Protein 6IYO (pdb70)

Solvent-accessible surface area: 33650 Å² total; per-residue (Å²): 123,63,48,18,0,0,0,0,11,18,73,20,74,212,49,0,85,26,33,0,14,136,6,0,92,68,0,77,108,39,41,43,33,40,26,1,0,0,5,4,14,11,72,32,31,31,76,24,27,23,0,1,0,25,16,73,33,35,126,27,0,23,65,4,0,97,7,0,28,62,50,103,172,26,132,35,21,82,72,19,86,22,31,46,80,116,19,106,15,0,0,1,0,1,8,62,54,7,14,152,42,12,10,0,138,87,0,52,92,50,14,107,64,0,15,64,13,0,51,110,5,6,78,46,27,30,83,100,2,94,40,56,0,29,86,10,178,60,42,68,0,58,122,2,5,12,0,1,2,0,0,0,0,1,0,3,0,1,9,81,3,3,66,40,9,32,5,165,14,54,7,0,6,1,21,13,1,0,0,1,0,0,0,18,16,0,33,0,4,56,31,86,20,1,5,126,0,0,32,16,5,0,116,49,5,75,84,23,108,168,36,10,1,14,4,19,0,115,2,39,40,117,55,0,97,76,44,22,82,121,16,118,50,102,6,32,1,1,5,13,6,0,81,88,10,0,11,0,0,0,50,65,60,1,0,87,95,1,8,36,88,0,51,153,66,69,80,159,44,152,112,35,229,51,63,14,2,17,10,0,15,66,1,90,99,6,19,88,29,1,84,145,38,0,100,132,14,88,45,41,66,31,64,33,43,0,4,2,6,36,78,2,100,75,10,106,76,16,71,10,58,27,1,16,71,1,1,21,109,14,1,46,6,11,68,5,1,30,25,0,46,84,114,37,5,42,13,2,6,0,0,0,16,1,23,64,4,10,59,46,0,88,57,46,29,87,67,120,98,22,10,20,3,7,5,4,88,143,124,77,67,22,40,52,4,2,1,20,4,6,1,38,6,16,3,58,8,7,101,14,69,11,26,60,68,10,10,57,125,72,19,115,76,43,82,19,20,79,136,6,38,122,62,50,18,0,0,5,12,7,5,95,19,89,212,38,0,88,26,14,0,12,97,2,0,90,66,0,80,108,41,36,42,32,38,23,0,0,0,2,5,25,6,135,72,22,15,45,45,21,23,0,0,0,24,14,73,47,47,146,29,0,23,63,1,0,100,14,0,36,68,42,106,168,28,130,34,22,84,73,17,93,14,45,41,75,91,16,108,15,0,0,1,0,8,12,43,53,34,22,54,43,12,3,0,113,87,0,70,92,52,16,105,64,0,16,64,12,0,60,113,4,2,77,46,39,27,87,90,4,33,52,83,0,34,85,7,134,60,82,56,0,48,113,2,19,16,1,0,10,0,0,0,0,0,0,3,0,0,10,79,1,3,51,37,10,14,8,140,12,34,5,0,8,2,23,10,0,0,0,2,0,0,0,20,17,0,31,0,4,57,32,78,20,2,4,114,0,0,20,10,3,0,107,48,4,59,84,22,102,155,43,12,0,15,4,24,2,143,6,58,47,117,72,0,109,85,37,62,102,60,125,7,37,1,1,6,9,10,0,85,69,18,0,9,0,0,0,73,80,76,8,1,92,125,22,10,34,145,6,51,146,58,75,86,153,48,178,108,46,244,51,51,11,2,17,10,0,21,58,1,95,99,6,23,102,47,0,90,123,38,0,89,121,15,89,42,36,67,27,62,33,45,0,4,1,6,32,72,5,97,63,18,98,79,16,72,6,60,24,2,16,60,1,1,36,136,13,1,52,8,11,61,5,2,30,26,0,41,85,112,34,5,45,15,0,7,1,0,0,4,7,23,70,5,15,62,42,0,87,75,45,20,92,79,113,133,23,11,27,10,38,5,4,113,121,97,109,64,10,42,69,11,0,2,48,5,7,1,43,6,14,2,54,2,10,104,10,68,9,34,59,70,10,12,60,118,72,20,110,81,40,78,28,52,178

Structure (mmCIF, N/CA/C/O backbone):
data_6IYO
#
_entry.id   6IYO
#
_cell.length_a   49.093
_cell.length_b   73.367
_cell.length_c   248.000
_cell.angle_alpha   90.00
_cell.angle_beta   90.00
_cell.angle_gamma   90.00
#
_symmetry.space_group_name_H-M   'P 2 21 21'
#
loop_
_entity.id
_entity.type
_entity.pdbx_description
1 polymer 'Type I modular polyketide synthase'
2 water water
#
loop_
_atom_site.group_PDB
_atom_site.id
_atom_site.type_symbol
_atom_site.label_atom_id
_atom_site.label_alt_id
_atom_site.label_comp_id
_atom_site.label_asym_id
_atom_site.label_entity_id
_atom_site.label_seq_id
_atom_site.pdbx_PDB_ins_code
_atom_site.Cartn_x
_atom_site.Cartn_y
_atom_site.Cartn_z
_atom_site.occupancy
_atom_site.B_iso_or_equiv
_atom_site.auth_seq_id
_atom_site.auth_comp_id
_atom_site.auth_asym_id
_atom_site.auth_atom_id
_atom_site.pdbx_PDB_model_num
ATOM 1 N N . ALA A 1 42 ? 15.422 58.893 -41.323 1.00 65.91 1 ALA A N 1
ATOM 2 C CA . ALA A 1 42 ? 14.920 59.377 -39.994 1.00 68.47 1 ALA A CA 1
ATOM 3 C C . ALA A 1 42 ? 13.451 58.976 -39.782 1.00 60.33 1 ALA A C 1
ATOM 4 O O . ALA A 1 42 ? 12.584 59.327 -40.578 1.00 61.36 1 ALA A O 1
ATOM 6 N N . GLY A 1 43 ? 13.199 58.182 -38.741 1.00 59.19 2 GLY A N 1
ATOM 7 C CA . GLY A 1 43 ? 11.863 57.657 -38.455 1.00 50.08 2 GLY A CA 1
ATOM 8 C C . GLY A 1 43 ? 10.882 58.732 -37.989 1.00 47.73 2 GLY A C 1
ATOM 9 O O . GLY A 1 43 ? 11.200 59.563 -37.139 1.00 45.34 2 GLY A O 1
ATOM 10 N N . LEU A 1 44 ? 9.691 58.730 -38.578 1.00 41.57 3 LEU A N 1
ATOM 11 C CA . LEU A 1 44 ? 8.631 59.623 -38.162 1.00 38.26 3 LEU A CA 1
ATOM 12 C C . LEU A 1 44 ? 8.021 59.105 -36.880 1.00 32.92 3 LEU A C 1
ATOM 13 O O . LEU A 1 44 ? 7.952 57.896 -36.665 1.00 31.57 3 LEU A O 1
ATOM 18 N N . VAL A 1 45 ? 7.606 60.029 -36.024 1.00 30.35 4 VAL A N 1
ATOM 19 C CA . VAL A 1 45 ? 6.908 59.682 -34.809 1.00 28.63 4 VAL A CA 1
ATOM 20 C C . VAL A 1 45 ? 5.608 60.465 -34.716 1.00 28.18 4 VAL A C 1
ATOM 21 O O . VAL A 1 45 ? 5.582 61.661 -34.915 1.00 28.68 4 VAL A O 1
ATOM 25 N N . ALA A 1 46 ? 4.543 59.770 -34.345 1.00 29.41 5 ALA A N 1
ATOM 26 C CA . ALA A 1 46 ? 3.217 60.357 -34.226 1.00 27.70 5 ALA A CA 1
ATOM 27 C C . ALA A 1 46 ? 2.907 60.659 -32.752 1.00 27.57 5 ALA A C 1
ATOM 28 O O . ALA A 1 46 ? 3.037 59.789 -31.922 1.00 26.12 5 ALA A O 1
ATOM 30 N N . TRP A 1 47 ? 2.391 61.856 -32.466 1.00 29.64 6 TRP A N 1
ATOM 31 C CA . TRP A 1 47 ? 1.844 62.172 -31.153 1.00 30.18 6 TRP A CA 1
ATOM 32 C C . TRP A 1 47 ? 0.334 62.358 -31.275 1.00 29.48 6 TRP A C 1
ATOM 33 O O . TRP A 1 47 ? -0.131 63.330 -31.848 1.00 30.01 6 TRP A O 1
ATOM 44 N N . PRO A 1 48 ? -0.430 61.424 -30.742 1.00 29.50 7 PRO A N 1
ATOM 45 C CA . PRO A 1 48 ? -1.881 61.480 -30.815 1.00 30.59 7 PRO A CA 1
ATOM 46 C C . PRO A 1 48 ? -2.491 62.218 -29.628 1.00 34.18 7 PRO A C 1
ATOM 47 O O . PRO A 1 48 ? -2.163 61.884 -28.496 1.00 34.22 7 PRO A O 1
ATOM 51 N N . LEU A 1 49 ? -3.202 63.319 -29.890 1.00 32.73 8 LEU A N 1
ATOM 52 C CA . LEU A 1 49 ? -3.880 64.099 -28.841 1.00 34.35 8 LEU A CA 1
ATOM 53 C C . LEU A 1 49 ? -5.398 63.981 -28.985 1.00 35.30 8 LEU A C 1
ATOM 54 O O . LEU A 1 49 ? -5.912 63.944 -30.108 1.00 33.81 8 LEU A O 1
ATOM 59 N N . SER A 1 50 ? -6.129 64.029 -27.873 1.00 33.26 9 SER A N 1
ATOM 60 C CA . SER A 1 50 ? -7.589 64.071 -27.935 1.00 34.28 9 SER A CA 1
ATOM 61 C C . SER A 1 50 ? -8.161 64.844 -26.784 1.00 36.44 9 SER A C 1
ATOM 62 O O . SER A 1 50 ? -7.532 64.990 -25.737 1.00 32.86 9 SER A O 1
ATOM 65 N N . ALA A 1 51 ? -9.299 65.467 -27.043 1.00 39.22 10 ALA A N 1
ATOM 66 C CA . ALA A 1 51 ? -9.907 66.346 -26.068 1.00 44.73 10 ALA A CA 1
ATOM 67 C C . ALA A 1 51 ? -11.379 66.526 -26.383 1.00 44.05 10 ALA A C 1
ATOM 68 O O . ALA A 1 51 ? -11.849 66.110 -27.442 1.00 39.09 10 ALA A O 1
ATOM 70 N N . ARG A 1 52 ? -12.098 67.114 -25.431 1.00 45.31 11 ARG A N 1
ATOM 71 C CA . ARG A 1 52 ? -13.520 67.352 -25.562 1.00 50.12 11 ARG A CA 1
ATOM 72 C C . ARG A 1 52 ? -13.715 68.798 -26.000 1.00 51.00 11 ARG A C 1
ATOM 73 O O . ARG A 1 52 ? -13.303 69.726 -25.319 1.00 53.12 11 ARG A O 1
ATOM 81 N N . GLY A 1 53 ? -14.196 68.968 -27.220 1.00 47.81 12 GLY A N 1
ATOM 82 C CA . GLY A 1 53 ? -14.241 70.279 -27.836 1.00 48.41 12 GLY A CA 1
ATOM 83 C C . GLY A 1 53 ? -12.915 70.658 -28.467 1.00 45.44 12 GLY A C 1
ATOM 84 O O . GLY A 1 53 ? -11.851 70.244 -28.020 1.00 43.18 12 GLY A O 1
ATOM 85 N N . GLU A 1 54 ? -13.000 71.589 -29.401 1.00 43.36 13 GLU A N 1
ATOM 86 C CA . GLU A 1 54 ? -11.908 71.979 -30.255 1.00 45.86 13 GLU A CA 1
ATOM 87 C C . GLU A 1 54 ? -10.972 72.916 -29.528 1.00 47.23 13 GLU A C 1
ATOM 88 O O . GLU A 1 54 ? -9.776 72.861 -29.742 1.00 42.00 13 GLU A O 1
ATOM 94 N N . ARG A 1 55 ? -11.516 73.855 -28.759 1.00 50.39 14 ARG A N 1
ATOM 95 C CA . ARG A 1 55 ? -10.669 74.830 -28.078 1.00 51.36 14 ARG A CA 1
ATOM 96 C C . ARG A 1 55 ? -9.738 74.142 -27.078 1.00 42.40 14 ARG A C 1
ATOM 97 O O . ARG A 1 55 ? -8.610 74.582 -26.881 1.00 41.01 14 ARG A O 1
ATOM 105 N N . ALA A 1 56 ? -10.238 73.096 -26.433 1.00 36.31 15 ALA A N 1
ATOM 106 C CA . ALA A 1 56 ? -9.460 72.336 -25.461 1.00 43.92 15 ALA A CA 1
ATOM 107 C C . ALA A 1 56 ? -8.349 71.544 -26.153 1.00 47.50 15 ALA A C 1
ATOM 108 O O . ALA A 1 56 ? -7.254 71.431 -25.623 1.00 45.85 15 ALA A O 1
ATOM 110 N N . LEU A 1 57 ? -8.653 70.984 -27.322 1.00 44.34 16 LEU A N 1
ATOM 111 C CA . LEU A 1 57 ? -7.637 70.354 -28.143 1.00 39.50 16 LEU A CA 1
ATOM 112 C C . LEU A 1 57 ? -6.551 71.352 -28.504 1.00 37.43 16 LEU A C 1
ATOM 113 O O . LEU A 1 57 ? -5.376 71.078 -28.339 1.00 32.49 16 LEU A O 1
ATOM 118 N N . ARG A 1 58 ? -6.948 72.542 -28.924 1.00 42.50 17 ARG A N 1
ATOM 119 C CA . ARG A 1 58 ? -5.981 73.561 -29.308 1.00 40.99 17 ARG A CA 1
ATOM 120 C C . ARG A 1 58 ? -5.135 74.054 -28.136 1.00 44.41 17 ARG A C 1
ATOM 121 O O . ARG A 1 58 ? -4.000 74.501 -28.312 1.00 43.19 17 ARG A O 1
ATOM 129 N N . GLY A 1 59 ? -5.722 74.047 -26.948 1.00 47.94 18 GLY A N 1
ATOM 130 C CA . GLY A 1 59 ? -5.026 74.528 -25.765 1.00 47.78 18 GLY A CA 1
ATOM 131 C C . GLY A 1 59 ? -4.021 73.493 -25.327 1.00 43.05 18 GLY A C 1
ATOM 132 O O . GLY A 1 59 ? -2.888 73.809 -25.012 1.00 42.16 18 GLY A O 1
ATOM 133 N N . GLN A 1 60 ? -4.457 72.244 -25.318 1.00 43.00 19 GLN A N 1
ATOM 134 C CA . GLN A 1 60 ? -3.601 71.145 -24.998 1.00 39.62 19 GLN A CA 1
ATOM 135 C C . GLN A 1 60 ? -2.365 71.172 -25.909 1.00 38.83 19 GLN A C 1
ATOM 136 O O . GLN A 1 60 ? -1.237 71.067 -25.445 1.00 39.49 19 GLN A O 1
ATOM 142 N N . ALA A 1 61 ? -2.570 71.461 -27.182 1.00 36.02 20 ALA A N 1
ATOM 143 C CA . ALA A 1 61 ? -1.477 71.493 -28.121 1.00 34.70 20 ALA A CA 1
ATOM 144 C C . ALA A 1 61 ? -0.491 72.578 -27.758 1.00 38.95 20 ALA A C 1
ATOM 145 O O . ALA A 1 61 ? 0.727 72.352 -27.775 1.00 35.38 20 ALA A O 1
ATOM 147 N N . GLY A 1 62 ? -1.003 73.745 -27.375 1.00 40.02 21 GLY A N 1
ATOM 148 C CA . GLY A 1 62 ? -0.120 74.862 -27.032 1.00 38.77 21 GLY A CA 1
ATOM 149 C C . GLY A 1 62 ? 0.715 74.597 -25.786 1.00 40.14 21 GLY A C 1
ATOM 150 O O . GLY A 1 62 ? 1.883 74.993 -25.699 1.00 42.40 21 GLY A O 1
ATOM 151 N N . ARG A 1 63 ? 0.101 73.971 -24.800 1.00 37.20 22 ARG A N 1
ATOM 152 C CA . ARG A 1 63 ? 0.776 73.705 -23.567 1.00 42.75 22 ARG A CA 1
ATOM 153 C C . ARG A 1 63 ? 1.803 72.597 -23.807 1.00 44.67 22 ARG A C 1
ATOM 154 O O . ARG A 1 63 ? 2.923 72.694 -23.336 1.00 37.13 22 ARG A O 1
ATOM 162 N N . LEU A 1 64 ? 1.459 71.632 -24.656 1.00 36.10 23 LEU A N 1
ATOM 163 C CA . LEU A 1 64 ? 2.350 70.527 -24.898 1.00 36.89 23 LEU A CA 1
ATOM 164 C C . LEU A 1 64 ? 3.596 71.043 -25.603 1.00 33.63 23 LEU A C 1
ATOM 165 O O . LEU A 1 64 ? 4.700 70.647 -25.274 1.00 34.51 23 LEU A O 1
ATOM 170 N N . ALA A 1 65 ? 3.429 72.039 -26.449 1.00 34.81 24 ALA A N 1
ATOM 171 C CA . ALA A 1 65 ? 4.544 72.616 -27.171 1.00 39.37 24 ALA A CA 1
ATOM 172 C C . ALA A 1 65 ? 5.403 73.415 -26.233 1.00 41.94 24 ALA A C 1
ATOM 173 O O . ALA A 1 65 ? 6.616 73.481 -26.403 1.00 41.89 24 ALA A O 1
ATOM 175 N N . ASP A 1 66 ? 4.762 74.121 -25.306 1.00 44.64 25 ASP A N 1
ATOM 176 C CA . ASP A 1 66 ? 5.506 74.933 -24.352 1.00 41.04 25 ASP A CA 1
ATOM 177 C C . ASP A 1 66 ? 6.374 74.033 -23.490 1.00 38.14 25 ASP A C 1
ATOM 178 O O . ASP A 1 66 ? 7.535 74.322 -23.277 1.00 37.16 25 ASP A O 1
ATOM 183 N N . TRP A 1 67 ? 5.817 72.899 -23.086 1.00 35.16 26 TRP A N 1
ATOM 184 C CA . TRP A 1 67 ? 6.503 71.963 -22.235 1.00 40.81 26 TRP A CA 1
ATOM 185 C C . TRP A 1 67 ? 7.652 71.297 -23.001 1.00 41.78 26 TRP A C 1
ATOM 186 O O . TRP A 1 67 ? 8.748 71.166 -22.489 1.00 42.23 26 TRP A O 1
ATOM 197 N N . ALA A 1 68 ? 7.432 71.051 -24.286 1.00 40.75 27 ALA A N 1
ATOM 198 C CA . ALA A 1 68 ? 8.350 70.262 -25.081 1.00 39.83 27 ALA A CA 1
ATOM 199 C C . ALA A 1 68 ? 9.507 71.100 -25.626 1.00 38.63 27 ALA A C 1
ATOM 200 O O . ALA A 1 68 ? 10.509 70.551 -26.067 1.00 34.98 27 ALA A O 1
ATOM 202 N N . ASP A 1 69 ? 9.334 72.419 -25.664 1.00 39.44 28 ASP A N 1
ATOM 203 C CA . ASP A 1 69 ? 10.347 73.320 -26.187 1.00 42.51 28 ASP A CA 1
ATOM 204 C C . ASP A 1 69 ? 11.760 73.019 -25.681 1.00 39.42 28 ASP A C 1
ATOM 205 O O . ASP A 1 69 ? 12.709 73.117 -26.426 1.00 44.31 28 ASP A O 1
ATOM 210 N N . ALA A 1 70 ? 11.923 72.754 -24.400 1.00 39.54 29 ALA A N 1
ATOM 211 C CA . ALA A 1 70 ? 13.271 72.508 -23.852 1.00 44.72 29 ALA A CA 1
ATOM 212 C C . ALA A 1 70 ? 13.827 71.089 -24.155 1.00 45.59 29 ALA A C 1
ATOM 213 O O . ALA A 1 70 ? 14.946 70.755 -23.755 1.00 43.24 29 ALA A O 1
ATOM 215 N N . GLY A 1 71 ? 13.043 70.251 -24.832 1.00 46.35 30 GLY A N 1
ATOM 216 C CA . GLY A 1 71 ? 13.504 68.898 -25.210 1.00 40.21 30 GLY A CA 1
ATOM 217 C C . GLY A 1 71 ? 12.647 67.789 -24.620 1.00 37.06 30 GLY A C 1
ATOM 218 O O . GLY A 1 71 ? 12.248 67.866 -23.482 1.00 34.64 30 GLY A O 1
ATOM 219 N N . THR A 1 72 ? 12.339 66.771 -25.416 1.00 33.97 31 THR A N 1
ATOM 220 C CA . THR A 1 72 ? 11.860 65.496 -24.915 1.00 34.29 31 THR A CA 1
ATOM 221 C C . THR A 1 72 ? 12.129 64.464 -25.989 1.00 30.60 31 THR A C 1
ATOM 222 O O . THR A 1 72 ? 12.018 64.782 -27.158 1.00 30.77 31 THR A O 1
ATOM 226 N N . GLY A 1 73 ? 12.224 63.209 -25.584 1.00 28.99 32 GLY A N 1
ATOM 227 C CA . GLY A 1 73 ? 12.246 62.093 -26.518 1.00 28.98 32 GLY A CA 1
ATOM 228 C C . GLY A 1 73 ? 10.934 62.004 -27.292 1.00 28.94 32 GLY A C 1
ATOM 229 O O . GLY A 1 73 ? 9.841 61.965 -26.714 1.00 28.58 32 GLY A O 1
ATOM 230 N N . LEU A 1 74 ? 11.054 61.914 -28.604 1.00 28.64 33 LEU A N 1
ATOM 231 C CA . LEU A 1 74 ? 9.926 61.885 -29.505 1.00 30.30 33 LEU A CA 1
ATOM 232 C C . LEU A 1 74 ? 9.064 60.652 -29.256 1.00 29.88 33 LEU A C 1
ATOM 233 O O . LEU A 1 74 ? 7.857 60.769 -28.975 1.00 28.58 33 LEU A O 1
ATOM 238 N N . SER A 1 75 ? 9.688 59.483 -29.178 1.00 29.36 34 SER A N 1
ATOM 239 C CA . SER A 1 75 ? 8.903 58.273 -29.050 1.00 30.76 34 SER A CA 1
ATOM 240 C C . SER A 1 75 ? 8.498 58.065 -27.598 1.00 31.34 34 SER A C 1
ATOM 241 O O . SER A 1 75 ? 7.415 57.535 -27.319 1.00 28.30 34 SER A O 1
ATOM 244 N N . ALA A 1 76 ? 9.347 58.530 -26.682 1.00 28.31 35 ALA A N 1
ATOM 245 C CA . ALA A 1 76 ? 8.995 58.514 -25.267 1.00 30.92 35 ALA A CA 1
ATOM 246 C C . ALA A 1 76 ? 7.737 59.322 -25.035 1.00 29.05 35 ALA A C 1
ATOM 247 O O . ALA A 1 76 ? 6.861 58.891 -24.298 1.00 31.98 35 ALA A O 1
ATOM 249 N N . THR A 1 77 ? 7.660 60.493 -25.660 1.00 31.55 36 THR A N 1
ATOM 250 C CA . THR A 1 77 ? 6.508 61.376 -25.486 1.00 31.06 36 THR A CA 1
ATOM 251 C C . THR A 1 77 ? 5.252 60.777 -26.138 1.00 31.46 36 THR A C 1
ATOM 252 O O . THR A 1 77 ? 4.141 60.913 -25.617 1.00 28.05 36 THR A O 1
ATOM 256 N N . ALA A 1 78 ? 5.429 60.074 -27.252 1.00 32.95 37 ALA A N 1
ATOM 257 C CA . ALA A 1 78 ? 4.324 59.332 -27.864 1.00 32.39 37 ALA A CA 1
ATOM 258 C C . ALA A 1 78 ? 3.730 58.318 -26.918 1.00 28.58 37 ALA A C 1
ATOM 259 O O . ALA A 1 78 ? 2.501 58.289 -26.761 1.00 25.47 37 ALA A O 1
ATOM 261 N N . SER A 1 79 ? 4.571 57.510 -26.272 1.00 30.73 38 SER A N 1
ATOM 262 C CA . SER A 1 79 ? 4.065 56.514 -25.298 1.00 33.24 38 SER A CA 1
ATOM 263 C C . SER A 1 79 ? 3.337 57.197 -24.171 1.00 31.79 38 SER A C 1
ATOM 264 O O . SER A 1 79 ? 2.377 56.653 -23.640 1.00 36.54 38 SER A O 1
ATOM 267 N N . ALA A 1 80 ? 3.974 58.219 -23.618 1.00 30.54 39 ALA A N 1
ATOM 268 C CA . ALA A 1 80 ? 3.426 58.917 -22.479 1.00 31.68 39 ALA A CA 1
ATOM 269 C C . ALA A 1 80 ? 2.034 59.459 -22.837 1.00 31.98 39 ALA A C 1
ATOM 270 O O . ALA A 1 80 ? 1.097 59.309 -22.084 1.00 31.26 39 ALA A O 1
ATOM 272 N N . LEU A 1 81 ? 1.882 59.967 -24.045 1.00 31.22 40 LEU A N 1
ATOM 273 C CA . LEU A 1 81 ? 0.608 60.513 -24.444 1.00 30.80 40 LEU A CA 1
ATOM 274 C C . LEU A 1 81 ? -0.459 59.413 -24.509 1.00 31.48 40 LEU A C 1
ATOM 275 O O . LEU A 1 81 ? -1.573 59.583 -23.993 1.00 32.79 40 LEU A O 1
ATOM 280 N N . VAL A 1 82 ? -0.102 58.224 -24.972 1.00 32.14 41 VAL A N 1
ATOM 281 C CA . VAL A 1 82 ? -1.128 57.196 -25.093 1.00 32.88 41 VAL A CA 1
ATOM 282 C C . VAL A 1 82 ? -1.481 56.566 -23.750 1.00 33.61 41 VAL A C 1
ATOM 283 O O . VAL A 1 82 ? -2.652 56.293 -23.477 1.00 33.63 41 VAL A O 1
ATOM 287 N N . HIS A 1 83 ? -0.495 56.392 -22.875 1.00 33.50 42 HIS A N 1
ATOM 288 C CA . HIS A 1 83 ? -0.758 55.692 -21.624 1.00 37.46 42 HIS A CA 1
ATOM 289 C C . HIS A 1 83 ? -1.294 56.593 -20.512 1.00 36.83 42 HIS A C 1
ATOM 290 O O . HIS A 1 83 ? -2.146 56.174 -19.737 1.00 34.05 42 HIS A O 1
ATOM 297 N N . ARG A 1 84 ? -0.899 57.850 -20.529 1.00 39.99 43 ARG A N 1
ATOM 298 C CA . ARG A 1 84 ? -1.451 58.803 -19.603 1.00 53.00 43 ARG A CA 1
ATOM 299 C C . ARG A 1 84 ? -2.950 58.893 -19.838 1.00 46.99 43 ARG A C 1
ATOM 300 O O . ARG A 1 84 ? -3.715 58.941 -18.907 1.00 48.00 43 ARG A O 1
ATOM 308 N N . ARG A 1 85 ? -3.357 58.886 -21.095 1.00 47.72 44 ARG A N 1
ATOM 309 C CA . ARG A 1 85 ? -4.754 59.126 -21.466 1.00 53.52 44 ARG A CA 1
ATOM 310 C C . ARG A 1 85 ? -5.656 57.995 -20.965 1.00 53.65 44 ARG A C 1
ATOM 311 O O . ARG A 1 85 ? -6.694 58.245 -20.334 1.00 49.42 44 ARG A O 1
ATOM 319 N N . SER A 1 86 ? -5.239 56.757 -21.199 1.00 47.39 45 SER A N 1
ATOM 320 C CA . SER A 1 86 ? -5.957 55.608 -20.639 1.00 49.64 45 SER A CA 1
ATOM 321 C C . SER A 1 86 ? -6.043 55.655 -19.106 1.00 45.61 45 SER A C 1
ATOM 322 O O . SER A 1 86 ? -7.127 55.497 -18.546 1.00 50.32 45 SER A O 1
ATOM 325 N N . ALA A 1 87 ? -4.927 55.922 -18.427 1.00 38.12 46 ALA A N 1
ATOM 326 C CA . ALA A 1 87 ? -4.900 55.853 -16.954 1.00 41.39 46 ALA A CA 1
ATOM 327 C C . ALA A 1 87 ? -5.711 56.979 -16.282 1.00 42.13 46 ALA A C 1
ATOM 328 O O . ALA A 1 87 ? -6.142 56.848 -15.145 1.00 43.37 46 ALA A O 1
ATOM 330 N N . LEU A 1 88 ? -5.972 58.041 -17.020 1.00 42.31 47 LEU A N 1
ATOM 331 C CA . LEU A 1 88 ? -6.693 59.167 -16.487 1.00 47.64 47 LEU A CA 1
ATOM 332 C C . LEU A 1 88 ? -8.195 58.900 -16.497 1.00 41.90 47 LEU A C 1
ATOM 333 O O . LEU A 1 88 ? -8.919 59.531 -15.748 1.00 42.25 47 LEU A O 1
ATOM 338 N N . GLU A 1 89 ? -8.671 57.998 -17.350 1.00 34.97 48 GLU A N 1
ATOM 339 C CA . GLU A 1 89 ? -10.118 57.901 -17.589 1.00 32.75 48 GLU A CA 1
ATOM 340 C C . GLU A 1 89 ? -10.819 57.194 -16.424 1.00 28.75 48 GLU A C 1
ATOM 341 O O . GLU A 1 89 ? -10.512 56.056 -16.110 1.00 26.92 48 GLU A O 1
ATOM 347 N N . HIS A 1 90 ? -11.749 57.889 -15.787 1.00 27.81 49 HIS A N 1
ATOM 348 C CA . HIS A 1 90 ? -12.585 57.313 -14.748 1.00 28.33 49 HIS A CA 1
ATOM 349 C C . HIS A 1 90 ? -13.986 57.083 -15.269 1.00 29.50 49 HIS A C 1
ATOM 350 O O . HIS A 1 90 ? -14.530 57.930 -15.967 1.00 26.52 49 HIS A O 1
ATOM 357 N N . ARG A 1 91 ? -14.600 55.973 -14.844 1.00 26.96 50 ARG A N 1
ATOM 358 C CA . ARG A 1 91 ? -15.888 55.574 -15.366 1.00 27.22 50 ARG A CA 1
ATOM 359 C C . ARG A 1 91 ? -16.869 55.256 -14.268 1.00 28.47 50 ARG A C 1
ATOM 360 O O . ARG A 1 91 ? -16.480 54.861 -13.185 1.00 27.67 50 ARG A O 1
ATOM 368 N N . ALA A 1 92 ? -18.156 55.431 -14.556 1.00 27.44 51 ALA A N 1
ATOM 369 C CA . ALA A 1 92 ? -19.182 54.890 -13.683 1.00 27.22 51 ALA A CA 1
ATOM 370 C C . ALA A 1 92 ? -20.398 54.535 -14.468 1.00 27.42 51 ALA A C 1
ATOM 371 O O . ALA A 1 92 ? -20.657 55.132 -15.525 1.00 26.07 51 ALA A O 1
ATOM 373 N N . VAL A 1 93 ? -21.203 53.650 -13.874 1.00 24.06 52 VAL A N 1
ATOM 374 C CA . VAL A 1 93 ? -22.514 53.326 -14.389 1.00 25.45 52 VAL A CA 1
ATOM 375 C C . VAL A 1 93 ? -23.580 53.346 -13.303 1.00 24.21 52 VAL A C 1
ATOM 376 O O . VAL A 1 93 ? -23.382 52.793 -12.252 1.00 23.43 52 VAL A O 1
ATOM 380 N N . VAL A 1 94 ? -24.657 54.093 -13.508 1.00 26.23 53 VAL A N 1
ATOM 381 C CA . VAL A 1 94 ? -25.785 54.014 -12.599 1.00 28.38 53 VAL A CA 1
ATOM 382 C C . VAL A 1 94 ? -26.933 53.285 -13.273 1.00 29.22 53 VAL A C 1
ATOM 383 O O . VAL A 1 94 ? -27.213 53.516 -14.437 1.00 31.12 53 VAL A O 1
ATOM 387 N N . THR A 1 95 ? -27.544 52.358 -12.545 1.00 29.78 54 THR A N 1
ATOM 388 C CA . THR A 1 95 ? -28.517 51.400 -13.104 1.00 30.20 54 THR A CA 1
ATOM 389 C C . THR A 1 95 ? -29.727 51.373 -12.184 1.00 29.33 54 THR A C 1
ATOM 390 O O . THR A 1 95 ? -29.568 51.164 -10.994 1.00 30.23 54 THR A O 1
ATOM 394 N N . ALA A 1 96 ? -30.925 51.627 -12.712 1.00 31.33 55 ALA A N 1
ATOM 395 C CA . ALA A 1 96 ? -32.162 51.522 -11.934 1.00 29.29 55 ALA A CA 1
ATOM 396 C C . ALA A 1 96 ? -33.366 51.346 -12.849 1.00 32.36 55 ALA A C 1
ATOM 397 O O . ALA A 1 96 ? -33.230 51.456 -14.074 1.00 28.52 55 ALA A O 1
ATOM 399 N N . ASP A 1 97 ? -34.554 51.144 -12.264 1.00 34.40 56 ASP A N 1
ATOM 400 C CA . ASP A 1 97 ? -35.791 50.984 -13.065 1.00 35.67 56 ASP A CA 1
ATOM 401 C C . ASP A 1 97 ? -36.685 52.169 -12.932 1.00 33.46 56 ASP A C 1
ATOM 402 O O . ASP A 1 97 ? -37.798 52.174 -13.440 1.00 40.25 56 ASP A O 1
ATOM 407 N N . SER A 1 98 ? -36.203 53.199 -12.248 1.00 32.87 57 SER A N 1
ATOM 408 C CA . SER A 1 98 ? -36.934 54.435 -12.137 1.00 31.35 57 SER A CA 1
ATOM 409 C C . SER A 1 98 ? -35.970 55.624 -12.129 1.00 33.22 57 SER A C 1
ATOM 410 O O . SER A 1 98 ? -34.770 55.480 -11.893 1.00 31.76 57 SER A O 1
ATOM 413 N N . LEU A 1 99 ? -36.514 56.800 -12.393 1.00 30.82 58 LEU A N 1
ATOM 414 C CA . LEU A 1 99 ? -35.727 58.008 -12.453 1.00 31.27 58 LEU A CA 1
ATOM 415 C C . LEU A 1 99 ? -35.280 58.349 -11.040 1.00 33.15 58 LEU A C 1
ATOM 416 O O . LEU A 1 99 ? -34.155 58.778 -10.832 1.00 33.91 58 LEU A O 1
ATOM 421 N N . GLU A 1 100 ? -36.173 58.137 -10.073 1.00 33.95 59 GLU A N 1
ATOM 422 C CA . GLU A 1 100 ? -35.870 58.379 -8.680 1.00 38.67 59 GLU A CA 1
ATOM 423 C C . GLU A 1 100 ? -34.598 57.611 -8.305 1.00 34.38 59 GLU A C 1
ATOM 424 O O . GLU A 1 100 ? -33.663 58.195 -7.783 1.00 33.59 59 GLU A O 1
ATOM 430 N N . GLY A 1 101 ? -34.543 56.338 -8.675 1.00 31.70 60 GLY A N 1
ATOM 431 C CA . GLY A 1 101 ? -33.387 55.498 -8.432 1.00 33.55 60 GLY A CA 1
ATOM 432 C C . GLY A 1 101 ? -32.129 55.975 -9.139 1.00 33.29 60 GLY A C 1
ATOM 433 O O . GLY A 1 101 ? -31.033 55.935 -8.579 1.00 32.92 60 GLY A O 1
ATOM 434 N N . GLN A 1 102 ? -32.252 56.385 -10.389 1.00 32.79 61 GLN A N 1
ATOM 435 C CA . GLN A 1 102 ? -31.056 56.821 -11.116 1.00 34.46 61 GLN A CA 1
ATOM 436 C C . GLN A 1 102 ? -30.517 58.064 -10.408 1.00 33.27 61 GLN A C 1
ATOM 437 O O . GLN A 1 102 ? -29.317 58.227 -10.244 1.00 35.85 61 GLN A O 1
ATOM 443 N N . LEU A 1 103 ? -31.428 58.932 -10.003 1.00 30.71 62 LEU A N 1
ATOM 444 C CA . LEU A 1 103 ? -31.042 60.207 -9.430 1.00 36.76 62 LEU A CA 1
ATOM 445 C C . LEU A 1 103 ? -30.295 59.970 -8.120 1.00 38.42 62 LEU A C 1
ATOM 446 O O . LEU A 1 103 ? -29.337 60.667 -7.812 1.00 35.62 62 LEU A O 1
ATOM 451 N N . ALA A 1 104 ? -30.794 59.058 -7.301 1.00 36.69 63 ALA A N 1
ATOM 452 C CA . ALA A 1 104 ? -30.163 58.814 -6.016 1.00 36.34 63 ALA A CA 1
ATOM 453 C C . ALA A 1 104 ? -28.757 58.240 -6.227 1.00 33.30 63 ALA A C 1
ATOM 454 O O . ALA A 1 104 ? -27.800 58.644 -5.579 1.00 32.26 63 ALA A O 1
ATOM 456 N N . ALA A 1 105 ? -28.612 57.320 -7.157 1.00 30.41 64 ALA A N 1
ATOM 457 C CA . ALA A 1 105 ? -27.300 56.741 -7.385 1.00 28.10 64 ALA A CA 1
ATOM 458 C C . ALA A 1 105 ? -26.353 57.809 -7.929 1.00 30.27 64 ALA A C 1
ATOM 459 O O . ALA A 1 105 ? -25.154 57.819 -7.606 1.00 28.62 64 ALA A O 1
ATOM 461 N N . LEU A 1 106 ? -26.890 58.742 -8.715 1.00 29.05 65 LEU A N 1
ATOM 462 C CA . LEU A 1 106 ? -26.065 59.829 -9.245 1.00 29.57 65 LEU A CA 1
ATOM 463 C C . LEU A 1 106 ? -25.640 60.789 -8.148 1.00 30.82 65 LEU A C 1
ATOM 464 O O . LEU A 1 106 ? -24.510 61.295 -8.152 1.00 33.37 65 LEU A O 1
ATOM 469 N N . ARG A 1 107 ? -26.520 61.058 -7.204 1.00 30.73 66 ARG A N 1
ATOM 470 C CA . ARG A 1 107 ? -26.166 61.953 -6.121 1.00 34.35 66 ARG A CA 1
ATOM 471 C C . ARG A 1 107 ? -25.100 61.332 -5.256 1.00 35.09 66 ARG A C 1
ATOM 472 O O . ARG A 1 107 ? -24.239 62.026 -4.719 1.00 39.72 66 ARG A O 1
ATOM 480 N N . ALA A 1 108 ? -25.232 60.031 -5.026 1.00 33.38 67 ALA A N 1
ATOM 481 C CA . ALA A 1 108 ? -24.264 59.316 -4.228 1.00 31.72 67 ALA A CA 1
ATOM 482 C C . ALA A 1 108 ? -22.893 59.453 -4.870 1.00 32.68 67 ALA A C 1
ATOM 483 O O . ALA A 1 108 ? -21.897 59.715 -4.185 1.00 32.99 67 ALA A O 1
ATOM 485 N N . LEU A 1 109 ? -22.839 59.260 -6.183 1.00 29.05 68 LEU A N 1
ATOM 486 C CA . LEU A 1 109 ? -21.567 59.325 -6.887 1.00 29.82 68 LEU A CA 1
ATOM 487 C C . LEU A 1 109 ? -20.992 60.727 -6.734 1.00 32.30 68 LEU A C 1
ATOM 488 O O . LEU A 1 109 ? -19.803 60.882 -6.464 1.00 33.95 68 LEU A O 1
ATOM 493 N N . ALA A 1 110 ? -21.847 61.740 -6.873 1.00 28.97 69 ALA A N 1
ATOM 494 C CA . ALA A 1 110 ? -21.396 63.131 -6.778 1.00 31.38 69 ALA A CA 1
ATOM 495 C C . ALA A 1 110 ? -20.762 63.400 -5.434 1.00 31.33 69 ALA A C 1
ATOM 496 O O . ALA A 1 110 ? -19.833 64.202 -5.337 1.00 34.80 69 ALA A O 1
ATOM 498 N N . ALA A 1 111 ? -21.353 62.850 -4.380 1.00 31.10 70 ALA A N 1
ATOM 499 C CA . ALA A 1 111 ? -20.887 63.112 -3.036 1.00 30.95 70 ALA A CA 1
ATOM 500 C C . ALA A 1 111 ? -19.744 62.171 -2.659 1.00 29.50 70 ALA A C 1
ATOM 501 O O . ALA A 1 111 ? -19.199 62.247 -1.554 1.00 33.14 70 ALA A O 1
ATOM 503 N N . GLY A 1 112 ? -19.401 61.251 -3.544 1.00 27.85 71 GLY A N 1
ATOM 504 C CA . GLY A 1 112 ? -18.335 60.279 -3.244 1.00 29.38 71 GLY A CA 1
ATOM 505 C C . GLY A 1 112 ? -18.764 59.117 -2.371 1.00 27.52 71 GLY A C 1
ATOM 506 O O . GLY A 1 112 ? -17.930 58.445 -1.754 1.00 30.88 71 GLY A O 1
ATOM 507 N N . GLU A 1 113 ? -20.058 58.842 -2.343 1.00 28.59 72 GLU A N 1
ATOM 508 C CA . GLU A 1 113 ? -20.603 57.750 -1.532 1.00 33.19 72 GLU A CA 1
ATOM 509 C C . GLU A 1 113 ? -20.660 56.447 -2.319 1.00 33.60 72 GLU A C 1
ATOM 510 O O . GLU A 1 113 ? -20.620 56.458 -3.540 1.00 37.17 72 GLU A O 1
ATOM 516 N N . GLU A 1 114 ? -20.840 55.330 -1.632 1.00 33.82 73 GLU A N 1
ATOM 517 C CA . GLU A 1 114 ? -21.224 54.090 -2.309 1.00 37.91 73 GLU A CA 1
ATOM 518 C C . GLU A 1 114 ? -22.738 54.052 -2.406 1.00 35.71 73 GLU A C 1
ATOM 519 O O . GLU A 1 114 ? -23.425 54.732 -1.642 1.00 36.04 73 GLU A O 1
ATOM 525 N N . ALA A 1 115 ? -23.266 53.256 -3.328 1.00 34.98 74 ALA A N 1
ATOM 526 C CA . ALA A 1 115 ? -24.717 53.084 -3.402 1.00 34.51 74 ALA A CA 1
ATOM 527 C C . ALA A 1 115 ? -25.087 51.865 -4.217 1.00 34.33 74 ALA A C 1
ATOM 528 O O . ALA A 1 115 ? -24.317 51.440 -5.081 1.00 27.83 74 ALA A O 1
ATOM 530 N N . PRO A 1 116 ? -26.199 51.212 -3.842 1.00 38.31 75 PRO A N 1
ATOM 531 C CA . PRO A 1 116 ? -26.773 50.180 -4.712 1.00 38.19 75 PRO A CA 1
ATOM 532 C C . PRO A 1 116 ? -27.122 50.775 -6.084 1.00 36.38 75 PRO A C 1
ATOM 533 O O . PRO A 1 116 ? -27.595 51.896 -6.171 1.00 36.97 75 PRO A O 1
ATOM 537 N N . GLY A 1 117 ? -26.758 50.076 -7.139 1.00 34.73 76 GLY A N 1
ATOM 538 C CA . GLY A 1 117 ? -26.967 50.580 -8.491 1.00 38.15 76 GLY A CA 1
ATOM 539 C C . GLY A 1 117 ? -25.871 51.509 -9.025 1.00 33.70 76 GLY A C 1
ATOM 540 O O . GLY A 1 117 ? -25.962 51.923 -10.157 1.00 34.57 76 GLY A O 1
ATOM 541 N N . LEU A 1 118 ? -24.795 51.714 -8.257 1.00 29.48 77 LEU A N 1
ATOM 542 C CA . LEU A 1 118 ? -23.629 52.484 -8.704 1.00 26.57 77 LEU A CA 1
ATOM 543 C C . LEU A 1 118 ? -22.390 51.600 -8.796 1.00 26.57 77 LEU A C 1
ATOM 544 O O . LEU A 1 118 ? -21.951 50.991 -7.810 1.00 26.29 77 LEU A O 1
ATOM 549 N N . ARG A 1 119 ? -21.847 51.491 -9.993 1.00 26.39 78 ARG A N 1
ATOM 550 C CA . ARG A 1 119 ? -20.524 50.878 -10.180 1.00 28.16 78 ARG A CA 1
ATOM 551 C C . ARG A 1 119 ? -19.598 51.952 -10.681 1.00 30.30 78 ARG A C 1
ATOM 552 O O . ARG A 1 119 ? -19.996 52.799 -11.481 1.00 30.99 78 ARG A O 1
ATOM 560 N N . GLN A 1 120 ? -18.357 51.903 -10.256 1.00 29.20 79 GLN A N 1
ATOM 561 C CA . GLN A 1 120 ? -17.413 52.855 -10.736 1.00 33.85 79 GLN A CA 1
ATOM 562 C C . GLN A 1 120 ? -15.998 52.278 -10.711 1.00 37.40 79 GLN A C 1
ATOM 563 O O . GLN A 1 120 ? -15.759 51.221 -10.113 1.00 33.11 79 GLN A O 1
ATOM 569 N N . GLY A 1 121 ? -15.143 52.808 -11.579 1.00 34.11 80 GLY A N 1
ATOM 570 C CA . GLY A 1 121 ? -13.745 52.403 -11.594 1.00 33.69 80 GLY A CA 1
ATOM 571 C C . GLY A 1 121 ? -12.920 53.297 -12.508 1.00 37.12 80 GLY A C 1
ATOM 572 O O . GLY A 1 121 ? -13.359 54.388 -12.869 1.00 35.72 80 GLY A O 1
ATOM 573 N N . GLN A 1 122 ? -11.810 52.758 -13.008 1.00 32.34 81 GLN A N 1
ATOM 574 C CA . GLN A 1 122 ? -10.763 53.556 -13.633 1.00 38.77 81 GLN A CA 1
ATOM 575 C C . GLN A 1 122 ? -9.947 52.621 -14.515 1.00 38.25 81 GLN A C 1
ATOM 576 O O . GLN A 1 122 ? -9.593 51.520 -14.087 1.00 38.90 81 GLN A O 1
ATOM 582 N N . LEU A 1 123 ? -9.681 53.029 -15.751 1.00 35.84 82 LEU A N 1
ATOM 583 C CA . LEU A 1 123 ? -8.955 52.185 -16.688 1.00 39.26 82 LEU A CA 1
ATOM 584 C C . LEU A 1 123 ? -7.496 52.061 -16.288 1.00 37.46 82 LEU A C 1
ATOM 585 O O . LEU A 1 123 ? -6.941 52.935 -15.659 1.00 40.54 82 LEU A O 1
ATOM 590 N N . PRO A 1 124 ? -6.902 50.922 -16.582 1.00 38.43 83 PRO A N 1
ATOM 591 C CA . PRO A 1 124 ? -5.477 50.840 -16.385 1.00 37.21 83 PRO A CA 1
ATOM 592 C C . PRO A 1 124 ? -4.733 51.512 -17.552 1.00 40.08 83 PRO A C 1
ATOM 593 O O . PRO A 1 124 ? -5.341 51.855 -18.588 1.00 40.54 83 PRO A O 1
ATOM 597 N N . ALA A 1 125 ? -3.451 51.775 -17.345 1.00 37.43 84 ALA A N 1
ATOM 598 C CA . ALA A 1 125 ? -2.635 52.446 -18.339 1.00 43.56 84 ALA A CA 1
ATOM 599 C C . ALA A 1 125 ? -2.541 51.560 -19.566 1.00 41.34 84 ALA A C 1
ATOM 600 O O . ALA A 1 125 ? -2.654 52.032 -20.716 1.00 38.71 84 ALA A O 1
ATOM 602 N N . THR A 1 126 ? -2.294 50.282 -19.298 1.00 40.32 85 THR A N 1
ATOM 603 C CA . THR A 1 126 ? -2.225 49.254 -20.316 1.00 41.94 85 THR A CA 1
ATOM 604 C C . THR A 1 126 ? -3.459 48.358 -20.183 1.00 43.29 85 THR A C 1
ATOM 605 O O . THR A 1 126 ? -3.698 47.780 -19.115 1.00 37.02 85 THR A O 1
ATOM 609 N N . GLN A 1 127 ? -4.219 48.227 -21.264 1.00 41.34 86 GLN A N 1
ATOM 610 C CA . GLN A 1 127 ? -5.414 47.376 -21.275 1.00 50.34 86 GLN A CA 1
ATOM 611 C C . GLN A 1 127 ? -5.063 45.928 -21.562 1.00 45.39 86 GLN A C 1
ATOM 612 O O . GLN A 1 127 ? -4.510 45.624 -22.602 1.00 47.10 86 GLN A O 1
ATOM 618 N N . GLY A 1 128 ? -5.490 45.018 -20.697 1.00 55.26 87 GLY A N 1
ATOM 619 C CA . GLY A 1 128 ? -5.184 43.590 -20.878 1.00 53.51 87 GLY A CA 1
ATOM 620 C C . GLY A 1 128 ? -6.182 42.836 -21.744 1.00 45.71 87 GLY A C 1
ATOM 621 O O . GLY A 1 128 ? -7.248 43.353 -22.097 1.00 46.87 87 GLY A O 1
ATOM 622 N N . ARG A 1 129 ? -5.869 41.577 -22.019 1.00 42.43 88 ARG A N 1
ATOM 623 C CA . ARG A 1 129 ? -6.711 40.754 -22.889 1.00 41.75 88 ARG A CA 1
ATOM 624 C C . ARG A 1 129 ? -7.808 40.044 -22.104 1.00 34.82 88 ARG A C 1
ATOM 625 O O . ARG A 1 129 ? -7.870 40.123 -20.875 1.00 32.56 88 ARG A O 1
ATOM 633 N N . LEU A 1 130 ? -8.777 39.532 -22.834 1.00 31.62 89 LEU A N 1
ATOM 634 C CA . LEU A 1 130 ? -10.047 39.182 -22.258 1.00 33.47 89 LEU A CA 1
ATOM 635 C C . LEU A 1 130 ? -10.339 37.745 -22.668 1.00 31.28 89 LEU A C 1
ATOM 636 O O . LEU A 1 130 ? -10.123 37.376 -23.834 1.00 29.45 89 LEU A O 1
ATOM 641 N N . ALA A 1 131 ? -10.718 36.911 -21.704 1.00 28.44 90 ALA A N 1
ATOM 642 C CA . ALA A 1 131 ? -11.118 35.514 -22.023 1.00 31.03 90 ALA A CA 1
ATOM 643 C C . ALA A 1 131 ? -12.525 35.173 -21.522 1.00 29.07 90 ALA A C 1
ATOM 644 O O . ALA A 1 131 ? -12.895 35.556 -20.418 1.00 31.89 90 ALA A O 1
ATOM 646 N N . PHE A 1 132 ? -13.265 34.381 -22.285 1.00 28.99 91 PHE A N 1
ATOM 647 C CA . PHE A 1 132 ? -14.512 33.799 -21.774 1.00 30.42 91 PHE A CA 1
ATOM 648 C C . PHE A 1 132 ? -14.272 32.396 -21.199 1.00 34.96 91 PHE A C 1
ATOM 649 O O . PHE A 1 132 ? -13.570 31.592 -21.805 1.00 30.74 91 PHE A O 1
ATOM 657 N N . LEU A 1 133 ? -14.842 32.138 -20.014 1.00 32.68 92 LEU A N 1
ATOM 658 C CA . LEU A 1 133 ? -14.808 30.828 -19.380 1.00 31.86 92 LEU A CA 1
ATOM 659 C C . LEU A 1 133 ? -16.203 30.193 -19.381 1.00 30.01 92 LEU A C 1
ATOM 660 O O . LEU A 1 133 ? -17.138 30.752 -18.828 1.00 27.67 92 LEU A O 1
ATOM 665 N N . PHE A 1 134 ? -16.340 29.022 -19.990 1.00 28.24 93 PHE A N 1
ATOM 666 C CA . PHE A 1 134 ? -17.632 28.373 -20.114 1.00 26.57 93 PHE A CA 1
ATOM 667 C C . PHE A 1 134 ? -17.812 27.270 -19.063 1.00 26.42 93 PHE A C 1
ATOM 668 O O . PHE A 1 134 ? -17.005 26.338 -18.961 1.00 27.00 93 PHE A O 1
ATOM 676 N N . SER A 1 135 ? -18.909 27.361 -18.339 1.00 27.65 94 SER A N 1
ATOM 677 C CA . SER A 1 135 ? -19.226 26.468 -17.236 1.00 28.22 94 SER A CA 1
ATOM 678 C C . SER A 1 135 ? -19.404 24.994 -17.541 1.00 26.22 94 SER A C 1
ATOM 679 O O . SER A 1 135 ? -19.794 24.606 -18.613 1.00 29.08 94 SER A O 1
ATOM 682 N N . GLY A 1 136 ? -19.058 24.198 -16.549 1.00 26.48 95 GLY A N 1
ATOM 683 C CA . GLY A 1 136 ? -19.169 22.764 -16.582 1.00 29.12 95 GLY A CA 1
ATOM 684 C C . GLY A 1 136 ? -20.346 22.211 -15.801 1.00 35.31 95 GLY A C 1
ATOM 685 O O . GLY A 1 136 ? -21.267 22.916 -15.452 1.00 30.78 95 GLY A O 1
ATOM 686 N N . GLN A 1 137 ? -20.259 20.919 -15.518 1.00 37.31 96 GLN A N 1
ATOM 687 C CA . GLN A 1 137 ? -21.234 20.146 -14.784 1.00 42.90 96 GLN A CA 1
ATOM 688 C C . GLN A 1 137 ? -21.436 20.645 -13.372 1.00 38.98 96 GLN A C 1
ATOM 689 O O . GLN A 1 137 ? -20.513 21.019 -12.689 1.00 37.22 96 GLN A O 1
ATOM 695 N N . GLY A 1 138 ? -22.684 20.615 -12.946 1.00 39.63 97 GLY A N 1
ATOM 696 C CA . GLY A 1 138 ? -23.087 20.965 -11.603 1.00 44.62 97 GLY A CA 1
ATOM 697 C C . GLY A 1 138 ? -23.559 22.390 -11.483 1.00 42.24 97 GLY A C 1
ATOM 698 O O . GLY A 1 138 ? -24.104 22.796 -10.478 1.00 50.37 97 GLY A O 1
ATOM 699 N N . ALA A 1 139 ? -23.307 23.151 -12.525 1.00 61.12 98 ALA A N 1
ATOM 700 C CA . ALA A 1 139 ? -23.729 24.525 -12.611 1.00 67.58 98 ALA A CA 1
ATOM 701 C C . ALA A 1 139 ? -25.236 24.664 -12.730 1.00 65.52 98 ALA A C 1
ATOM 702 O O . ALA A 1 139 ? -25.845 25.488 -12.073 1.00 76.51 98 ALA A O 1
ATOM 704 N N . GLN A 1 140 ? -25.836 23.772 -13.496 1.00 69.88 99 GLN A N 1
ATOM 705 C CA . GLN A 1 140 ? -27.254 23.848 -13.799 1.00 63.81 99 GLN A CA 1
ATOM 706 C C . GLN A 1 140 ? -28.237 23.884 -12.631 1.00 56.04 99 GLN A C 1
ATOM 707 O O . GLN A 1 140 ? -28.106 23.176 -11.662 1.00 58.74 99 GLN A O 1
ATOM 713 N N . ARG A 1 141 ? -29.215 24.767 -12.763 1.00 57.08 100 ARG A N 1
ATOM 714 C CA . ARG A 1 141 ? -30.271 24.975 -11.798 1.00 54.61 100 ARG A CA 1
ATOM 715 C C . ARG A 1 141 ? -31.566 25.010 -12.566 1.00 50.18 100 ARG A C 1
ATOM 716 O O . ARG A 1 141 ? -31.609 25.476 -13.682 1.00 43.41 100 ARG A O 1
ATOM 724 N N . ALA A 1 142 ? -32.626 24.514 -11.960 1.00 47.88 101 ALA A N 1
ATOM 725 C CA . ALA A 1 142 ? -33.896 24.461 -12.635 1.00 45.33 101 ALA A CA 1
ATOM 726 C C . ALA A 1 142 ? -34.434 25.836 -12.940 1.00 40.42 101 ALA A C 1
ATOM 727 O O . ALA A 1 142 ? -34.423 26.715 -12.108 1.00 43.10 101 ALA A O 1
ATOM 729 N N . GLY A 1 143 ? -34.929 25.993 -14.151 1.00 39.95 102 GLY A N 1
ATOM 730 C CA . GLY A 1 143 ? -35.464 27.258 -14.582 1.00 42.63 102 GLY A CA 1
ATOM 731 C C . GLY A 1 143 ? -34.442 28.261 -15.074 1.00 43.89 102 GLY A C 1
ATOM 732 O O . GLY A 1 143 ? -34.794 29.392 -15.356 1.00 39.82 102 GLY A O 1
ATOM 733 N N . MET A 1 144 ? -33.187 27.848 -15.203 1.00 37.25 103 MET A N 1
ATOM 734 C CA . MET A 1 144 ? -32.137 28.760 -15.629 1.00 37.18 103 MET A CA 1
ATOM 735 C C . MET A 1 144 ? -32.423 29.292 -17.020 1.00 35.88 103 MET A C 1
ATOM 736 O O . MET A 1 144 ? -32.862 28.556 -17.875 1.00 36.47 103 MET A O 1
ATOM 741 N N . GLY A 1 145 ? -32.176 30.579 -17.235 1.00 33.73 104 GLY A N 1
ATOM 742 C CA . GLY A 1 145 ? -32.373 31.166 -18.555 1.00 34.44 104 GLY A CA 1
ATOM 743 C C . GLY A 1 145 ? -33.731 31.821 -18.789 1.00 37.09 104 GLY A C 1
ATOM 744 O O . GLY A 1 145 ? -33.862 32.650 -19.699 1.00 37.88 104 GLY A O 1
ATOM 745 N N . ARG A 1 146 ? -34.711 31.506 -17.942 1.00 36.89 105 ARG A N 1
ATOM 746 C CA . ARG A 1 146 ? -36.101 31.843 -18.201 1.00 40.96 105 ARG A CA 1
ATOM 747 C C . ARG A 1 146 ? -36.331 33.340 -18.074 1.00 38.72 105 ARG A C 1
ATOM 748 O O . ARG A 1 146 ? -36.990 33.919 -18.908 1.00 42.40 105 ARG A O 1
ATOM 756 N N . GLU A 1 147 ? -35.767 33.953 -17.040 1.00 37.85 106 GLU A N 1
ATOM 757 C CA . GLU A 1 147 ? -35.801 35.412 -16.861 1.00 40.97 106 GLU A CA 1
ATOM 758 C C . GLU A 1 147 ? -35.051 36.131 -17.992 1.00 38.66 106 GLU A C 1
ATOM 759 O O . GLU A 1 147 ? -35.573 37.062 -18.584 1.00 36.93 106 GLU A O 1
ATOM 765 N N . LEU A 1 148 ? -33.853 35.660 -18.336 1.00 37.41 107 LEU A N 1
ATOM 766 C CA . LEU A 1 148 ? -33.070 36.325 -19.362 1.00 36.90 107 LEU A CA 1
ATOM 767 C C . LEU A 1 148 ? -33.792 36.229 -20.668 1.00 37.50 107 LEU A C 1
ATOM 768 O O . LEU A 1 148 ? -33.642 37.104 -21.530 1.00 34.94 107 LEU A O 1
ATOM 773 N N . TYR A 1 149 ? -34.452 35.093 -20.877 1.00 38.02 108 TYR A N 1
ATOM 774 C CA . TYR A 1 149 ? -35.108 34.820 -22.146 1.00 41.08 108 TYR A CA 1
ATOM 775 C C . TYR A 1 149 ? -36.179 35.882 -22.352 1.00 42.57 108 TYR A C 1
ATOM 776 O O . TYR A 1 149 ? -36.339 36.407 -23.443 1.00 42.30 108 TYR A O 1
ATOM 785 N N . ALA A 1 150 ? -36.904 36.188 -21.290 1.00 44.71 109 ALA A N 1
ATOM 786 C CA . ALA A 1 150 ? -38.073 37.057 -21.383 1.00 49.10 109 ALA A CA 1
ATOM 787 C C . ALA A 1 150 ? -37.648 38.505 -21.539 1.00 47.91 109 ALA A C 1
ATOM 788 O O . ALA A 1 150 ? -38.426 39.333 -21.985 1.00 49.77 109 ALA A O 1
ATOM 790 N N . ALA A 1 151 ? -36.408 38.811 -21.181 1.00 45.93 110 ALA A N 1
ATOM 791 C CA . ALA A 1 151 ? -35.965 40.197 -21.131 1.00 45.69 110 ALA A CA 1
ATOM 792 C C . ALA A 1 151 ? -34.948 40.557 -22.214 1.00 45.72 110 ALA A C 1
ATOM 793 O O . ALA A 1 151 ? -34.689 41.737 -22.459 1.00 43.98 110 ALA A O 1
ATOM 795 N N . GLU A 1 152 ? -34.345 39.561 -22.850 1.00 43.63 111 GLU A N 1
ATOM 796 C CA . GLU A 1 152 ? -33.233 39.840 -23.752 1.00 45.40 111 GLU A CA 1
ATOM 797 C C . GLU A 1 152 ? -33.416 39.139 -25.095 1.00 45.54 111 GLU A C 1
ATOM 798 O O . GLU A 1 152 ? -33.197 37.932 -25.197 1.00 57.98 111 GLU A O 1
ATOM 804 N N . PRO A 1 153 ? -33.855 39.889 -26.128 1.00 47.10 112 PRO A N 1
ATOM 805 C CA . PRO A 1 153 ? -34.324 39.231 -27.344 1.00 46.25 112 PRO A CA 1
ATOM 806 C C . PRO A 1 153 ? -33.228 38.515 -28.127 1.00 39.03 112 PRO A C 1
ATOM 807 O O . PRO A 1 153 ? -33.510 37.517 -28.771 1.00 39.60 112 PRO A O 1
ATOM 811 N N . VAL A 1 154 ? -31.992 39.008 -28.063 1.00 37.93 113 VAL A N 1
ATOM 812 C CA . VAL A 1 154 ? -30.856 38.331 -28.719 1.00 37.88 113 VAL A CA 1
ATOM 813 C C . VAL A 1 154 ? -30.576 36.972 -28.074 1.00 35.36 113 VAL A C 1
ATOM 814 O O . VAL A 1 154 ? -30.243 36.009 -28.746 1.00 39.48 113 VAL A O 1
ATOM 818 N N . PHE A 1 155 ? -30.683 36.925 -26.756 1.00 33.64 114 PHE A N 1
ATOM 819 C CA . PHE A 1 155 ? -30.450 35.689 -26.006 1.00 35.32 114 PHE A CA 1
ATOM 820 C C . PHE A 1 155 ? -31.574 34.714 -26.321 1.00 35.54 114 PHE A C 1
ATOM 821 O O . PHE A 1 155 ? -31.338 33.530 -26.572 1.00 33.49 114 PHE A O 1
ATOM 829 N N . ALA A 1 156 ? -32.790 35.231 -26.358 1.00 38.06 115 ALA A N 1
ATOM 830 C CA . ALA A 1 156 ? -33.949 34.411 -26.680 1.00 37.60 115 ALA A CA 1
ATOM 831 C C . ALA A 1 156 ? -33.775 33.774 -28.046 1.00 36.60 115 ALA A C 1
ATOM 832 O O . ALA A 1 156 ? -33.990 32.581 -28.210 1.00 37.47 115 ALA A O 1
ATOM 834 N N . ALA A 1 157 ? -33.442 34.584 -29.044 1.00 40.61 116 ALA A N 1
ATOM 835 C CA . ALA A 1 157 ? -33.383 34.082 -30.414 1.00 45.96 116 ALA A CA 1
ATOM 836 C C . ALA A 1 157 ? -32.298 33.014 -30.568 1.00 41.07 116 ALA A C 1
ATOM 837 O O . ALA A 1 157 ? -32.516 31.985 -31.213 1.00 36.27 116 ALA A O 1
ATOM 839 N N . ALA A 1 158 ? -31.144 33.240 -29.953 1.00 39.39 117 ALA A N 1
ATOM 840 C CA . ALA A 1 158 ? -30.043 32.254 -30.053 1.00 36.03 117 ALA A CA 1
ATOM 841 C C . ALA A 1 158 ? -30.349 30.991 -29.258 1.00 35.52 117 ALA A C 1
ATOM 842 O O . ALA A 1 158 ? -30.079 29.883 -29.727 1.00 33.10 117 ALA A O 1
ATOM 844 N N . PHE A 1 159 ? -30.991 31.148 -28.108 1.00 33.67 118 PHE A N 1
ATOM 845 C CA . PHE A 1 159 ? -31.440 30.000 -27.328 1.00 35.90 118 PHE A CA 1
ATOM 846 C C . PHE A 1 159 ? -32.476 29.146 -28.094 1.00 39.24 118 PHE A C 1
ATOM 847 O O . PHE A 1 159 ? -32.333 27.926 -28.201 1.00 39.86 118 PHE A O 1
ATOM 855 N N . ASP A 1 160 ? -33.488 29.782 -28.664 1.00 39.34 119 ASP A N 1
ATOM 856 C CA . ASP A 1 160 ? -34.478 29.055 -29.483 1.00 42.78 119 ASP A CA 1
ATOM 857 C C . ASP A 1 160 ? -33.805 28.266 -30.589 1.00 42.18 119 ASP A C 1
ATOM 858 O O . ASP A 1 160 ? -34.133 27.102 -30.832 1.00 45.84 119 ASP A O 1
ATOM 863 N N . GLU A 1 161 ? -32.908 28.940 -31.298 1.00 41.00 120 GLU A N 1
ATOM 864 C CA . GLU A 1 161 ? -32.184 28.342 -32.413 1.00 46.12 120 GLU A CA 1
ATOM 865 C C . GLU A 1 161 ? -31.363 27.119 -31.990 1.00 45.01 120 GLU A C 1
ATOM 866 O O . GLU A 1 161 ? -31.349 26.090 -32.669 1.00 41.72 120 GLU A O 1
ATOM 872 N N . VAL A 1 162 ? -30.654 27.239 -30.878 1.00 41.16 121 VAL A N 1
ATOM 873 C CA . VAL A 1 162 ? -29.859 26.117 -30.405 1.00 43.24 121 VAL A CA 1
ATOM 874 C C . VAL A 1 162 ? -30.742 24.952 -29.984 1.00 39.91 121 VAL A C 1
ATOM 875 O O . VAL A 1 162 ? -30.489 23.807 -30.393 1.00 38.34 121 VAL A O 1
ATOM 879 N N . CYS A 1 163 ? -31.831 25.247 -29.271 1.00 40.75 122 CYS A N 1
ATOM 880 C CA . CYS A 1 163 ? -32.742 24.199 -28.793 1.00 40.34 122 CYS A CA 1
ATOM 881 C C . CYS A 1 163 ? -33.463 23.513 -29.939 1.00 46.57 122 CYS A C 1
ATOM 882 O O . CYS A 1 163 ? -33.656 22.297 -29.923 1.00 62.54 122 CYS A O 1
ATOM 885 N N . ALA A 1 164 ? -33.840 24.281 -30.947 1.00 44.59 123 ALA A N 1
ATOM 886 C CA . ALA A 1 164 ? -34.467 23.705 -32.117 1.00 48.70 123 ALA A CA 1
ATOM 887 C C . ALA A 1 164 ? -33.515 22.724 -32.765 1.00 47.25 123 ALA A C 1
ATOM 888 O O . ALA A 1 164 ? -33.925 21.669 -33.211 1.00 46.17 123 ALA A O 1
ATOM 890 N N . ALA A 1 165 ? -32.230 23.053 -32.772 1.00 50.29 124 ALA A N 1
ATOM 891 C CA . ALA A 1 165 ? -31.243 22.185 -33.391 1.00 52.55 124 ALA A CA 1
ATOM 892 C C . ALA A 1 165 ? -31.223 20.836 -32.696 1.00 54.08 124 ALA A C 1
ATOM 893 O O . ALA A 1 165 ? -31.138 19.813 -33.341 1.00 61.87 124 ALA A O 1
ATOM 895 N N . PHE A 1 166 ? -31.292 20.844 -31.378 1.00 49.37 125 PHE A N 1
ATOM 896 C CA . PHE A 1 166 ? -31.346 19.619 -30.603 1.00 48.07 125 PHE A CA 1
ATOM 897 C C . PHE A 1 166 ? -32.629 18.831 -30.822 1.00 49.31 125 PHE A C 1
ATOM 898 O O . PHE A 1 166 ? -32.628 17.612 -30.818 1.00 44.20 125 PHE A O 1
ATOM 906 N N . GLY A 1 167 ? -33.736 19.542 -30.979 1.00 55.45 126 GLY A N 1
ATOM 907 C CA . GLY A 1 167 ? -35.024 18.890 -31.105 1.00 53.88 126 GLY A CA 1
ATOM 908 C C . GLY A 1 167 ? -35.538 18.608 -29.710 1.00 59.95 126 GLY A C 1
ATOM 909 O O . GLY A 1 167 ? -35.155 19.303 -28.780 1.00 72.14 126 GLY A O 1
ATOM 910 N N . GLU A 1 168 ? -36.431 17.633 -29.612 1.00 64.90 127 GLU A N 1
ATOM 911 C CA . GLU A 1 168 ? -36.877 17.071 -28.348 1.00 72.23 127 GLU A CA 1
ATOM 912 C C . GLU A 1 168 ? -37.552 18.005 -27.398 1.00 79.41 127 GLU A C 1
ATOM 913 O O . GLU A 1 168 ? -37.556 17.742 -26.195 1.00 81.16 127 GLU A O 1
ATOM 919 N N . ASP A 1 169 ? -38.088 19.112 -27.908 1.00 85.61 128 ASP A N 1
ATOM 920 C CA . ASP A 1 169 ? -38.742 20.135 -27.078 1.00 89.64 128 ASP A CA 1
ATOM 921 C C . ASP A 1 169 ? -37.798 20.586 -25.952 1.00 75.10 128 ASP A C 1
ATOM 922 O O . ASP A 1 169 ? -38.200 20.721 -24.821 1.00 77.90 128 ASP A O 1
ATOM 927 N N . LEU A 1 170 ? -36.540 20.839 -26.269 1.00 57.83 129 LEU A N 1
ATOM 928 C CA . LEU A 1 170 ? -35.584 21.158 -25.243 1.00 60.58 129 LEU A CA 1
ATOM 929 C C . LEU A 1 170 ? -35.807 22.443 -24.451 1.00 66.38 129 LEU A C 1
ATOM 930 O O . LEU A 1 170 ? -35.621 22.457 -23.234 1.00 67.96 129 LEU A O 1
ATOM 935 N N . ARG A 1 171 ? -36.234 23.508 -25.118 1.00 65.13 130 ARG A N 1
ATOM 936 C CA . ARG A 1 171 ? -36.377 24.767 -24.414 1.00 67.86 130 ARG A CA 1
ATOM 937 C C . ARG A 1 171 ? -37.367 24.701 -23.279 1.00 67.55 130 ARG A C 1
ATOM 938 O O . ARG A 1 171 ? -37.093 25.175 -22.194 1.00 64.81 130 ARG A O 1
ATOM 946 N N . GLU A 1 172 ? -38.510 24.088 -23.519 1.00 79.46 131 GLU A N 1
ATOM 947 C CA . GLU A 1 172 ? -39.516 23.964 -22.482 1.00 81.78 131 GLU A CA 1
ATOM 948 C C . GLU A 1 172 ? -39.016 23.097 -21.353 1.00 81.24 131 GLU A C 1
ATOM 949 O O . GLU A 1 172 ? -39.236 23.385 -20.184 1.00 74.55 131 GLU A O 1
ATOM 951 N N . ARG A 1 173 ? -38.326 22.026 -21.710 1.00 79.77 132 ARG A N 1
ATOM 952 C CA . ARG A 1 173 ? -37.838 21.117 -20.699 1.00 73.73 132 ARG A CA 1
ATOM 953 C C . ARG A 1 173 ? -36.887 21.838 -19.803 1.00 66.57 132 ARG A C 1
ATOM 954 O O . ARG A 1 173 ? -36.960 21.705 -18.594 1.00 65.16 132 ARG A O 1
ATOM 962 N N . ILE A 1 174 ? -36.030 22.657 -20.381 1.00 58.10 133 ILE A N 1
ATOM 963 C CA . ILE A 1 174 ? -35.098 23.388 -19.541 1.00 52.76 133 ILE A CA 1
ATOM 964 C C . ILE A 1 174 ? -35.806 24.404 -18.636 1.00 56.49 133 ILE A C 1
ATOM 965 O O . ILE A 1 174 ? -35.491 24.505 -17.451 1.00 52.38 133 ILE A O 1
ATOM 970 N N . PHE A 1 175 ? -36.762 25.146 -19.193 1.00 58.52 134 PHE A N 1
ATOM 971 C CA . PHE A 1 175 ? -37.500 26.143 -18.417 1.00 62.11 134 PHE A CA 1
ATOM 972 C C . PHE A 1 175 ? -38.455 25.476 -17.426 1.00 66.87 134 PHE A C 1
ATOM 973 O O . PHE A 1 175 ? -38.499 25.845 -16.246 1.00 64.89 134 PHE A O 1
ATOM 981 N N . THR A 1 176 ? -39.168 24.455 -17.908 1.00 69.34 135 THR A N 1
ATOM 982 C CA . THR A 1 176 ? -40.171 23.733 -17.121 1.00 63.59 135 THR A CA 1
ATOM 983 C C . THR A 1 176 ? -39.576 22.715 -16.133 1.00 71.21 135 THR A C 1
ATOM 984 O O . THR A 1 176 ? -40.088 22.583 -15.024 1.00 58.04 135 THR A O 1
ATOM 986 N N . ALA A 1 177 ? -38.513 22.001 -16.532 1.00 62.03 136 ALA A N 1
ATOM 987 C CA . ALA A 1 177 ? -38.111 20.763 -15.865 1.00 55.73 136 ALA A CA 1
ATOM 988 C C . ALA A 1 177 ? -37.759 20.946 -14.396 1.00 56.83 136 ALA A C 1
ATOM 989 O O . ALA A 1 177 ? -37.170 21.948 -13.981 1.00 53.46 136 ALA A O 1
ATOM 991 N N . ARG A 1 178 ? -38.135 19.935 -13.625 1.00 53.08 137 ARG A N 1
ATOM 992 C CA . ARG A 1 178 ? -37.694 19.750 -12.261 1.00 58.67 137 ARG A CA 1
ATOM 993 C C . ARG A 1 178 ? -36.162 19.612 -12.186 1.00 50.09 137 ARG A C 1
ATOM 994 O O . ARG A 1 178 ? -35.507 19.173 -13.141 1.00 48.29 137 ARG A O 1
ATOM 1002 N N . GLN A 1 179 ? -35.601 19.934 -11.030 1.00 46.85 138 GLN A N 1
ATOM 1003 C CA . GLN A 1 179 ? -34.171 19.787 -10.805 1.00 45.75 138 GLN A CA 1
ATOM 1004 C C . GLN A 1 179 ? -33.655 18.390 -11.165 1.00 48.10 138 GLN A C 1
ATOM 1005 O O . GLN A 1 179 ? -32.604 18.255 -11.808 1.00 43.94 138 GLN A O 1
ATOM 1011 N N . GLU A 1 180 ? -34.380 17.348 -10.756 1.00 48.46 139 GLU A N 1
ATOM 1012 C CA . GLU A 1 180 ? -33.901 15.971 -10.937 1.00 48.97 139 GLU A CA 1
ATOM 1013 C C . GLU A 1 180 ? -33.776 15.648 -12.423 1.00 48.29 139 GLU A C 1
ATOM 1014 O O . GLU A 1 180 ? -32.815 15.002 -12.852 1.00 44.05 139 GLU A O 1
ATOM 1016 N N . GLU A 1 181 ? -34.756 16.097 -13.198 1.00 43.90 140 GLU A N 1
ATOM 1017 C CA . GLU A 1 181 ? -34.749 15.921 -14.638 1.00 49.29 140 GLU A CA 1
ATOM 1018 C C . GLU A 1 181 ? -33.602 16.672 -15.301 1.00 45.33 140 GLU A C 1
ATOM 1019 O O . GLU A 1 181 ? -33.009 16.195 -16.273 1.00 48.68 140 GLU A O 1
ATOM 1025 N N . LEU A 1 182 ? -33.317 17.860 -14.790 1.00 43.78 141 LEU A N 1
ATOM 1026 C CA . LEU A 1 182 ? -32.254 18.689 -15.330 1.00 42.41 141 LEU A CA 1
ATOM 1027 C C . LEU A 1 182 ? -30.895 18.027 -15.085 1.00 43.64 141 LEU A C 1
ATOM 1028 O O . LEU A 1 182 ? -29.971 18.176 -15.887 1.00 41.59 141 LEU A O 1
ATOM 1033 N N . ASP A 1 183 ? -30.779 17.330 -13.961 1.00 43.91 142 ASP A N 1
ATOM 1034 C CA . ASP A 1 183 ? -29.489 16.796 -13.523 1.00 55.21 142 ASP A CA 1
ATOM 1035 C C . ASP A 1 183 ? -29.191 15.442 -14.204 1.00 47.24 142 ASP A C 1
ATOM 1036 O O . ASP A 1 183 ? -28.124 14.883 -14.024 1.00 50.53 142 ASP A O 1
ATOM 1041 N N . ARG A 1 184 ? -30.121 14.963 -15.034 1.00 57.84 143 ARG A N 1
ATOM 1042 C CA . ARG A 1 184 ? -29.872 13.841 -15.946 1.00 52.56 143 ARG A CA 1
ATOM 1043 C C . ARG A 1 184 ? -29.023 14.281 -17.136 1.00 57.49 143 ARG A C 1
ATOM 1044 O O . ARG A 1 184 ? -29.460 15.078 -17.981 1.00 43.30 143 ARG A O 1
ATOM 1052 N N . THR A 1 185 ? -27.855 13.666 -17.262 1.00 46.85 144 THR A N 1
ATOM 1053 C CA . THR A 1 185 ? -26.758 14.281 -17.974 1.00 46.74 144 THR A CA 1
ATOM 1054 C C . THR A 1 185 ? -27.036 14.310 -19.475 1.00 38.97 144 THR A C 1
ATOM 1055 O O . THR A 1 185 ? -26.447 15.101 -20.196 1.00 42.04 144 THR A O 1
ATOM 1059 N N . GLY A 1 186 ? -28.009 13.528 -19.932 1.00 41.32 145 GLY A N 1
ATOM 1060 C CA . GLY A 1 186 ? -28.487 13.631 -21.325 1.00 37.77 145 GLY A CA 1
ATOM 1061 C C . GLY A 1 186 ? -29.275 14.922 -21.551 1.00 37.66 145 GLY A C 1
ATOM 1062 O O . GLY A 1 186 ? -29.513 15.339 -22.692 1.00 30.79 145 GLY A O 1
ATOM 1063 N N . THR A 1 187 ? -29.776 15.492 -20.461 1.00 33.54 146 THR A N 1
ATOM 1064 C CA . THR A 1 187 ? -30.486 16.760 -20.530 1.00 36.47 146 THR A CA 1
ATOM 1065 C C . THR A 1 187 ? -29.525 17.901 -20.115 1.00 36.64 146 THR A C 1
ATOM 1066 O O . THR A 1 187 ? -29.475 18.961 -20.744 1.00 34.87 146 THR A O 1
ATOM 1070 N N . THR A 1 188 ? -28.714 17.626 -19.105 1.00 34.84 147 THR A N 1
ATOM 1071 C CA . THR A 1 188 ? -27.773 18.574 -18.569 1.00 36.37 147 THR A CA 1
ATOM 1072 C C . THR A 1 188 ? -26.848 19.148 -19.627 1.00 35.43 147 THR A C 1
ATOM 1073 O O . THR A 1 188 ? -26.624 20.344 -19.673 1.00 34.69 147 THR A O 1
ATOM 1077 N N . GLN A 1 189 ? -26.270 18.305 -20.458 1.00 35.47 148 GLN A N 1
ATOM 1078 C CA . GLN A 1 189 ? -25.205 18.792 -21.330 1.00 34.68 148 GLN A CA 1
ATOM 1079 C C . GLN A 1 189 ? -25.767 19.599 -22.487 1.00 32.51 148 GLN A C 1
ATOM 1080 O O . GLN A 1 189 ? -25.298 20.692 -22.757 1.00 31.47 148 GLN A O 1
ATOM 1086 N N . PRO A 1 190 ? -26.904 19.174 -23.027 1.00 32.90 149 PRO A N 1
ATOM 1087 C CA . PRO A 1 190 ? -27.528 20.060 -24.011 1.00 32.69 149 PRO A CA 1
ATOM 1088 C C . PRO A 1 190 ? -27.978 21.398 -23.427 1.00 30.95 149 PRO A C 1
ATOM 1089 O O . PRO A 1 190 ? -27.836 22.441 -24.083 1.00 30.51 149 PRO A O 1
ATOM 1093 N N . ALA A 1 191 ? -28.453 21.378 -22.186 1.00 30.01 150 ALA A N 1
ATOM 1094 C CA . ALA A 1 191 ? -29.010 22.577 -21.558 1.00 29.70 150 ALA A CA 1
ATOM 1095 C C . ALA A 1 191 ? -27.909 23.600 -21.299 1.00 30.81 150 ALA A C 1
ATOM 1096 O O . ALA A 1 191 ? -28.060 24.786 -21.594 1.00 36.89 150 ALA A O 1
ATOM 1098 N N . LEU A 1 192 ? -26.811 23.132 -20.728 1.00 31.74 151 LEU A N 1
ATOM 1099 C CA . LEU A 1 192 ? -25.671 23.975 -20.441 1.00 31.46 151 LEU A CA 1
ATOM 1100 C C . LEU A 1 192 ? -25.091 24.538 -21.711 1.00 32.62 151 LEU A C 1
ATOM 1101 O O . LEU A 1 192 ? -24.670 25.698 -21.771 1.00 33.64 151 LEU A O 1
ATOM 1106 N N . PHE A 1 193 ? -24.977 23.683 -22.715 1.00 32.21 152 PHE A N 1
ATOM 1107 C CA . PHE A 1 193 ? -24.485 24.128 -24.014 1.00 35.09 152 PHE A CA 1
ATOM 1108 C C . PHE A 1 193 ? -25.414 25.191 -24.608 1.00 31.34 152 PHE A C 1
ATOM 1109 O O . PHE A 1 193 ? -24.958 26.195 -25.156 1.00 27.92 152 PHE A O 1
ATOM 1117 N N . ALA A 1 194 ? -26.718 24.997 -24.461 1.00 30.76 153 ALA A N 1
ATOM 1118 C CA . ALA A 1 194 ? -27.665 25.950 -25.037 1.00 32.67 153 ALA A CA 1
ATOM 1119 C C . ALA A 1 194 ? -27.545 27.309 -24.345 1.00 33.90 153 ALA A C 1
ATOM 1120 O O . ALA A 1 194 ? -27.469 28.355 -25.003 1.00 34.56 153 ALA A O 1
ATOM 1122 N N . ILE A 1 195 ? -27.578 27.282 -23.025 1.00 32.61 154 ILE A N 1
ATOM 1123 C CA . ILE A 1 195 ? -27.452 28.485 -22.244 1.00 36.34 154 ILE A CA 1
ATOM 1124 C C . ILE A 1 195 ? -26.143 29.200 -22.554 1.00 35.03 154 ILE A C 1
ATOM 1125 O O . ILE A 1 195 ? -26.118 30.409 -22.722 1.00 36.49 154 ILE A O 1
ATOM 1130 N N . GLU A 1 196 ? -25.044 28.472 -22.553 1.00 33.24 155 GLU A N 1
ATOM 1131 C CA . GLU A 1 196 ? -23.739 29.110 -22.677 1.00 34.86 155 GLU A CA 1
ATOM 1132 C C . GLU A 1 196 ? -23.572 29.749 -24.061 1.00 34.91 155 GLU A C 1
ATOM 1133 O O . GLU A 1 196 ? -22.978 30.808 -24.198 1.00 35.69 155 GLU A O 1
ATOM 1139 N N . VAL A 1 197 ? -24.074 29.088 -25.094 1.00 36.37 156 VAL A N 1
ATOM 1140 C CA . VAL A 1 197 ? -23.997 29.634 -26.453 1.00 34.62 156 VAL A CA 1
ATOM 1141 C C . VAL A 1 197 ? -24.940 30.800 -26.633 1.00 33.00 156 VAL A C 1
ATOM 1142 O O . VAL A 1 197 ? -24.572 31.794 -27.248 1.00 34.90 156 VAL A O 1
ATOM 1146 N N . ALA A 1 198 ? -26.114 30.739 -26.011 1.00 32.54 157 ALA A N 1
ATOM 1147 C CA . ALA A 1 198 ? -27.010 31.881 -26.052 1.00 32.93 157 ALA A CA 1
ATOM 1148 C C . ALA A 1 198 ? -26.362 33.094 -25.369 1.00 35.30 157 ALA A C 1
ATOM 1149 O O . ALA A 1 198 ? -26.430 34.223 -25.881 1.00 37.77 157 ALA A O 1
ATOM 1151 N N . LEU A 1 199 ? -25.738 32.869 -24.214 1.00 33.59 158 LEU A N 1
ATOM 1152 C CA . LEU A 1 199 ? -25.106 33.955 -23.482 1.00 32.12 158 LEU A CA 1
ATOM 1153 C C . LEU A 1 199 ? -23.974 34.559 -24.295 1.00 34.39 158 LEU A C 1
ATOM 1154 O O . LEU A 1 199 ? -23.725 35.769 -24.226 1.00 33.71 158 LEU A O 1
ATOM 1159 N N . PHE A 1 200 ? -23.246 33.712 -25.014 1.00 32.91 159 PHE A N 1
ATOM 1160 C CA . PHE A 1 200 ? -22.148 34.199 -25.829 1.00 33.07 159 PHE A CA 1
ATOM 1161 C C . PHE A 1 200 ? -22.644 35.145 -26.926 1.00 34.94 159 PHE A C 1
ATOM 1162 O O . PHE A 1 200 ? -21.977 36.152 -27.238 1.00 31.66 159 PHE A O 1
ATOM 1170 N N . ARG A 1 201 ? -23.782 34.813 -27.533 1.00 33.85 160 ARG A N 1
ATOM 1171 C CA . ARG A 1 201 ? -24.324 35.657 -28.585 1.00 37.78 160 ARG A CA 1
ATOM 1172 C C . ARG A 1 201 ? -24.809 36.976 -28.008 1.00 35.60 160 ARG A C 1
ATOM 1173 O O . ARG A 1 201 ? -24.630 38.034 -28.611 1.00 38.79 160 ARG A O 1
ATOM 1181 N N . LEU A 1 202 ? -25.443 36.910 -26.845 1.00 37.37 161 LEU A N 1
ATOM 1182 C CA . LEU A 1 202 ? -25.871 38.110 -26.150 1.00 33.11 161 LEU A CA 1
ATOM 1183 C C . LEU A 1 202 ? -24.696 39.042 -25.865 1.00 34.85 161 LEU A C 1
ATOM 1184 O O . LEU A 1 202 ? -24.745 40.240 -26.149 1.00 33.29 161 LEU A O 1
ATOM 1189 N N . VAL A 1 203 ? -23.610 38.515 -25.332 1.00 33.97 162 VAL A N 1
ATOM 1190 C CA . VAL A 1 203 ? -22.518 39.414 -24.992 1.00 35.51 162 VAL A CA 1
ATOM 1191 C C . VAL A 1 203 ? -21.782 39.866 -26.259 1.00 38.48 162 VAL A C 1
ATOM 1192 O O . VAL A 1 203 ? -21.304 40.994 -26.343 1.00 36.25 162 VAL A O 1
ATOM 1196 N N . GLU A 1 204 ? -21.757 39.003 -27.272 1.00 34.77 163 GLU A N 1
ATOM 1197 C CA . GLU A 1 204 ? -21.227 39.373 -28.578 1.00 37.87 163 GLU A CA 1
ATOM 1198 C C . GLU A 1 204 ? -22.071 40.488 -29.225 1.00 35.77 163 GLU A C 1
ATOM 1199 O O . GLU A 1 204 ? -21.537 41.407 -29.800 1.00 33.48 163 GLU A O 1
ATOM 1205 N N . SER A 1 205 ? -23.389 40.437 -29.067 1.00 34.01 164 SER A N 1
ATOM 1206 C CA . SER A 1 205 ? -24.234 41.486 -29.623 1.00 36.73 164 SER A CA 1
ATOM 1207 C C . SER A 1 205 ? -23.943 42.817 -28.923 1.00 37.67 164 SER A C 1
ATOM 1208 O O . SER A 1 205 ? -24.225 43.880 -29.457 1.00 39.25 164 SER A O 1
ATOM 1211 N N . LEU A 1 206 ? -23.413 42.754 -27.709 1.00 35.15 165 LEU A N 1
ATOM 1212 C CA . LEU A 1 206 ? -23.056 43.959 -26.992 1.00 35.71 165 LEU A CA 1
ATOM 1213 C C . LEU A 1 206 ? -21.589 44.308 -27.156 1.00 34.37 165 LEU A C 1
ATOM 1214 O O . LEU A 1 206 ? -21.070 45.143 -26.433 1.00 39.05 165 LEU A O 1
ATOM 1219 N N . GLY A 1 207 ? -20.944 43.694 -28.131 1.00 36.34 166 GLY A N 1
ATOM 1220 C CA . GLY A 1 207 ? -19.655 44.142 -28.598 1.00 39.54 166 GLY A CA 1
ATOM 1221 C C . GLY A 1 207 ? -18.499 43.647 -27.750 1.00 43.72 166 GLY A C 1
ATOM 1222 O O . GLY A 1 207 ? -17.379 44.139 -27.875 1.00 43.38 166 GLY A O 1
ATOM 1223 N N . VAL A 1 208 ? -18.759 42.680 -26.882 1.00 41.32 167 VAL A N 1
ATOM 1224 C CA . VAL A 1 208 ? -17.711 42.128 -26.056 1.00 40.75 167 VAL A CA 1
ATOM 1225 C C . VAL A 1 208 ? -17.101 40.917 -26.733 1.00 40.11 167 VAL A C 1
ATOM 1226 O O . VAL A 1 208 ? -17.749 39.882 -26.871 1.00 44.18 167 VAL A O 1
ATOM 1230 N N . ARG A 1 209 ? -15.836 41.049 -27.110 1.00 37.01 168 ARG A N 1
ATOM 1231 C CA . ARG A 1 209 ? -15.192 40.116 -27.995 1.00 43.41 168 ARG A CA 1
ATOM 1232 C C . ARG A 1 209 ? -13.986 39.561 -27.273 1.00 40.28 168 ARG A C 1
ATOM 1233 O O . ARG A 1 209 ? -13.147 40.325 -26.788 1.00 40.83 168 ARG A O 1
ATOM 1241 N N . PRO A 1 210 ? -13.926 38.234 -27.127 1.00 38.62 169 PRO A N 1
ATOM 1242 C CA . PRO A 1 210 ? -12.841 37.664 -26.362 1.00 35.11 169 PRO A CA 1
ATOM 1243 C C . PRO A 1 210 ? -11.616 37.487 -27.235 1.00 33.55 169 PRO A C 1
ATOM 1244 O O . PRO A 1 210 ? -11.742 37.273 -28.449 1.00 37.91 169 PRO A O 1
ATOM 1248 N N . ASP A 1 211 ? -10.440 37.537 -26.618 1.00 35.31 170 ASP A N 1
ATOM 1249 C CA . ASP A 1 211 ? -9.199 37.125 -27.278 1.00 39.01 170 ASP A CA 1
ATOM 1250 C C . ASP A 1 211 ? -8.911 35.634 -27.121 1.00 38.18 170 ASP A C 1
ATOM 1251 O O . ASP A 1 211 ? -8.110 35.075 -27.873 1.00 44.32 170 ASP A O 1
ATOM 1256 N N . PHE A 1 212 ? -9.481 35.030 -26.082 1.00 34.18 171 PHE A N 1
ATOM 1257 C CA . PHE A 1 212 ? -9.432 33.566 -25.882 1.00 34.27 171 PHE A CA 1
ATOM 1258 C C . PHE A 1 212 ? -10.768 33.034 -25.353 1.00 31.76 171 PHE A C 1
ATOM 1259 O O . PHE A 1 212 ? -11.503 33.743 -24.665 1.00 34.07 171 PHE A O 1
ATOM 1267 N N . VAL A 1 213 ? -11.086 31.787 -25.670 1.00 32.13 172 VAL A N 1
ATOM 1268 C CA . VAL A 1 213 ? -12.127 31.052 -24.946 1.00 32.97 172 VAL A CA 1
ATOM 1269 C C . VAL A 1 213 ? -11.613 29.745 -24.306 1.00 34.54 172 VAL A C 1
ATOM 1270 O O . VAL A 1 213 ? -10.680 29.100 -24.810 1.00 30.10 172 VAL A O 1
ATOM 1274 N N . ALA A 1 214 ? -12.220 29.395 -23.170 1.00 32.13 173 ALA A N 1
ATOM 1275 C CA . ALA A 1 214 ? -11.922 28.159 -22.455 1.00 32.19 173 ALA A CA 1
ATOM 1276 C C . ALA A 1 214 ? -13.196 27.668 -21.783 1.00 34.51 173 ALA A C 1
ATOM 1277 O O . ALA A 1 214 ? -14.116 28.440 -21.573 1.00 34.06 173 ALA A O 1
ATOM 1279 N N . GLY A 1 215 ? -13.235 26.384 -21.452 1.00 31.32 174 GLY A N 1
ATOM 1280 C CA . GLY A 1 215 ? -14.380 25.779 -20.816 1.00 35.04 174 GLY A CA 1
ATOM 1281 C C . GLY A 1 215 ? -13.977 24.708 -19.825 1.00 36.69 174 GLY A C 1
ATOM 1282 O O . GLY A 1 215 ? -12.798 24.355 -19.710 1.00 36.00 174 GLY A O 1
ATOM 1283 N N . HIS A 1 216 ? -14.941 24.173 -19.102 1.00 32.29 175 HIS A N 1
ATOM 1284 C CA . HIS A 1 216 ? -14.665 23.080 -18.212 1.00 27.79 175 HIS A CA 1
ATOM 1285 C C . HIS A 1 216 ? -15.535 21.929 -18.638 1.00 28.33 175 HIS A C 1
ATOM 1286 O O . HIS A 1 216 ? -16.737 22.003 -18.520 1.00 28.50 175 HIS A O 1
ATOM 1293 N N . SER A 1 217 ? -14.923 20.853 -19.112 1.00 29.38 176 SER A N 1
ATOM 1294 C CA . SER A 1 217 ? -15.690 19.712 -19.573 1.00 28.88 176 SER A CA 1
ATOM 1295 C C . SER A 1 217 ? -16.660 20.087 -20.703 1.00 28.04 176 SER A C 1
ATOM 1296 O O . SER A 1 217 ? -16.244 20.435 -21.781 1.00 28.48 176 SER A O 1
ATOM 1299 N N . ILE A 1 218 ? -17.954 19.986 -20.451 1.00 28.04 177 ILE A N 1
ATOM 1300 C CA . ILE A 1 218 ? -18.950 20.310 -21.459 1.00 27.76 177 ILE A CA 1
ATOM 1301 C C . ILE A 1 218 ? -18.779 21.747 -21.932 1.00 30.84 177 ILE A C 1
ATOM 1302 O O . ILE A 1 218 ? -19.054 22.052 -23.056 1.00 31.00 177 ILE A O 1
ATOM 1307 N N . GLY A 1 219 ? -18.276 22.610 -21.073 1.00 28.26 178 GLY A N 1
ATOM 1308 C CA . GLY A 1 219 ? -18.073 23.999 -21.402 1.00 25.98 178 GLY A CA 1
ATOM 1309 C C . GLY A 1 219 ? -17.161 24.193 -22.592 1.00 28.22 178 GLY A C 1
ATOM 1310 O O . GLY A 1 219 ? -17.348 25.104 -23.372 1.00 28.40 178 GLY A O 1
ATOM 1311 N N . GLU A 1 220 ? -16.168 23.330 -22.722 1.00 29.81 179 GLU A N 1
ATOM 1312 C CA . GLU A 1 220 ? -15.249 23.371 -23.845 1.00 29.36 179 GLU A CA 1
ATOM 1313 C C . GLU A 1 220 ? -15.936 23.162 -25.183 1.00 29.12 179 GLU A C 1
ATOM 1314 O O . GLU A 1 220 ? -15.548 23.730 -26.168 1.00 30.75 179 GLU A O 1
ATOM 1320 N N . LEU A 1 221 ? -16.939 22.317 -25.219 1.00 29.50 180 LEU A N 1
ATOM 1321 C CA . LEU A 1 221 ? -17.672 22.108 -26.462 1.00 30.90 180 LEU A CA 1
ATOM 1322 C C . LEU A 1 221 ? -18.391 23.401 -26.903 1.00 30.47 180 LEU A C 1
ATOM 1323 O O . LEU A 1 221 ? -18.455 23.722 -28.099 1.00 30.29 180 LEU A O 1
ATOM 1328 N N . ALA A 1 222 ? -18.887 24.166 -25.940 1.00 30.99 181 ALA A N 1
ATOM 1329 C CA . ALA A 1 222 ? -19.500 25.452 -26.252 1.00 29.99 181 ALA A CA 1
ATOM 1330 C C . ALA A 1 222 ? -18.461 26.429 -26.793 1.00 28.15 181 ALA A C 1
ATOM 1331 O O . ALA A 1 222 ? -18.701 27.160 -27.746 1.00 28.54 181 ALA A O 1
ATOM 1333 N N . ALA A 1 223 ? -17.314 26.460 -26.148 1.00 29.63 182 ALA A N 1
ATOM 1334 C CA . ALA A 1 223 ? -16.244 27.341 -26.554 1.00 32.43 182 ALA A CA 1
ATOM 1335 C C . ALA A 1 223 ? -15.761 26.962 -27.964 1.00 34.20 182 ALA A C 1
ATOM 1336 O O . ALA A 1 223 ? -15.483 27.816 -28.790 1.00 33.65 182 ALA A O 1
ATOM 1338 N N . ALA A 1 224 ? -15.767 25.680 -28.274 1.00 36.76 183 ALA A N 1
ATOM 1339 C CA . ALA A 1 224 ? -15.304 25.252 -29.583 1.00 37.65 183 ALA A CA 1
ATOM 1340 C C . ALA A 1 224 ? -16.294 25.697 -30.638 1.00 37.35 183 ALA A C 1
ATOM 1341 O O . ALA A 1 224 ? -15.907 26.160 -31.717 1.00 37.48 183 ALA A O 1
ATOM 1343 N N . HIS A 1 225 ? -17.574 25.479 -30.362 1.00 37.03 184 HIS A N 1
ATOM 1344 C CA . HIS A 1 225 ? -18.619 25.818 -31.317 1.00 36.81 184 HIS A CA 1
ATOM 1345 C C . HIS A 1 225 ? -18.594 27.308 -31.614 1.00 36.25 184 HIS A C 1
ATOM 1346 O O . HIS A 1 225 ? -18.595 27.739 -32.779 1.00 36.80 184 HIS A O 1
ATOM 1353 N N . VAL A 1 226 ? -18.398 28.064 -30.555 1.00 32.50 185 VAL A N 1
ATOM 1354 C CA . VAL A 1 226 ? -18.443 29.504 -30.622 1.00 41.97 185 VAL A CA 1
ATOM 1355 C C . VAL A 1 226 ? -17.183 30.102 -31.275 1.00 43.73 185 VAL A C 1
ATOM 1356 O O . VAL A 1 226 ? -17.258 31.111 -31.959 1.00 40.99 185 VAL A O 1
ATOM 1360 N N . ALA A 1 227 ? -16.081 29.361 -31.234 1.00 46.58 186 ALA A N 1
ATOM 1361 C CA . ALA A 1 227 ? -14.880 29.726 -31.979 1.00 44.48 186 ALA A CA 1
ATOM 1362 C C . ALA A 1 227 ? -14.923 29.194 -33.409 1.00 44.57 186 ALA A C 1
ATOM 1363 O O . ALA A 1 227 ? -13.935 29.273 -34.134 1.00 44.16 186 ALA A O 1
ATOM 1365 N N . GLY A 1 228 ? -16.051 28.614 -33.795 1.00 44.08 187 GLY A N 1
ATOM 1366 C CA . GLY A 1 228 ? -16.280 28.243 -35.186 1.00 43.44 187 GLY A CA 1
ATOM 1367 C C . GLY A 1 228 ? -15.731 26.875 -35.564 1.00 44.63 187 GLY A C 1
ATOM 1368 O O . GLY A 1 228 ? -15.720 26.508 -36.739 1.00 44.16 187 GLY A O 1
ATOM 1369 N N . VAL A 1 229 ? -15.345 26.081 -34.575 1.00 36.46 188 VAL A N 1
ATOM 1370 C CA . VAL A 1 229 ? -14.829 24.755 -34.860 1.00 39.26 188 VAL A CA 1
ATOM 1371 C C . VAL A 1 229 ? -15.894 23.787 -35.395 1.00 41.63 188 VAL A C 1
ATOM 1372 O O . VAL A 1 229 ? -15.634 22.978 -36.297 1.00 42.83 188 VAL A O 1
ATOM 1376 N N . LEU A 1 230 ? -17.090 23.864 -34.840 1.00 42.88 189 LEU A N 1
ATOM 1377 C CA . LEU A 1 230 ? -18.181 22.997 -35.258 1.00 45.92 189 LEU A CA 1
ATOM 1378 C C . LEU A 1 230 ? -19.334 23.833 -35.751 1.00 43.36 189 LEU A C 1
ATOM 1379 O O . LEU A 1 230 ? -19.630 24.865 -35.186 1.00 39.94 189 LEU A O 1
ATOM 1384 N N . SER A 1 231 ? -19.995 23.363 -36.798 1.00 47.20 190 SER A N 1
ATOM 1385 C CA . SER A 1 231 ? -21.274 23.914 -37.174 1.00 50.65 190 SER A CA 1
ATOM 1386 C C . SER A 1 231 ? -22.182 23.656 -35.997 1.00 45.31 190 SER A C 1
ATOM 1387 O O . SER A 1 231 ? -21.830 22.881 -35.115 1.00 38.34 190 SER A O 1
ATOM 1390 N N . LEU A 1 232 ? -23.290 24.382 -35.926 1.00 39.18 191 LEU A N 1
ATOM 1391 C CA . LEU A 1 232 ? -24.272 24.147 -34.881 1.00 40.99 191 LEU A CA 1
ATOM 1392 C C . LEU A 1 232 ? -24.859 22.754 -34.966 1.00 41.10 191 LEU A C 1
ATOM 1393 O O . LEU A 1 232 ? -25.070 22.112 -33.944 1.00 43.28 191 LEU A O 1
ATOM 1398 N N . PRO A 1 233 ? -25.187 22.292 -36.178 1.00 45.45 192 PRO A N 1
ATOM 1399 C CA . PRO A 1 233 ? -25.780 20.960 -36.231 1.00 47.14 192 PRO A CA 1
ATOM 1400 C C . PRO A 1 233 ? -24.811 19.876 -35.789 1.00 44.07 192 PRO A C 1
ATOM 1401 O O . PRO A 1 233 ? -25.227 18.895 -35.164 1.00 43.56 192 PRO A O 1
ATOM 1405 N N . ASP A 1 234 ? -23.543 20.020 -36.168 1.00 44.51 193 ASP A N 1
ATOM 1406 C CA . ASP A 1 234 ? -22.503 19.073 -35.739 1.00 40.23 193 ASP A CA 1
ATOM 1407 C C . ASP A 1 234 ? -22.320 19.156 -34.221 1.00 39.13 193 ASP A C 1
ATOM 1408 O O . ASP A 1 234 ? -22.313 18.155 -33.533 1.00 40.03 193 ASP A O 1
ATOM 1413 N N . ALA A 1 235 ? -22.224 20.375 -33.714 1.00 38.36 194 ALA A N 1
ATOM 1414 C CA . ALA A 1 235 ? -22.079 20.610 -32.302 1.00 40.42 194 ALA A CA 1
ATOM 1415 C C . ALA A 1 235 ? -23.190 19.967 -31.504 1.00 37.45 194 ALA A C 1
ATOM 1416 O O . ALA A 1 235 ? -22.919 19.305 -30.520 1.00 36.60 194 ALA A O 1
ATOM 1418 N N . CYS A 1 236 ? -24.433 20.126 -31.939 1.00 39.07 195 CYS A N 1
ATOM 1419 C CA . CYS A 1 236 ? -25.576 19.532 -31.234 1.00 43.43 195 CYS A CA 1
ATOM 1420 C C . CYS A 1 236 ? -25.552 18.025 -31.276 1.00 48.90 195 CYS A C 1
ATOM 1421 O O . CYS A 1 236 ? -25.941 17.350 -30.311 1.00 48.92 195 CYS A O 1
ATOM 1424 N N . ARG A 1 237 ? -25.169 17.487 -32.422 1.00 47.80 196 ARG A N 1
ATOM 1425 C CA . ARG A 1 237 ? -25.056 16.056 -32.543 1.00 50.52 196 ARG A CA 1
ATOM 1426 C C . ARG A 1 237 ? -23.983 15.521 -31.581 1.00 44.98 196 ARG A C 1
ATOM 1427 O O . ARG A 1 237 ? -24.210 14.542 -30.887 1.00 40.75 196 ARG A O 1
ATOM 1435 N N . LEU A 1 238 ? -22.856 16.225 -31.484 1.00 40.49 197 LEU A N 1
ATOM 1436 C CA . LEU A 1 238 ? -21.777 15.845 -30.565 1.00 38.73 197 LEU A CA 1
ATOM 1437 C C . LEU A 1 238 ? -22.194 15.938 -29.100 1.00 35.85 197 LEU A C 1
ATOM 1438 O O . LEU A 1 238 ? -21.957 15.032 -28.309 1.00 33.56 197 LEU A O 1
ATOM 1443 N N . VAL A 1 239 ? -22.842 17.034 -28.745 1.00 35.66 198 VAL A N 1
ATOM 1444 C CA . VAL A 1 239 ? -23.263 17.246 -27.373 1.00 35.44 198 VAL A CA 1
ATOM 1445 C C . VAL A 1 239 ? -24.374 16.293 -27.003 1.00 34.65 198 VAL A C 1
ATOM 1446 O O . VAL A 1 239 ? -2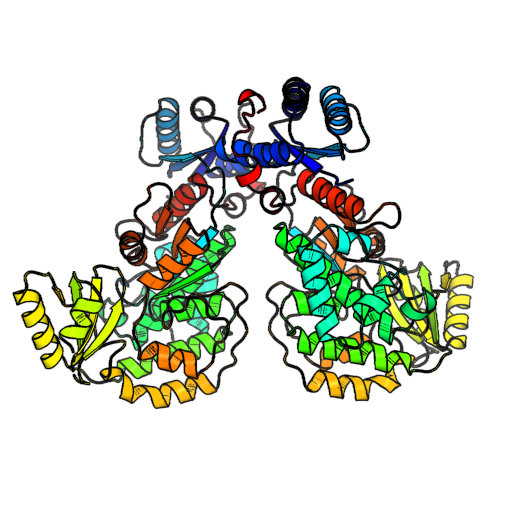4.402 15.738 -25.904 1.00 36.28 198 VAL A O 1
ATOM 1450 N N . ALA A 1 240 ? -25.305 16.094 -27.919 1.00 36.64 199 ALA A N 1
ATOM 1451 C CA . ALA A 1 240 ? -26.444 15.198 -27.646 1.00 40.33 199 ALA A CA 1
ATOM 1452 C C . ALA A 1 240 ? -25.950 13.785 -27.357 1.00 39.66 199 ALA A C 1
ATOM 1453 O O . ALA A 1 240 ? -26.402 13.137 -26.418 1.00 40.89 199 ALA A O 1
ATOM 1455 N N . ALA A 1 241 ? -24.983 13.322 -28.141 1.00 37.60 200 ALA A N 1
ATOM 1456 C CA . ALA A 1 241 ? -24.485 11.954 -27.980 1.00 39.56 200 ALA A CA 1
ATOM 1457 C C . ALA A 1 241 ? -23.627 11.833 -26.710 1.00 37.08 200 ALA A C 1
ATOM 1458 O O . ALA A 1 241 ? -23.755 10.881 -25.945 1.00 33.81 200 ALA A O 1
ATOM 1460 N N . ARG A 1 242 ? -22.816 12.850 -26.448 1.00 34.43 201 ARG A N 1
ATOM 1461 C CA . ARG A 1 242 ? -21.969 12.870 -25.248 1.00 30.96 201 ARG A CA 1
ATOM 1462 C C . ARG A 1 242 ? -22.789 12.699 -23.970 1.00 31.82 201 ARG A C 1
ATOM 1463 O O . ARG A 1 242 ? -22.389 11.984 -23.046 1.00 27.37 201 ARG A O 1
ATOM 1471 N N . GLY A 1 243 ? -23.905 13.437 -23.889 1.00 32.78 202 GLY A N 1
ATOM 1472 C CA . GLY A 1 243 ? -24.815 13.343 -22.773 1.00 32.36 202 GLY A CA 1
ATOM 1473 C C . GLY A 1 243 ? -25.562 12.023 -22.703 1.00 36.27 202 GLY A C 1
ATOM 1474 O O . GLY A 1 243 ? -25.672 11.420 -21.613 1.00 34.69 202 GLY A O 1
ATOM 1475 N N . GLN A 1 244 ? -26.169 11.641 -23.831 1.00 36.12 203 GLN A N 1
ATOM 1476 C CA . GLN A 1 244 ? -27.044 10.464 -23.908 1.00 40.39 203 GLN A CA 1
ATOM 1477 C C . GLN A 1 244 ? -26.263 9.194 -23.637 1.00 38.68 203 GLN A C 1
ATOM 1478 O O . GLN A 1 244 ? -26.733 8.309 -22.938 1.00 34.92 203 GLN A O 1
ATOM 1484 N N . LEU A 1 245 ? -25.057 9.114 -24.187 1.00 40.52 204 LEU A N 1
ATOM 1485 C CA . LEU A 1 245 ? -24.219 7.932 -23.984 1.00 38.88 204 LEU A CA 1
ATOM 1486 C C . LEU A 1 245 ? -23.744 7.817 -22.541 1.00 37.76 204 LEU A C 1
ATOM 1487 O O . LEU A 1 245 ? -23.734 6.723 -21.979 1.00 35.71 204 LEU A O 1
ATOM 1492 N N . MET A 1 246 ? -23.465 8.923 -21.869 1.00 39.18 205 MET A N 1
ATOM 1493 C CA . MET A 1 246 ? -23.089 8.744 -20.478 1.00 37.80 205 MET A CA 1
ATOM 1494 C C . MET A 1 246 ? -24.267 8.492 -19.579 1.00 37.46 205 MET A C 1
ATOM 1495 O O . MET A 1 246 ? -24.153 7.716 -18.658 1.00 35.86 205 MET A O 1
ATOM 1500 N N . GLU A 1 247 ? -25.446 8.950 -19.958 1.00 42.67 206 GLU A N 1
ATOM 1501 C CA . GLU A 1 247 ? -26.592 8.804 -19.058 1.00 48.09 206 GLU A CA 1
ATOM 1502 C C . GLU A 1 247 ? -26.938 7.320 -18.972 1.00 45.95 206 GLU A C 1
ATOM 1503 O O . GLU A 1 247 ? -27.423 6.838 -17.948 1.00 46.83 206 GLU A O 1
ATOM 1509 N N . ALA A 1 248 ? -26.618 6.591 -20.027 1.00 44.59 207 ALA A N 1
ATOM 1510 C CA . ALA A 1 248 ? -26.853 5.160 -20.042 1.00 46.45 207 ALA A CA 1
ATOM 1511 C C . ALA A 1 248 ? -25.861 4.373 -19.192 1.00 43.13 207 ALA A C 1
ATOM 1512 O O . ALA A 1 248 ? -26.151 3.258 -18.803 1.00 48.91 207 ALA A O 1
ATOM 1514 N N . LEU A 1 249 ? -24.684 4.922 -18.918 1.00 42.20 208 LEU A N 1
ATOM 1515 C CA . LEU A 1 249 ? -23.746 4.231 -18.033 1.00 38.46 208 LEU A CA 1
ATOM 1516 C C . LEU A 1 249 ? -24.401 3.949 -16.687 1.00 36.63 208 LEU A C 1
ATOM 1517 O O . LEU A 1 249 ? -25.328 4.647 -16.299 1.00 39.12 208 LEU A O 1
ATOM 1522 N N . PRO A 1 250 ? -23.981 2.864 -16.006 1.00 42.30 209 PRO A N 1
ATOM 1523 C CA . PRO A 1 250 ? -24.614 2.460 -14.750 1.00 41.52 209 PRO A CA 1
ATOM 1524 C C . PRO A 1 250 ? -24.148 3.288 -13.554 1.00 47.76 209 PRO A C 1
ATOM 1525 O O . PRO A 1 250 ? -23.131 3.981 -13.620 1.00 40.04 209 PRO A O 1
ATOM 1529 N N . GLU A 1 251 ? -24.855 3.157 -12.447 1.00 54.00 210 GLU A N 1
ATOM 1530 C CA . GLU A 1 251 ? -24.484 3.794 -11.199 1.00 56.90 210 GLU A CA 1
ATOM 1531 C C . GLU A 1 251 ? -23.309 3.121 -10.491 1.00 55.93 210 GLU A C 1
ATOM 1532 O O . GLU A 1 251 ? -22.887 2.036 -10.863 1.00 45.74 210 GLU A O 1
ATOM 1538 N N . GLY A 1 252 ? -22.754 3.814 -9.504 1.00 51.62 211 GLY A N 1
ATOM 1539 C CA . GLY A 1 252 ? -21.684 3.275 -8.655 1.00 50.02 211 GLY A CA 1
ATOM 1540 C C . GLY A 1 252 ? -20.377 4.035 -8.832 1.00 42.99 211 GLY A C 1
ATOM 1541 O O . GLY A 1 252 ? -19.309 3.588 -8.390 1.00 44.43 211 GLY A O 1
ATOM 1542 N N . GLY A 1 253 ? -20.441 5.133 -9.567 1.00 38.24 212 GLY A N 1
ATOM 1543 C CA . GLY A 1 253 ? -19.275 5.984 -9.737 1.00 43.82 212 GLY A CA 1
ATOM 1544 C C . GLY A 1 253 ? -19.317 7.063 -8.687 1.00 42.10 212 GLY A C 1
ATOM 1545 O O . GLY A 1 253 ? -20.369 7.637 -8.446 1.00 46.95 212 GLY A O 1
ATOM 1546 N N . ALA A 1 254 ? -18.162 7.460 -8.178 1.00 36.58 213 ALA A N 1
ATOM 1547 C CA . ALA A 1 254 ? -18.109 8.647 -7.290 1.00 34.09 213 ALA A CA 1
ATOM 1548 C C . ALA A 1 254 ? -17.041 9.647 -7.703 1.00 31.33 213 ALA A C 1
ATOM 1549 O O . ALA A 1 254 ? -16.110 9.303 -8.423 1.00 31.89 213 ALA A O 1
ATOM 1551 N N . MET A 1 255 ? -17.208 10.881 -7.245 1.00 27.64 214 MET A N 1
ATOM 1552 C CA . MET A 1 255 ? -16.193 11.929 -7.394 1.00 28.36 214 MET A CA 1
ATOM 1553 C C . MET A 1 255 ? -15.990 12.643 -6.083 1.00 26.64 214 MET A C 1
ATOM 1554 O O . MET A 1 255 ? -16.942 12.890 -5.348 1.00 29.43 214 MET A O 1
ATOM 1559 N N . VAL A 1 256 ? -14.736 12.945 -5.774 1.00 27.70 215 VAL A N 1
ATOM 1560 C CA . VAL A 1 256 ? -14.380 13.591 -4.513 1.00 28.03 215 VAL A CA 1
ATOM 1561 C C . VAL A 1 256 ? -13.357 14.677 -4.785 1.00 26.65 215 VAL A C 1
ATOM 1562 O O . VAL A 1 256 ? -12.301 14.415 -5.365 1.00 25.13 215 VAL A O 1
ATOM 1566 N N . SER A 1 257 ? -13.638 15.880 -4.309 1.00 27.14 216 SER A N 1
ATOM 1567 C CA . SER A 1 257 ? -12.672 16.959 -4.382 1.00 29.65 216 SER A CA 1
ATOM 1568 C C . SER A 1 257 ? -11.736 16.886 -3.189 1.00 30.70 216 SER A C 1
ATOM 1569 O O . SER A 1 257 ? -12.140 16.521 -2.090 1.00 33.91 216 SER A O 1
ATOM 1572 N N . VAL A 1 258 ? -10.459 17.045 -3.469 1.00 30.99 217 VAL A N 1
ATOM 1573 C CA . VAL A 1 258 ? -9.429 16.959 -2.461 1.00 32.23 217 VAL A CA 1
ATOM 1574 C C . VAL A 1 258 ? -8.641 18.249 -2.452 1.00 32.09 217 VAL A C 1
ATOM 1575 O O . VAL A 1 258 ? -8.156 18.694 -3.494 1.00 34.24 217 VAL A O 1
ATOM 1579 N N . ARG A 1 259 ? -8.349 18.744 -1.268 1.00 31.15 218 ARG A N 1
ATOM 1580 C CA . ARG A 1 259 ? -7.459 19.883 -1.153 1.00 35.91 218 ARG A CA 1
ATOM 1581 C C . ARG A 1 259 ? -6.007 19.429 -0.956 1.00 32.62 218 ARG A C 1
ATOM 1582 O O . ARG A 1 259 ? -5.510 19.314 0.151 1.00 33.22 218 ARG A O 1
ATOM 1590 N N . ALA A 1 260 ? -5.339 19.175 -2.073 1.00 33.36 219 ALA A N 1
ATOM 1591 C CA . ALA A 1 260 ? -3.921 18.818 -2.057 1.00 35.52 219 ALA A CA 1
ATOM 1592 C C . ALA A 1 260 ? -3.371 19.072 -3.424 1.00 35.43 219 ALA A C 1
ATOM 1593 O O . ALA A 1 260 ? -4.137 19.302 -4.367 1.00 36.91 219 ALA A O 1
ATOM 1595 N N . THR A 1 261 ? -2.058 18.928 -3.563 1.00 35.40 220 THR A N 1
ATOM 1596 C CA . THR A 1 261 ? -1.428 19.062 -4.864 1.00 35.87 220 THR A CA 1
ATOM 1597 C C . THR A 1 261 ? -1.665 17.824 -5.693 1.00 37.34 220 THR A C 1
ATOM 1598 O O . THR A 1 261 ? -1.969 16.748 -5.154 1.00 34.31 220 THR A O 1
ATOM 1602 N N . GLU A 1 262 ? -1.529 17.986 -7.005 1.00 35.81 221 GLU A N 1
ATOM 1603 C CA . GLU A 1 262 ? -1.662 16.879 -7.933 1.00 38.53 221 GLU A CA 1
ATOM 1604 C C . GLU A 1 262 ? -0.669 15.756 -7.622 1.00 39.75 221 GLU A C 1
ATOM 1605 O O . GLU A 1 262 ? -1.004 14.565 -7.723 1.00 41.43 221 GLU A O 1
ATOM 1611 N N . ASP A 1 263 ? 0.546 16.125 -7.234 1.00 40.73 222 ASP A N 1
ATOM 1612 C CA . ASP A 1 263 ? 1.572 15.128 -6.914 1.00 41.65 222 ASP A CA 1
ATOM 1613 C C . ASP A 1 263 ? 1.149 14.327 -5.692 1.00 37.85 222 ASP A C 1
ATOM 1614 O O . ASP A 1 263 ? 1.366 13.125 -5.629 1.00 40.97 222 ASP A O 1
ATOM 1619 N N . GLU A 1 264 ? 0.605 15.016 -4.696 1.00 39.75 223 GLU A N 1
ATOM 1620 C CA . GLU A 1 264 ? 0.215 14.377 -3.456 1.00 41.29 223 GLU A CA 1
ATOM 1621 C C . GLU A 1 264 ? -0.860 13.336 -3.798 1.00 43.16 223 GLU A C 1
ATOM 1622 O O . GLU A 1 264 ? -0.714 12.157 -3.486 1.00 35.18 223 GLU A O 1
ATOM 1628 N N . VAL A 1 265 ? -1.837 13.729 -4.608 1.00 38.11 224 VAL A N 1
ATOM 1629 C CA . VAL A 1 265 ? -2.932 12.833 -4.926 1.00 35.55 224 VAL A CA 1
ATOM 1630 C C . VAL A 1 265 ? -2.446 11.674 -5.780 1.00 38.37 224 VAL A C 1
ATOM 1631 O O . VAL A 1 265 ? -2.869 10.525 -5.591 1.00 36.58 224 VAL A O 1
ATOM 1635 N N . ARG A 1 266 ? -1.595 11.968 -6.753 1.00 40.90 225 ARG A N 1
ATOM 1636 C CA . ARG A 1 266 ? -1.185 10.950 -7.712 1.00 43.97 225 ARG A CA 1
ATOM 1637 C C . ARG A 1 266 ? -0.329 9.873 -7.052 1.00 45.55 225 ARG A C 1
ATOM 1638 O O . ARG A 1 266 ? -0.332 8.745 -7.503 1.00 44.65 225 ARG A O 1
ATOM 1646 N N . ALA A 1 267 ? 0.364 10.217 -5.970 1.00 41.61 226 ALA A N 1
ATOM 1647 C CA . ALA A 1 267 ? 1.022 9.219 -5.129 1.00 47.06 226 ALA A CA 1
ATOM 1648 C C . ALA A 1 267 ? 0.111 8.031 -4.808 1.00 52.04 226 ALA A C 1
ATOM 1649 O O . ALA A 1 267 ? 0.582 6.899 -4.682 1.00 50.32 226 ALA A O 1
ATOM 1651 N N . HIS A 1 268 ? -1.172 8.297 -4.599 1.00 48.36 227 HIS A N 1
ATOM 1652 C CA . HIS A 1 268 ? -2.061 7.267 -4.091 1.00 45.85 227 HIS A CA 1
ATOM 1653 C C . HIS A 1 268 ? -2.642 6.363 -5.177 1.00 46.61 227 HIS A C 1
ATOM 1654 O O . HIS A 1 268 ? -3.356 5.425 -4.862 1.00 49.13 227 HIS A O 1
ATOM 1661 N N . LEU A 1 269 ? -2.420 6.671 -6.453 1.00 49.72 228 LEU A N 1
ATOM 1662 C CA . LEU A 1 269 ? -3.175 6.004 -7.509 1.00 51.57 228 LEU A CA 1
ATOM 1663 C C . LEU A 1 269 ? -2.506 4.720 -7.984 1.00 63.05 228 LEU A C 1
ATOM 1664 O O . LEU A 1 269 ? -3.049 4.004 -8.825 1.00 53.84 228 LEU A O 1
ATOM 1669 N N . ALA A 1 270 ? -1.294 4.475 -7.500 1.00 75.30 229 ALA A N 1
ATOM 1670 C CA . ALA A 1 270 ? -0.524 3.305 -7.904 1.00 76.42 229 ALA A CA 1
ATOM 1671 C C . ALA A 1 270 ? -1.409 2.060 -7.911 1.00 72.14 229 ALA A C 1
ATOM 1672 O O . ALA A 1 270 ? -1.638 1.461 -8.960 1.00 63.06 229 ALA A O 1
ATOM 1674 N N . GLU A 1 271 ? -1.993 1.747 -6.757 1.00 73.68 230 GLU A N 1
ATOM 1675 C CA . GLU A 1 271 ? -2.574 0.422 -6.515 1.00 70.54 230 GLU A CA 1
ATOM 1676 C C . GLU A 1 271 ? -4.005 0.329 -7.049 1.00 70.30 230 GLU A C 1
ATOM 1677 O O . GLU A 1 271 ? -4.621 -0.729 -6.976 1.00 63.88 230 GLU A O 1
ATOM 1683 N N . PHE A 1 272 ? -4.479 1.403 -7.684 1.00 64.14 231 PHE A N 1
ATOM 1684 C CA . PHE A 1 272 ? -5.880 1.512 -8.107 1.00 61.92 231 PHE A CA 1
ATOM 1685 C C . PHE A 1 272 ? -6.018 1.891 -9.581 1.00 62.80 231 PHE A C 1
ATOM 1686 O O . PHE A 1 272 ? -7.025 2.465 -9.993 1.00 67.00 231 PHE A O 1
ATOM 1694 N N . THR A 1 273 ? -5.018 1.574 -10.385 1.00 57.57 232 THR A N 1
ATOM 1695 C CA . THR A 1 273 ? -5.135 1.795 -11.816 1.00 59.63 232 THR A CA 1
ATOM 1696 C C . THR A 1 273 ? -6.403 1.166 -12.387 1.00 55.67 232 THR A C 1
ATOM 1697 O O . THR A 1 273 ? -6.751 0.030 -12.056 1.00 52.92 232 THR A O 1
ATOM 1701 N N . GLY A 1 274 ? -7.034 1.891 -13.309 1.00 49.74 233 GLY A N 1
ATOM 1702 C CA . GLY A 1 274 ? -8.238 1.444 -14.008 1.00 43.47 233 GLY A CA 1
ATOM 1703 C C . GLY A 1 274 ? -9.502 1.526 -13.167 1.00 38.74 233 GLY A C 1
ATOM 1704 O O . GLY A 1 274 ? -10.572 1.230 -13.664 1.00 37.34 233 GLY A O 1
ATOM 1705 N N . ARG A 1 275 ? -9.367 1.811 -11.874 1.00 39.85 234 ARG A N 1
ATOM 1706 C CA . ARG A 1 275 ? -10.534 1.995 -10.996 1.00 44.01 234 ARG A CA 1
ATOM 1707 C C . ARG A 1 275 ? -10.748 3.462 -10.598 1.00 38.90 234 ARG A C 1
ATOM 1708 O O . ARG A 1 275 ? -11.874 3.878 -10.322 1.00 36.55 234 ARG A O 1
ATOM 1716 N N . VAL A 1 276 ? -9.652 4.208 -10.496 1.00 39.12 235 VAL A N 1
ATOM 1717 C CA . VAL A 1 276 ? -9.706 5.623 -10.139 1.00 41.80 235 VAL A CA 1
ATOM 1718 C C . VAL A 1 276 ? -8.754 6.469 -10.997 1.00 40.09 235 VAL A C 1
ATOM 1719 O O . VAL A 1 276 ? -7.713 5.992 -11.418 1.00 40.49 235 VAL A O 1
ATOM 1723 N N . ASP A 1 277 ? -9.112 7.733 -11.229 1.00 35.91 236 ASP A N 1
ATOM 1724 C CA . ASP A 1 277 ? -8.233 8.641 -11.933 1.00 36.38 236 ASP A CA 1
ATOM 1725 C C . ASP A 1 277 ? -8.377 10.035 -11.371 1.00 29.66 236 ASP A C 1
ATOM 1726 O O . ASP A 1 277 ? -9.269 10.303 -10.587 1.00 29.81 236 ASP A O 1
ATOM 1731 N N . VAL A 1 278 ? -7.485 10.923 -11.767 1.00 28.78 237 VAL A N 1
ATOM 1732 C CA . VAL A 1 278 ? -7.708 12.350 -11.555 1.00 30.92 237 VAL A CA 1
ATOM 1733 C C . VAL A 1 278 ? -8.659 12.856 -12.630 1.00 29.81 237 VAL A C 1
ATOM 1734 O O . VAL A 1 278 ? -8.384 12.723 -13.817 1.00 33.86 237 VAL A O 1
ATOM 1738 N N . ALA A 1 279 ? -9.779 13.435 -12.210 1.00 27.83 238 ALA A N 1
ATOM 1739 C CA . ALA A 1 279 ? -10.774 13.974 -13.146 1.00 27.03 238 ALA A CA 1
ATOM 1740 C C . ALA A 1 279 ? -10.519 15.430 -13.510 1.00 24.88 238 ALA A C 1
ATOM 1741 O O . ALA A 1 279 ? -10.845 15.869 -14.601 1.00 22.50 238 ALA A O 1
ATOM 1743 N N . ALA A 1 280 ? -9.910 16.168 -12.600 1.00 26.09 239 ALA A N 1
ATOM 1744 C CA . ALA A 1 280 ? -9.721 17.600 -12.793 1.00 25.59 239 ALA A CA 1
ATOM 1745 C C . ALA A 1 280 ? -8.610 18.068 -11.882 1.00 27.12 239 ALA A C 1
ATOM 1746 O O . ALA A 1 280 ? -8.452 17.567 -10.763 1.00 24.31 239 ALA A O 1
ATOM 1748 N N . VAL A 1 281 ? -7.845 19.045 -12.359 1.00 27.53 240 VAL A N 1
ATOM 1749 C CA . VAL A 1 281 ? -6.966 19.803 -11.494 1.00 27.05 240 VAL A CA 1
ATOM 1750 C C . VAL A 1 281 ? -7.383 21.261 -11.618 1.00 28.28 240 VAL A C 1
ATOM 1751 O O . VAL A 1 281 ? -7.001 21.947 -12.576 1.00 28.26 240 VAL A O 1
ATOM 1755 N N . ASN A 1 282 ? -8.218 21.707 -10.689 1.00 27.37 241 ASN A N 1
ATOM 1756 C CA . ASN A 1 282 ? -8.903 22.987 -10.796 1.00 27.54 241 ASN A CA 1
ATOM 1757 C C . ASN A 1 282 ? -8.132 24.125 -10.196 1.00 29.57 241 ASN A C 1
ATOM 1758 O O . ASN A 1 282 ? -8.433 25.293 -10.458 1.00 28.76 241 ASN A O 1
ATOM 1763 N N . GLY A 1 283 ? -7.209 23.784 -9.306 1.00 31.78 242 GLY A N 1
ATOM 1764 C CA . GLY A 1 283 ? -6.372 24.777 -8.642 1.00 34.79 242 GLY A CA 1
ATOM 1765 C C . GLY A 1 283 ? -5.081 24.122 -8.163 1.00 37.91 242 GLY A C 1
ATOM 1766 O O . GLY A 1 283 ? -4.935 22.902 -8.235 1.00 37.11 242 GLY A O 1
ATOM 1767 N N . PRO A 1 284 ? -4.117 24.930 -7.713 1.00 35.34 243 PRO A N 1
ATOM 1768 C CA . PRO A 1 284 ? -2.851 24.379 -7.230 1.00 40.53 243 PRO A CA 1
ATOM 1769 C C . PRO A 1 284 ? -3.032 23.411 -6.067 1.00 40.25 243 PRO A C 1
ATOM 1770 O O . PRO A 1 284 ? -2.217 22.489 -5.875 1.00 43.89 243 PRO A O 1
ATOM 1774 N N . GLU A 1 285 ? -4.094 23.604 -5.295 1.00 38.34 244 GLU A N 1
ATOM 1775 C CA . GLU A 1 285 ? -4.420 22.639 -4.242 1.00 39.31 244 GLU A CA 1
ATOM 1776 C C . GLU A 1 285 ? -5.864 22.143 -4.347 1.00 32.31 244 GLU A C 1
ATOM 1777 O O . GLU A 1 285 ? -6.558 21.924 -3.360 1.00 33.45 244 GLU A O 1
ATOM 1783 N N . SER A 1 286 ? -6.315 21.934 -5.566 1.00 32.37 245 SER A N 1
ATOM 1784 C CA . SER A 1 286 ? -7.704 21.589 -5.765 1.00 35.21 245 SER A CA 1
ATOM 1785 C C . SER A 1 286 ? -7.800 20.536 -6.852 1.00 34.23 245 SER A C 1
ATOM 1786 O O . SER A 1 286 ? -7.710 20.856 -8.043 1.00 29.25 245 SER A O 1
ATOM 1789 N N . VAL A 1 287 ? -7.859 19.272 -6.450 1.00 30.08 246 VAL A N 1
ATOM 1790 C CA . VAL A 1 287 ? -7.921 18.206 -7.433 1.00 34.88 246 VAL A CA 1
ATOM 1791 C C . VAL A 1 287 ? -9.093 17.277 -7.185 1.00 30.59 246 VAL A C 1
ATOM 1792 O O . VAL A 1 287 ? -9.632 17.256 -6.101 1.00 38.26 246 VAL A O 1
ATOM 1796 N N . VAL A 1 288 ? -9.640 16.718 -8.252 1.00 29.75 247 VAL A N 1
ATOM 1797 C CA . VAL A 1 288 ? -10.839 15.909 -8.146 1.00 29.97 247 VAL A CA 1
ATOM 1798 C C . VAL A 1 288 ? -10.518 14.494 -8.584 1.00 30.35 247 VAL A C 1
ATOM 1799 O O . VAL A 1 288 ? -9.974 14.295 -9.645 1.00 35.11 247 VAL A O 1
ATOM 1803 N N . LEU A 1 289 ? -10.839 13.532 -7.724 1.00 31.75 248 LEU A N 1
ATOM 1804 C CA . LEU A 1 289 ? -10.696 12.100 -8.001 1.00 29.90 248 LEU A CA 1
ATOM 1805 C C . LEU A 1 289 ? -12.016 11.507 -8.430 1.00 28.75 248 LEU A C 1
ATOM 1806 O O . LEU A 1 289 ? -13.078 11.919 -7.959 1.00 28.93 248 LEU A O 1
ATOM 1811 N N . SER A 1 290 ? -11.957 10.529 -9.322 1.00 26.80 249 SER A N 1
ATOM 1812 C CA . SER A 1 290 ? -13.168 10.012 -9.937 1.00 28.51 249 SER A CA 1
ATOM 1813 C C . SER A 1 290 ? -12.987 8.516 -10.259 1.00 27.82 249 SER A C 1
ATOM 1814 O O . SER A 1 290 ? -11.922 8.086 -10.732 1.00 27.80 249 SER A O 1
ATOM 1817 N N . GLY A 1 291 ? -14.024 7.728 -10.006 1.00 26.53 250 GLY A N 1
ATOM 1818 C CA . GLY A 1 291 ? -14.039 6.342 -10.451 1.00 27.93 250 GLY A CA 1
ATOM 1819 C C . GLY A 1 291 ? -14.988 5.487 -9.647 1.00 31.14 250 GLY A C 1
ATOM 1820 O O . GLY A 1 291 ? -15.905 6.009 -9.030 1.00 28.13 250 GLY A O 1
ATOM 1821 N N . GLU A 1 292 ? -14.712 4.198 -9.570 1.00 33.55 251 GLU A N 1
ATOM 1822 C CA . GLU A 1 292 ? -15.560 3.327 -8.798 1.00 38.86 251 GLU A CA 1
ATOM 1823 C C . GLU A 1 292 ? -15.574 3.748 -7.334 1.00 35.53 251 GLU A C 1
ATOM 1824 O O . GLU A 1 292 ? -14.559 4.059 -6.755 1.00 32.28 251 GLU A O 1
ATOM 1830 N N . GLU A 1 293 ? -16.771 3.756 -6.774 1.00 35.33 252 GLU A N 1
ATOM 1831 C CA . GLU A 1 293 ? -17.069 4.337 -5.481 1.00 36.85 252 GLU A CA 1
ATOM 1832 C C . GLU A 1 293 ? -16.144 3.809 -4.408 1.00 36.19 252 GLU A C 1
ATOM 1833 O O . GLU A 1 293 ? -15.645 4.560 -3.588 1.00 32.88 252 GLU A O 1
ATOM 1839 N N . ALA A 1 294 ? -16.083 2.492 -4.285 1.00 37.86 253 ALA A N 1
ATOM 1840 C CA . ALA A 1 294 ? -15.353 1.878 -3.187 1.00 35.83 253 ALA A CA 1
ATOM 1841 C C . ALA A 1 294 ? -13.887 2.295 -3.252 1.00 31.41 253 ALA A C 1
ATOM 1842 O O . ALA A 1 294 ? -13.280 2.654 -2.245 1.00 29.07 253 ALA A O 1
ATOM 1844 N N . ALA A 1 295 ? -13.299 2.220 -4.430 1.00 30.53 254 ALA A N 1
ATOM 1845 C CA . ALA A 1 295 ? -11.918 2.631 -4.569 1.00 32.36 254 ALA A CA 1
ATOM 1846 C C . ALA A 1 295 ? -11.748 4.111 -4.219 1.00 33.12 254 ALA A C 1
ATOM 1847 O O . ALA A 1 295 ? -10.773 4.496 -3.575 1.00 35.77 254 ALA A O 1
ATOM 1849 N N . VAL A 1 296 ? -12.677 4.944 -4.664 1.00 33.99 255 VAL A N 1
ATOM 1850 C CA . VAL A 1 296 ? -12.566 6.386 -4.459 1.00 35.62 255 VAL A CA 1
ATOM 1851 C C . VAL A 1 296 ? -12.608 6.696 -2.956 1.00 38.15 255 VAL A C 1
ATOM 1852 O O . VAL A 1 296 ? -11.783 7.453 -2.449 1.00 34.85 255 VAL A O 1
ATOM 1856 N N . GLU A 1 297 ? -13.523 6.033 -2.252 1.00 40.45 256 GLU A N 1
ATOM 1857 C CA . GLU A 1 297 ? -13.639 6.129 -0.796 1.00 42.83 256 GLU A CA 1
ATOM 1858 C C . GLU A 1 297 ? -12.349 5.734 -0.094 1.00 36.13 256 GLU A C 1
ATOM 1859 O O . GLU A 1 297 ? -11.977 6.342 0.875 1.00 31.86 256 GLU A O 1
ATOM 1865 N N . GLU A 1 298 ? -11.732 4.658 -0.551 1.00 38.67 257 GLU A N 1
ATOM 1866 C CA . GLU A 1 298 ? -10.511 4.204 0.070 1.00 44.44 257 GLU A CA 1
ATOM 1867 C C . GLU A 1 298 ? -9.403 5.209 -0.095 1.00 37.32 257 GLU A C 1
ATOM 1868 O O . GLU A 1 298 ? -8.736 5.518 0.846 1.00 40.17 257 GLU A O 1
ATOM 1874 N N . ILE A 1 299 ? -9.245 5.749 -1.289 1.00 38.09 258 ILE A N 1
ATOM 1875 C CA . ILE A 1 299 ? -8.205 6.742 -1.523 1.00 37.26 258 ILE A CA 1
ATOM 1876 C C . ILE A 1 299 ? -8.465 7.982 -0.708 1.00 37.50 258 ILE A C 1
ATOM 1877 O O . ILE A 1 299 ? -7.541 8.569 -0.165 1.00 42.07 258 ILE A O 1
ATOM 1882 N N . ALA A 1 300 ? -9.698 8.468 -0.786 1.00 35.63 259 ALA A N 1
ATOM 1883 C CA . ALA A 1 300 ? -10.108 9.663 -0.065 1.00 35.15 259 ALA A CA 1
ATOM 1884 C C . ALA A 1 300 ? -9.767 9.515 1.401 1.00 31.56 259 ALA A C 1
ATOM 1885 O O . ALA A 1 300 ? -9.285 10.449 2.015 1.00 30.01 259 ALA A O 1
ATOM 1887 N N . GLY A 1 301 ? -10.130 8.368 1.979 1.00 34.19 260 GLY A N 1
ATOM 1888 C CA . GLY A 1 301 ? -9.865 8.083 3.390 1.00 33.79 260 GLY A CA 1
ATOM 1889 C C . GLY A 1 301 ? -8.385 8.110 3.771 1.00 34.84 260 GLY A C 1
ATOM 1890 O O . GLY A 1 301 ? -8.034 8.507 4.882 1.00 40.27 260 GLY A O 1
ATOM 1891 N N . ARG A 1 302 ? -7.519 7.700 2.854 1.00 33.75 261 ARG A N 1
ATOM 1892 C CA . ARG A 1 302 ? -6.085 7.708 3.119 1.00 39.33 261 ARG A CA 1
ATOM 1893 C C . ARG A 1 302 ? -5.580 9.140 3.057 1.00 41.24 261 ARG A C 1
ATOM 1894 O O . ARG A 1 302 ? -4.744 9.540 3.848 1.00 37.14 261 ARG A O 1
ATOM 1902 N N . LEU A 1 303 ? -6.158 9.941 2.170 1.00 37.44 262 LEU A N 1
ATOM 1903 C CA . LEU A 1 303 ? -5.724 11.328 2.047 1.00 37.46 262 LEU A CA 1
ATOM 1904 C C . LEU A 1 303 ? -6.206 12.121 3.230 1.00 34.90 262 LEU A C 1
ATOM 1905 O O . LEU A 1 303 ? -5.510 13.013 3.698 1.00 37.44 262 LEU A O 1
ATOM 1910 N N . ALA A 1 304 ? -7.380 11.766 3.741 1.00 34.51 263 ALA A N 1
ATOM 1911 C CA . ALA A 1 304 ? -7.938 12.418 4.932 1.00 39.20 263 ALA A CA 1
ATOM 1912 C C . ALA A 1 304 ? -7.141 12.044 6.186 1.00 41.86 263 ALA A C 1
ATOM 1913 O O . ALA A 1 304 ? -6.966 12.857 7.075 1.00 40.95 263 ALA A O 1
ATOM 1915 N N . GLU A 1 305 ? -6.694 10.796 6.275 1.00 40.15 264 GLU A N 1
ATOM 1916 C CA . GLU A 1 305 ? -5.803 10.406 7.362 1.00 46.44 264 GLU A CA 1
ATOM 1917 C C . GLU A 1 305 ? -4.523 11.221 7.342 1.00 47.20 264 GLU A C 1
ATOM 1918 O O . GLU A 1 305 ? -4.015 11.592 8.393 1.00 47.68 264 GLU A O 1
ATOM 1924 N N . ALA A 1 306 ? -4.045 11.573 6.151 1.00 43.88 265 ALA A N 1
ATOM 1925 C CA . ALA A 1 306 ? -2.814 12.357 6.052 1.00 48.19 265 ALA A CA 1
ATOM 1926 C C . ALA A 1 306 ? -3.004 13.851 6.311 1.00 46.07 265 ALA A C 1
ATOM 1927 O O . ALA A 1 306 ? -2.054 14.621 6.179 1.00 51.50 265 ALA A O 1
ATOM 1929 N N . GLY A 1 307 ? -4.201 14.250 6.732 1.00 42.87 266 GLY A N 1
ATOM 1930 C CA . GLY A 1 307 ? -4.482 15.647 7.066 1.00 46.18 266 GLY A CA 1
ATOM 1931 C C . GLY A 1 307 ? -5.116 16.493 5.967 1.00 52.33 266 GLY A C 1
ATOM 1932 O O . GLY A 1 307 ? -5.193 17.714 6.090 1.00 54.15 266 GLY A O 1
ATOM 1933 N N . ARG A 1 308 ? -5.593 15.860 4.897 1.00 53.44 267 ARG A N 1
ATOM 1934 C CA . ARG A 1 308 ? -6.127 16.612 3.768 1.00 44.45 267 ARG A CA 1
ATOM 1935 C C . ARG A 1 308 ? -7.627 16.504 3.648 1.00 38.17 267 ARG A C 1
ATOM 1936 O O . ARG A 1 308 ? -8.230 15.482 3.956 1.00 39.21 267 ARG A O 1
ATOM 1944 N N . LYS A 1 309 ? -8.226 17.641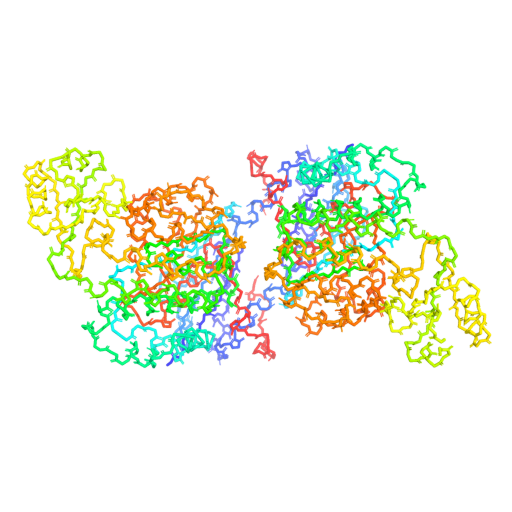 3.376 1.00 37.53 268 LYS A N 1
ATOM 1945 C CA . LYS A 1 309 ? -9.670 17.799 3.391 1.00 36.80 268 LYS A CA 1
ATOM 1946 C C . LYS A 1 309 ? -10.256 17.272 2.109 1.00 35.38 268 LYS A C 1
ATOM 1947 O O . LYS A 1 309 ? -9.766 17.576 1.025 1.00 35.91 268 LYS A O 1
ATOM 1953 N N . THR A 1 310 ? -11.341 16.532 2.221 1.00 35.41 269 THR A N 1
ATOM 1954 C CA . THR A 1 310 ? -11.970 15.950 1.053 1.00 36.25 269 THR A CA 1
ATOM 1955 C C . THR A 1 310 ? -13.458 16.162 1.138 1.00 33.35 269 THR A C 1
ATOM 1956 O O . THR A 1 310 ? -14.044 16.112 2.197 1.00 28.64 269 THR A O 1
ATOM 1960 N N . ARG A 1 311 ? -14.074 16.240 -0.022 1.00 31.60 270 ARG A N 1
ATOM 1961 C CA . ARG A 1 311 ? -15.459 16.572 -0.129 1.00 32.63 270 ARG A CA 1
ATOM 1962 C C . ARG A 1 311 ? -16.053 15.756 -1.269 1.00 32.62 270 ARG A C 1
ATOM 1963 O O . ARG A 1 311 ? -15.694 15.925 -2.460 1.00 28.30 270 ARG A O 1
ATOM 1971 N N . ARG A 1 312 ? -16.990 14.888 -0.927 1.00 31.91 271 ARG A N 1
ATOM 1972 C CA . ARG A 1 312 ? -17.669 14.153 -1.968 1.00 32.98 271 ARG A CA 1
ATOM 1973 C C . ARG A 1 312 ? -18.682 15.012 -2.707 1.00 31.17 271 ARG A C 1
ATOM 1974 O O . ARG A 1 312 ? -19.551 15.640 -2.100 1.00 33.27 271 ARG A O 1
ATOM 1982 N N . LEU A 1 313 ? -18.641 14.899 -4.034 1.00 31.18 272 LEU A N 1
ATOM 1983 C CA . LEU A 1 313 ? -19.467 15.678 -4.938 1.00 29.46 272 LEU A CA 1
ATOM 1984 C C . LEU A 1 313 ? -20.778 14.952 -5.208 1.00 31.42 272 LEU A C 1
ATOM 1985 O O . LEU A 1 313 ? -20.817 13.707 -5.251 1.00 32.06 272 LEU A O 1
ATOM 1990 N N . ARG A 1 314 ? -21.831 15.723 -5.451 1.00 31.41 273 ARG A N 1
ATOM 1991 C CA . ARG A 1 314 ? -23.157 15.163 -5.757 1.00 40.00 273 ARG A CA 1
ATOM 1992 C C . ARG A 1 314 ? -23.354 15.072 -7.259 1.00 36.26 273 ARG A C 1
ATOM 1993 O O . ARG A 1 314 ? -23.831 15.999 -7.912 1.00 40.29 273 ARG A O 1
ATOM 2001 N N . VAL A 1 315 ? -22.921 13.960 -7.811 1.00 35.88 274 VAL A N 1
ATOM 2002 C CA . VAL A 1 315 ? -22.957 13.759 -9.239 1.00 35.20 274 VAL A CA 1
ATOM 2003 C C . VAL A 1 315 ? -23.463 12.367 -9.512 1.00 35.32 274 VAL A C 1
ATOM 2004 O O . VAL A 1 315 ? -23.349 11.478 -8.680 1.00 32.86 274 VAL A O 1
ATOM 2008 N N . SER A 1 316 ? -23.901 12.166 -10.741 1.00 38.15 275 SER A N 1
ATOM 2009 C CA . SER A 1 316 ? -24.533 10.932 -11.150 1.00 38.47 275 SER A CA 1
ATOM 2010 C C . SER A 1 316 ? -23.509 9.842 -11.509 1.00 37.40 275 SER A C 1
ATOM 2011 O O . SER A 1 316 ? -23.792 8.638 -11.428 1.00 30.85 275 SER A O 1
ATOM 2014 N N . HIS A 1 317 ? -22.340 10.267 -11.956 1.00 32.33 276 HIS A N 1
ATOM 2015 C CA . HIS A 1 317 ? -21.424 9.363 -12.615 1.00 30.77 276 HIS A CA 1
ATOM 2016 C C . HIS A 1 317 ? -20.036 9.810 -12.266 1.00 32.02 276 HIS A C 1
ATOM 2017 O O . HIS A 1 317 ? -19.821 10.978 -11.892 1.00 29.50 276 HIS A O 1
ATOM 2024 N N . ALA A 1 318 ? -19.080 8.931 -12.490 1.00 31.46 277 ALA A N 1
ATOM 2025 C CA . ALA A 1 318 ? -17.675 9.262 -12.287 1.00 29.90 277 ALA A CA 1
ATOM 2026 C C . ALA A 1 318 ? -17.092 9.862 -13.551 1.00 33.97 277 ALA A C 1
ATOM 2027 O O . ALA A 1 318 ? -16.407 9.173 -14.337 1.00 32.47 277 ALA A O 1
ATOM 2029 N N . PHE A 1 319 ? -17.309 11.162 -13.737 1.00 30.98 278 PHE A N 1
ATOM 2030 C CA . PHE A 1 319 ? -16.859 11.779 -14.955 1.00 28.27 278 PHE A CA 1
ATOM 2031 C C . PHE A 1 319 ? -15.362 11.773 -15.017 1.00 25.98 278 PHE A C 1
ATOM 2032 O O . PHE A 1 319 ? -14.701 11.635 -14.007 1.00 24.77 278 PHE A O 1
ATOM 2040 N N . HIS A 1 320 ? -14.841 11.815 -16.240 1.00 27.34 279 HIS A N 1
ATOM 2041 C CA . HIS A 1 320 ? -13.403 11.848 -16.508 1.00 29.68 279 HIS A CA 1
ATOM 2042 C C . HIS A 1 320 ? -12.644 10.753 -15.770 1.00 29.75 279 HIS A C 1
ATOM 2043 O O . HIS A 1 320 ? -11.657 11.009 -15.108 1.00 31.74 279 HIS A O 1
ATOM 2050 N N . SER A 1 321 ? -13.137 9.532 -15.901 1.00 27.71 280 SER A N 1
ATOM 2051 C CA . SER A 1 321 ? -12.601 8.390 -15.191 1.00 27.67 280 SER A CA 1
ATOM 2052 C C . SER A 1 321 ? -12.707 7.136 -16.059 1.00 29.57 280 SER A C 1
ATOM 2053 O O . SER A 1 321 ? -13.204 7.196 -17.212 1.00 28.59 280 SER A O 1
ATOM 2056 N N . PRO A 1 322 ? -12.159 6.018 -15.556 1.00 29.44 281 PRO A N 1
ATOM 2057 C CA . PRO A 1 322 ? -12.206 4.772 -16.321 1.00 33.41 281 PRO A CA 1
ATOM 2058 C C . PRO A 1 322 ? -13.626 4.257 -16.452 1.00 32.98 281 PRO A C 1
ATOM 2059 O O . PRO A 1 322 ? -13.947 3.535 -17.401 1.00 34.05 281 PRO A O 1
ATOM 2063 N N . LEU A 1 323 ? -14.503 4.707 -15.569 1.00 34.13 282 LEU A N 1
ATOM 2064 C CA . LEU A 1 323 ? -15.911 4.392 -15.717 1.00 33.41 282 LEU A CA 1
ATOM 2065 C C . LEU A 1 323 ? -16.566 4.968 -16.973 1.00 33.14 282 LEU A C 1
ATOM 2066 O O . LEU A 1 323 ? -17.681 4.568 -17.317 1.00 35.82 282 LEU A O 1
ATOM 2071 N N . MET A 1 324 ? -15.880 5.880 -17.664 1.00 34.26 283 MET A N 1
ATOM 2072 C CA . MET A 1 324 ? -16.394 6.443 -18.923 1.00 33.28 283 MET A CA 1
ATOM 2073 C C . MET A 1 324 ? -16.015 5.555 -20.151 1.00 35.22 283 MET A C 1
ATOM 2074 O O . MET A 1 324 ? -16.590 5.680 -21.241 1.00 30.83 283 MET A O 1
ATOM 2079 N N . GLU A 1 325 ? -15.107 4.608 -19.947 1.00 34.07 284 GLU A N 1
ATOM 2080 C CA . GLU A 1 325 ? -14.571 3.781 -21.037 1.00 37.62 284 GLU A CA 1
ATOM 2081 C C . GLU A 1 325 ? -15.607 3.121 -21.908 1.00 32.40 284 GLU A C 1
ATOM 2082 O O . GLU A 1 325 ? -15.474 3.125 -23.111 1.00 32.20 284 GLU A O 1
ATOM 2088 N N . PRO A 1 326 ? -16.654 2.572 -21.312 1.00 33.05 285 PRO A N 1
ATOM 2089 C CA . PRO A 1 326 ? -17.644 1.799 -22.066 1.00 34.13 285 PRO A CA 1
ATOM 2090 C C . PRO A 1 326 ? -18.451 2.573 -23.124 1.00 40.36 285 PRO A C 1
ATOM 2091 O O . PRO A 1 326 ? -18.977 1.968 -24.065 1.00 42.89 285 PRO A O 1
ATOM 2095 N N . MET A 1 327 ? -18.491 3.897 -23.029 1.00 38.18 286 MET A N 1
ATOM 2096 C CA . MET A 1 327 ? -19.266 4.689 -23.995 1.00 38.07 286 MET A CA 1
ATOM 2097 C C . MET A 1 327 ? -18.377 5.221 -25.101 1.00 35.47 286 MET A C 1
ATOM 2098 O O . MET A 1 327 ? -18.873 5.846 -26.045 1.00 33.88 286 MET A O 1
ATOM 2103 N N . LEU A 1 328 ? -17.062 5.040 -24.972 1.00 31.01 287 LEU A N 1
ATOM 2104 C CA . LEU A 1 328 ? -16.144 5.818 -25.765 1.00 29.87 287 LEU A CA 1
ATOM 2105 C C . LEU A 1 328 ? -16.157 5.376 -27.217 1.00 33.70 287 LEU A C 1
ATOM 2106 O O . LEU A 1 328 ? -15.931 6.196 -28.111 1.00 36.08 287 LEU A O 1
ATOM 2111 N N . ASP A 1 329 ? -16.500 4.113 -27.465 1.00 36.86 288 ASP A N 1
ATOM 2112 C CA . ASP A 1 329 ? -16.431 3.559 -28.802 1.00 38.99 288 ASP A CA 1
ATOM 2113 C C . ASP A 1 329 ? -17.583 4.164 -29.594 1.00 42.79 288 ASP A C 1
ATOM 2114 O O . ASP A 1 329 ? -17.386 4.658 -30.715 1.00 46.30 288 ASP A O 1
ATOM 2119 N N . ALA A 1 330 ? -18.777 4.160 -29.002 1.00 41.06 289 ALA A N 1
ATOM 2120 C CA . ALA A 1 330 ? -19.941 4.770 -29.651 1.00 40.57 289 ALA A CA 1
ATOM 2121 C C . ALA A 1 330 ? -19.780 6.271 -29.835 1.00 44.44 289 ALA A C 1
ATOM 2122 O O . ALA A 1 330 ? -20.286 6.845 -30.803 1.00 46.32 289 ALA A O 1
ATOM 2124 N N . PHE A 1 331 ? -19.066 6.912 -28.907 1.00 42.57 290 PHE A N 1
ATOM 2125 C CA . PHE A 1 331 ? -18.878 8.367 -28.962 1.00 37.09 290 PHE A CA 1
ATOM 2126 C C . PHE A 1 331 ? -17.962 8.727 -30.117 1.00 39.59 290 PHE A C 1
ATOM 2127 O O . PHE A 1 331 ? -18.212 9.684 -30.864 1.00 38.11 290 PHE A O 1
ATOM 2135 N N . ARG A 1 332 ? -16.919 7.930 -30.310 1.00 39.71 291 ARG A N 1
ATOM 2136 C CA . ARG A 1 332 ? -16.019 8.161 -31.424 1.00 39.97 291 ARG A CA 1
ATOM 2137 C C . ARG A 1 332 ? -16.777 7.997 -32.722 1.00 35.59 291 ARG A C 1
ATOM 2138 O O . ARG A 1 332 ? -16.544 8.735 -33.673 1.00 39.91 291 ARG A O 1
ATOM 2146 N N . ARG A 1 333 ? -17.679 7.031 -32.755 1.00 34.50 292 ARG A N 1
ATOM 2147 C CA . ARG A 1 333 ? -18.434 6.757 -33.969 1.00 43.01 292 ARG A CA 1
ATOM 2148 C C . ARG A 1 333 ? -19.212 7.992 -34.390 1.00 41.84 292 ARG A C 1
ATOM 2149 O O . ARG A 1 333 ? -19.283 8.312 -35.573 1.00 40.79 292 ARG A O 1
ATOM 2157 N N . VAL A 1 334 ? -19.802 8.680 -33.416 1.00 36.66 293 VAL A N 1
ATOM 2158 C CA . VAL A 1 334 ? -20.521 9.904 -33.704 1.00 36.66 293 VAL A CA 1
ATOM 2159 C C . VAL A 1 334 ? -19.565 11.024 -34.096 1.00 36.83 293 VAL A C 1
ATOM 2160 O O . VAL A 1 334 ? -19.694 11.604 -35.161 1.00 37.31 293 VAL A O 1
ATOM 2164 N N . ALA A 1 335 ? -18.546 11.270 -33.285 1.00 37.54 294 ALA A N 1
ATOM 2165 C CA . ALA A 1 335 ? -17.580 12.344 -33.577 1.00 37.95 294 ALA A CA 1
ATOM 2166 C C . ALA A 1 335 ? -16.885 12.204 -34.939 1.00 39.12 294 ALA A C 1
ATOM 2167 O O . ALA A 1 335 ? -16.418 13.189 -35.501 1.00 37.06 294 ALA A O 1
ATOM 2169 N N . GLU A 1 336 ? -16.729 10.979 -35.422 1.00 42.89 295 GLU A N 1
ATOM 2170 C CA . GLU A 1 336 ? -16.000 10.755 -36.667 1.00 48.79 295 GLU A CA 1
ATOM 2171 C C . GLU A 1 336 ? -16.812 11.226 -37.875 1.00 52.63 295 GLU A C 1
ATOM 2172 O O . GLU A 1 336 ? -16.244 11.555 -38.903 1.00 50.27 295 GLU A O 1
ATOM 2178 N N . GLU A 1 337 ? -18.129 11.339 -37.717 1.00 55.92 296 GLU A N 1
ATOM 2179 C CA . GLU A 1 337 ? -19.001 11.792 -38.807 1.00 57.04 296 GLU A CA 1
ATOM 2180 C C . GLU A 1 337 ? -19.029 13.302 -39.004 1.00 54.72 296 GLU A C 1
ATOM 2181 O O . GLU A 1 337 ? -19.700 13.795 -39.906 1.00 55.86 296 GLU A O 1
ATOM 2187 N N . LEU A 1 338 ? -18.318 14.043 -38.167 1.00 47.14 297 LEU A N 1
ATOM 2188 C CA . LEU A 1 338 ? -18.491 15.496 -38.121 1.00 47.26 297 LEU A CA 1
ATOM 2189 C C . LEU A 1 338 ? -17.348 16.213 -38.823 1.00 49.52 297 LEU A C 1
ATOM 2190 O O . LEU A 1 338 ? -16.311 15.609 -39.117 1.00 42.00 297 LEU A O 1
ATOM 2195 N N . THR A 1 339 ? -17.533 17.504 -39.082 1.00 47.15 298 THR A N 1
ATOM 2196 C CA . THR A 1 339 ? -16.488 18.286 -39.712 1.00 50.59 298 THR A CA 1
ATOM 2197 C C . THR A 1 339 ? -15.910 19.297 -38.739 1.00 50.34 298 THR A C 1
ATOM 2198 O O . THR A 1 339 ? -16.649 20.015 -38.054 1.00 49.92 298 THR A O 1
ATOM 2202 N N . TYR A 1 340 ? -14.582 19.365 -38.714 1.00 43.79 299 TYR A N 1
ATOM 2203 C CA . TYR A 1 340 ? -13.860 20.186 -37.762 1.00 45.35 299 TYR A CA 1
ATOM 2204 C C . TYR A 1 340 ? -13.040 21.279 -38.453 1.00 43.87 299 TYR A C 1
ATOM 2205 O O . TYR A 1 340 ? -12.097 20.985 -39.180 1.00 51.97 299 TYR A O 1
ATOM 2214 N N . GLN A 1 341 ? -13.317 22.533 -38.117 1.00 46.33 300 GLN A N 1
ATOM 2215 C CA . GLN A 1 341 ? -12.594 23.672 -38.694 1.00 49.19 300 GLN A CA 1
ATOM 2216 C C . GLN A 1 341 ? -11.551 24.233 -37.745 1.00 44.02 300 GLN A C 1
ATOM 2217 O O . GLN A 1 341 ? -11.660 24.091 -36.531 1.00 49.43 300 GLN A O 1
ATOM 2223 N N . ALA A 1 342 ? -10.629 24.998 -38.310 1.00 45.02 301 ALA A N 1
ATOM 2224 C CA . ALA A 1 342 ? -9.706 25.839 -37.550 1.00 53.19 301 ALA A CA 1
ATOM 2225 C C . ALA A 1 342 ? -10.478 26.911 -36.790 1.00 52.63 301 ALA A C 1
ATOM 2226 O O . ALA A 1 342 ? -11.406 27.511 -37.329 1.00 57.02 301 ALA A O 1
ATOM 2228 N N . PRO A 1 343 ? -10.125 27.115 -35.517 1.00 52.29 302 PRO A N 1
ATOM 2229 C CA . PRO A 1 343 ? -10.849 28.075 -34.691 1.00 50.49 302 PRO A CA 1
ATOM 2230 C C . PRO A 1 343 ? -10.569 29.527 -35.116 1.00 50.99 302 PRO A C 1
ATOM 2231 O O . PRO A 1 343 ? -9.455 29.833 -35.528 1.00 44.75 302 PRO A O 1
ATOM 2235 N N . SER A 1 344 ? -11.608 30.366 -35.116 1.00 47.97 303 SER A N 1
ATOM 2236 C CA . SER A 1 344 ? -11.477 31.804 -35.360 1.00 48.63 303 SER A CA 1
ATOM 2237 C C . SER A 1 344 ? -10.831 32.527 -34.184 1.00 53.83 303 SER A C 1
ATOM 2238 O O . SER A 1 344 ? -10.331 33.646 -34.338 1.00 47.74 303 SER A O 1
ATOM 2241 N N . VAL A 1 345 ? -11.064 32.004 -32.981 1.00 48.61 304 VAL A N 1
ATOM 2242 C CA . VAL A 1 345 ? -10.491 32.595 -31.780 1.00 43.67 304 VAL A CA 1
ATOM 2243 C C . VAL A 1 345 ? -9.798 31.491 -31.009 1.00 44.72 304 VAL A C 1
ATOM 2244 O O . VAL A 1 345 ? -10.220 30.341 -31.055 1.00 43.58 304 VAL A O 1
ATOM 2248 N N . PRO A 1 346 ? -8.682 31.820 -30.367 1.00 42.67 305 PRO A N 1
ATOM 2249 C CA . PRO A 1 346 ? -7.833 30.771 -29.815 1.00 38.54 305 PRO A CA 1
ATOM 2250 C C . PRO A 1 346 ? -8.581 30.051 -28.696 1.00 41.55 305 PRO A C 1
ATOM 2251 O O . PRO A 1 346 ? -9.315 30.686 -27.928 1.00 35.51 305 PRO A O 1
ATOM 2255 N N . VAL A 1 347 ? -8.436 28.735 -28.650 1.00 38.40 306 VAL A N 1
ATOM 2256 C CA . VAL A 1 347 ? -9.152 27.907 -27.706 1.00 37.99 306 VAL A CA 1
ATOM 2257 C C . VAL A 1 347 ? -8.153 27.239 -26.780 1.00 38.66 306 VAL A C 1
ATOM 2258 O O . VAL A 1 347 ? -7.199 26.616 -27.248 1.00 42.30 306 VAL A O 1
ATOM 2262 N N . VAL A 1 348 ? -8.347 27.400 -25.475 1.00 33.59 307 VAL A N 1
ATOM 2263 C CA . VAL A 1 348 ? -7.522 26.712 -24.483 1.00 35.61 307 VAL A CA 1
ATOM 2264 C C . VAL A 1 348 ? -8.045 25.288 -24.225 1.00 38.81 307 VAL A C 1
ATOM 2265 O O . VAL A 1 348 ? -9.254 25.080 -24.146 1.00 38.72 307 VAL A O 1
ATOM 2269 N N . SER A 1 349 ? -7.133 24.316 -24.122 1.00 38.41 308 SER A N 1
ATOM 2270 C CA . SER A 1 349 ? -7.499 22.881 -24.069 1.00 37.04 308 SER A CA 1
ATOM 2271 C C . SER A 1 349 ? -7.584 22.403 -22.617 1.00 32.19 308 SER A C 1
ATOM 2272 O O . SER A 1 349 ? -6.727 22.731 -21.837 1.00 31.95 308 SER A O 1
ATOM 2275 N N . ASN A 1 350 ? -8.622 21.648 -22.272 1.00 30.54 309 ASN A N 1
ATOM 2276 C CA . ASN A 1 350 ? -8.683 20.920 -21.007 1.00 32.84 309 ASN A CA 1
ATOM 2277 C C . ASN A 1 350 ? -7.661 19.763 -20.938 1.00 34.03 309 ASN A C 1
ATOM 2278 O O . ASN A 1 350 ? -7.241 19.318 -19.854 1.00 31.59 309 ASN A O 1
ATOM 2283 N N . LEU A 1 351 ? -7.386 19.164 -22.077 1.00 34.05 310 LEU A N 1
ATOM 2284 C CA . LEU A 1 351 ? -6.433 18.064 -22.106 1.00 42.33 310 LEU A CA 1
ATOM 2285 C C . LEU A 1 351 ? -5.027 18.527 -21.703 1.00 40.22 310 LEU A C 1
ATOM 2286 O O . LEU A 1 351 ? -4.374 17.871 -20.910 1.00 38.38 310 LEU A O 1
ATOM 2291 N N . THR A 1 352 ? -4.562 19.631 -22.286 1.00 39.49 311 THR A N 1
ATOM 2292 C CA . THR A 1 352 ? -3.149 20.013 -22.224 1.00 40.71 311 THR A CA 1
ATOM 2293 C C . THR A 1 352 ? -2.949 21.205 -21.292 1.00 43.77 311 THR A C 1
ATOM 2294 O O . THR A 1 352 ? -1.900 21.339 -20.674 1.00 43.93 311 THR A O 1
ATOM 2298 N N . GLY A 1 353 ? -3.976 22.044 -21.153 1.00 40.91 312 GLY A N 1
ATOM 2299 C CA . GLY A 1 353 ? -3.856 23.295 -20.404 1.00 37.00 312 GLY A CA 1
ATOM 2300 C C . GLY A 1 353 ? -3.150 24.364 -21.219 1.00 37.78 312 GLY A C 1
ATOM 2301 O O . GLY A 1 353 ? -2.644 25.349 -20.676 1.00 40.79 312 GLY A O 1
ATOM 2302 N N . GLU A 1 354 ? -3.072 24.147 -22.520 1.00 37.30 313 GLU A N 1
ATOM 2303 C CA . GLU A 1 354 ? -2.564 25.160 -23.428 1.00 42.82 313 GLU A CA 1
ATOM 2304 C C . GLU A 1 354 ? -3.433 25.174 -24.664 1.00 40.86 313 GLU A C 1
ATOM 2305 O O . GLU A 1 354 ? -4.420 24.450 -24.750 1.00 37.15 313 GLU A O 1
ATOM 2311 N N . GLN A 1 355 ? -3.012 25.956 -25.651 1.00 41.62 314 GLN A N 1
ATOM 2312 C CA . GLN A 1 355 ? -3.817 26.215 -26.816 1.00 42.24 314 GLN A CA 1
ATOM 2313 C C . GLN A 1 355 ? -4.006 24.935 -27.629 1.00 39.81 314 GLN A C 1
ATOM 2314 O O . GLN A 1 355 ? -3.074 24.163 -27.774 1.00 37.94 314 GLN A O 1
ATOM 2320 N N . VAL A 1 356 ? -5.228 24.699 -28.105 1.00 41.28 315 VAL A N 1
ATOM 2321 C CA . VAL A 1 356 ? -5.503 23.715 -29.157 1.00 48.62 315 VAL A CA 1
ATOM 2322 C C . VAL A 1 356 ? -5.486 24.445 -30.489 1.00 54.77 315 VAL A C 1
ATOM 2323 O O . VAL A 1 356 ? -6.110 25.494 -30.612 1.00 61.45 315 VAL A O 1
ATOM 2327 N N . THR A 1 357 ? -4.851 23.858 -31.496 1.00 59.05 316 THR A N 1
ATOM 2328 C CA . THR A 1 357 ? -5.004 24.333 -32.880 1.00 66.19 316 THR A CA 1
ATOM 2329 C C . THR A 1 357 ? -5.766 23.330 -33.755 1.00 61.59 316 THR A C 1
ATOM 2330 O O . THR A 1 357 ? -6.430 23.719 -34.716 1.00 62.51 316 THR A O 1
ATOM 2334 N N . ALA A 1 358 ? -5.769 22.066 -33.342 1.00 64.89 317 ALA A N 1
ATOM 2335 C CA . ALA A 1 358 ? -6.312 20.989 -34.154 1.00 69.88 317 ALA A CA 1
ATOM 2336 C C . ALA A 1 358 ? -7.390 20.222 -33.396 1.00 59.36 317 ALA A C 1
ATOM 2337 O O . ALA A 1 358 ? -7.130 19.635 -32.354 1.00 68.05 317 ALA A O 1
ATOM 2339 N N . PHE A 1 359 ? -8.597 20.213 -33.936 1.00 48.33 318 PHE A N 1
ATOM 2340 C CA . PHE A 1 359 ? -9.689 19.492 -33.315 1.00 44.58 318 PHE A CA 1
ATOM 2341 C C . PHE A 1 359 ? -10.114 18.359 -34.221 1.00 41.35 318 PHE A C 1
ATOM 2342 O O . PHE A 1 359 ? -10.192 18.535 -35.433 1.00 43.57 318 PHE A O 1
ATOM 2350 N N . ASP A 1 360 ? -10.320 17.180 -33.645 1.00 39.83 319 ASP A N 1
ATOM 2351 C CA . ASP A 1 360 ? -10.804 16.040 -34.399 1.00 42.89 319 ASP A CA 1
ATOM 2352 C C . ASP A 1 360 ? -11.571 15.131 -33.476 1.00 39.84 319 ASP A C 1
ATOM 2353 O O . ASP A 1 360 ? -11.627 15.364 -32.259 1.00 41.61 319 ASP A O 1
ATOM 2358 N N . ALA A 1 361 ? -12.185 14.106 -34.053 1.00 36.66 320 ALA A N 1
ATOM 2359 C CA . ALA A 1 361 ? -12.993 13.187 -33.276 1.00 39.34 320 ALA A CA 1
ATOM 2360 C C . ALA A 1 361 ? -12.171 12.640 -32.119 1.00 40.19 320 ALA A C 1
ATOM 2361 O O . ALA A 1 361 ? -12.670 12.514 -31.008 1.00 43.58 320 ALA A O 1
ATOM 2363 N N . ALA A 1 362 ? -10.897 12.351 -32.375 1.00 39.76 321 ALA A N 1
ATOM 2364 C CA . ALA A 1 362 ? -10.028 11.747 -31.366 1.00 42.65 321 ALA A CA 1
ATOM 2365 C C . ALA A 1 362 ? -9.902 12.662 -30.138 1.00 39.06 321 ALA A C 1
ATOM 2366 O O . ALA A 1 362 ? -9.898 12.186 -29.003 1.00 41.00 321 ALA A O 1
ATOM 2368 N N . TYR A 1 363 ? -9.691 13.953 -30.383 1.00 39.51 322 TYR A N 1
ATOM 2369 C CA . TYR A 1 363 ? -9.583 14.948 -29.312 1.00 39.06 322 TYR A CA 1
ATOM 2370 C C . TYR A 1 363 ? -10.761 14.846 -28.344 1.00 36.49 322 TYR A C 1
ATOM 2371 O O . TYR A 1 363 ? -10.583 14.905 -27.147 1.00 33.31 322 TYR A O 1
ATOM 2380 N N . TRP A 1 364 ? -11.971 14.733 -28.877 1.00 37.84 323 TRP A N 1
ATOM 2381 C CA . TRP A 1 364 ? -13.171 14.887 -28.062 1.00 34.85 323 TRP A CA 1
ATOM 2382 C C . TRP A 1 364 ? -13.390 13.640 -27.230 1.00 34.64 323 TRP A C 1
ATOM 2383 O O . TRP A 1 364 ? -13.952 13.689 -26.118 1.00 31.86 323 TRP A O 1
ATOM 2394 N N . VAL A 1 365 ? -12.906 12.526 -27.755 1.00 33.71 324 VAL A N 1
ATOM 2395 C CA . VAL A 1 365 ? -12.992 11.236 -27.071 1.00 32.94 324 VAL A CA 1
ATOM 2396 C C . VAL A 1 365 ? -12.055 11.230 -25.874 1.00 33.52 324 VAL A C 1
ATOM 2397 O O . VAL A 1 365 ? -12.450 10.829 -24.774 1.00 34.82 324 VAL A O 1
ATOM 2401 N N . GLU A 1 366 ? -10.801 11.631 -26.092 1.00 35.24 325 GLU A N 1
ATOM 2402 C CA . GLU A 1 366 ? -9.835 11.732 -24.994 1.00 36.45 325 GLU A CA 1
ATOM 2403 C C . GLU A 1 366 ? -10.353 12.727 -23.984 1.00 34.28 325 GLU A C 1
ATOM 2404 O O . GLU A 1 366 ? -10.168 12.560 -22.795 1.00 34.98 325 GLU A O 1
ATOM 2410 N N . HIS A 1 367 ? -10.823 13.863 -24.485 1.00 34.48 326 HIS A N 1
ATOM 2411 C CA . HIS A 1 367 ? -11.360 14.912 -23.637 1.00 32.38 326 HIS A CA 1
ATOM 2412 C C . HIS A 1 367 ? -12.306 14.338 -22.591 1.00 32.29 326 HIS A C 1
ATOM 2413 O O . HIS A 1 367 ? -12.100 14.548 -21.404 1.00 37.03 326 HIS A O 1
ATOM 2420 N N . VAL A 1 368 ? -13.298 13.562 -23.039 1.00 32.03 327 VAL A N 1
ATOM 2421 C CA . VAL A 1 368 ? -14.223 12.849 -22.173 1.00 31.34 327 VAL A CA 1
ATOM 2422 C C . VAL A 1 368 ? -13.525 12.054 -21.081 1.00 34.55 327 VAL A C 1
ATOM 2423 O O . VAL A 1 368 ? -14.021 11.976 -19.961 1.00 34.19 327 VAL A O 1
ATOM 2427 N N . ARG A 1 369 ? -12.433 11.373 -21.442 1.00 35.94 328 ARG A N 1
ATOM 2428 C CA . ARG A 1 369 ? -11.773 10.427 -20.554 1.00 33.12 328 ARG A CA 1
ATOM 2429 C C . ARG A 1 369 ? -10.775 11.068 -19.586 1.00 31.95 328 ARG A C 1
ATOM 2430 O O . ARG A 1 369 ? -10.715 10.709 -18.394 1.00 29.43 328 ARG A O 1
ATOM 2438 N N . ARG A 1 370 ? -9.957 11.978 -20.091 1.00 31.25 329 ARG A N 1
ATOM 2439 C CA . ARG A 1 370 ? -8.796 12.441 -19.332 1.00 34.60 329 ARG A CA 1
ATOM 2440 C C . ARG A 1 370 ? -9.127 13.612 -18.391 1.00 33.89 329 ARG A C 1
ATOM 2441 O O . ARG A 1 370 ? -10.129 14.317 -18.562 1.00 32.20 329 ARG A O 1
ATOM 2449 N N . ALA A 1 371 ? -8.168 13.922 -17.529 1.00 30.59 330 ALA A N 1
ATOM 2450 C CA . ALA A 1 371 ? -8.325 14.995 -16.568 1.00 34.45 330 ALA A CA 1
ATOM 2451 C C . ALA A 1 371 ? -8.520 16.359 -17.234 1.00 29.69 330 ALA A C 1
ATOM 2452 O O . ALA A 1 371 ? -8.087 16.585 -18.343 1.00 32.11 330 ALA A O 1
ATOM 2454 N N . VAL A 1 372 ? -9.332 17.194 -16.606 1.00 30.47 331 VAL A N 1
ATOM 2455 C CA . VAL A 1 372 ? -9.529 18.565 -17.046 1.00 27.38 331 VAL A CA 1
ATOM 2456 C C . VAL A 1 372 ? -8.476 19.359 -16.337 1.00 26.81 331 VAL A C 1
ATOM 2457 O O . VAL A 1 372 ? -8.500 19.432 -15.129 1.00 27.08 331 VAL A O 1
ATOM 2461 N N . ARG A 1 373 ? -7.565 19.968 -17.087 1.00 27.97 332 ARG A N 1
ATOM 2462 C CA . ARG A 1 373 ? -6.458 20.702 -16.501 1.00 29.49 332 ARG A CA 1
ATOM 2463 C C . ARG A 1 373 ? -6.786 22.174 -16.453 1.00 29.20 332 ARG A C 1
ATOM 2464 O O . ARG A 1 373 ? -6.193 22.995 -17.176 1.00 28.39 332 ARG A O 1
ATOM 2472 N N . PHE A 1 374 ? -7.736 22.521 -15.600 1.00 29.68 333 PHE A N 1
ATOM 2473 C CA . PHE A 1 374 ? -8.348 23.841 -15.671 1.00 28.74 333 PHE A CA 1
ATOM 2474 C C . PHE A 1 374 ? -7.372 24.894 -15.167 1.00 28.34 333 PHE A C 1
ATOM 2475 O O . PHE A 1 374 ? -7.303 25.998 -15.679 1.00 29.22 333 PHE A O 1
ATOM 2483 N N . ALA A 1 375 ? -6.691 24.569 -14.087 1.00 29.14 334 ALA A N 1
ATOM 2484 C CA . ALA A 1 375 ? -5.785 25.501 -13.465 1.00 30.57 334 ALA A CA 1
ATOM 2485 C C . ALA A 1 375 ? -4.629 25.833 -14.434 1.00 31.77 334 ALA A C 1
ATOM 2486 O O . ALA A 1 375 ? -4.264 27.003 -14.612 1.00 29.25 334 ALA A O 1
ATOM 2488 N N . ASP A 1 376 ? -4.089 24.825 -15.086 1.00 32.87 335 ASP A N 1
ATOM 2489 C CA . ASP A 1 376 ? -3.055 25.080 -16.067 1.00 37.92 335 ASP A CA 1
ATOM 2490 C C . ASP A 1 376 ? -3.561 26.009 -17.154 1.00 36.26 335 ASP A C 1
ATOM 2491 O O . ASP A 1 376 ? -2.839 26.897 -17.588 1.00 36.86 335 ASP A O 1
ATOM 2496 N N . GLY A 1 377 ? -4.821 25.828 -17.558 1.00 34.62 336 GLY A N 1
ATOM 2497 C CA . GLY A 1 377 ? -5.459 26.706 -18.530 1.00 28.89 336 GLY A CA 1
ATOM 2498 C C . GLY A 1 377 ? -5.465 28.165 -18.090 1.00 30.41 336 GLY A C 1
ATOM 2499 O O . GLY A 1 377 ? -5.126 29.073 -18.852 1.00 32.11 336 GLY A O 1
ATOM 2500 N N . ILE A 1 378 ? -5.839 28.396 -16.848 1.00 30.25 337 ILE A N 1
ATOM 2501 C CA . ILE A 1 378 ? -5.840 29.733 -16.311 1.00 31.88 337 ILE A CA 1
ATOM 2502 C C . ILE A 1 378 ? -4.422 30.292 -16.311 1.00 35.60 337 ILE A C 1
ATOM 2503 O O . ILE A 1 378 ? -4.195 31.435 -16.709 1.00 35.63 337 ILE A O 1
ATOM 2508 N N . GLY A 1 379 ? -3.472 29.507 -15.827 1.00 34.31 338 GLY A N 1
ATOM 2509 C CA . GLY A 1 379 ? -2.087 29.956 -15.798 1.00 35.85 338 GLY A CA 1
ATOM 2510 C C . GLY A 1 379 ? -1.604 30.334 -17.179 1.00 34.34 338 GLY A C 1
ATOM 2511 O O . GLY A 1 379 ? -0.982 31.376 -17.357 1.00 37.83 338 GLY A O 1
ATOM 2512 N N . PHE A 1 380 ? -1.925 29.507 -18.163 1.00 32.03 339 PHE A N 1
ATOM 2513 C CA . PHE A 1 380 ? -1.640 29.838 -19.553 1.00 35.56 339 PHE A CA 1
ATOM 2514 C C . PHE A 1 380 ? -2.212 31.205 -19.979 1.00 40.60 339 PHE A C 1
ATOM 2515 O O . PHE A 1 380 ? -1.555 31.978 -20.694 1.00 45.59 339 PHE A O 1
ATOM 2523 N N . LEU A 1 381 ? -3.442 31.495 -19.577 1.00 37.22 340 LEU A N 1
ATOM 2524 C CA . LEU A 1 381 ? -4.110 32.717 -20.044 1.00 32.53 340 LEU A CA 1
ATOM 2525 C C . LEU A 1 381 ? -3.469 33.948 -19.445 1.00 35.33 340 LEU A C 1
ATOM 2526 O O . LEU A 1 381 ? -3.283 34.953 -20.142 1.00 37.35 340 LEU A O 1
ATOM 2531 N N . ALA A 1 382 ? -3.139 33.880 -18.159 1.00 33.79 341 ALA A N 1
ATOM 2532 C CA . ALA A 1 382 ? -2.398 34.954 -17.495 1.00 38.95 341 ALA A CA 1
ATOM 2533 C C . ALA A 1 382 ? -1.024 35.160 -18.141 1.00 42.54 341 ALA A C 1
ATOM 2534 O O . ALA A 1 382 ? -0.561 36.297 -18.240 1.00 39.09 341 ALA A O 1
ATOM 2536 N N . SER A 1 383 ? -0.385 34.076 -18.595 1.00 43.55 342 SER A N 1
ATOM 2537 C CA . SER A 1 383 ? 0.917 34.189 -19.270 1.00 45.55 342 SER A CA 1
ATOM 2538 C C . SER A 1 383 ? 0.801 34.940 -20.604 1.00 47.60 342 SER A C 1
ATOM 2539 O O . SER A 1 383 ? 1.724 35.646 -21.002 1.00 45.92 342 SER A O 1
ATOM 2542 N N . ARG A 1 384 ? -0.362 34.857 -21.240 1.00 45.40 343 ARG A N 1
ATOM 2543 C CA . ARG A 1 384 ? -0.624 35.591 -22.476 1.00 46.16 343 ARG A CA 1
ATOM 2544 C C . ARG A 1 384 ? -1.337 36.935 -22.247 1.00 43.46 343 ARG A C 1
ATOM 2545 O O . ARG A 1 384 ? -1.942 37.490 -23.159 1.00 42.68 343 ARG A O 1
ATOM 2553 N N . GLY A 1 385 ? -1.249 37.462 -21.030 1.00 42.37 344 GLY A N 1
ATOM 2554 C CA . GLY A 1 385 ? -1.621 38.844 -20.768 1.00 43.96 344 GLY A CA 1
ATOM 2555 C C . GLY A 1 385 ? -3.113 39.030 -20.555 1.00 43.35 344 GLY A C 1
ATOM 2556 O O . GLY A 1 385 ? -3.603 40.158 -20.565 1.00 39.45 344 GLY A O 1
ATOM 2557 N N . VAL A 1 386 ? -3.837 37.937 -20.318 1.00 36.29 345 VAL A N 1
ATOM 2558 C CA . VAL A 1 386 ? -5.260 38.041 -20.026 1.00 34.08 345 VAL A CA 1
ATOM 2559 C C . VAL A 1 386 ? -5.432 38.504 -18.604 1.00 33.96 345 VAL A C 1
ATOM 2560 O O . VAL A 1 386 ? -4.833 37.947 -17.705 1.00 32.32 345 VAL A O 1
ATOM 2564 N N . THR A 1 387 ? -6.149 39.610 -18.428 1.00 35.30 346 THR A N 1
ATOM 2565 C CA . THR A 1 387 ? -6.435 40.163 -17.107 1.00 34.22 346 THR A CA 1
ATOM 2566 C C . THR A 1 387 ? -7.959 40.300 -16.885 1.00 31.89 346 THR A C 1
ATOM 2567 O O . THR A 1 387 ? -8.408 40.813 -15.857 1.00 39.90 346 THR A O 1
ATOM 2571 N N . ARG A 1 388 ? -8.744 39.987 -17.897 1.00 30.62 347 ARG A N 1
ATOM 2572 C CA . ARG A 1 388 ? -10.193 40.065 -17.759 1.00 35.08 347 ARG A CA 1
ATOM 2573 C C . ARG A 1 388 ? -10.765 38.670 -18.070 1.00 30.46 347 ARG A C 1
ATOM 2574 O O . ARG A 1 388 ? -10.549 38.152 -19.157 1.00 31.21 347 ARG A O 1
ATOM 2582 N N . PHE A 1 389 ? -11.430 38.059 -17.095 1.00 29.37 348 PHE A N 1
ATOM 2583 C CA . PHE A 1 389 ? -12.041 36.717 -17.255 1.00 31.25 348 PHE A CA 1
ATOM 2584 C C . PHE A 1 389 ? -13.549 36.767 -17.025 1.00 29.84 348 PHE A C 1
ATOM 2585 O O . PHE A 1 389 ? -13.988 37.084 -15.932 1.00 29.93 348 PHE A O 1
ATOM 2593 N N . VAL A 1 390 ? -14.329 36.511 -18.068 1.00 28.78 349 VAL A N 1
ATOM 2594 C CA . VAL A 1 390 ? -15.777 36.588 -17.977 1.00 28.42 349 VAL A CA 1
ATOM 2595 C C . VAL A 1 390 ? -16.382 35.203 -18.083 1.00 29.32 349 VAL A C 1
ATOM 2596 O O . VAL A 1 390 ? -16.167 34.517 -19.078 1.00 32.07 349 VAL A O 1
ATOM 2600 N N . GLU A 1 391 ? -17.065 34.761 -17.034 1.00 28.89 350 GLU A N 1
ATOM 2601 C CA . GLU A 1 391 ? -17.658 33.444 -17.027 1.00 33.22 350 GLU A CA 1
ATOM 2602 C C . GLU A 1 391 ? -19.042 33.460 -17.622 1.00 34.38 350 GLU A C 1
ATOM 2603 O O . GLU A 1 391 ? -19.964 34.124 -17.112 1.00 36.20 350 GLU A O 1
ATOM 2609 N N . LEU A 1 392 ? -19.206 32.668 -18.674 1.00 30.64 351 LEU A N 1
ATOM 2610 C CA . LEU A 1 392 ? -20.503 32.461 -19.305 1.00 30.46 351 LEU A CA 1
ATOM 2611 C C . LEU A 1 392 ? -21.075 31.125 -18.836 1.00 32.98 351 LEU A C 1
ATOM 2612 O O . LEU A 1 392 ? -20.542 30.052 -19.133 1.00 29.15 351 LEU A O 1
ATOM 2617 N N . GLY A 1 393 ? -22.154 31.206 -18.077 1.00 32.70 352 GLY A N 1
ATOM 2618 C CA . GLY A 1 393 ? -22.773 30.040 -17.500 1.00 35.28 352 GLY A CA 1
ATOM 2619 C C . GLY A 1 393 ? -23.704 30.498 -16.399 1.00 38.74 352 GLY A C 1
ATOM 2620 O O . GLY A 1 393 ? -23.872 31.694 -16.185 1.00 50.25 352 GLY A O 1
ATOM 2621 N N . PRO A 1 394 ? -24.381 29.553 -15.755 1.00 40.58 353 PRO A N 1
ATOM 2622 C CA . PRO A 1 394 ? -25.489 29.890 -14.860 1.00 45.44 353 PRO A CA 1
ATOM 2623 C C . PRO A 1 394 ? -25.056 30.507 -13.535 1.00 38.07 353 PRO A C 1
ATOM 2624 O O . PRO A 1 394 ? -25.907 30.947 -12.787 1.00 36.92 353 PRO A O 1
ATOM 2628 N N . ASP A 1 395 ? -23.770 30.442 -13.201 1.00 38.71 354 ASP A N 1
ATOM 2629 C CA . ASP A 1 395 ? -23.303 30.840 -11.873 1.00 38.83 354 ASP A CA 1
ATOM 2630 C C . ASP A 1 395 ? -21.875 31.373 -11.942 1.00 36.18 354 ASP A C 1
ATOM 2631 O O . ASP A 1 395 ? -21.331 31.527 -13.026 1.00 36.15 354 ASP A O 1
ATOM 2636 N N . GLY A 1 396 ? -21.220 31.478 -10.787 1.00 38.79 355 GLY A N 1
ATOM 2637 C CA . GLY A 1 396 ? -19.826 31.919 -10.722 1.00 38.14 355 GLY A CA 1
ATOM 2638 C C . GLY A 1 396 ? -18.850 30.861 -10.255 1.00 36.40 355 GLY A C 1
ATOM 2639 O O . GLY A 1 396 ? -17.781 31.182 -9.747 1.00 41.48 355 GLY A O 1
ATOM 2640 N N . VAL A 1 397 ? -19.157 29.595 -10.509 1.00 36.34 356 VAL A N 1
ATOM 2641 C CA . VAL A 1 397 ? -18.301 28.514 -10.022 1.00 34.45 356 VAL A CA 1
ATOM 2642 C C . VAL A 1 397 ? -16.904 28.580 -10.646 1.00 30.15 356 VAL A C 1
ATOM 2643 O O . VAL A 1 397 ? -15.900 28.443 -9.957 1.00 28.67 356 VAL A O 1
ATOM 2647 N N . LEU A 1 398 ? -16.830 28.762 -11.953 1.00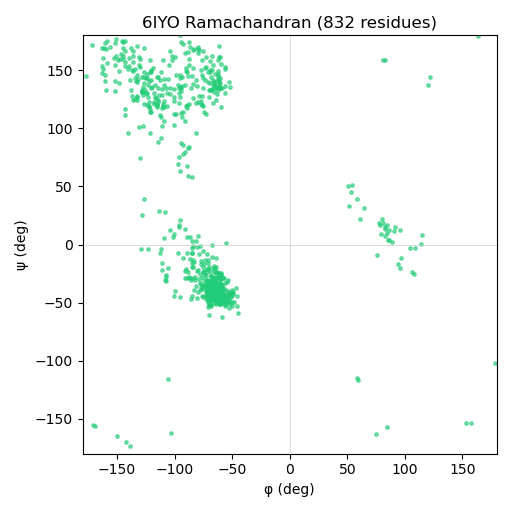 30.02 357 LEU A N 1
ATOM 2648 C CA . LEU A 1 398 ? -15.534 28.765 -12.618 1.00 30.67 357 LEU A CA 1
ATOM 2649 C C . LEU A 1 398 ? -14.729 29.988 -12.210 1.00 31.95 357 LEU A C 1
ATOM 2650 O O . LEU A 1 398 ? -13.509 29.948 -12.150 1.00 33.94 357 LEU A O 1
ATOM 2655 N N . THR A 1 399 ? -15.416 31.086 -11.959 1.00 36.57 358 THR A N 1
ATOM 2656 C CA . THR A 1 399 ? -14.769 32.321 -11.551 1.00 37.39 358 THR A CA 1
ATOM 2657 C C . THR A 1 399 ? -14.037 32.116 -10.211 1.00 37.84 358 THR A C 1
ATOM 2658 O O . THR A 1 399 ? -12.877 32.507 -10.044 1.00 36.88 358 THR A O 1
ATOM 2662 N N . ALA A 1 400 ? -14.699 31.473 -9.263 1.00 34.38 359 ALA A N 1
ATOM 2663 C CA . ALA A 1 400 ? -14.050 31.174 -7.982 1.00 39.25 359 ALA A CA 1
ATOM 2664 C C . ALA A 1 400 ? -12.882 30.182 -8.135 1.00 35.94 359 ALA A C 1
ATOM 2665 O O . ALA A 1 400 ? -11.849 30.349 -7.493 1.00 36.86 359 ALA A O 1
ATOM 2667 N N . MET A 1 401 ? -12.992 29.225 -9.052 1.00 33.72 360 MET A N 1
ATOM 2668 C CA . MET A 1 401 ? -11.868 28.288 -9.295 1.00 38.48 360 MET A CA 1
ATOM 2669 C C . MET A 1 401 ? -10.643 29.006 -9.850 1.00 37.70 360 MET A C 1
ATOM 2670 O O . MET A 1 401 ? -9.508 28.728 -9.461 1.00 41.26 360 MET A O 1
ATOM 2675 N N . ALA A 1 402 ? -10.885 29.866 -10.821 1.00 37.35 361 ALA A N 1
ATOM 2676 C CA . ALA A 1 402 ? -9.831 30.643 -11.432 1.00 36.72 361 ALA A CA 1
ATOM 2677 C C . ALA A 1 402 ? -9.107 31.532 -10.427 1.00 38.63 361 ALA A C 1
ATOM 2678 O O . ALA A 1 402 ? -7.888 31.680 -10.480 1.00 40.53 361 ALA A O 1
ATOM 2680 N N . GLN A 1 403 ? -9.854 32.031 -9.470 1.00 35.97 362 GLN A N 1
ATOM 2681 C CA . GLN A 1 403 ? -9.312 32.847 -8.418 1.00 43.73 362 GLN A CA 1
ATOM 2682 C C . GLN A 1 403 ? -8.343 32.068 -7.550 1.00 39.53 362 GLN A C 1
ATOM 2683 O O . GLN A 1 403 ? -7.499 32.649 -6.900 1.00 38.81 362 GLN A O 1
ATOM 2689 N N . GLU A 1 404 ? -8.488 30.755 -7.512 1.00 38.48 363 GLU A N 1
ATOM 2690 C CA . GLU A 1 404 ? -7.540 29.950 -6.773 1.00 41.38 363 GLU A CA 1
ATOM 2691 C C . GLU A 1 404 ? -6.167 30.144 -7.386 1.00 36.02 363 GLU A C 1
ATOM 2692 O O . GLU A 1 404 ? -5.210 30.338 -6.686 1.00 37.88 363 GLU A O 1
ATOM 2698 N N . THR A 1 405 ? -6.061 30.069 -8.703 1.00 37.19 364 THR A N 1
ATOM 2699 C CA . THR A 1 405 ? -4.831 30.450 -9.393 1.00 43.09 364 THR A CA 1
ATOM 2700 C C . THR A 1 405 ? -4.432 31.939 -9.439 1.00 45.20 364 THR A C 1
ATOM 2701 O O . THR A 1 405 ? -3.285 32.272 -9.236 1.00 51.75 364 THR A O 1
ATOM 2705 N N . LEU A 1 406 ? -5.332 32.822 -9.859 1.00 46.63 365 LEU A N 1
ATOM 2706 C CA . LEU A 1 406 ? -4.946 34.232 -9.995 1.00 47.25 365 LEU A CA 1
ATOM 2707 C C . LEU A 1 406 ? -4.629 35.078 -8.756 1.00 49.91 365 LEU A C 1
ATOM 2708 O O . LEU A 1 406 ? -3.573 35.681 -8.688 1.00 59.25 365 LEU A O 1
ATOM 2713 N N . THR A 1 407 ? -5.526 35.123 -7.783 1.00 59.45 366 THR A N 1
ATOM 2714 C CA . THR A 1 407 ? -5.284 35.817 -6.507 1.00 87.00 366 THR A CA 1
ATOM 2715 C C . THR A 1 407 ? -4.795 37.271 -6.567 1.00 89.50 366 THR A C 1
ATOM 2716 O O . THR A 1 407 ? -4.073 37.698 -5.669 1.00 73.43 366 THR A O 1
ATOM 2718 N N . ASP A 1 408 ? -5.206 38.043 -7.567 1.00 101.74 367 ASP A N 1
ATOM 2719 C CA . ASP A 1 408 ? -4.742 39.424 -7.701 1.00 112.78 367 ASP A CA 1
ATOM 2720 C C . ASP A 1 408 ? -5.922 40.363 -7.854 1.00 114.16 367 ASP A C 1
ATOM 2721 O O . ASP A 1 408 ? -6.808 40.131 -8.671 1.00 132.80 367 ASP A O 1
ATOM 2726 N N . PRO A 1 409 ? -5.922 41.44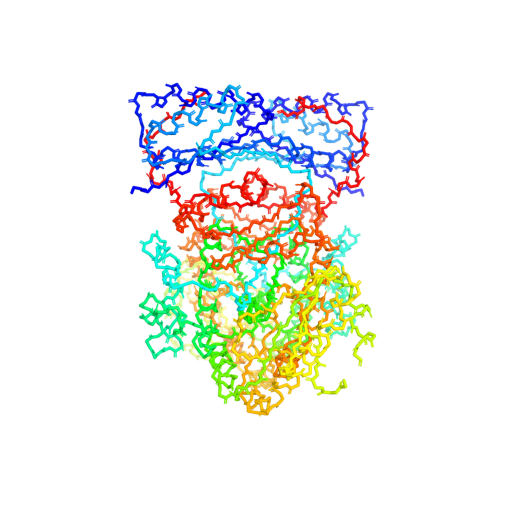7 -7.073 1.00 96.50 368 PRO A N 1
ATOM 2727 C CA . PRO A 1 409 ? -6.952 42.482 -7.030 1.00 85.24 368 PRO A CA 1
ATOM 2728 C C . PRO A 1 409 ? -7.066 43.175 -8.367 1.00 82.76 368 PRO A C 1
ATOM 2729 O O . PRO A 1 409 ? -8.159 43.524 -8.786 1.00 84.17 368 PRO A O 1
ATOM 2733 N N . GLU A 1 410 ? -5.946 43.389 -9.031 1.00 58.95 369 GLU A N 1
ATOM 2734 C CA . GLU A 1 410 ? -5.988 44.055 -10.312 1.00 64.14 369 GLU A CA 1
ATOM 2735 C C . GLU A 1 410 ? -6.788 43.288 -11.355 1.00 63.93 369 GLU A C 1
ATOM 2736 O O . GLU A 1 410 ? -7.581 43.878 -12.068 1.00 60.77 369 GLU A O 1
ATOM 2742 N N . THR A 1 411 ? -6.607 41.976 -11.434 1.00 57.63 370 THR A N 1
ATOM 2743 C CA . THR A 1 411 ? -7.328 41.198 -12.433 1.00 49.90 370 THR A CA 1
ATOM 2744 C C . THR A 1 411 ? -8.821 41.114 -12.127 1.00 47.60 370 THR A C 1
ATOM 2745 O O . THR A 1 411 ? -9.233 41.174 -10.979 1.00 50.77 370 THR A O 1
ATOM 2749 N N . LEU A 1 412 ? -9.621 40.997 -13.173 1.00 39.51 371 LEU A N 1
ATOM 2750 C CA . LEU A 1 412 ? -11.053 40.993 -13.034 1.00 41.19 371 LEU A CA 1
ATOM 2751 C C . LEU A 1 412 ? -11.647 39.664 -13.419 1.00 39.97 371 LEU A C 1
ATOM 2752 O O . LEU A 1 412 ? -11.456 39.190 -14.513 1.00 40.43 371 LEU A O 1
ATOM 2757 N N . LEU A 1 413 ? -12.401 39.079 -12.514 1.00 38.92 372 LEU A N 1
ATOM 2758 C CA . LEU A 1 413 ? -13.125 37.876 -12.839 1.00 42.77 372 LEU A CA 1
ATOM 2759 C C . LEU A 1 413 ? -14.588 38.116 -12.571 1.00 39.73 372 LEU A C 1
ATOM 2760 O O . LEU A 1 413 ? -14.966 38.521 -11.498 1.00 43.63 372 LEU A O 1
ATOM 2765 N N . LEU A 1 414 ? -15.403 37.858 -13.568 1.00 34.86 373 LEU A N 1
ATOM 2766 C CA . LEU A 1 414 ? -16.780 38.273 -13.539 1.00 42.73 373 LEU A CA 1
ATOM 2767 C C . LEU A 1 414 ? -17.601 37.087 -14.009 1.00 34.96 373 LEU A C 1
ATOM 2768 O O . LEU A 1 414 ? -17.428 36.652 -15.119 1.00 35.88 373 LEU A O 1
ATOM 2773 N N . PRO A 1 415 ? -18.580 36.662 -13.224 1.00 30.37 374 PRO A N 1
ATOM 2774 C CA . PRO A 1 415 ? -19.693 35.905 -13.752 1.00 33.33 374 PRO A CA 1
ATOM 2775 C C . PRO A 1 415 ? -20.754 36.812 -14.301 1.00 35.68 374 PRO A C 1
ATOM 2776 O O . PRO A 1 415 ? -21.030 37.871 -13.752 1.00 34.42 374 PRO A O 1
ATOM 2780 N N . VAL A 1 416 ? -21.382 36.366 -15.365 1.00 34.01 375 VAL A N 1
ATOM 2781 C CA . VAL A 1 416 ? -22.393 37.148 -16.023 1.00 31.29 375 VAL A CA 1
ATOM 2782 C C . VAL A 1 416 ? -23.757 36.886 -15.381 1.00 34.47 375 VAL A C 1
ATOM 2783 O O . VAL A 1 416 ? -24.630 37.751 -15.401 1.00 31.57 375 VAL A O 1
ATOM 2787 N N . LEU A 1 417 ? -23.950 35.692 -14.818 1.00 34.41 376 LEU A N 1
ATOM 2788 C CA . LEU A 1 417 ? -25.149 35.394 -14.011 1.00 37.76 376 LEU A CA 1
ATOM 2789 C C . LEU A 1 417 ? -24.833 34.984 -12.579 1.00 38.74 376 LEU A C 1
ATOM 2790 O O . LEU A 1 417 ? -23.747 34.500 -12.281 1.00 43.68 376 LEU A O 1
ATOM 2795 N N . ARG A 1 418 ? -25.738 35.281 -11.664 1.00 45.72 377 ARG A N 1
ATOM 2796 C CA . ARG A 1 418 ? -25.501 34.988 -10.255 1.00 60.42 377 ARG A CA 1
ATOM 2797 C C . ARG A 1 418 ? -26.724 34.436 -9.541 1.00 67.10 377 ARG A C 1
ATOM 2798 O O . ARG A 1 418 ? -27.824 34.906 -9.745 1.00 78.11 377 ARG A O 1
ATOM 2806 N N . LYS A 1 419 ? -26.528 33.481 -8.661 1.00 72.69 378 LYS A N 1
ATOM 2807 C CA . LYS A 1 419 ? -27.626 32.881 -7.936 1.00 63.36 378 LYS A CA 1
ATOM 2808 C C . LYS A 1 419 ? -28.277 33.896 -7.030 1.00 65.18 378 LYS A C 1
ATOM 2809 O O . LYS A 1 419 ? -29.430 33.783 -6.686 1.00 65.04 378 LYS A O 1
ATOM 2815 N N . ASP A 1 420 ? -27.495 34.869 -6.604 1.00 67.74 379 ASP A N 1
ATOM 2816 C CA . ASP A 1 420 ? -27.963 35.899 -5.691 1.00 71.51 379 ASP A CA 1
ATOM 2817 C C . ASP A 1 420 ? -29.087 36.794 -6.217 1.00 73.39 379 ASP A C 1
ATOM 2818 O O . ASP A 1 420 ? -30.001 37.158 -5.485 1.00 67.15 379 ASP A O 1
ATOM 2823 N N . ARG A 1 421 ? -29.018 37.144 -7.492 1.00 66.50 380 ARG A N 1
ATOM 2824 C CA . ARG A 1 421 ? -29.963 38.077 -8.080 1.00 58.71 380 ARG A CA 1
ATOM 2825 C C . ARG A 1 421 ? -30.665 37.572 -9.323 1.00 47.19 380 ARG A C 1
ATOM 2826 O O . ARG A 1 421 ? -30.292 36.566 -9.893 1.00 35.75 380 ARG A O 1
ATOM 2834 N N . PRO A 1 422 ? -31.701 38.297 -9.754 1.00 39.23 381 PRO A N 1
ATOM 2835 C CA . PRO A 1 422 ? -32.442 37.989 -10.976 1.00 40.15 381 PRO A CA 1
ATOM 2836 C C . PRO A 1 422 ? -31.489 38.090 -12.168 1.00 39.85 381 PRO A C 1
ATOM 2837 O O . PRO A 1 422 ? -30.615 38.948 -12.217 1.00 31.95 381 PRO A O 1
ATOM 2841 N N . GLU A 1 423 ? -31.708 37.263 -13.174 1.00 38.32 382 GLU A N 1
ATOM 2842 C CA . GLU A 1 423 ? -30.791 37.208 -14.294 1.00 37.86 382 GLU A CA 1
ATOM 2843 C C . GLU A 1 423 ? -30.602 38.501 -15.081 1.00 32.85 382 GLU A C 1
ATOM 2844 O O . GLU A 1 423 ? -29.484 38.863 -15.369 1.00 31.84 382 GLU A O 1
ATOM 2850 N N . PRO A 1 424 ? -31.683 39.231 -15.371 1.00 32.12 383 PRO A N 1
ATOM 2851 C CA . PRO A 1 424 ? -31.502 40.473 -16.121 1.00 31.63 383 PRO A CA 1
ATOM 2852 C C . PRO A 1 424 ? -30.639 41.455 -15.352 1.00 29.44 383 PRO A C 1
ATOM 2853 O O . PRO A 1 424 ? -29.779 42.067 -15.939 1.00 30.17 383 PRO A O 1
ATOM 2857 N N . GLU A 1 425 ? -30.844 41.545 -14.051 1.00 28.04 384 GLU A N 1
ATOM 2858 C CA . GLU A 1 425 ? -30.074 42.425 -13.211 1.00 28.40 384 GLU A CA 1
ATOM 2859 C C . GLU A 1 425 ? -28.611 42.018 -13.148 1.00 27.92 384 GLU A C 1
ATOM 2860 O O . GLU A 1 425 ? -27.741 42.844 -13.191 1.00 28.90 384 GLU A O 1
ATOM 2866 N N . ALA A 1 426 ? -28.370 40.724 -13.058 1.00 27.96 385 ALA A N 1
ATOM 2867 C CA . ALA A 1 426 ? -27.052 40.163 -12.865 1.00 25.10 385 ALA A CA 1
ATOM 2868 C C . ALA A 1 426 ? -26.239 40.385 -14.110 1.00 24.94 385 ALA A C 1
ATOM 2869 O O . ALA A 1 426 ? -25.139 40.897 -14.046 1.00 22.53 385 ALA A O 1
ATOM 2871 N N . PHE A 1 427 ? -26.860 40.132 -15.255 1.00 25.85 386 PHE A N 1
ATOM 2872 C CA . PHE A 1 427 ? -26.232 40.379 -16.545 1.00 28.10 386 PHE A CA 1
ATOM 2873 C C . PHE A 1 427 ? -25.851 41.856 -16.778 1.00 29.62 386 PHE A C 1
ATOM 2874 O O . PHE A 1 427 ? -24.728 42.180 -17.182 1.00 30.61 386 PHE A O 1
ATOM 2882 N N . LEU A 1 428 ? -26.812 42.739 -16.577 1.00 27.96 387 LEU A N 1
ATOM 2883 C CA . LEU A 1 428 ? -26.601 44.164 -16.767 1.00 28.01 387 LEU A CA 1
ATOM 2884 C C . LEU A 1 428 ? -25.523 44.699 -15.819 1.00 28.07 387 LEU A C 1
ATOM 2885 O O . LEU A 1 428 ? -24.682 45.502 -16.216 1.00 26.21 387 LEU A O 1
ATOM 2890 N N . ASP A 1 429 ? -25.524 44.238 -14.572 1.00 26.77 388 ASP A N 1
ATOM 2891 C CA . ASP A 1 429 ? -24.471 44.628 -13.629 1.00 29.67 388 ASP A CA 1
ATOM 2892 C C . ASP A 1 429 ? -23.074 44.101 -14.008 1.00 29.46 388 ASP A C 1
ATOM 2893 O O . ASP A 1 429 ? -22.059 44.724 -13.722 1.00 27.22 388 ASP A O 1
ATOM 2898 N N . ALA A 1 430 ? -23.019 42.974 -14.688 1.00 28.20 389 ALA A N 1
ATOM 2899 C CA . ALA A 1 430 ? -21.726 42.419 -15.096 1.00 30.85 389 ALA A CA 1
ATOM 2900 C C . ALA A 1 430 ? -21.177 43.234 -16.285 1.00 26.80 389 ALA A C 1
ATOM 2901 O O . ALA A 1 430 ? -19.982 43.504 -16.377 1.00 26.34 389 ALA A O 1
ATOM 2903 N N . LEU A 1 431 ? -22.073 43.676 -17.143 1.00 27.31 390 LEU A N 1
ATOM 2904 C CA . LEU A 1 431 ? -21.701 44.555 -18.236 1.00 30.90 390 LEU A CA 1
ATOM 2905 C C . LEU A 1 431 ? -21.156 45.863 -17.670 1.00 30.86 390 LEU A C 1
ATOM 2906 O O . LEU A 1 431 ? -20.146 46.389 -18.142 1.00 31.01 390 LEU A O 1
ATOM 2911 N N . ALA A 1 432 ? -21.865 46.401 -16.688 1.00 29.34 391 ALA A N 1
ATOM 2912 C CA . ALA A 1 432 ? -21.526 47.705 -16.109 1.00 28.43 391 ALA A CA 1
ATOM 2913 C C . ALA A 1 432 ? -20.152 47.650 -15.489 1.00 29.90 391 ALA A C 1
ATOM 2914 O O . ALA A 1 432 ? -19.305 48.546 -15.719 1.00 25.06 391 ALA A O 1
ATOM 2916 N N . GLN A 1 433 ? -19.934 46.579 -14.730 1.00 26.33 392 GLN A N 1
ATOM 2917 C CA . GLN A 1 433 ? -18.700 46.391 -14.000 1.00 30.99 392 GLN A CA 1
ATOM 2918 C C . GLN A 1 433 ? -17.526 46.208 -14.955 1.00 29.62 392 GLN A C 1
ATOM 2919 O O . GLN A 1 433 ? -16.467 46.824 -14.791 1.00 32.11 392 GLN A O 1
ATOM 2925 N N . ALA A 1 434 ? -17.750 45.424 -15.991 1.00 29.79 393 ALA A N 1
ATOM 2926 C CA . ALA A 1 434 ? -16.748 45.199 -17.015 1.00 29.13 393 ALA A CA 1
ATOM 2927 C C . ALA A 1 434 ? -16.362 46.513 -17.691 1.00 28.32 393 ALA A C 1
ATOM 2928 O O . ALA A 1 434 ? -15.184 46.834 -17.827 1.00 29.21 393 ALA A O 1
ATOM 2930 N N . TRP A 1 435 ? -17.354 47.255 -18.143 1.00 28.51 394 TRP A N 1
ATOM 2931 C CA . TRP A 1 435 ? -17.094 48.518 -18.833 1.00 28.15 394 TRP A CA 1
ATOM 2932 C C . TRP A 1 435 ? -16.331 49.490 -17.934 1.00 29.89 394 TRP A C 1
ATOM 2933 O O . TRP A 1 435 ? -15.441 50.218 -18.347 1.00 30.42 394 TRP A O 1
ATOM 2944 N N . THR A 1 436 ? -16.712 49.500 -16.683 1.00 32.68 395 THR A N 1
ATOM 2945 C CA . THR A 1 436 ? -16.109 50.365 -15.714 1.00 34.31 395 THR A CA 1
ATOM 2946 C C . THR A 1 436 ? -14.597 50.089 -15.531 1.00 32.97 395 THR A C 1
ATOM 2947 O O . THR A 1 436 ? -13.845 50.975 -15.137 1.00 37.34 395 THR A O 1
ATOM 2951 N N . ARG A 1 437 ? -14.167 48.857 -15.777 1.00 32.13 396 ARG A N 1
ATOM 2952 C CA . ARG A 1 437 ? -12.756 48.497 -15.656 1.00 33.99 396 ARG A CA 1
ATOM 2953 C C . ARG A 1 437 ? -12.099 48.452 -17.020 1.00 37.21 396 ARG A C 1
ATOM 2954 O O . ARG A 1 437 ? -10.974 47.966 -17.145 1.00 39.02 396 ARG A O 1
ATOM 2962 N N . GLY A 1 438 ? -12.798 48.914 -18.053 1.00 32.22 397 GLY A N 1
ATOM 2963 C CA . GLY A 1 438 ? -12.144 49.123 -19.344 1.00 34.65 397 GLY A CA 1
ATOM 2964 C C . GLY A 1 438 ? -12.522 48.144 -20.428 1.00 36.23 397 GLY A C 1
ATOM 2965 O O . GLY A 1 438 ? -12.106 48.296 -21.567 1.00 42.44 397 GLY A O 1
ATOM 2966 N N . VAL A 1 439 ? -13.351 47.159 -20.115 1.00 36.32 398 VAL A N 1
ATOM 2967 C CA . VAL A 1 439 ? -13.815 46.263 -21.162 1.00 37.43 398 VAL A CA 1
ATOM 2968 C C . VAL A 1 439 ? -14.681 47.056 -22.110 1.00 42.03 398 VAL A C 1
ATOM 2969 O O . VAL A 1 439 ? -15.529 47.839 -21.680 1.00 37.19 398 VAL A O 1
ATOM 2973 N N . ASP A 1 440 ? -14.439 46.880 -23.401 1.00 41.48 399 ASP A N 1
ATOM 2974 C CA . ASP A 1 440 ? -15.209 47.600 -24.398 1.00 48.14 399 ASP A CA 1
ATOM 2975 C C . ASP A 1 440 ? -16.588 46.984 -24.502 1.00 45.29 399 ASP A C 1
ATOM 2976 O O . ASP A 1 440 ? -16.724 45.770 -24.692 1.00 52.67 399 ASP A O 1
ATOM 2981 N N . VAL A 1 441 ? -17.577 47.762 -24.104 1.00 35.55 400 VAL A N 1
ATOM 2982 C CA . VAL A 1 441 ? -18.965 47.369 -24.265 1.00 32.54 400 VAL A CA 1
ATOM 2983 C C . VAL A 1 441 ? -19.624 48.361 -25.205 1.00 34.90 400 VAL A C 1
ATOM 2984 O O . VAL A 1 441 ? -19.400 49.575 -25.086 1.00 30.55 400 VAL A O 1
ATOM 2988 N N . ASP A 1 442 ? -20.428 47.857 -26.130 1.00 31.82 401 ASP A N 1
ATOM 2989 C CA . ASP A 1 442 ? -21.039 48.718 -27.152 1.00 32.99 401 ASP A CA 1
ATOM 2990 C C . ASP A 1 442 ? -22.423 49.114 -26.722 1.00 29.91 401 ASP A C 1
ATOM 2991 O O . ASP A 1 442 ? -23.417 48.511 -27.128 1.00 32.50 401 ASP A O 1
ATOM 2996 N N . TRP A 1 443 ? -22.480 50.027 -25.775 1.00 29.43 402 TRP A N 1
ATOM 2997 C CA . TRP A 1 443 ? -23.757 50.405 -25.185 1.00 31.50 402 TRP A CA 1
ATOM 2998 C C . TRP A 1 443 ? -24.786 50.813 -26.240 1.00 32.41 402 TRP A C 1
ATOM 2999 O O . TRP A 1 443 ? -25.977 50.540 -26.091 1.00 31.13 402 TRP A O 1
ATOM 3010 N N . ALA A 1 444 ? -24.317 51.370 -27.359 1.00 33.05 403 ALA A N 1
ATOM 3011 C CA . ALA A 1 444 ? -25.226 51.870 -28.410 1.00 38.56 403 ALA A CA 1
ATOM 3012 C C . ALA A 1 444 ? -26.101 50.755 -29.008 1.00 37.31 403 ALA A C 1
ATOM 3013 O O . ALA A 1 444 ? -27.229 50.990 -29.423 1.00 42.98 403 ALA A O 1
ATOM 3015 N N . ALA A 1 445 ? -25.582 49.538 -29.018 1.00 38.15 404 ALA A N 1
ATOM 3016 C CA . ALA A 1 445 ? -26.342 48.370 -29.454 1.00 35.77 404 ALA A CA 1
ATOM 3017 C C . ALA A 1 445 ? -27.519 48.058 -28.550 1.00 36.70 404 ALA A C 1
ATOM 3018 O O . ALA A 1 445 ? -28.375 47.276 -28.906 1.00 39.94 404 ALA A O 1
ATOM 3020 N N . ARG A 1 446 ? -27.481 48.538 -27.313 1.00 41.32 405 ARG A N 1
ATOM 3021 C CA . ARG A 1 446 ? -28.594 48.344 -26.409 1.00 37.97 405 ARG A CA 1
ATOM 3022 C C . ARG A 1 446 ? -29.494 49.573 -26.466 1.00 34.90 405 ARG A C 1
ATOM 3023 O O . ARG A 1 446 ? -30.728 49.472 -26.453 1.00 37.72 405 ARG A O 1
ATOM 3031 N N . TYR A 1 447 ? -28.857 50.737 -26.436 1.00 32.80 406 TYR A N 1
ATOM 3032 C CA . TYR A 1 447 ? -29.556 52.007 -26.412 1.00 34.05 406 TYR A CA 1
ATOM 3033 C C . TYR A 1 447 ? -29.249 52.754 -27.710 1.00 37.07 406 TYR A C 1
ATOM 3034 O O . TYR A 1 447 ? -28.271 53.514 -27.793 1.00 37.31 406 TYR A O 1
ATOM 3043 N N . GLY A 1 448 ? -30.061 52.487 -28.734 1.00 39.31 407 GLY A N 1
ATOM 3044 C CA . GLY A 1 448 ? -29.786 52.944 -30.091 1.00 35.22 407 GLY A CA 1
ATOM 3045 C C . GLY A 1 448 ? -29.916 54.449 -30.226 1.00 37.73 407 GLY A C 1
ATOM 3046 O O . GLY A 1 448 ? -30.618 55.095 -29.453 1.00 31.35 407 GLY A O 1
ATOM 3047 N N . PRO A 1 449 ? -29.263 55.014 -31.245 1.00 37.27 408 PRO A N 1
ATOM 3048 C CA . PRO A 1 449 ? -29.250 56.447 -31.406 1.00 37.24 408 PRO A CA 1
ATOM 3049 C C . PRO A 1 449 ? -30.659 56.990 -31.642 1.00 34.91 408 PRO A C 1
ATOM 3050 O O . PRO A 1 449 ? -30.921 58.121 -31.297 1.00 32.50 408 PRO A O 1
ATOM 3054 N N . GLU A 1 450 ? -31.552 56.191 -32.224 1.00 34.25 409 GLU A N 1
ATOM 3055 C CA . GLU A 1 450 ? -32.925 56.652 -32.478 1.00 37.34 409 GLU A CA 1
ATOM 3056 C C . GLU A 1 450 ? -33.670 57.062 -31.201 1.00 36.91 409 GLU A C 1
ATOM 3057 O O . GLU A 1 450 ? -34.512 57.966 -31.229 1.00 34.39 409 GLU A O 1
ATOM 3063 N N . GLN A 1 451 ? -33.272 56.510 -30.059 1.00 34.29 410 GLN A N 1
ATOM 3064 C CA . GLN A 1 451 ? -33.932 56.880 -28.803 1.00 38.67 410 GLN A CA 1
ATOM 3065 C C . GLN A 1 451 ? -33.452 58.201 -28.233 1.00 36.67 410 GLN A C 1
ATOM 3066 O O . GLN A 1 451 ? -34.165 58.828 -27.467 1.00 34.86 410 GLN A O 1
ATOM 3072 N N . SER A 1 452 ? -32.256 58.630 -28.632 1.00 36.36 411 SER A N 1
ATOM 3073 C CA . SER A 1 452 ? -31.691 59.878 -28.158 1.00 34.23 411 SER A CA 1
ATOM 3074 C C . SER A 1 452 ? -32.202 61.087 -28.957 1.00 32.51 411 SER A C 1
ATOM 3075 O O . SER A 1 452 ? -32.004 62.228 -28.550 1.00 36.89 411 SER A O 1
ATOM 3078 N N . THR A 1 453 ? -32.799 60.849 -30.117 1.00 30.44 412 THR A N 1
ATOM 3079 C CA . THR A 1 453 ? -33.184 61.929 -31.006 1.00 29.65 412 THR A CA 1
ATOM 3080 C C . THR A 1 453 ? -34.148 62.844 -30.276 1.00 29.80 412 THR A C 1
ATOM 3081 O O . THR A 1 453 ? -35.212 62.401 -29.825 1.00 29.40 412 THR A O 1
ATOM 3085 N N . GLY A 1 454 ? -33.743 64.106 -30.111 1.00 28.40 413 GLY A N 1
ATOM 3086 C CA . GLY A 1 454 ? -34.568 65.114 -29.478 1.00 28.42 413 GLY A CA 1
ATOM 3087 C C . GLY A 1 454 ? -34.091 65.447 -28.082 1.00 29.74 413 GLY A C 1
ATOM 3088 O O . GLY A 1 454 ? -34.388 66.506 -27.567 1.00 30.45 413 GLY A O 1
ATOM 3089 N N . VAL A 1 455 ? -33.373 64.531 -27.456 1.00 33.66 414 VAL A N 1
ATOM 3090 C CA . VAL A 1 455 ? -32.869 64.790 -26.125 1.00 35.01 414 VAL A CA 1
ATOM 3091 C C . VAL A 1 455 ? -31.817 65.874 -26.200 1.00 36.07 414 VAL A C 1
ATOM 3092 O O . VAL A 1 455 ? -30.937 65.826 -27.038 1.00 38.78 414 VAL A O 1
ATOM 3096 N N . SER A 1 456 ? -31.905 66.861 -25.329 1.00 38.62 415 SER A N 1
ATOM 3097 C CA . SER A 1 456 ? -30.891 67.887 -25.322 1.00 43.21 415 SER A CA 1
ATOM 3098 C C . SER A 1 456 ? -30.118 67.690 -24.040 1.00 41.72 415 SER A C 1
ATOM 3099 O O . SER A 1 456 ? -30.533 68.120 -22.981 1.00 38.35 415 SER A O 1
ATOM 3101 N N . LEU A 1 457 ? -28.952 67.087 -24.161 1.00 43.17 416 LEU A N 1
ATOM 3102 C CA . LEU A 1 457 ? -28.121 66.810 -23.017 1.00 50.90 416 LEU A CA 1
ATOM 3103 C C . LEU A 1 457 ? -27.175 67.969 -22.977 1.00 60.41 416 LEU A C 1
ATOM 3104 O O . LEU A 1 457 ? -26.505 68.246 -23.960 1.00 70.06 416 LEU A O 1
ATOM 3109 N N . PRO A 1 458 ? -27.088 68.642 -21.831 1.00 64.07 417 PRO A N 1
ATOM 3110 C CA . PRO A 1 458 ? -26.225 69.821 -21.767 1.00 68.24 417 PRO A CA 1
ATOM 3111 C C . PRO A 1 458 ? -24.785 69.450 -22.055 1.00 68.43 417 PRO A C 1
ATOM 3112 O O . PRO A 1 458 ? -24.306 68.440 -21.571 1.00 53.43 417 PRO A O 1
ATOM 3116 N N . THR A 1 459 ? -24.101 70.292 -22.819 1.00 76.90 418 THR A N 1
ATOM 3117 C CA . THR A 1 459 ? -22.721 70.033 -23.197 1.00 72.46 418 THR A CA 1
ATOM 3118 C C . THR A 1 459 ? -21.854 69.948 -21.958 1.00 72.13 418 THR A C 1
ATOM 3119 O O . THR A 1 459 ? -20.944 69.137 -21.885 1.00 65.63 418 THR A O 1
ATOM 3121 N N . TYR A 1 460 ? -22.134 70.803 -20.987 1.00 69.06 419 TYR A N 1
ATOM 3122 C CA . TYR A 1 460 ? -21.375 70.796 -19.722 1.00 68.29 419 TYR A CA 1
ATOM 3123 C C . TYR A 1 460 ? -21.696 69.589 -18.853 1.00 72.16 419 TYR A C 1
ATOM 3124 O O . TYR A 1 460 ? -21.123 69.405 -17.772 1.00 81.80 419 TYR A O 1
ATOM 3133 N N . ALA A 1 461 ? -22.700 68.833 -19.268 1.00 70.75 420 ALA A N 1
ATOM 3134 C CA . ALA A 1 461 ? -22.891 67.485 -18.767 1.00 70.57 420 ALA A CA 1
ATOM 3135 C C . ALA A 1 461 ? -21.635 66.621 -18.981 1.00 67.84 420 ALA A C 1
ATOM 3136 O O . ALA A 1 461 ? -21.635 65.419 -18.673 1.00 58.56 420 ALA A O 1
ATOM 3138 N N . PHE A 1 462 ? -20.590 67.230 -19.548 1.00 66.51 421 PHE A N 1
ATOM 3139 C CA . PHE A 1 462 ? -19.332 66.540 -19.826 1.00 65.31 421 PHE A CA 1
ATOM 3140 C C . PHE A 1 462 ? -18.160 67.444 -19.438 1.00 62.40 421 PHE A C 1
ATOM 3141 O O . PHE A 1 462 ? -17.074 67.341 -19.999 1.00 64.60 421 PHE A O 1
ATOM 3149 N N . ALA B 1 42 ? -40.154 45.218 -14.490 1.00 77.51 1 ALA B N 1
ATOM 3150 C CA . ALA B 1 42 ? -39.584 46.555 -14.373 1.00 79.91 1 ALA B CA 1
ATOM 3151 C C . ALA B 1 42 ? -38.178 46.541 -14.904 1.00 71.59 1 ALA B C 1
ATOM 3152 O O . ALA B 1 42 ? -37.274 46.069 -14.241 1.00 79.17 1 ALA B O 1
ATOM 3154 N N . GLY B 1 43 ? -37.987 47.041 -16.111 1.00 61.82 2 GLY B N 1
ATOM 3155 C CA . GLY B 1 43 ? -36.679 47.001 -16.719 1.00 56.39 2 GLY B CA 1
ATOM 3156 C C . GLY B 1 43 ? -35.650 47.909 -16.105 1.00 42.65 2 GLY B C 1
ATOM 3157 O O . GLY B 1 43 ? -35.888 49.063 -15.882 1.00 40.69 2 GLY B O 1
ATOM 3158 N N . LEU B 1 44 ? -34.481 47.356 -15.865 1.00 39.08 3 LEU B N 1
ATOM 3159 C CA . LEU B 1 44 ? -33.311 48.110 -15.491 1.00 35.20 3 LEU B CA 1
ATOM 3160 C C . LEU B 1 44 ? -32.730 48.870 -16.680 1.00 30.03 3 LEU B C 1
ATOM 3161 O O . LEU B 1 44 ? -32.705 48.368 -17.783 1.00 27.26 3 LEU B O 1
ATOM 3166 N N . VAL B 1 45 ? -32.267 50.081 -16.424 1.00 28.53 4 VAL B N 1
ATOM 3167 C CA . VAL B 1 45 ? -31.579 50.900 -17.403 1.00 26.72 4 VAL B CA 1
ATOM 3168 C C . VAL B 1 45 ? -30.245 51.404 -16.856 1.00 26.25 4 VAL B C 1
ATOM 3169 O O . VAL B 1 45 ? -30.172 51.888 -15.752 1.00 24.29 4 VAL B O 1
ATOM 3173 N N . ALA B 1 46 ? -29.193 51.286 -17.646 1.00 23.98 5 ALA B N 1
ATOM 3174 C CA . ALA B 1 46 ? -27.880 51.730 -17.227 1.00 25.40 5 ALA B CA 1
ATOM 3175 C C . ALA B 1 46 ? -27.480 53.038 -17.877 1.00 26.99 5 ALA B C 1
ATOM 3176 O O . ALA B 1 46 ? -27.635 53.208 -19.064 1.00 28.17 5 ALA B O 1
ATOM 3178 N N . TRP B 1 47 ? -26.943 53.955 -17.093 1.00 27.54 6 TRP B N 1
ATOM 3179 C CA . TRP B 1 47 ? -26.386 55.189 -17.665 1.00 28.38 6 TRP B CA 1
ATOM 3180 C C . TRP B 1 47 ? -24.871 55.194 -17.468 1.00 27.10 6 TRP B C 1
ATOM 3181 O O . TRP B 1 47 ? -24.389 55.196 -16.355 1.00 25.84 6 TRP B O 1
ATOM 3192 N N . PRO B 1 48 ? -24.126 55.078 -18.546 1.00 27.15 7 PRO B N 1
ATOM 3193 C CA . PRO B 1 48 ? -22.661 55.046 -18.501 1.00 29.29 7 PRO B CA 1
ATOM 3194 C C . PRO B 1 48 ? -21.998 56.447 -18.593 1.00 31.11 7 PRO B C 1
ATOM 3195 O O . PRO B 1 48 ? -22.319 57.200 -19.502 1.00 30.07 7 PRO B O 1
ATOM 3199 N N . LEU B 1 49 ? -21.231 56.827 -17.575 1.00 30.76 8 LEU B N 1
ATOM 3200 C CA . LEU B 1 49 ? -20.553 58.109 -17.523 1.00 34.01 8 LEU B CA 1
ATOM 3201 C C . LEU B 1 49 ? -19.043 57.915 -17.547 1.00 33.07 8 LEU B C 1
ATOM 3202 O O . LEU B 1 49 ? -18.533 56.978 -16.964 1.00 27.96 8 LEU B O 1
ATOM 3207 N N . SER B 1 50 ? -18.324 58.811 -18.207 1.00 31.15 9 SER B N 1
ATOM 3208 C CA . SER B 1 50 ? -16.862 58.786 -18.148 1.00 33.15 9 SER B CA 1
ATOM 3209 C C . SER B 1 50 ? -16.296 60.190 -18.142 1.00 33.62 9 SER B C 1
ATOM 3210 O O . SER B 1 50 ? -16.980 61.135 -18.528 1.00 28.73 9 SER B O 1
ATOM 3213 N N . ALA B 1 51 ? -15.103 60.324 -17.567 1.00 34.82 10 ALA B N 1
ATOM 3214 C CA . ALA B 1 51 ? -14.468 61.612 -17.440 1.00 33.55 10 ALA B CA 1
ATOM 3215 C C . ALA B 1 51 ? -12.988 61.466 -17.135 1.00 40.63 10 ALA B C 1
ATOM 3216 O O . ALA B 1 51 ? -12.510 60.387 -16.757 1.00 28.78 10 ALA B O 1
ATOM 3218 N N . ARG B 1 52 ? -12.282 62.591 -17.233 1.00 37.82 11 ARG B N 1
ATOM 3219 C CA . ARG B 1 52 ? -10.872 62.625 -16.942 1.00 42.61 11 ARG B CA 1
ATOM 3220 C C . ARG B 1 52 ? -10.683 62.951 -15.486 1.00 39.51 11 ARG B C 1
ATOM 3221 O O . ARG B 1 52 ? -10.954 64.063 -15.051 1.00 47.81 11 ARG B O 1
ATOM 3229 N N . GLY B 1 53 ? -10.296 61.943 -14.718 1.00 34.41 12 GLY B N 1
ATOM 3230 C CA . GLY B 1 53 ? -10.132 62.089 -13.283 1.00 35.56 12 GLY B CA 1
ATOM 3231 C C . GLY B 1 53 ? -11.419 62.000 -12.503 1.00 36.16 12 GLY B C 1
ATOM 3232 O O . GLY B 1 53 ? -12.490 62.318 -13.022 1.00 35.75 12 GLY B O 1
ATOM 3233 N N . GLU B 1 54 ? -11.280 61.690 -11.213 1.00 38.36 13 GLU B N 1
ATOM 3234 C CA . GLU B 1 54 ? -12.410 61.412 -10.333 1.00 41.30 13 GLU B CA 1
ATOM 3235 C C . GLU B 1 54 ? -13.204 62.666 -10.021 1.00 42.30 13 GLU B C 1
ATOM 3236 O O . GLU B 1 54 ? -14.427 62.609 -9.872 1.00 37.97 13 GLU B O 1
ATOM 3242 N N . ARG B 1 55 ? -12.498 63.758 -9.730 1.00 39.04 14 ARG B N 1
ATOM 3243 C CA . ARG B 1 55 ? -13.174 65.009 -9.389 1.00 36.56 14 ARG B CA 1
ATOM 3244 C C . ARG B 1 55 ? -14.189 65.374 -10.505 1.00 32.86 14 ARG B C 1
ATOM 3245 O O . ARG B 1 55 ? -15.351 65.654 -10.244 1.00 31.37 14 ARG B O 1
ATOM 3253 N N . ALA B 1 56 ? -13.774 65.240 -11.756 1.00 33.57 15 ALA B N 1
ATOM 3254 C CA . ALA B 1 56 ? -14.637 65.599 -12.867 1.00 31.55 15 ALA B CA 1
ATOM 3255 C C . ALA B 1 56 ? -15.821 64.635 -13.024 1.00 34.92 15 ALA B C 1
ATOM 3256 O O . ALA B 1 56 ? -16.891 65.048 -13.435 1.00 32.63 15 ALA B O 1
ATOM 3258 N N . LEU B 1 57 ? -15.563 63.336 -12.873 1.00 33.23 16 LEU B N 1
ATOM 3259 C CA . LEU B 1 57 ? -16.614 62.336 -12.955 1.00 32.12 16 LEU B CA 1
ATOM 3260 C C . LEU B 1 57 ? -17.678 62.669 -11.944 1.00 28.77 16 LEU B C 1
ATOM 3261 O O . LEU B 1 57 ? -18.852 62.733 -12.294 1.00 32.18 16 LEU B O 1
ATOM 3266 N N . ARG B 1 58 ? -17.283 62.961 -10.709 1.00 27.14 17 ARG B N 1
ATOM 3267 C CA . ARG B 1 58 ? -18.252 63.289 -9.676 1.00 32.18 17 ARG B CA 1
ATOM 3268 C C . ARG B 1 58 ? -19.040 64.580 -9.974 1.00 34.67 17 ARG B C 1
ATOM 3269 O O . ARG B 1 58 ? -20.234 64.711 -9.634 1.00 34.83 17 ARG B O 1
ATOM 3277 N N . GLY B 1 59 ? -18.364 65.568 -10.542 1.00 37.60 18 GLY B N 1
ATOM 3278 C CA . GLY B 1 59 ? -19.033 66.819 -10.872 1.00 36.26 18 GLY B CA 1
ATOM 3279 C C . GLY B 1 59 ? -20.035 66.615 -12.000 1.00 34.58 18 GLY B C 1
ATOM 3280 O O . GLY B 1 59 ? -21.144 67.136 -11.970 1.00 36.51 18 GLY B O 1
ATOM 3281 N N . GLN B 1 60 ? -19.637 65.866 -13.013 1.00 35.45 19 GLN B N 1
ATOM 3282 C CA . GLN B 1 60 ? -20.536 65.568 -14.120 1.00 34.65 19 GLN B CA 1
ATOM 3283 C C . GLN B 1 60 ? -21.795 64.827 -13.664 1.00 33.47 19 GLN B C 1
ATOM 3284 O O . GLN B 1 60 ? -22.895 65.105 -14.142 1.00 35.89 19 GLN B O 1
ATOM 3290 N N . ALA B 1 61 ? -21.645 63.966 -12.658 1.00 31.63 20 ALA B N 1
ATOM 3291 C CA . ALA B 1 61 ? -22.773 63.219 -12.125 1.00 31.72 20 ALA B CA 1
ATOM 3292 C C . ALA B 1 61 ? -23.773 64.131 -11.468 1.00 31.43 20 ALA B C 1
ATOM 3293 O O . ALA B 1 61 ? -24.981 64.077 -11.730 1.00 31.66 20 ALA B O 1
ATOM 3295 N N . GLY B 1 62 ? -23.264 65.052 -10.663 1.00 33.88 21 GLY B N 1
ATOM 3296 C CA . GLY B 1 62 ? -24.136 66.007 -9.984 1.00 30.96 21 GLY B CA 1
ATOM 3297 C C . GLY B 1 62 ? -24.856 66.932 -10.940 1.00 30.18 21 GLY B C 1
ATOM 3298 O O . GLY B 1 62 ? -26.030 67.250 -10.756 1.00 29.35 21 GLY B O 1
ATOM 3299 N N . ARG B 1 63 ? -24.209 67.270 -12.042 1.00 31.71 22 ARG B N 1
ATOM 3300 C CA . ARG B 1 63 ? -24.865 68.146 -13.033 1.00 31.61 22 ARG B CA 1
ATOM 3301 C C . ARG B 1 63 ? -25.872 67.382 -13.861 1.00 30.83 22 ARG B C 1
ATOM 3302 O O . ARG B 1 63 ? -26.998 67.836 -14.055 1.00 34.76 22 ARG B O 1
ATOM 3310 N N . LEU B 1 64 ? -25.569 66.116 -14.124 1.00 32.51 23 LEU B N 1
ATOM 3311 C CA . LEU B 1 64 ? -26.495 65.310 -14.875 1.00 29.34 23 LEU B CA 1
ATOM 3312 C C . LEU B 1 64 ? -27.773 65.102 -14.076 1.00 27.32 23 LEU B C 1
ATOM 3313 O O . LEU B 1 64 ? -28.856 65.231 -14.600 1.00 26.59 23 LEU B O 1
ATOM 3318 N N . ALA B 1 65 ? -27.651 64.914 -12.774 1.00 31.07 24 ALA B N 1
ATOM 3319 C CA . ALA B 1 65 ? -28.834 64.749 -11.929 1.00 30.38 24 ALA B CA 1
ATOM 3320 C C . ALA B 1 65 ? -29.658 66.031 -11.879 1.00 33.63 24 ALA B C 1
ATOM 3321 O O . ALA B 1 65 ? -30.870 65.980 -11.730 1.00 31.57 24 ALA B O 1
ATOM 3323 N N . ASP B 1 66 ? -28.974 67.163 -11.757 1.00 32.86 25 ASP B N 1
ATOM 3324 C CA . ASP B 1 66 ? -29.659 68.441 -11.710 1.00 32.90 25 ASP B CA 1
ATOM 3325 C C . ASP B 1 66 ? -30.477 68.574 -12.985 1.00 30.91 25 ASP B C 1
ATOM 3326 O O . ASP B 1 66 ? -31.632 68.962 -12.937 1.00 30.79 25 ASP B O 1
ATOM 3331 N N . TRP B 1 67 ? -29.875 68.246 -14.117 1.00 29.64 26 TRP B N 1
ATOM 3332 C CA . TRP B 1 67 ? -30.557 68.363 -15.409 1.00 30.62 26 TRP B CA 1
ATOM 3333 C C . TRP B 1 67 ? -31.747 67.401 -15.498 1.00 32.16 26 TRP B C 1
ATOM 3334 O O . TRP B 1 67 ? -32.822 67.772 -15.915 1.00 30.93 26 TRP B O 1
ATOM 3345 N N . ALA B 1 68 ? -31.587 66.217 -14.913 1.00 36.19 27 ALA B N 1
ATOM 3346 C CA . ALA B 1 68 ? -32.552 65.152 -15.082 1.00 34.45 27 ALA B CA 1
ATOM 3347 C C . ALA B 1 68 ? -33.706 65.268 -14.094 1.00 32.77 27 ALA B C 1
ATOM 3348 O O . ALA B 1 68 ? -34.742 64.647 -14.281 1.00 33.19 27 ALA B O 1
ATOM 3350 N N . ASP B 1 69 ? -33.519 66.016 -13.017 1.00 33.46 28 ASP B N 1
ATOM 3351 C CA . ASP B 1 69 ? -34.514 66.081 -11.958 1.00 36.04 28 ASP B CA 1
ATOM 3352 C C . ASP B 1 69 ? -35.943 66.340 -12.465 1.00 36.66 28 ASP B C 1
ATOM 3353 O O . ASP B 1 69 ? -36.916 65.840 -11.880 1.00 34.28 28 ASP B O 1
ATOM 3358 N N . ALA B 1 70 ? -36.075 67.231 -13.442 1.00 33.46 29 ALA B N 1
ATOM 3359 C CA . ALA B 1 70 ? -37.392 67.624 -13.934 1.00 38.62 29 ALA B CA 1
ATOM 3360 C C . ALA B 1 70 ? -38.019 66.543 -14.816 1.00 40.45 29 ALA B C 1
ATOM 3361 O O . ALA B 1 70 ? -39.181 66.664 -15.212 1.00 38.74 29 ALA B O 1
ATOM 3363 N N . GLY B 1 71 ? -37.272 65.477 -15.103 1.00 35.94 30 GLY B N 1
ATOM 3364 C CA . GLY B 1 71 ? -37.844 64.362 -15.860 1.00 33.94 30 GLY B CA 1
ATOM 3365 C C . GLY B 1 71 ? -37.086 64.083 -17.126 1.00 31.68 30 GLY B C 1
ATOM 3366 O O . GLY B 1 71 ? -36.581 64.977 -17.765 1.00 29.34 30 GLY B O 1
ATOM 3367 N N . THR B 1 72 ? -36.985 62.820 -17.496 1.00 30.62 31 THR B N 1
ATOM 3368 C CA . THR B 1 72 ? -36.335 62.489 -18.752 1.00 30.92 31 THR B CA 1
ATOM 3369 C C . THR B 1 72 ? -36.451 60.990 -18.907 1.00 31.77 31 THR B C 1
ATOM 3370 O O . THR B 1 72 ? -36.458 60.257 -17.910 1.00 27.91 31 THR B O 1
ATOM 3374 N N . GLY B 1 73 ? -36.604 60.541 -20.145 1.00 29.22 32 GLY B N 1
ATOM 3375 C CA . GLY B 1 73 ? -36.757 59.118 -20.393 1.00 31.45 32 GLY B CA 1
ATOM 3376 C C . GLY B 1 73 ? -35.489 58.384 -20.044 1.00 30.38 32 GLY B C 1
ATOM 3377 O O . GLY B 1 73 ? -34.389 58.810 -20.399 1.00 33.64 32 GLY B O 1
ATOM 3378 N N . LEU B 1 74 ? -35.642 57.272 -19.357 1.00 30.77 33 LEU B N 1
ATOM 3379 C CA . LEU B 1 74 ? -34.509 56.529 -18.834 1.00 31.10 33 LEU B CA 1
ATOM 3380 C C . LEU B 1 74 ? -33.646 55.998 -19.990 1.00 30.80 33 LEU B C 1
ATOM 3381 O O . LEU B 1 74 ? -32.443 56.276 -20.061 1.00 29.08 33 LEU B O 1
ATOM 3386 N N . SER B 1 75 ? -34.273 55.377 -20.979 1.00 29.21 34 SER B N 1
ATOM 3387 C CA . SER B 1 75 ? -33.488 54.721 -22.021 1.00 31.08 34 SER B CA 1
ATOM 3388 C C . SER B 1 75 ? -33.084 55.736 -23.065 1.00 28.86 34 SER B C 1
ATOM 3389 O O . SER B 1 75 ? -31.967 55.671 -23.624 1.00 28.09 34 SER B O 1
ATOM 3392 N N . ALA B 1 76 ? -33.911 56.755 -23.207 1.00 25.50 35 ALA B N 1
ATOM 3393 C CA . ALA B 1 76 ? -33.544 57.901 -24.044 1.00 26.67 35 ALA B CA 1
ATOM 3394 C C . ALA B 1 76 ? -32.286 58.574 -23.537 1.00 26.00 35 ALA B C 1
ATOM 3395 O O . ALA B 1 76 ? -31.423 58.924 -24.316 1.00 28.98 35 ALA B O 1
ATOM 3397 N N . THR B 1 77 ? -32.188 58.752 -22.227 1.00 26.50 36 THR B N 1
ATOM 3398 C CA . THR B 1 77 ? -31.024 59.395 -21.630 1.00 26.89 36 THR B CA 1
ATOM 3399 C C . THR B 1 77 ? -29.791 58.511 -21.700 1.00 29.92 36 THR B C 1
ATOM 3400 O O . THR B 1 77 ? -28.687 59.001 -21.967 1.00 30.15 36 THR B O 1
ATOM 3404 N N . ALA B 1 78 ? -29.988 57.188 -21.607 1.00 31.08 37 ALA B N 1
ATOM 3405 C CA . ALA B 1 78 ? -28.912 56.246 -21.886 1.00 30.22 37 ALA B CA 1
ATOM 3406 C C . ALA B 1 78 ? -28.317 56.425 -23.274 1.00 28.32 37 ALA B C 1
ATOM 3407 O O . ALA B 1 78 ? -27.098 56.473 -23.404 1.00 29.09 37 ALA B O 1
ATOM 3409 N N . SER B 1 79 ? -29.147 56.422 -24.318 1.00 29.31 38 SER B N 1
ATOM 3410 C CA . SER B 1 79 ? -28.637 56.694 -25.672 1.00 33.24 38 SER B CA 1
ATOM 3411 C C . SER B 1 79 ? -27.903 58.033 -25.772 1.00 31.57 38 SER B C 1
ATOM 3412 O O . SER B 1 79 ? -26.901 58.163 -26.456 1.00 32.65 38 SER B O 1
ATOM 3415 N N . ALA B 1 80 ? -28.515 59.069 -25.244 1.00 30.01 39 ALA B N 1
ATOM 3416 C CA . ALA B 1 80 ? -27.946 60.396 -25.373 1.00 32.20 39 ALA B CA 1
ATOM 3417 C C . ALA B 1 80 ? -26.563 60.378 -24.740 1.00 33.51 39 ALA B C 1
ATOM 3418 O O . ALA B 1 80 ? -25.608 60.973 -25.259 1.00 30.49 39 ALA B O 1
ATOM 3420 N N . LEU B 1 81 ? -26.416 59.605 -23.672 1.00 29.36 40 LEU B N 1
ATOM 3421 C CA . LEU B 1 81 ? -25.181 59.667 -22.937 1.00 32.52 40 LEU B CA 1
ATOM 3422 C C . LEU B 1 81 ? -24.087 59.030 -23.769 1.00 35.28 40 LEU B C 1
ATOM 3423 O O . LEU B 1 81 ? -22.949 59.511 -23.795 1.00 36.02 40 LEU B O 1
ATOM 3428 N N . VAL B 1 82 ? -24.465 57.982 -24.485 1.00 35.97 41 VAL B N 1
ATOM 3429 C CA . VAL B 1 82 ? -23.548 57.204 -25.288 1.00 34.45 41 VAL B CA 1
ATOM 3430 C C . VAL B 1 82 ? -23.115 58.063 -26.479 1.00 41.96 41 VAL B C 1
ATOM 3431 O O . VAL B 1 82 ? -21.922 58.275 -26.716 1.00 46.30 41 VAL B O 1
ATOM 3435 N N . HIS B 1 83 ? -24.097 58.435 -27.275 1.00 40.02 42 HIS B N 1
ATOM 3436 C CA . HIS B 1 83 ? -23.878 59.181 -28.486 1.00 41.23 42 HIS B CA 1
ATOM 3437 C C . HIS B 1 83 ? -23.335 60.592 -28.371 1.00 46.38 42 HIS B C 1
ATOM 3438 O O . HIS B 1 83 ? -22.479 60.977 -29.134 1.00 46.72 42 HIS B O 1
ATOM 3445 N N . ARG B 1 84 ? -23.833 61.377 -27.439 1.00 53.14 43 ARG B N 1
ATOM 3446 C CA . ARG B 1 84 ? -23.307 62.718 -27.311 1.00 56.35 43 ARG B CA 1
ATOM 3447 C C . ARG B 1 84 ? -21.874 62.771 -26.855 1.00 51.49 43 ARG B C 1
ATOM 3448 O O . ARG B 1 84 ? -21.117 63.622 -27.280 1.00 43.45 43 ARG B O 1
ATOM 3456 N N . ARG B 1 85 ? -21.502 61.853 -25.981 1.00 52.73 44 ARG B N 1
ATOM 3457 C CA . ARG B 1 85 ? -20.133 61.770 -25.502 1.00 66.52 44 ARG B CA 1
ATOM 3458 C C . ARG B 1 85 ? -19.204 61.463 -26.669 1.00 62.51 44 ARG B C 1
ATOM 3459 O O . ARG B 1 85 ? -18.155 62.060 -26.810 1.00 56.89 44 ARG B O 1
ATOM 3467 N N . SER B 1 86 ? -19.621 60.543 -27.519 1.00 64.04 45 SER B N 1
ATOM 3468 C CA . SER B 1 86 ? -18.861 60.164 -28.687 1.00 60.93 45 SER B CA 1
ATOM 3469 C C . SER B 1 86 ? -18.685 61.316 -29.692 1.00 55.79 45 SER B C 1
ATOM 3470 O O . SER B 1 86 ? -17.589 61.576 -30.159 1.00 39.59 45 SER B O 1
ATOM 3473 N N . ALA B 1 87 ? -19.765 62.050 -29.936 1.00 44.74 46 ALA B N 1
ATOM 3474 C CA . ALA B 1 87 ? -19.808 63.164 -30.883 1.00 49.41 46 ALA B CA 1
ATOM 3475 C C . ALA B 1 87 ? -18.895 64.313 -30.517 1.00 46.35 46 ALA B C 1
ATOM 3476 O O . ALA B 1 87 ? -18.424 65.038 -31.363 1.00 53.04 46 ALA B O 1
ATOM 3478 N N . LEU B 1 88 ? -18.748 64.532 -29.232 1.00 44.21 47 LEU B N 1
ATOM 3479 C CA . LEU B 1 88 ? -17.915 65.583 -28.688 1.00 53.95 47 LEU B CA 1
ATOM 3480 C C . LEU B 1 88 ? -16.399 65.497 -28.924 1.00 50.07 47 LEU B C 1
ATOM 3481 O O . LEU B 1 88 ? -15.751 66.509 -29.089 1.00 47.93 47 LEU B O 1
ATOM 3486 N N . GLU B 1 89 ? -15.855 64.287 -28.935 1.00 37.24 48 GLU B N 1
ATOM 3487 C CA . GLU B 1 89 ? -14.395 64.064 -28.902 1.00 36.66 48 GLU B CA 1
ATOM 3488 C C . GLU B 1 89 ? -13.697 64.601 -30.142 1.00 33.99 48 GLU B C 1
ATOM 3489 O O . GLU B 1 89 ? -14.041 64.240 -31.265 1.00 37.07 48 GLU B O 1
ATOM 3495 N N . HIS B 1 90 ? -12.721 65.469 -29.941 1.00 31.38 49 HIS B N 1
ATOM 3496 C CA . HIS B 1 90 ? -11.892 65.968 -31.044 1.00 30.66 49 HIS B CA 1
ATOM 3497 C C . HIS B 1 90 ? -10.513 65.385 -30.920 1.00 30.98 49 HIS B C 1
ATOM 3498 O O . HIS B 1 90 ? -9.987 65.260 -29.814 1.00 29.82 49 HIS B O 1
ATOM 3505 N N . ARG B 1 91 ? -9.910 65.062 -32.062 1.00 29.40 50 ARG B N 1
ATOM 3506 C CA . ARG B 1 91 ? -8.652 64.379 -32.079 1.00 30.09 50 ARG B CA 1
ATOM 3507 C C . ARG B 1 91 ? -7.676 65.073 -33.003 1.00 31.75 50 ARG B C 1
ATOM 3508 O O . ARG B 1 91 ? -8.073 65.696 -33.977 1.00 29.44 50 ARG B O 1
ATOM 3516 N N . ALA B 1 92 ? -6.391 64.890 -32.741 1.00 29.64 51 ALA B N 1
ATOM 3517 C CA . ALA B 1 92 ? -5.370 65.289 -33.702 1.00 30.96 51 ALA B CA 1
ATOM 3518 C C . ALA B 1 92 ? -4.133 64.438 -33.529 1.00 29.59 51 ALA B C 1
ATOM 3519 O O . ALA B 1 92 ? -3.911 63.874 -32.453 1.00 29.79 51 ALA B O 1
ATOM 3521 N N . VAL B 1 93 ? -3.309 64.415 -34.574 1.00 29.76 52 VAL B N 1
ATOM 3522 C CA . VAL B 1 93 ? -2.022 63.714 -34.548 1.00 31.79 52 VAL B CA 1
ATOM 3523 C C . VAL B 1 93 ? -0.971 64.587 -35.184 1.00 29.10 52 VAL B C 1
ATOM 3524 O O . VAL B 1 93 ? -1.177 65.079 -36.286 1.00 30.02 52 VAL B O 1
ATOM 3528 N N . VAL B 1 94 ? 0.114 64.864 -34.475 1.00 31.83 53 VAL B N 1
ATOM 3529 C CA . VAL B 1 94 ? 1.249 65.528 -35.119 1.00 32.85 53 VAL B CA 1
ATOM 3530 C C . VAL B 1 94 ? 2.365 64.515 -35.307 1.00 35.49 53 VAL B C 1
ATOM 3531 O O . VAL B 1 94 ? 2.698 63.752 -34.377 1.00 37.16 53 VAL B O 1
ATOM 3535 N N . THR B 1 95 ? 2.892 64.473 -36.526 1.00 31.65 54 THR B N 1
ATOM 3536 C CA . THR B 1 95 ? 3.877 63.473 -36.944 1.00 34.08 54 THR B CA 1
ATOM 3537 C C . THR B 1 95 ? 5.064 64.214 -37.542 1.00 33.46 54 THR B C 1
ATOM 3538 O O . THR B 1 95 ? 4.873 65.054 -38.397 1.00 34.70 54 THR B O 1
ATOM 3542 N N . ALA B 1 96 ? 6.274 63.922 -37.079 1.00 34.36 55 ALA B N 1
ATOM 3543 C CA . ALA B 1 96 ? 7.498 64.449 -37.680 1.00 34.18 55 ALA B CA 1
ATOM 3544 C C . ALA B 1 96 ? 8.711 63.601 -37.265 1.00 37.49 55 ALA B C 1
ATOM 3545 O O . ALA B 1 96 ? 8.633 62.790 -36.333 1.00 34.02 55 ALA B O 1
ATOM 3547 N N . ASP B 1 97 ? 9.847 63.836 -37.915 1.00 38.36 56 ASP B N 1
ATOM 3548 C CA . ASP B 1 97 ? 11.063 63.097 -37.585 1.00 41.24 56 ASP B CA 1
ATOM 3549 C C . ASP B 1 97 ? 12.024 63.903 -36.731 1.00 39.01 56 ASP B C 1
ATOM 3550 O O . ASP B 1 97 ? 13.122 63.445 -36.412 1.00 39.33 56 ASP B O 1
ATOM 3555 N N . SER B 1 98 ? 11.584 65.083 -36.307 1.00 36.81 57 SER B N 1
ATOM 3556 C CA . SER B 1 98 ? 12.372 65.892 -35.380 1.00 35.58 57 SER B CA 1
ATOM 3557 C C . SER B 1 98 ? 11.456 66.613 -34.398 1.00 36.66 57 SER B C 1
ATOM 3558 O O . SER B 1 98 ? 10.247 66.775 -34.651 1.00 36.90 57 SER B O 1
ATOM 3561 N N . LEU B 1 99 ? 12.059 67.146 -33.337 1.00 32.34 58 LEU B N 1
ATOM 3562 C CA . LEU B 1 99 ? 11.363 67.983 -32.392 1.00 39.02 58 LEU B CA 1
ATOM 3563 C C . LEU B 1 99 ? 10.871 69.287 -33.045 1.00 43.85 58 LEU B C 1
ATOM 3564 O O . LEU B 1 99 ? 9.728 69.701 -32.825 1.00 46.95 58 LEU B O 1
ATOM 3569 N N . GLU B 1 100 ? 11.747 69.963 -33.788 1.00 45.55 59 GLU B N 1
ATOM 3570 C CA . GLU B 1 100 ? 11.371 71.196 -34.490 1.00 45.04 59 GLU B CA 1
ATOM 3571 C C . GLU B 1 100 ? 10.075 70.993 -35.261 1.00 41.96 59 GLU B C 1
ATOM 3572 O O . GLU B 1 100 ? 9.164 71.791 -35.160 1.00 47.11 59 GLU B O 1
ATOM 3578 N N . GLY B 1 101 ? 9.997 69.921 -36.035 1.00 41.79 60 GLY B N 1
ATOM 3579 C CA . GLY B 1 101 ? 8.792 69.637 -36.807 1.00 38.51 60 GLY B CA 1
ATOM 3580 C C . GLY B 1 101 ? 7.577 69.447 -35.917 1.00 40.03 60 GLY B C 1
ATOM 3581 O O . GLY B 1 101 ? 6.462 69.839 -36.259 1.00 37.15 60 GLY B O 1
ATOM 3582 N N . GLN B 1 102 ? 7.780 68.793 -34.786 1.00 36.11 61 GLN B N 1
ATOM 3583 C CA . GLN B 1 102 ? 6.683 68.421 -33.942 1.00 37.32 61 GLN B CA 1
ATOM 3584 C C . GLN B 1 102 ? 6.141 69.696 -33.291 1.00 42.03 61 GLN B C 1
ATOM 3585 O O . GLN B 1 102 ? 4.918 69.954 -33.307 1.00 31.48 61 GLN B O 1
ATOM 3591 N N . LEU B 1 103 ? 7.069 70.556 -32.882 1.00 33.29 62 LEU B N 1
ATOM 3592 C CA . LEU B 1 103 ? 6.720 71.795 -32.235 1.00 38.80 62 LEU B CA 1
ATOM 3593 C C . LEU B 1 103 ? 5.921 72.687 -33.183 1.00 38.74 62 LEU B C 1
ATOM 3594 O O . LEU B 1 103 ? 4.862 73.199 -32.814 1.00 40.87 62 LEU B O 1
ATOM 3599 N N . ALA B 1 104 ? 6.401 72.837 -34.411 1.00 37.50 63 ALA B N 1
ATOM 3600 C CA . ALA B 1 104 ? 5.737 73.715 -35.365 1.00 37.66 63 ALA B CA 1
ATOM 3601 C C . ALA B 1 104 ? 4.319 73.232 -35.632 1.00 41.50 63 ALA B C 1
ATOM 3602 O O . ALA B 1 104 ? 3.367 74.013 -35.628 1.00 39.76 63 ALA B O 1
ATOM 3604 N N . ALA B 1 105 ? 4.161 71.926 -35.817 1.00 41.41 64 ALA B N 1
ATOM 3605 C CA . ALA B 1 105 ? 2.845 71.395 -36.109 1.00 39.34 64 ALA B CA 1
ATOM 3606 C C . ALA B 1 105 ? 1.937 71.624 -34.913 1.00 38.80 64 ALA B C 1
ATOM 3607 O O . ALA B 1 105 ? 0.744 71.885 -35.068 1.00 38.55 64 ALA B O 1
ATOM 3609 N N . LEU B 1 106 ? 2.503 71.563 -33.717 1.00 38.65 65 LEU B N 1
ATOM 3610 C CA . LEU B 1 106 ? 1.708 71.783 -32.514 1.00 39.03 65 LEU B CA 1
ATOM 3611 C C . LEU B 1 106 ? 1.287 73.255 -32.428 1.00 39.29 65 LEU B C 1
ATOM 3612 O O . LEU B 1 106 ? 0.189 73.570 -31.993 1.00 35.51 65 LEU B O 1
ATOM 3617 N N . ARG B 1 107 ? 2.206 74.159 -32.718 1.00 41.07 66 ARG B N 1
ATOM 3618 C CA . ARG B 1 107 ? 1.892 75.593 -32.652 1.00 48.55 66 ARG B CA 1
ATOM 3619 C C . ARG B 1 107 ? 0.800 75.947 -33.675 1.00 49.44 66 ARG B C 1
ATOM 3620 O O . ARG B 1 107 ? -0.111 76.736 -33.391 1.00 49.14 66 ARG B O 1
ATOM 3628 N N . ALA B 1 108 ? 0.856 75.302 -34.834 1.00 46.03 67 ALA B N 1
ATOM 3629 C CA . ALA B 1 108 ? -0.173 75.465 -35.853 1.00 48.24 67 ALA B CA 1
ATOM 3630 C C . ALA B 1 108 ? -1.532 74.989 -35.360 1.00 51.23 67 ALA B C 1
ATOM 3631 O O . ALA B 1 108 ? -2.538 75.683 -35.496 1.00 49.72 67 ALA B O 1
ATOM 3633 N N . LEU B 1 109 ? -1.561 73.816 -34.754 1.00 43.96 68 LEU B N 1
ATOM 3634 C CA . LEU B 1 109 ? -2.790 73.322 -34.193 1.00 42.22 68 LEU B CA 1
ATOM 3635 C C . LEU B 1 109 ? -3.337 74.290 -33.142 1.00 44.52 68 LEU B C 1
ATOM 3636 O O . LEU B 1 109 ? -4.545 74.517 -33.074 1.00 45.28 68 LEU B O 1
ATOM 3641 N N . ALA B 1 110 ? -2.454 74.852 -32.319 1.00 42.43 69 ALA B N 1
ATOM 3642 C CA . ALA B 1 110 ? -2.875 75.736 -31.232 1.00 44.73 69 ALA B CA 1
ATOM 3643 C C . ALA B 1 110 ? -3.556 76.977 -31.777 1.00 46.50 69 ALA B C 1
ATOM 3644 O O . ALA B 1 110 ? -4.482 77.493 -31.167 1.00 47.11 69 ALA B O 1
ATOM 3646 N N . ALA B 1 111 ? -3.028 77.481 -32.884 1.00 52.76 70 ALA B N 1
ATOM 3647 C CA . ALA B 1 111 ? -3.530 78.695 -33.510 1.00 60.05 70 ALA B CA 1
ATOM 3648 C C . ALA B 1 111 ? -4.720 78.424 -34.450 1.00 59.97 70 ALA B C 1
ATOM 3649 O O . ALA B 1 111 ? -5.327 79.356 -34.955 1.00 63.46 70 ALA B O 1
ATOM 3651 N N . GLY B 1 112 ? -5.043 77.153 -34.687 1.00 64.70 71 GLY B N 1
ATOM 3652 C CA . GLY B 1 112 ? -6.125 76.786 -35.621 1.00 57.95 71 GLY B CA 1
ATOM 3653 C C . GLY B 1 112 ? -5.740 76.787 -37.097 1.00 58.86 71 GLY B C 1
ATOM 3654 O O . GLY B 1 112 ? -6.595 76.860 -37.974 1.00 58.38 71 GLY B O 1
ATOM 3655 N N . GLU B 1 113 ? -4.444 76.735 -37.373 1.00 59.68 72 GLU B N 1
ATOM 3656 C CA . GLU B 1 113 ? -3.942 76.743 -38.737 1.00 56.50 72 GLU B CA 1
ATOM 3657 C C . GLU B 1 113 ? -3.708 75.306 -39.205 1.00 65.94 72 GLU B C 1
ATOM 3658 O O . GLU B 1 113 ? -3.869 74.338 -38.439 1.00 57.80 72 GLU B O 1
ATOM 3664 N N . GLU B 1 114 ? -3.248 75.183 -40.443 1.00 58.38 73 GLU B N 1
ATOM 3665 C CA . GLU B 1 114 ? -2.883 73.893 -41.001 1.00 58.49 73 GLU B CA 1
ATOM 3666 C C . GLU B 1 114 ? -1.377 73.783 -41.174 1.00 57.02 73 GLU B C 1
ATOM 3667 O O . GLU B 1 114 ? -0.660 74.796 -41.197 1.00 47.55 73 GLU B O 1
ATOM 3673 N N . ALA B 1 115 ? -0.880 72.551 -41.247 1.00 49.57 74 ALA B N 1
ATOM 3674 C CA . ALA B 1 115 ? 0.557 72.371 -41.292 1.00 49.57 74 ALA B CA 1
ATOM 3675 C C . ALA B 1 115 ? 0.942 71.002 -41.778 1.00 46.55 74 ALA B C 1
ATOM 3676 O O . ALA B 1 115 ? 0.135 70.079 -41.751 1.00 47.24 74 ALA B O 1
ATOM 3678 N N . PRO B 1 116 ? 2.134 70.907 -42.368 1.00 53.04 75 PRO B N 1
ATOM 3679 C CA . PRO B 1 116 ? 2.683 69.591 -42.653 1.00 55.73 75 PRO B CA 1
ATOM 3680 C C . PRO B 1 116 ? 2.856 68.819 -41.356 1.00 48.30 75 PRO B C 1
ATOM 3681 O O . PRO B 1 116 ? 3.291 69.377 -40.347 1.00 44.61 75 PRO B O 1
ATOM 3685 N N . GLY B 1 117 ? 2.441 67.565 -41.375 1.00 44.18 76 GLY B N 1
ATOM 3686 C CA . GLY B 1 117 ? 2.560 66.713 -40.210 1.00 47.11 76 GLY B CA 1
ATOM 3687 C C . GLY B 1 117 ? 1.362 66.774 -39.271 1.00 46.44 76 GLY B C 1
ATOM 3688 O O . GLY B 1 117 ? 1.375 66.112 -38.255 1.00 49.02 76 GLY B O 1
ATOM 3689 N N . LEU B 1 118 ? 0.324 67.543 -39.621 1.00 38.75 77 LEU B N 1
ATOM 3690 C CA . LEU B 1 118 ? -0.839 67.720 -38.752 1.00 38.14 77 LEU B CA 1
ATOM 3691 C C . LEU B 1 118 ? -2.095 67.134 -39.377 1.00 34.65 77 LEU B C 1
ATOM 3692 O O . LEU B 1 118 ? -2.549 67.592 -40.413 1.00 35.26 77 LEU B O 1
ATOM 3697 N N . ARG B 1 119 ? -2.692 66.177 -38.692 1.00 34.24 78 ARG B N 1
ATOM 3698 C CA . ARG B 1 119 ? -4.012 65.684 -39.023 1.00 35.61 78 ARG B CA 1
ATOM 3699 C C . ARG B 1 119 ? -4.957 65.918 -37.876 1.00 37.05 78 ARG B C 1
ATOM 3700 O O . ARG B 1 119 ? -4.578 65.839 -36.704 1.00 34.78 78 ARG B O 1
ATOM 3708 N N . GLN B 1 120 ? -6.228 66.073 -38.204 1.00 39.23 79 GLN B N 1
ATOM 3709 C CA . GLN B 1 120 ? -7.147 66.548 -37.209 1.00 41.91 79 GLN B CA 1
ATOM 3710 C C . GLN B 1 120 ? -8.586 66.211 -37.589 1.00 41.64 79 GLN B C 1
ATOM 3711 O O . GLN B 1 120 ? -8.895 66.114 -38.767 1.00 39.01 79 GLN B O 1
ATOM 3717 N N . GLY B 1 121 ? -9.396 65.820 -36.603 1.00 39.11 80 GLY B N 1
ATOM 3718 C CA . GLY B 1 121 ? -10.825 65.645 -36.847 1.00 38.94 80 GLY B CA 1
ATOM 3719 C C . GLY B 1 121 ? -11.665 65.447 -35.602 1.00 39.32 80 GLY B C 1
ATOM 3720 O O . GLY B 1 121 ? -11.214 65.690 -34.480 1.00 37.18 80 GLY B O 1
ATOM 3721 N N . GLN B 1 122 ? -12.816 64.822 -35.798 1.00 40.39 81 GLN B N 1
ATOM 3722 C CA . GLN B 1 122 ? -13.881 64.812 -34.810 1.00 44.61 81 GLN B CA 1
ATOM 3723 C C . GLN B 1 122 ? -14.696 63.535 -34.992 1.00 40.69 81 GLN B C 1
ATOM 3724 O O . GLN B 1 122 ? -15.095 63.229 -36.106 1.00 46.01 81 GLN B O 1
ATOM 3730 N N . LEU B 1 123 ? -14.980 62.809 -33.918 1.00 39.80 82 LEU B N 1
ATOM 3731 C CA . LEU B 1 123 ? -15.705 61.550 -34.060 1.00 40.87 82 LEU B CA 1
ATOM 3732 C C . LEU B 1 123 ? -17.153 61.821 -34.397 1.00 42.28 82 LEU B C 1
ATOM 3733 O O . LEU B 1 123 ? -17.711 62.841 -34.007 1.00 40.64 82 LEU B O 1
ATOM 3738 N N . PRO B 1 124 ? -17.791 60.883 -35.091 1.00 46.49 83 PRO B N 1
ATOM 3739 C CA . PRO B 1 124 ? -19.230 60.998 -35.281 1.00 42.93 83 PRO B CA 1
ATOM 3740 C C . PRO B 1 124 ? -19.951 60.446 -34.050 1.00 42.94 83 PRO B C 1
ATOM 3741 O O . PRO B 1 124 ? -19.323 59.852 -33.176 1.00 39.06 83 PRO B O 1
ATOM 3745 N N . ALA B 1 125 ? -21.247 60.694 -33.966 1.00 34.42 84 ALA B N 1
ATOM 3746 C CA . ALA B 1 125 ? -22.068 60.207 -32.880 1.00 39.15 84 ALA B CA 1
ATOM 3747 C C . ALA B 1 125 ? -22.170 58.674 -32.923 1.00 39.78 84 ALA B C 1
ATOM 3748 O O . ALA B 1 125 ? -22.073 58.004 -31.899 1.00 35.41 84 ALA B O 1
ATOM 3750 N N . THR B 1 126 ? -22.377 58.141 -34.118 1.00 39.82 85 THR B N 1
ATOM 3751 C CA . THR B 1 126 ? -22.472 56.714 -34.327 1.00 42.37 85 THR B CA 1
ATOM 3752 C C . THR B 1 126 ? -21.213 56.306 -35.073 1.00 45.93 85 THR B C 1
ATOM 3753 O O . THR B 1 126 ? -20.938 56.799 -36.175 1.00 42.02 85 THR B O 1
ATOM 3757 N N . GLN B 1 127 ? -20.433 55.444 -34.432 1.00 44.33 86 GLN B N 1
ATOM 3758 C CA . GLN B 1 127 ? -19.244 54.886 -35.023 1.00 52.18 86 GLN B CA 1
ATOM 3759 C C . GLN B 1 127 ? -19.672 53.878 -36.081 1.00 50.00 86 GLN B C 1
ATOM 3760 O O . GLN B 1 127 ? -20.362 52.902 -35.787 1.00 50.97 86 GLN B O 1
ATOM 3766 N N . GLY B 1 128 ? -19.397 54.201 -37.332 1.00 52.58 87 GLY B N 1
ATOM 3767 C CA . GLY B 1 128 ? -19.806 53.333 -38.412 1.00 64.09 87 GLY B CA 1
ATOM 3768 C C . GLY B 1 128 ? -18.841 52.171 -38.563 1.00 66.50 87 GLY B C 1
ATOM 3769 O O . GLY B 1 128 ? -17.738 52.169 -37.998 1.00 52.80 87 GLY B O 1
ATOM 3770 N N . ARG B 1 129 ? -19.240 51.205 -39.380 1.00 59.42 88 ARG B N 1
ATOM 3771 C CA . ARG B 1 129 ? -18.469 49.995 -39.537 1.00 54.59 88 ARG B CA 1
ATOM 3772 C C . ARG B 1 129 ? -17.363 50.192 -40.566 1.00 47.55 88 ARG B C 1
ATOM 3773 O O . ARG B 1 129 ? -17.263 51.230 -41.229 1.00 43.71 88 ARG B O 1
ATOM 3781 N N . LEU B 1 130 ? -16.448 49.243 -40.586 1.00 43.34 89 LEU B N 1
ATOM 3782 C CA . LEU B 1 130 ? -15.190 49.445 -41.261 1.00 44.82 89 LEU B CA 1
ATOM 3783 C C . LEU B 1 130 ? -14.982 48.265 -42.200 1.00 46.55 89 LEU B C 1
ATOM 3784 O O . LEU B 1 130 ? -15.269 47.124 -41.829 1.00 43.12 89 LEU B O 1
ATOM 3789 N N . ALA B 1 131 ? -14.616 48.550 -43.448 1.00 47.68 90 ALA B N 1
ATOM 3790 C CA . ALA B 1 131 ? -14.304 47.481 -44.404 1.00 50.91 90 ALA B CA 1
ATOM 3791 C C . ALA B 1 131 ? -12.921 47.629 -45.032 1.00 49.08 90 ALA B C 1
ATOM 3792 O O . ALA B 1 131 ? -12.481 48.748 -45.343 1.00 41.41 90 ALA B O 1
ATOM 3794 N N . PHE B 1 132 ? -12.251 46.495 -45.248 1.00 42.99 91 PHE B N 1
ATOM 3795 C CA . PHE B 1 132 ? -10.995 46.491 -46.011 1.00 44.22 91 PHE B CA 1
ATOM 3796 C C . PHE B 1 132 ? -11.274 46.175 -47.462 1.00 41.82 91 PHE B C 1
ATOM 3797 O O . PHE B 1 132 ? -12.004 45.225 -47.764 1.00 43.69 91 PHE B O 1
ATOM 3805 N N . LEU B 1 133 ? -10.684 46.982 -48.342 1.00 41.32 92 LEU B N 1
ATOM 3806 C CA . LEU B 1 133 ? -10.739 46.765 -49.790 1.00 44.02 92 LEU B CA 1
ATOM 3807 C C . LEU B 1 133 ? -9.374 46.339 -50.347 1.00 45.42 92 LEU B C 1
ATOM 3808 O O . LEU B 1 133 ? -8.384 47.068 -50.230 1.00 44.17 92 LEU B O 1
ATOM 3813 N N . PHE B 1 134 ? -9.323 45.142 -50.931 1.00 42.48 93 PHE B N 1
ATOM 3814 C CA . PHE B 1 134 ? -8.061 44.560 -51.343 1.00 40.48 93 PHE B CA 1
ATOM 3815 C C . PHE B 1 134 ? -7.876 44.744 -52.845 1.00 40.46 93 PHE B C 1
ATOM 3816 O O . PHE B 1 134 ? -8.742 44.358 -53.647 1.00 41.09 93 PHE B O 1
ATOM 3824 N N . SER B 1 135 ? -6.781 45.371 -53.227 1.00 42.50 94 SER B N 1
ATOM 3825 C CA . SER B 1 135 ? -6.523 45.696 -54.621 1.00 44.71 94 SER B CA 1
ATOM 3826 C C . SER B 1 135 ? -6.382 44.532 -55.596 1.00 45.34 94 SER B C 1
ATOM 3827 O O . SER B 1 135 ? -5.879 43.474 -55.257 1.00 42.20 94 SER B O 1
ATOM 3830 N N . GLY B 1 136 ? -6.902 44.749 -56.796 1.00 52.29 95 GLY B N 1
ATOM 3831 C CA . GLY B 1 136 ? -6.820 43.817 -57.909 1.00 57.62 95 GLY B CA 1
ATOM 3832 C C . GLY B 1 136 ? -5.600 44.148 -58.760 1.00 67.60 95 GLY B C 1
ATOM 3833 O O . GLY B 1 136 ? -4.944 45.157 -58.509 1.00 65.51 95 GLY B O 1
ATOM 3834 N N . GLN B 1 137 ? -5.259 43.321 -59.747 1.00 69.96 96 GLN B N 1
ATOM 3835 C CA . GLN B 1 137 ? -4.091 43.661 -60.560 1.00 77.00 96 GLN B CA 1
ATOM 3836 C C . GLN B 1 137 ? -4.353 44.976 -61.278 1.00 64.49 96 GLN B C 1
ATOM 3837 O O . GLN B 1 137 ? -5.409 45.198 -61.843 1.00 61.90 96 GLN B O 1
ATOM 3843 N N . GLY B 1 138 ? -3.371 45.853 -61.210 1.00 65.11 97 GLY B N 1
ATOM 3844 C CA . GLY B 1 138 ? -3.484 47.177 -61.762 1.00 77.50 97 GLY B CA 1
ATOM 3845 C C . GLY B 1 138 ? -2.192 47.883 -61.449 1.00 83.43 97 GLY B C 1
ATOM 3846 O O . GLY B 1 138 ? -1.186 47.710 -62.122 1.00 83.18 97 GLY B O 1
ATOM 3847 N N . ALA B 1 139 ? -2.230 48.730 -60.436 1.00 87.88 98 ALA B N 1
ATOM 3848 C CA . ALA B 1 139 ? -1.063 49.526 -60.118 1.00 81.11 98 ALA B CA 1
ATOM 3849 C C . ALA B 1 139 ? -0.027 48.855 -59.227 1.00 77.01 98 ALA B C 1
ATOM 3850 O O . ALA B 1 139 ? 0.302 49.384 -58.179 1.00 69.45 98 ALA B O 1
ATOM 3852 N N . GLN B 1 140 ? 0.502 47.710 -59.642 1.00 72.27 99 GLN B N 1
ATOM 3853 C CA . GLN B 1 140 ? 1.579 47.086 -58.893 1.00 68.22 99 GLN B CA 1
ATOM 3854 C C . GLN B 1 140 ? 2.829 47.829 -59.341 1.00 64.79 99 GLN B C 1
ATOM 3855 O O . GLN B 1 140 ? 2.953 48.169 -60.506 1.00 62.63 99 GLN B O 1
ATOM 3861 N N . ARG B 1 141 ? 3.749 48.097 -58.430 1.00 63.20 100 ARG B N 1
ATOM 3862 C CA . ARG B 1 141 ? 4.947 48.836 -58.789 1.00 67.56 100 ARG B CA 1
ATOM 3863 C C . ARG B 1 141 ? 6.194 48.088 -58.373 1.00 65.59 100 ARG B C 1
ATOM 3864 O O . ARG B 1 141 ? 6.224 47.460 -57.331 1.00 66.28 100 ARG B O 1
ATOM 3872 N N . ALA B 1 142 ? 7.235 48.178 -59.186 1.00 62.20 101 ALA B N 1
ATOM 3873 C CA . ALA B 1 142 ? 8.473 47.492 -58.883 1.00 64.81 101 ALA B CA 1
ATOM 3874 C C . ALA B 1 142 ? 9.029 48.018 -57.571 1.00 62.23 101 ALA B C 1
ATOM 3875 O O . ALA B 1 142 ? 9.036 49.215 -57.326 1.00 57.60 101 ALA B O 1
ATOM 3877 N N . GLY B 1 143 ? 9.505 47.103 -56.740 1.00 64.86 102 GLY B N 1
ATOM 3878 C CA . GLY B 1 143 ? 10.043 47.452 -55.425 1.00 70.57 102 GLY B CA 1
ATOM 3879 C C . GLY B 1 143 ? 8.988 47.697 -54.344 1.00 67.95 102 GLY B C 1
ATOM 3880 O O . GLY B 1 143 ? 9.318 48.129 -53.237 1.00 67.61 102 GLY B O 1
ATOM 3881 N N . MET B 1 144 ? 7.729 47.387 -54.641 1.00 55.30 103 MET B N 1
ATOM 3882 C CA . MET B 1 144 ? 6.656 47.553 -53.671 1.00 48.35 103 MET B CA 1
ATOM 3883 C C . MET B 1 144 ? 6.869 46.656 -52.449 1.00 49.67 103 MET B C 1
ATOM 3884 O O . MET B 1 144 ? 7.282 45.494 -52.575 1.00 57.73 103 MET B O 1
ATOM 3889 N N . GLY B 1 145 ? 6.684 47.235 -51.263 1.00 43.79 104 GLY B N 1
ATOM 3890 C CA . GLY B 1 145 ? 6.837 46.489 -50.020 1.00 44.48 104 GLY B CA 1
ATOM 3891 C C . GLY B 1 145 ? 8.204 46.611 -49.369 1.00 49.90 104 GLY B C 1
ATOM 3892 O O . GLY B 1 145 ? 8.352 46.321 -48.185 1.00 47.38 104 GLY B O 1
ATOM 3893 N N . ARG B 1 146 ? 9.214 47.006 -50.136 1.00 52.06 105 ARG B N 1
ATOM 3894 C CA . ARG B 1 146 ? 10.580 46.869 -49.665 1.00 56.99 105 ARG B CA 1
ATOM 3895 C C . ARG B 1 146 ? 10.825 47.829 -48.516 1.00 50.80 105 ARG B C 1
ATOM 3896 O O . ARG B 1 146 ? 11.339 47.429 -47.468 1.00 47.06 105 ARG B O 1
ATOM 3904 N N . GLU B 1 147 ? 10.423 49.086 -48.692 1.00 53.61 106 GLU B N 1
ATOM 3905 C CA . GLU B 1 147 ? 10.557 50.077 -47.624 1.00 50.21 106 GLU B CA 1
ATOM 3906 C C . GLU B 1 147 ? 9.795 49.640 -46.379 1.00 47.47 106 GLU B C 1
ATOM 3907 O O . GLU B 1 147 ? 10.298 49.741 -45.252 1.00 46.21 106 GLU B O 1
ATOM 3913 N N . LEU B 1 148 ? 8.578 49.152 -46.562 1.00 47.78 107 LEU B N 1
ATOM 3914 C CA . LEU B 1 148 ? 7.763 48.773 -45.410 1.00 45.09 107 LEU B CA 1
ATOM 3915 C C . LEU B 1 148 ? 8.392 47.578 -44.725 1.00 46.42 107 LEU B C 1
ATOM 3916 O O . LEU B 1 148 ? 8.261 47.412 -43.518 1.00 44.33 107 LEU B O 1
ATOM 3921 N N . TYR B 1 149 ? 9.012 46.710 -45.521 1.00 48.26 108 TYR B N 1
ATOM 3922 C CA . TYR B 1 149 ? 9.625 45.496 -45.010 1.00 49.56 108 TYR B CA 1
ATOM 3923 C C . TYR B 1 149 ? 10.719 45.853 -44.024 1.00 54.07 108 TYR B C 1
ATOM 3924 O O . TYR B 1 149 ? 10.807 45.282 -42.938 1.00 52.01 108 TYR B O 1
ATOM 3933 N N . ALA B 1 150 ? 11.506 46.857 -44.380 1.00 52.31 109 ALA B N 1
ATOM 3934 C CA . ALA B 1 150 ? 12.668 47.228 -43.595 1.00 55.86 109 ALA B CA 1
ATOM 3935 C C . ALA B 1 150 ? 12.269 47.952 -42.304 1.00 57.36 109 ALA B C 1
ATOM 3936 O O . ALA B 1 150 ? 13.033 47.970 -41.337 1.00 59.08 109 ALA B O 1
ATOM 3938 N N . ALA B 1 151 ? 11.082 48.554 -42.292 1.00 47.84 110 ALA B N 1
ATOM 3939 C CA . ALA B 1 151 ? 10.686 49.407 -41.178 1.00 51.21 110 ALA B CA 1
ATOM 3940 C C . ALA B 1 151 ? 9.645 48.780 -40.243 1.00 52.43 110 ALA B C 1
ATOM 3941 O O . ALA B 1 151 ? 9.466 49.263 -39.122 1.00 49.89 110 ALA B O 1
ATOM 3943 N N . GLU B 1 152 ? 8.913 47.768 -40.717 1.00 47.21 111 GLU B N 1
ATOM 3944 C CA . GLU B 1 152 ? 7.780 47.217 -39.959 1.00 43.21 111 GLU B CA 1
ATOM 3945 C C . GLU B 1 152 ? 7.917 45.704 -39.811 1.00 44.49 111 GLU B C 1
ATOM 3946 O O . GLU B 1 152 ? 7.631 44.956 -40.749 1.00 45.43 111 GLU B O 1
ATOM 3952 N N . PRO B 1 153 ? 8.355 45.240 -38.625 1.00 47.63 112 PRO B N 1
ATOM 3953 C CA . PRO B 1 153 ? 8.691 43.814 -38.464 1.00 47.86 112 PRO B CA 1
ATOM 3954 C C . PRO B 1 153 ? 7.502 42.858 -38.600 1.00 45.08 112 PRO B C 1
ATOM 3955 O O . PRO B 1 153 ? 7.678 41.716 -39.032 1.00 44.40 112 PRO B O 1
ATOM 3959 N N . VAL B 1 154 ? 6.308 43.313 -38.246 1.00 42.65 113 VAL B N 1
ATOM 3960 C CA . VAL B 1 154 ? 5.113 42.481 -38.358 1.00 45.89 113 VAL B CA 1
ATOM 3961 C C . VAL B 1 154 ? 4.760 42.253 -39.826 1.00 47.34 113 VAL B C 1
ATOM 3962 O O . VAL B 1 154 ? 4.377 41.148 -40.231 1.00 45.27 113 VAL B O 1
ATOM 3966 N N . PHE B 1 155 ? 4.959 43.291 -40.629 1.00 50.77 114 PHE B N 1
ATOM 3967 C CA . PHE B 1 155 ? 4.744 43.207 -42.067 1.00 45.47 114 PHE B CA 1
ATOM 3968 C C . PHE B 1 155 ? 5.790 42.297 -42.700 1.00 44.29 114 PHE B C 1
ATOM 3969 O O . PHE B 1 155 ? 5.461 41.414 -43.501 1.00 43.73 114 PHE B O 1
ATOM 3977 N N . ALA B 1 156 ? 7.038 42.464 -42.288 1.00 47.64 115 ALA B N 1
ATOM 3978 C CA . ALA B 1 156 ? 8.123 41.581 -42.741 1.00 45.04 115 ALA B CA 1
ATOM 3979 C C . ALA B 1 156 ? 7.824 40.100 -42.466 1.00 43.56 115 ALA B C 1
ATOM 3980 O O . ALA B 1 156 ? 7.952 39.265 -43.343 1.00 45.54 115 ALA B O 1
ATOM 3982 N N . ALA B 1 157 ? 7.458 39.775 -41.235 1.00 46.42 116 ALA B N 1
ATOM 3983 C CA . ALA B 1 157 ? 7.318 38.387 -40.845 1.00 44.88 116 ALA B CA 1
ATOM 3984 C C . ALA B 1 157 ? 6.178 37.727 -41.603 1.00 48.60 116 ALA B C 1
ATOM 3985 O O . ALA B 1 157 ? 6.334 36.624 -42.135 1.00 50.16 116 ALA B O 1
ATOM 3987 N N . ALA B 1 158 ? 5.066 38.435 -41.753 1.00 45.40 117 ALA B N 1
ATOM 3988 C CA . ALA B 1 158 ? 3.933 37.884 -42.507 1.00 45.58 117 ALA B CA 1
ATOM 3989 C C . ALA B 1 158 ? 4.246 37.769 -44.004 1.00 49.52 117 ALA B C 1
ATOM 3990 O O . ALA B 1 158 ? 3.871 36.789 -44.650 1.00 51.90 117 ALA B O 1
ATOM 3992 N N . PHE B 1 159 ? 4.934 38.765 -44.552 1.00 50.38 118 PHE B N 1
ATOM 3993 C CA . PHE B 1 159 ? 5.360 38.725 -45.954 1.00 46.79 118 PHE B CA 1
ATOM 3994 C C . PHE B 1 159 ? 6.297 37.522 -46.192 1.00 48.36 118 PHE B C 1
ATOM 3995 O O . PHE B 1 159 ? 6.082 36.719 -47.100 1.00 48.22 118 PHE B O 1
ATOM 4003 N N . ASP B 1 160 ? 7.306 37.370 -45.349 1.00 47.71 119 ASP B N 1
ATOM 4004 C CA . ASP B 1 160 ? 8.222 36.249 -45.486 1.00 50.16 119 ASP B CA 1
ATOM 4005 C C . ASP B 1 160 ? 7.433 34.966 -45.473 1.00 51.76 119 ASP B C 1
ATOM 4006 O O . ASP B 1 160 ? 7.633 34.101 -46.306 1.00 50.99 119 ASP B O 1
ATOM 4011 N N . GLU B 1 161 ? 6.568 34.829 -44.479 1.00 54.63 120 GLU B N 1
ATOM 4012 C CA . GLU B 1 161 ? 5.785 33.624 -44.323 1.00 55.61 120 GLU B CA 1
ATOM 4013 C C . GLU B 1 161 ? 4.989 33.313 -45.592 1.00 57.90 120 GLU B C 1
ATOM 4014 O O . GLU B 1 161 ? 4.921 32.158 -46.022 1.00 59.23 120 GLU B O 1
ATOM 4020 N N . VAL B 1 162 ? 4.359 34.324 -46.179 1.00 46.35 121 VAL B N 1
ATOM 4021 C CA . VAL B 1 162 ? 3.506 34.074 -47.332 1.00 45.30 121 VAL B CA 1
ATOM 4022 C C . VAL B 1 162 ? 4.356 33.683 -48.548 1.00 50.75 121 VAL B C 1
ATOM 4023 O O . VAL B 1 162 ? 4.056 32.699 -49.215 1.00 43.96 121 VAL B O 1
ATOM 4027 N N . CYS B 1 163 ? 5.463 34.391 -48.761 1.00 51.16 122 CYS B N 1
ATOM 4028 C CA . CYS B 1 163 ? 6.357 34.104 -49.880 1.00 55.01 122 CYS B CA 1
ATOM 4029 C C . CYS B 1 163 ? 6.992 32.730 -49.777 1.00 59.48 122 CYS B C 1
ATOM 4030 O O . CYS B 1 163 ? 7.138 32.028 -50.777 1.00 58.39 122 CYS B O 1
ATOM 4033 N N . ALA B 1 164 ? 7.386 32.354 -48.566 1.00 63.93 123 ALA B N 1
ATOM 4034 C CA . ALA B 1 164 ? 7.953 31.034 -48.327 1.00 62.62 123 ALA B CA 1
ATOM 4035 C C . ALA B 1 164 ? 6.938 29.958 -48.683 1.00 66.00 123 ALA B C 1
ATOM 4036 O O . ALA B 1 164 ? 7.305 28.881 -49.156 1.00 63.30 123 ALA B O 1
ATOM 4038 N N . ALA B 1 165 ? 5.660 30.253 -48.456 1.00 65.69 124 ALA B N 1
ATOM 4039 C CA . ALA B 1 165 ? 4.593 29.300 -48.754 1.00 64.48 124 ALA B CA 1
ATOM 4040 C C . ALA B 1 165 ? 4.413 29.071 -50.249 1.00 60.80 124 ALA B C 1
ATOM 4041 O O . ALA B 1 165 ? 4.057 27.971 -50.661 1.00 58.56 124 ALA B O 1
ATOM 4043 N N . PHE B 1 166 ? 4.605 30.111 -51.056 1.00 58.10 125 PHE B N 1
ATOM 4044 C CA . PHE B 1 166 ? 4.710 29.917 -52.495 1.00 58.72 125 PHE B CA 1
ATOM 4045 C C . PHE B 1 166 ? 6.025 29.220 -52.825 1.00 64.80 125 PHE B C 1
ATOM 4046 O O . PHE B 1 166 ? 6.096 28.446 -53.765 1.00 60.80 125 PHE B O 1
ATOM 4054 N N . GLY B 1 167 ? 7.078 29.542 -52.082 1.00 71.90 126 GLY B N 1
ATOM 4055 C CA . GLY B 1 167 ? 8.405 29.025 -52.382 1.00 74.28 126 GLY B CA 1
ATOM 4056 C C . GLY B 1 167 ? 8.995 29.732 -53.585 1.00 78.98 126 GLY B C 1
ATOM 4057 O O . GLY B 1 167 ? 8.522 30.801 -53.990 1.00 81.38 126 GLY B O 1
ATOM 4058 N N . GLU B 1 168 ? 10.032 29.127 -54.157 1.00 88.56 127 GLU B N 1
ATOM 4059 C CA . GLU B 1 168 ? 10.503 29.473 -55.496 1.00 92.47 127 GLU B CA 1
ATOM 4060 C C . GLU B 1 168 ? 11.022 30.901 -55.539 1.00 96.11 127 GLU B C 1
ATOM 4061 O O . GLU B 1 168 ? 10.902 31.572 -56.560 1.00 88.35 127 GLU B O 1
ATOM 4063 N N . ASP B 1 169 ? 11.579 31.365 -54.421 1.00 98.38 128 ASP B N 1
ATOM 4064 C CA . ASP B 1 169 ? 12.254 32.661 -54.376 1.00 114.64 128 ASP B CA 1
ATOM 4065 C C . ASP B 1 169 ? 11.334 33.817 -54.778 1.00 108.21 128 ASP B C 1
ATOM 4066 O O . ASP B 1 169 ? 11.755 34.754 -55.467 1.00 97.79 128 ASP B O 1
ATOM 4071 N N . LEU B 1 170 ? 10.077 33.758 -54.356 1.00 104.96 129 LEU B N 1
ATOM 4072 C CA . LEU B 1 170 ? 9.162 34.840 -54.671 1.00 98.26 129 LEU B CA 1
ATOM 4073 C C . LEU B 1 170 ? 9.560 36.100 -53.908 1.00 99.46 129 LEU B C 1
ATOM 4074 O O . LEU B 1 170 ? 9.465 37.215 -54.437 1.00 93.28 129 LEU B O 1
ATOM 4079 N N . ARG B 1 171 ? 10.032 35.918 -52.673 1.00 102.80 130 ARG B N 1
ATOM 4080 C CA . ARG B 1 171 ? 10.387 37.049 -51.821 1.00 105.20 130 ARG B CA 1
ATOM 4081 C C . ARG B 1 171 ? 11.514 37.865 -52.452 1.00 105.26 130 ARG B C 1
ATOM 4082 O O . ARG B 1 171 ? 11.411 39.088 -52.582 1.00 93.21 130 ARG B O 1
ATOM 4084 N N . GLU B 1 172 ? 12.560 37.178 -52.904 1.00 110.14 131 GLU B N 1
ATOM 4085 C CA . GLU B 1 172 ? 13.643 37.836 -53.633 1.00 108.60 131 GLU B CA 1
ATOM 4086 C C . GLU B 1 172 ? 13.134 38.414 -54.958 1.00 100.17 131 GLU B C 1
ATOM 4087 O O . GLU B 1 172 ? 13.526 39.511 -55.353 1.00 76.04 131 GLU B O 1
ATOM 4089 N N . ARG B 1 173 ? 12.232 37.691 -55.620 1.00 98.81 132 ARG B N 1
ATOM 4090 C CA . ARG B 1 173 ? 11.700 38.141 -56.907 1.00 94.32 132 ARG B CA 1
ATOM 4091 C C . ARG B 1 173 ? 10.999 39.493 -56.810 1.00 85.21 132 ARG B C 1
ATOM 4092 O O . ARG B 1 173 ? 11.298 40.401 -57.594 1.00 77.48 132 ARG B O 1
ATOM 4100 N N . ILE B 1 174 ? 10.103 39.647 -55.835 1.00 62.42 133 ILE B N 1
ATOM 4101 C CA . ILE B 1 174 ? 9.233 40.826 -55.801 1.00 68.76 133 ILE B CA 1
ATOM 4102 C C . ILE B 1 174 ? 9.981 42.142 -55.553 1.00 65.45 133 ILE B C 1
ATOM 4103 O O . ILE B 1 174 ? 9.685 43.158 -56.187 1.00 64.24 133 ILE B O 1
ATOM 4108 N N . PHE B 1 175 ? 10.939 42.134 -54.633 1.00 73.35 134 PHE B N 1
ATOM 4109 C CA . PHE B 1 175 ? 11.739 43.335 -54.374 1.00 87.31 134 PHE B CA 1
ATOM 4110 C C . PHE B 1 175 ? 12.689 43.612 -55.550 1.00 92.14 134 PHE B C 1
ATOM 4111 O O . PHE B 1 175 ? 12.816 44.759 -56.003 1.00 90.78 134 PHE B O 1
ATOM 4119 N N . THR B 1 176 ? 13.367 42.555 -55.981 1.00 88.97 135 THR B N 1
ATOM 4120 C CA . THR B 1 176 ? 14.366 42.576 -57.045 1.00 79.34 135 THR B CA 1
ATOM 4121 C C . THR B 1 176 ? 13.821 42.952 -58.404 1.00 78.64 135 THR B C 1
ATOM 4122 O O . THR B 1 176 ? 14.489 43.615 -59.170 1.00 77.00 135 THR B O 1
ATOM 4124 N N . ALA B 1 177 ? 12.594 42.546 -58.693 1.00 75.99 136 ALA B N 1
ATOM 4125 C CA . ALA B 1 177 ? 12.055 42.495 -60.053 1.00 77.00 136 ALA B CA 1
ATOM 4126 C C . ALA B 1 177 ? 11.870 43.791 -60.844 1.00 78.66 136 ALA B C 1
ATOM 4127 O O . ALA B 1 177 ? 11.558 44.831 -60.300 1.00 80.48 136 ALA B O 1
ATOM 4129 N N . ARG B 1 178 ? 12.061 43.695 -62.153 1.00 74.92 137 ARG B N 1
ATOM 4130 C CA . ARG B 1 178 ? 11.741 44.770 -63.073 1.00 68.93 137 ARG B CA 1
ATOM 4131 C C . ARG B 1 178 ? 10.236 44.856 -63.194 1.00 65.11 137 ARG B C 1
ATOM 4132 O O . ARG B 1 178 ? 9.529 43.926 -62.862 1.00 53.99 137 ARG B O 1
ATOM 4140 N N . GLN B 1 179 ? 9.749 45.981 -63.676 1.00 63.01 138 GLN B N 1
ATOM 4141 C CA . GLN B 1 179 ? 8.322 46.180 -63.780 1.00 69.84 138 GLN B CA 1
ATOM 4142 C C . GLN B 1 179 ? 7.651 45.153 -64.691 1.00 68.27 138 GLN B C 1
ATOM 4143 O O . GLN B 1 179 ? 6.585 44.664 -64.381 1.00 56.63 138 GLN B O 1
ATOM 4149 N N . GLU B 1 180 ? 8.277 44.825 -65.810 1.00 70.49 139 GLU B N 1
ATOM 4150 C CA . GLU B 1 180 ? 7.725 43.825 -66.715 1.00 67.95 139 GLU B CA 1
ATOM 4151 C C . GLU B 1 180 ? 7.645 42.448 -66.097 1.00 70.52 139 GLU B C 1
ATOM 4152 O O . GLU B 1 180 ? 6.726 41.697 -66.377 1.00 67.26 139 GLU B O 1
ATOM 4158 N N . GLU B 1 181 ? 8.631 42.106 -65.282 1.00 73.15 140 GLU B N 1
ATOM 4159 C CA . GLU B 1 181 ? 8.626 40.827 -64.602 1.00 69.63 140 GLU B CA 1
ATOM 4160 C C . GLU B 1 181 ? 7.388 40.820 -63.750 1.00 66.81 140 GLU B C 1
ATOM 4161 O O . GLU B 1 181 ? 6.703 39.825 -63.632 1.00 58.58 140 GLU B O 1
ATOM 4167 N N . LEU B 1 182 ? 7.132 41.957 -63.130 1.00 59.63 141 LEU B N 1
ATOM 4168 C CA . LEU B 1 182 ? 6.044 42.090 -62.192 1.00 69.23 141 LEU B CA 1
ATOM 4169 C C . LEU B 1 182 ? 4.739 41.895 -62.891 1.00 66.88 141 LEU B C 1
ATOM 4170 O O . LEU B 1 182 ? 3.819 41.304 -62.346 1.00 57.95 141 LEU B O 1
ATOM 4175 N N . ASP B 1 183 ? 4.675 42.426 -64.102 1.00 62.69 142 ASP B N 1
ATOM 4176 C CA . ASP B 1 183 ? 3.462 42.450 -64.901 1.00 68.33 142 ASP B CA 1
ATOM 4177 C C . ASP B 1 183 ? 3.028 41.098 -65.444 1.00 64.19 142 ASP B C 1
ATOM 4178 O O . ASP B 1 183 ? 1.917 40.967 -65.928 1.00 60.64 142 ASP B O 1
ATOM 4183 N N . ARG B 1 184 ? 3.900 40.104 -65.389 1.00 64.17 143 ARG B N 1
ATOM 4184 C CA . ARG B 1 184 ? 3.490 38.778 -65.795 1.00 68.94 143 ARG B CA 1
ATOM 4185 C C . ARG B 1 184 ? 2.654 38.197 -64.670 1.00 63.79 143 ARG B C 1
ATOM 4186 O O . ARG B 1 184 ? 3.125 38.011 -63.564 1.00 49.02 143 ARG B O 1
ATOM 4194 N N . THR B 1 185 ? 1.420 37.850 -64.998 1.00 66.00 144 THR B N 1
ATOM 4195 C CA . THR B 1 185 ? 0.396 37.541 -64.016 1.00 65.78 144 THR B CA 1
ATOM 4196 C C . THR B 1 185 ? 0.737 36.329 -63.181 1.00 63.30 144 THR B C 1
ATOM 4197 O O . THR B 1 185 ? 0.243 36.170 -62.084 1.00 68.95 144 THR B O 1
ATOM 4201 N N . GLY B 1 186 ? 1.575 35.466 -63.715 1.00 58.71 145 GLY B N 1
ATOM 4202 C CA . GLY B 1 186 ? 2.087 34.362 -62.947 1.00 52.73 145 GLY B CA 1
ATOM 4203 C C . GLY B 1 186 ? 2.861 34.912 -61.772 1.00 58.43 145 GLY B C 1
ATOM 4204 O O . GLY B 1 186 ? 2.848 34.334 -60.697 1.00 59.23 145 GLY B O 1
ATOM 4205 N N . THR B 1 187 ? 3.574 36.008 -61.995 1.00 50.35 146 THR B N 1
ATOM 4206 C CA . THR B 1 187 ? 4.168 36.774 -60.906 1.00 53.31 146 THR B CA 1
ATOM 4207 C C . THR B 1 187 ? 3.248 37.744 -60.144 1.00 50.93 146 THR B C 1
ATOM 4208 O O . THR B 1 187 ? 3.232 37.767 -58.930 1.00 56.90 146 THR B O 1
ATOM 4212 N N . THR B 1 188 ? 2.467 38.511 -60.887 1.00 49.19 147 THR B N 1
ATOM 4213 C CA . THR B 1 188 ? 1.603 39.589 -60.366 1.00 49.82 147 THR B CA 1
ATOM 4214 C C . THR B 1 188 ? 0.665 39.124 -59.248 1.00 47.11 147 THR B C 1
ATOM 4215 O O . THR B 1 188 ? 0.479 39.816 -58.252 1.00 46.86 147 THR B O 1
ATOM 4219 N N . GLN B 1 189 ? 0.041 37.969 -59.425 1.00 49.00 148 GLN B N 1
ATOM 4220 C CA . GLN B 1 189 ? -1.012 37.567 -58.525 1.00 54.88 148 GLN B CA 1
ATOM 4221 C C . GLN B 1 189 ? -0.466 37.066 -57.190 1.00 59.93 148 GLN B C 1
ATOM 4222 O O . GLN B 1 189 ? -0.931 37.503 -56.143 1.00 63.20 148 GLN B O 1
ATOM 4228 N N . PRO B 1 190 ? 0.578 36.227 -57.213 1.00 53.74 149 PRO B N 1
ATOM 4229 C CA . PRO B 1 190 ? 1.199 35.915 -55.935 1.00 55.53 149 PRO B CA 1
ATOM 4230 C C . PRO B 1 190 ? 1.742 37.155 -55.215 1.00 55.47 149 PRO B C 1
ATOM 4231 O O . PRO B 1 190 ? 1.572 37.287 -53.999 1.00 49.10 149 PRO B O 1
ATOM 4235 N N . ALA B 1 191 ? 2.314 38.093 -55.964 1.00 55.14 150 ALA B N 1
ATOM 4236 C CA . ALA B 1 191 ? 2.919 39.275 -55.351 1.00 46.85 150 ALA B CA 1
ATOM 4237 C C . ALA B 1 191 ? 1.860 40.118 -54.640 1.00 49.55 150 ALA B C 1
ATOM 4238 O O . ALA B 1 191 ? 2.047 40.545 -53.487 1.00 51.51 150 ALA B O 1
ATOM 4240 N N . LEU B 1 192 ? 0.791 40.424 -55.364 1.00 43.40 151 LEU B N 1
ATOM 4241 C CA . LEU B 1 192 ? -0.289 41.208 -54.819 1.00 43.30 151 LEU B CA 1
ATOM 4242 C C . LEU B 1 192 ? -0.893 40.526 -53.612 1.00 45.05 151 LEU B C 1
ATOM 4243 O O . LEU B 1 192 ? -1.270 41.181 -52.634 1.00 48.65 151 LEU B O 1
ATOM 4248 N N . PHE B 1 193 ? -1.071 39.219 -53.711 1.00 43.86 152 PHE B N 1
ATOM 4249 C CA . PHE B 1 193 ? -1.631 38.468 -52.604 1.00 42.63 152 PHE B CA 1
ATOM 4250 C C . PHE B 1 193 ? -0.701 38.559 -51.392 1.00 41.56 152 PHE B C 1
ATOM 4251 O O . PHE B 1 193 ? -1.145 38.704 -50.253 1.00 41.48 152 PHE B O 1
ATOM 4259 N N . ALA B 1 194 ? 0.599 38.517 -51.642 1.00 45.12 153 ALA B N 1
ATOM 4260 C CA . ALA B 1 194 ? 1.559 38.494 -50.550 1.00 46.35 153 ALA B CA 1
ATOM 4261 C C . ALA B 1 194 ? 1.563 39.841 -49.852 1.00 46.03 153 ALA B C 1
ATOM 4262 O O . ALA B 1 194 ? 1.527 39.912 -48.627 1.00 43.89 153 ALA B O 1
ATOM 4264 N N . ILE B 1 195 ? 1.611 40.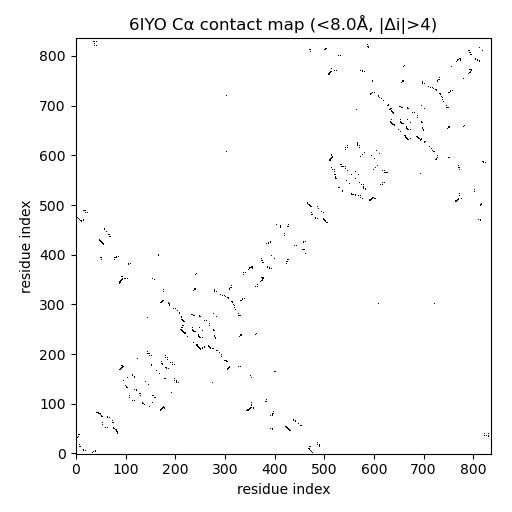906 -50.649 1.00 43.86 154 ILE B N 1
ATOM 4265 C CA . ILE B 1 195 ? 1.605 42.253 -50.119 1.00 44.97 154 ILE B CA 1
ATOM 4266 C C . ILE B 1 195 ? 0.320 42.532 -49.348 1.00 41.90 154 ILE B C 1
ATOM 4267 O O . ILE B 1 195 ? 0.360 43.049 -48.245 1.00 43.07 154 ILE B O 1
ATOM 4272 N N . GLU B 1 196 ? -0.814 42.133 -49.905 1.00 38.60 155 GLU B N 1
ATOM 4273 C CA . GLU B 1 196 ? -2.084 42.480 -49.303 1.00 42.24 155 GLU B CA 1
ATOM 4274 C C . GLU B 1 196 ? -2.302 41.732 -47.989 1.00 43.38 155 GLU B C 1
ATOM 4275 O O . GLU B 1 196 ? -2.813 42.301 -47.029 1.00 43.09 155 GLU B O 1
ATOM 4281 N N . VAL B 1 197 ? -1.872 40.476 -47.926 1.00 44.70 156 VAL B N 1
ATOM 4282 C CA . VAL B 1 197 ? -1.987 39.699 -46.692 1.00 44.38 156 VAL B CA 1
ATOM 4283 C C . VAL B 1 197 ? -1.009 40.194 -45.613 1.00 46.85 156 VAL B C 1
ATOM 4284 O O . VAL B 1 197 ? -1.383 40.335 -44.452 1.00 38.27 156 VAL B O 1
ATOM 4288 N N . ALA B 1 198 ? 0.200 40.570 -46.020 1.00 46.89 157 ALA B N 1
ATOM 4289 C CA . ALA B 1 198 ? 1.136 41.202 -45.102 1.00 43.80 157 ALA B CA 1
ATOM 4290 C C . ALA B 1 198 ? 0.581 42.507 -44.537 1.00 41.83 157 ALA B C 1
ATOM 4291 O O . ALA B 1 198 ? 0.656 42.748 -43.328 1.00 48.58 157 ALA B O 1
ATOM 4293 N N . LEU B 1 199 ? 0.042 43.361 -45.399 1.00 41.59 158 LEU B N 1
ATOM 4294 C CA . LEU B 1 199 ? -0.528 44.626 -44.926 1.00 40.37 158 LEU B CA 1
ATOM 4295 C C . LEU B 1 199 ? -1.654 44.387 -43.935 1.00 38.35 158 LEU B C 1
ATOM 4296 O O . LEU B 1 199 ? -1.839 45.159 -43.008 1.00 40.57 158 LEU B O 1
ATOM 4301 N N . PHE B 1 200 ? -2.434 43.345 -44.165 1.00 37.02 159 PHE B N 1
ATOM 4302 C CA . PHE B 1 200 ? -3.558 43.035 -43.306 1.00 40.45 159 PHE B CA 1
ATOM 4303 C C . PHE B 1 200 ? -3.070 42.710 -41.904 1.00 42.38 159 PHE B C 1
ATOM 4304 O O . PHE B 1 200 ? -3.725 43.080 -40.920 1.00 34.33 159 PHE B O 1
ATOM 4312 N N . ARG B 1 201 ? -1.960 41.969 -41.814 1.00 43.00 160 ARG B N 1
ATOM 4313 C CA . ARG B 1 201 ? -1.437 41.536 -40.515 1.00 41.13 160 ARG B CA 1
ATOM 4314 C C . ARG B 1 201 ? -0.831 42.713 -39.784 1.00 37.51 160 ARG B C 1
ATOM 4315 O O . ARG B 1 201 ? -1.005 42.862 -38.589 1.00 42.89 160 ARG B O 1
ATOM 4323 N N . LEU B 1 202 ? -0.155 43.580 -40.524 1.00 37.97 161 LEU B N 1
ATOM 4324 C CA . LEU B 1 202 ? 0.325 44.832 -39.973 1.00 41.99 161 LEU B CA 1
ATOM 4325 C C . LEU B 1 202 ? -0.846 45.685 -39.414 1.00 38.68 161 LEU B C 1
ATOM 4326 O O . LEU B 1 202 ? -0.797 46.191 -38.298 1.00 36.29 161 LEU B O 1
ATOM 4331 N N . VAL B 1 203 ? -1.911 45.823 -40.177 1.00 38.10 162 VAL B N 1
ATOM 4332 C CA . VAL B 1 203 ? -2.999 46.716 -39.768 1.00 38.90 162 VAL B CA 1
ATOM 4333 C C . VAL B 1 203 ? -3.683 46.074 -38.551 1.00 43.99 162 VAL B C 1
ATOM 4334 O O . VAL B 1 203 ? -3.939 46.727 -37.532 1.00 46.47 162 VAL B O 1
ATOM 4338 N N . GLU B 1 204 ? -3.817 44.754 -38.614 1.00 44.31 163 GLU B N 1
ATOM 4339 C CA . GLU B 1 204 ? -4.358 43.959 -37.520 1.00 45.94 163 GLU B CA 1
ATOM 4340 C C . GLU B 1 204 ? -3.490 44.088 -36.267 1.00 46.14 163 GLU B C 1
ATOM 4341 O O . GLU B 1 204 ? -4.004 44.200 -35.160 1.00 42.33 163 GLU B O 1
ATOM 4347 N N . SER B 1 205 ? -2.171 44.109 -36.426 1.00 47.68 164 SER B N 1
ATOM 4348 C CA . SER B 1 205 ? -1.295 44.254 -35.254 1.00 49.14 164 SER B CA 1
ATOM 4349 C C . SER B 1 205 ? -1.458 45.615 -34.593 1.00 43.14 164 SER B C 1
ATOM 4350 O O . SER B 1 205 ? -1.236 45.764 -33.396 1.00 47.04 164 SER B O 1
ATOM 4353 N N . LEU B 1 206 ? -1.930 46.591 -35.347 1.00 44.06 165 LEU B N 1
ATOM 4354 C CA . LEU B 1 206 ? -2.195 47.903 -34.763 1.00 41.37 165 LEU B CA 1
ATOM 4355 C C . LEU B 1 206 ? -3.644 48.064 -34.361 1.00 43.88 165 LEU B C 1
ATOM 4356 O O . LEU B 1 206 ? -4.117 49.184 -34.166 1.00 44.09 165 LEU B O 1
ATOM 4361 N N . GLY B 1 207 ? -4.360 46.946 -34.261 1.00 41.16 166 GLY B N 1
ATOM 4362 C CA . GLY B 1 207 ? -5.672 46.939 -33.634 1.00 38.25 166 GLY B CA 1
ATOM 4363 C C . GLY B 1 207 ? -6.817 47.334 -34.559 1.00 37.63 166 GLY B C 1
ATOM 4364 O O . GLY B 1 207 ? -7.941 47.535 -34.120 1.00 42.45 166 GLY B O 1
ATOM 4365 N N . VAL B 1 208 ? -6.552 47.449 -35.845 1.00 39.56 167 VAL B N 1
ATOM 4366 C CA . VAL B 1 208 ? -7.584 47.844 -36.771 1.00 40.04 167 VAL B CA 1
ATOM 4367 C C . VAL B 1 208 ? -8.219 46.588 -37.364 1.00 47.09 167 VAL B C 1
ATOM 4368 O O . VAL B 1 208 ? -7.579 45.847 -38.128 1.00 42.84 167 VAL B O 1
ATOM 4372 N N . ARG B 1 209 ? -9.487 46.373 -37.027 1.00 45.93 168 ARG B N 1
ATOM 4373 C CA . ARG B 1 209 ? -10.185 45.132 -37.349 1.00 52.12 168 ARG B CA 1
ATOM 4374 C C . ARG B 1 209 ? -11.464 45.420 -38.131 1.00 48.10 168 ARG B C 1
ATOM 4375 O O . ARG B 1 209 ? -12.283 46.246 -37.730 1.00 43.77 168 ARG B O 1
ATOM 4383 N N . PRO B 1 210 ? -11.647 44.718 -39.255 1.00 48.20 169 PRO B N 1
ATOM 4384 C CA . PRO B 1 210 ? -12.722 45.047 -40.151 1.00 48.44 169 PRO B CA 1
ATOM 4385 C C . PRO B 1 210 ? -13.979 44.267 -39.799 1.00 44.95 169 PRO B C 1
ATOM 4386 O O . PRO B 1 210 ? -13.906 43.179 -39.220 1.00 41.27 169 PRO B O 1
ATOM 4390 N N . ASP B 1 211 ? -15.124 44.855 -40.111 1.00 46.68 170 ASP B N 1
ATOM 4391 C CA . ASP B 1 211 ? -16.402 44.167 -39.995 1.00 52.21 170 ASP B CA 1
ATOM 4392 C C . ASP B 1 211 ? -16.748 43.465 -41.296 1.00 49.23 170 ASP B C 1
ATOM 4393 O O . ASP B 1 211 ? -17.558 42.531 -41.303 1.00 48.45 170 ASP B O 1
ATOM 4398 N N . PHE B 1 212 ? -16.162 43.943 -42.394 1.00 51.63 171 PHE B N 1
ATOM 4399 C CA . PHE B 1 212 ? -16.275 43.281 -43.694 1.00 50.72 171 PHE B CA 1
ATOM 4400 C C . PHE B 1 212 ? -14.946 43.322 -44.436 1.00 48.73 171 PHE B C 1
ATOM 4401 O O . PHE B 1 212 ? -14.152 44.249 -44.269 1.00 49.75 171 PHE B O 1
ATOM 4409 N N . VAL B 1 213 ? -14.742 42.347 -45.313 1.00 51.49 172 VAL B N 1
ATOM 4410 C CA . VAL B 1 213 ? -13.703 42.448 -46.332 1.00 49.49 172 VAL B CA 1
ATOM 4411 C C . VAL B 1 213 ? -14.236 42.279 -47.752 1.00 46.34 172 VAL B C 1
ATOM 4412 O O . VAL B 1 213 ? -15.190 41.522 -48.006 1.00 43.92 172 VAL B O 1
ATOM 4416 N N . ALA B 1 214 ? -13.602 42.993 -48.663 1.00 45.00 173 ALA B N 1
ATOM 4417 C CA . ALA B 1 214 ? -13.917 42.925 -50.071 1.00 45.49 173 ALA B CA 1
ATOM 4418 C C . ALA B 1 214 ? -12.635 43.032 -50.879 1.00 49.98 173 ALA B C 1
ATOM 4419 O O . ALA B 1 214 ? -11.637 43.543 -50.402 1.00 48.26 173 ALA B O 1
ATOM 4421 N N . GLY B 1 215 ? -12.668 42.527 -52.101 1.00 47.07 174 GLY B N 1
ATOM 4422 C CA . GLY B 1 215 ? -11.510 42.554 -52.968 1.00 55.55 174 GLY B CA 1
ATOM 4423 C C . GLY B 1 215 ? -11.885 42.746 -54.420 1.00 53.65 174 GLY B C 1
ATOM 4424 O O . GLY B 1 215 ? -13.014 42.504 -54.800 1.00 51.10 174 GLY B O 1
ATOM 4425 N N . HIS B 1 216 ? -10.943 43.190 -55.233 1.00 48.02 175 HIS B N 1
ATOM 4426 C CA . HIS B 1 216 ? -11.185 43.285 -56.648 1.00 48.04 175 HIS B CA 1
ATOM 4427 C C . HIS B 1 216 ? -10.415 42.169 -57.291 1.00 48.68 175 HIS B C 1
ATOM 4428 O O . HIS B 1 216 ? -9.205 42.117 -57.194 1.00 47.08 175 HIS B O 1
ATOM 4435 N N . SER B 1 217 ? -11.120 41.272 -57.957 1.00 52.52 176 SER B N 1
ATOM 4436 C CA . SER B 1 217 ? -10.438 40.235 -58.688 1.00 59.82 176 SER B CA 1
ATOM 4437 C C . SER B 1 217 ? -9.571 39.413 -57.737 1.00 51.05 176 SER B C 1
ATOM 4438 O O . SER B 1 217 ? -10.080 38.745 -56.867 1.00 47.39 176 SER B O 1
ATOM 4441 N N . ILE B 1 218 ? -8.262 39.433 -57.934 1.00 48.32 177 ILE B N 1
ATOM 4442 C CA . ILE B 1 218 ? -7.363 38.663 -57.103 1.00 53.09 177 ILE B CA 1
ATOM 4443 C C . ILE B 1 218 ? -7.465 39.112 -55.657 1.00 47.90 177 ILE B C 1
ATOM 4444 O O . ILE B 1 218 ? -7.180 38.354 -54.753 1.00 53.36 177 ILE B O 1
ATOM 4449 N N . GLY B 1 219 ? -7.891 40.344 -55.450 1.00 45.86 178 GLY B N 1
ATOM 4450 C CA . GLY B 1 219 ? -8.018 40.888 -54.122 1.00 47.06 178 GLY B CA 1
ATOM 4451 C C . GLY B 1 219 ? -8.961 40.041 -53.300 1.00 45.41 178 GLY B C 1
ATOM 4452 O O . GLY B 1 219 ? -8.751 39.852 -52.119 1.00 40.79 178 GLY B O 1
ATOM 4453 N N . GLU B 1 220 ? -9.995 39.519 -53.928 1.00 40.58 179 GLU B N 1
ATOM 4454 C CA . GLU B 1 220 ? -10.950 38.681 -53.236 1.00 46.01 179 GLU B CA 1
ATOM 4455 C C . GLU B 1 220 ? -10.322 37.424 -52.650 1.00 44.49 179 GLU B C 1
ATOM 4456 O O . GLU B 1 220 ? -10.774 36.939 -51.643 1.00 46.20 179 GLU B O 1
ATOM 4462 N N . LEU B 1 221 ? -9.322 36.865 -53.310 1.00 47.84 180 LEU B N 1
ATOM 4463 C CA . LEU B 1 221 ? -8.593 35.732 -52.756 1.00 48.91 180 LEU B CA 1
ATOM 4464 C C . LEU B 1 221 ? -7.865 36.083 -51.454 1.00 42.17 180 LEU B C 1
ATOM 4465 O O . LEU B 1 221 ? -7.867 35.317 -50.511 1.00 43.05 180 LEU B O 1
ATOM 4470 N N . ALA B 1 222 ? -7.253 37.253 -51.407 1.00 41.52 181 ALA B N 1
ATOM 4471 C CA . ALA B 1 222 ? -6.599 37.722 -50.186 1.00 42.01 181 ALA B CA 1
ATOM 4472 C C . ALA B 1 222 ? -7.621 37.933 -49.093 1.00 39.73 181 ALA B C 1
ATOM 4473 O O . ALA B 1 222 ? -7.399 37.563 -47.945 1.00 41.30 181 ALA B O 1
ATOM 4475 N N . ALA B 1 223 ? -8.754 38.529 -49.451 1.00 40.41 182 ALA B N 1
ATOM 4476 C CA . ALA B 1 223 ? -9.825 38.726 -48.495 1.00 40.38 182 ALA B CA 1
ATOM 4477 C C . ALA B 1 223 ? -10.372 37.396 -47.964 1.00 40.86 182 ALA B C 1
ATOM 4478 O O . ALA B 1 223 ? -10.617 37.242 -46.768 1.00 44.85 182 ALA B O 1
ATOM 4480 N N . ALA B 1 224 ? -10.492 36.410 -48.837 1.00 44.98 183 ALA B N 1
ATOM 4481 C CA . ALA B 1 224 ? -11.009 35.118 -48.416 1.00 45.62 183 ALA B CA 1
ATOM 4482 C C . ALA B 1 224 ? -10.049 34.431 -47.441 1.00 47.90 183 ALA B C 1
ATOM 4483 O O . ALA B 1 224 ? -10.472 33.864 -46.428 1.00 40.56 183 ALA B O 1
ATOM 4485 N N . HIS B 1 225 ? -8.758 34.465 -47.764 1.00 46.49 184 HIS B N 1
ATOM 4486 C CA . HIS B 1 225 ? -7.756 33.793 -46.941 1.00 47.82 184 HIS B CA 1
ATOM 4487 C C . HIS B 1 225 ? -7.775 34.411 -45.544 1.00 46.69 184 HIS B C 1
ATOM 4488 O O . HIS B 1 225 ? -7.749 33.723 -44.524 1.00 44.65 184 HIS B O 1
ATOM 4495 N N . VAL B 1 226 ? -7.861 35.731 -45.538 1.00 44.82 185 VAL B N 1
ATOM 4496 C CA . VAL B 1 226 ? -7.742 36.524 -44.334 1.00 45.87 185 VAL B CA 1
ATOM 4497 C C . VAL B 1 226 ? -8.992 36.354 -43.447 1.00 46.74 185 VAL B C 1
ATOM 4498 O O . VAL B 1 226 ? -8.867 36.206 -42.240 1.00 49.86 185 VAL B O 1
ATOM 4502 N N . ALA B 1 227 ? -10.149 36.116 -44.070 1.00 46.87 186 ALA B N 1
ATOM 4503 C CA . ALA B 1 227 ? -11.369 35.768 -43.334 1.00 45.00 186 ALA B CA 1
ATOM 4504 C C . ALA B 1 227 ? -11.418 34.289 -42.948 1.00 47.62 186 ALA B C 1
ATOM 4505 O O . ALA B 1 227 ? -12.432 33.803 -42.458 1.00 52.72 186 ALA B O 1
ATOM 4507 N N . GLY B 1 228 ? -10.355 33.555 -43.255 1.00 47.88 187 GLY B N 1
ATOM 4508 C CA . GLY B 1 228 ? -10.193 32.200 -42.747 1.00 51.87 187 GLY B CA 1
ATOM 4509 C C . GLY B 1 228 ? -10.783 31.130 -43.640 1.00 47.96 187 GLY B C 1
ATOM 4510 O O . GLY B 1 228 ? -10.865 29.972 -43.252 1.00 52.63 187 GLY B O 1
ATOM 4511 N N . VAL B 1 229 ? -11.158 31.500 -44.855 1.00 46.72 188 VAL B N 1
ATOM 4512 C CA . VAL B 1 229 ? -11.776 30.550 -45.764 1.00 46.44 188 VAL B CA 1
ATOM 4513 C C . VAL B 1 229 ? -10.769 29.506 -46.275 1.00 57.26 188 VAL B C 1
ATOM 4514 O O . VAL B 1 229 ? -11.100 28.317 -46.413 1.00 57.59 188 VAL B O 1
ATOM 4518 N N . LEU B 1 230 ? -9.531 29.935 -46.513 1.00 53.81 189 LEU B N 1
ATOM 4519 C CA . LEU B 1 230 ? -8.492 29.025 -46.982 1.00 57.22 189 LEU B CA 1
ATOM 4520 C C . LEU B 1 230 ? -7.333 29.025 -46.022 1.00 53.47 189 LEU B C 1
ATOM 4521 O O . LEU B 1 230 ? -6.919 30.073 -45.537 1.00 53.32 189 LEU B O 1
ATOM 4526 N N . SER B 1 231 ? -6.771 27.850 -45.792 1.00 53.14 190 SER B N 1
ATOM 4527 C CA . SER B 1 231 ? -5.470 27.763 -45.154 1.00 57.16 190 SER B CA 1
ATOM 4528 C C . SER B 1 231 ? -4.509 28.502 -46.069 1.00 47.70 190 SER B C 1
ATOM 4529 O O . SER B 1 231 ? -4.845 28.791 -47.212 1.00 45.85 190 SER B O 1
ATOM 4532 N N . LEU B 1 232 ? -3.359 28.887 -45.538 1.00 48.97 191 LEU B N 1
ATOM 4533 C CA . LEU B 1 232 ? -2.342 29.544 -46.340 1.00 51.87 191 LEU B CA 1
ATOM 4534 C C . LEU B 1 232 ? -1.812 28.628 -47.429 1.00 55.99 191 LEU B C 1
ATOM 4535 O O . LEU B 1 232 ? -1.607 29.082 -48.551 1.00 54.28 191 LEU B O 1
ATOM 4540 N N . PRO B 1 233 ? -1.587 27.337 -47.111 1.00 60.02 192 PRO B N 1
ATOM 4541 C CA . PRO B 1 233 ? -1.064 26.463 -48.157 1.00 54.61 192 PRO B CA 1
ATOM 4542 C C . PRO B 1 233 ? -2.073 26.228 -49.270 1.00 59.47 192 PRO B C 1
ATOM 4543 O O . PRO B 1 233 ? -1.691 26.217 -50.444 1.00 60.81 192 PRO B O 1
ATOM 4547 N N . ASP B 1 234 ? -3.355 26.128 -48.911 1.00 58.67 193 ASP B N 1
ATOM 4548 C CA . ASP B 1 234 ? -4.429 26.040 -49.904 1.00 56.72 193 ASP B CA 1
ATOM 4549 C C . ASP B 1 234 ? -4.533 27.331 -50.701 1.00 51.20 193 ASP B C 1
ATOM 4550 O O . ASP B 1 234 ? -4.665 27.301 -51.921 1.00 55.34 193 ASP B O 1
ATOM 4555 N N . ALA B 1 235 ? -4.445 28.466 -50.014 1.00 54.26 194 ALA B N 1
ATOM 4556 C CA . ALA B 1 235 ? -4.540 29.774 -50.671 1.00 52.15 194 ALA B CA 1
ATOM 4557 C C . ALA B 1 235 ? -3.443 30.027 -51.714 1.00 51.19 194 ALA B C 1
ATOM 4558 O O . ALA B 1 235 ? -3.740 30.484 -52.815 1.00 46.97 194 ALA B O 1
ATOM 4560 N N . CYS B 1 236 ? -2.180 29.794 -51.360 1.00 53.60 195 CYS B N 1
ATOM 4561 C CA . CYS B 1 236 ? -1.083 29.999 -52.320 1.00 58.09 195 CYS B CA 1
ATOM 4562 C C . CYS B 1 236 ? -1.207 29.027 -53.491 1.00 57.09 195 CYS B C 1
ATOM 4563 O O . CYS B 1 236 ? -0.803 29.337 -54.595 1.00 56.73 195 CY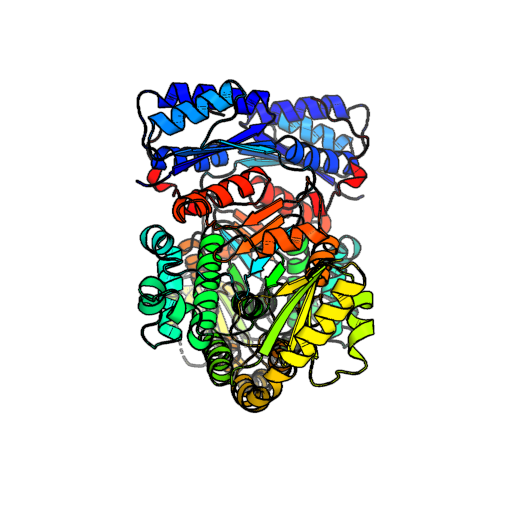S B O 1
ATOM 4566 N N . ARG B 1 237 ? -1.648 27.806 -53.220 1.00 59.70 196 ARG B N 1
ATOM 4567 C CA . ARG B 1 237 ? -1.818 26.819 -54.276 1.00 60.90 196 ARG B CA 1
ATOM 4568 C C . ARG B 1 237 ? -2.862 27.320 -55.268 1.00 65.11 196 ARG B C 1
ATOM 4569 O O . ARG B 1 237 ? -2.638 27.282 -56.485 1.00 56.64 196 ARG B O 1
ATOM 4577 N N . LEU B 1 238 ? -3.959 27.869 -54.742 1.00 57.08 197 LEU B N 1
ATOM 4578 C CA . LEU B 1 238 ? -5.021 28.423 -55.577 1.00 54.64 197 LEU B CA 1
ATOM 4579 C C . LEU B 1 238 ? -4.552 29.650 -56.357 1.00 52.32 197 LEU B C 1
ATOM 4580 O O . LEU B 1 238 ? -4.867 29.810 -57.539 1.00 49.55 197 LEU B O 1
ATOM 4585 N N . VAL B 1 239 ? -3.837 30.554 -55.700 1.00 51.28 198 VAL B N 1
ATOM 4586 C CA . VAL B 1 239 ? -3.398 31.760 -56.400 1.00 57.66 198 VAL B CA 1
ATOM 4587 C C . VAL B 1 239 ? -2.226 31.482 -57.358 1.00 53.91 198 VAL B C 1
ATOM 4588 O O . VAL B 1 239 ? -2.191 32.006 -58.470 1.00 50.03 198 VAL B O 1
ATOM 4592 N N . ALA B 1 240 ? -1.323 30.592 -56.961 1.00 53.65 199 ALA B N 1
ATOM 4593 C CA . ALA B 1 240 ? -0.232 30.167 -57.840 1.00 61.22 199 ALA B CA 1
ATOM 4594 C C . ALA B 1 240 ? -0.795 29.635 -59.141 1.00 56.67 199 ALA B C 1
ATOM 4595 O O . ALA B 1 240 ? -0.364 30.050 -60.216 1.00 55.13 199 ALA B O 1
ATOM 4597 N N . ALA B 1 241 ? -1.786 28.750 -59.047 1.00 56.89 200 ALA B N 1
ATOM 4598 C CA . ALA B 1 241 ? -2.387 28.157 -60.242 1.00 54.72 200 ALA B CA 1
ATOM 4599 C C . ALA B 1 241 ? -3.165 29.193 -61.049 1.00 53.55 200 ALA B C 1
ATOM 4600 O O . ALA B 1 241 ? -3.051 29.253 -62.272 1.00 46.78 200 ALA B O 1
ATOM 4602 N N . ARG B 1 242 ? -3.950 30.013 -60.363 1.00 54.56 201 ARG B N 1
ATOM 4603 C CA . ARG B 1 242 ? -4.731 31.054 -61.026 1.00 55.29 201 ARG B CA 1
ATOM 4604 C C . ARG B 1 242 ? -3.841 31.940 -61.904 1.00 52.57 201 ARG B C 1
ATOM 4605 O O . ARG B 1 242 ? -4.216 32.292 -63.027 1.00 50.60 201 ARG B O 1
ATOM 4613 N N . GLY B 1 243 ? -2.690 32.338 -61.370 1.00 49.84 202 GLY B N 1
ATOM 4614 C CA . GLY B 1 243 ? -1.765 33.206 -62.094 1.00 49.71 202 GLY B CA 1
ATOM 4615 C C . GLY B 1 243 ? -1.074 32.504 -63.237 1.00 50.21 202 GLY B C 1
ATOM 4616 O O . GLY B 1 243 ? -1.065 33.011 -64.357 1.00 49.35 202 GLY B O 1
ATOM 4617 N N . GLN B 1 244 ? -0.531 31.318 -62.961 1.00 55.12 203 GLN B N 1
ATOM 4618 C CA . GLN B 1 244 ? 0.236 30.549 -63.958 1.00 60.59 203 GLN B CA 1
ATOM 4619 C C . GLN B 1 244 ? -0.662 30.130 -65.101 1.00 58.12 203 GLN B C 1
ATOM 4620 O O . GLN B 1 244 ? -0.291 30.240 -66.260 1.00 54.81 203 GLN B O 1
ATOM 4626 N N . LEU B 1 245 ? -1.835 29.605 -64.769 1.00 59.64 204 LEU B N 1
ATOM 4627 C CA . LEU B 1 245 ? -2.735 29.141 -65.803 1.00 61.03 204 LEU B CA 1
ATOM 4628 C C . LEU B 1 245 ? -3.125 30.283 -66.736 1.00 56.78 204 LEU B C 1
ATOM 4629 O O . LEU B 1 245 ? -3.151 30.088 -67.947 1.00 55.94 204 LEU B O 1
ATOM 4634 N N . MET B 1 246 ? -3.346 31.493 -66.224 1.00 60.33 205 MET B N 1
ATOM 4635 C CA . MET B 1 246 ? -3.727 32.550 -67.156 1.00 64.02 205 MET B CA 1
ATOM 4636 C C . MET B 1 246 ? -2.576 33.254 -67.836 1.00 58.62 205 MET B C 1
ATOM 4637 O O . MET B 1 246 ? -2.784 33.874 -68.862 1.00 66.07 205 MET B O 1
ATOM 4642 N N . GLU B 1 247 ? -1.363 33.102 -67.326 1.00 61.31 206 GLU B N 1
ATOM 4643 C CA . GLU B 1 247 ? -0.192 33.584 -68.044 1.00 67.96 206 GLU B CA 1
ATOM 4644 C C . GLU B 1 247 ? -0.029 32.766 -69.331 1.00 72.02 206 GLU B C 1
ATOM 4645 O O . GLU B 1 247 ? 0.288 33.310 -70.394 1.00 57.71 206 GLU B O 1
ATOM 4651 N N . ALA B 1 248 ? -0.330 31.471 -69.240 1.00 73.11 207 ALA B N 1
ATOM 4652 C CA . ALA B 1 248 ? -0.112 30.547 -70.355 1.00 79.10 207 ALA B CA 1
ATOM 4653 C C . ALA B 1 248 ? -1.149 30.710 -71.472 1.00 67.57 207 ALA B C 1
ATOM 4654 O O . ALA B 1 248 ? -0.932 30.256 -72.583 1.00 63.14 207 ALA B O 1
ATOM 4656 N N . LEU B 1 249 ? -2.266 31.368 -71.186 1.00 61.94 208 LEU B N 1
ATOM 4657 C CA . LEU B 1 249 ? -3.190 31.734 -72.246 1.00 66.45 208 LEU B CA 1
ATOM 4658 C C . LEU B 1 249 ? -2.452 32.563 -73.294 1.00 73.54 208 LEU B C 1
ATOM 4659 O O . LEU B 1 249 ? -1.442 33.194 -72.981 1.00 78.37 208 LEU B O 1
ATOM 4664 N N . PRO B 1 250 ? -2.924 32.519 -74.555 1.00 80.13 209 PRO B N 1
ATOM 4665 C CA . PRO B 1 250 ? -2.236 33.216 -75.645 1.00 83.24 209 PRO B CA 1
ATOM 4666 C C . PRO B 1 250 ? -2.518 34.718 -75.698 1.00 80.50 209 PRO B C 1
ATOM 4667 O O . PRO B 1 250 ? -3.469 35.202 -75.077 1.00 66.73 209 PRO B O 1
ATOM 4671 N N . GLU B 1 251 ? -1.732 35.418 -76.512 1.00 83.49 210 GLU B N 1
ATOM 4672 C CA . GLU B 1 251 ? -1.967 36.824 -76.813 1.00 85.49 210 GLU B CA 1
ATOM 4673 C C . GLU B 1 251 ? -3.320 36.980 -77.482 1.00 85.46 210 GLU B C 1
ATOM 4674 O O . GLU B 1 251 ? -3.958 35.988 -77.865 1.00 79.57 210 GLU B O 1
ATOM 4680 N N . GLY B 1 252 ? -3.742 38.234 -77.632 1.00 85.50 211 GLY B N 1
ATOM 4681 C CA . GLY B 1 252 ? -4.885 38.577 -78.473 1.00 88.52 211 GLY B CA 1
ATOM 4682 C C . GLY B 1 252 ? -6.065 39.130 -77.698 1.00 85.58 211 GLY B C 1
ATOM 4683 O O . GLY B 1 252 ? -7.092 39.465 -78.284 1.00 94.89 211 GLY B O 1
ATOM 4684 N N . GLY B 1 253 ? -5.921 39.234 -76.381 1.00 85.90 212 GLY B N 1
ATOM 4685 C CA . GLY B 1 253 ? -6.976 39.797 -75.543 1.00 84.40 212 GLY B CA 1
ATOM 4686 C C . GLY B 1 253 ? -6.752 41.276 -75.270 1.00 78.33 212 GLY B C 1
ATOM 4687 O O . GLY B 1 253 ? -5.612 41.711 -75.115 1.00 77.59 212 GLY B O 1
ATOM 4688 N N . ALA B 1 254 ? -7.839 42.047 -75.223 1.00 75.60 213 ALA B N 1
ATOM 4689 C CA . ALA B 1 254 ? -7.784 43.446 -74.791 1.00 70.61 213 ALA B CA 1
ATOM 4690 C C . ALA B 1 254 ? -8.841 43.757 -73.747 1.00 69.75 213 ALA B C 1
ATOM 4691 O O . ALA B 1 254 ? -9.830 43.035 -73.604 1.00 59.01 213 ALA B O 1
ATOM 4693 N N . MET B 1 255 ? -8.621 44.851 -73.025 1.00 67.88 214 MET B N 1
ATOM 4694 C CA . MET B 1 255 ? -9.625 45.390 -72.121 1.00 72.59 214 MET B CA 1
ATOM 4695 C C . MET B 1 255 ? -9.746 46.897 -72.300 1.00 64.28 214 MET B C 1
ATOM 4696 O O . MET B 1 255 ? -8.745 47.601 -72.457 1.00 61.42 214 MET B O 1
ATOM 4701 N N . VAL B 1 256 ? -10.971 47.395 -72.181 1.00 59.12 215 VAL B N 1
ATOM 4702 C CA . VAL B 1 256 ? -11.220 48.823 -72.295 1.00 63.96 215 VAL B CA 1
ATOM 4703 C C . VAL B 1 256 ? -12.219 49.257 -71.236 1.00 59.56 215 VAL B C 1
ATOM 4704 O O . VAL B 1 256 ? -13.225 48.593 -71.031 1.00 56.67 215 VAL B O 1
ATOM 4708 N N . SER B 1 257 ? -11.911 50.345 -70.535 1.00 63.91 216 SER B N 1
ATOM 4709 C CA . SER B 1 257 ? -12.857 50.951 -69.592 1.00 68.38 216 SER B CA 1
ATOM 4710 C C . SER B 1 257 ? -13.658 52.083 -70.219 1.00 68.33 216 SER B C 1
ATOM 4711 O O . SER B 1 257 ? -13.131 52.853 -71.021 1.00 87.21 216 SER B O 1
ATOM 4714 N N . VAL B 1 258 ? -14.908 52.217 -69.790 1.00 67.83 217 VAL B N 1
ATOM 4715 C CA . VAL B 1 258 ? -15.890 53.051 -70.481 1.00 75.50 217 VAL B CA 1
ATOM 4716 C C . VAL B 1 258 ? -16.637 53.938 -69.470 1.00 77.70 217 VAL B C 1
ATOM 4717 O O . VAL B 1 258 ? -16.966 53.490 -68.372 1.00 77.64 217 VAL B O 1
ATOM 4721 N N . ARG B 1 259 ? -16.905 55.186 -69.856 1.00 84.50 218 ARG B N 1
ATOM 4722 C CA . ARG B 1 259 ? -17.604 56.168 -69.005 1.00 86.33 218 ARG B CA 1
ATOM 4723 C C . ARG B 1 259 ? -19.150 56.127 -69.128 1.00 88.12 218 ARG B C 1
ATOM 4724 O O . ARG B 1 259 ? -19.758 57.146 -69.472 1.00 99.53 218 ARG B O 1
ATOM 4732 N N . ALA B 1 260 ? -19.793 54.991 -68.837 1.00 78.60 219 ALA B N 1
ATOM 4733 C CA . ALA B 1 260 ? -21.237 54.836 -69.128 1.00 81.64 219 ALA B CA 1
ATOM 4734 C C . ALA B 1 260 ? -21.904 53.691 -68.369 1.00 77.81 219 ALA B C 1
ATOM 4735 O O . ALA B 1 260 ? -21.246 52.728 -68.002 1.00 76.31 219 ALA B O 1
ATOM 4737 N N . THR B 1 261 ? -23.231 53.731 -68.263 1.00 84.19 220 THR B N 1
ATOM 4738 C CA . THR B 1 261 ? -23.960 52.792 -67.397 1.00 89.28 220 THR B CA 1
ATOM 4739 C C . THR B 1 261 ? -23.766 51.351 -67.872 1.00 89.04 220 THR B C 1
ATOM 4740 O O . THR B 1 261 ? -23.413 51.113 -69.028 1.00 94.02 220 THR B O 1
ATOM 4744 N N . GLU B 1 262 ? -23.987 50.402 -66.964 1.00 86.07 221 GLU B N 1
ATOM 4745 C CA . GLU B 1 262 ? -23.975 48.972 -67.288 1.00 89.15 221 GLU B CA 1
ATOM 4746 C C . GLU B 1 262 ? -25.057 48.625 -68.320 1.00 98.42 221 GLU B C 1
ATOM 4747 O O . GLU B 1 262 ? -24.822 47.830 -69.233 1.00 92.26 221 GLU B O 1
ATOM 4753 N N . ASP B 1 263 ? -26.228 49.239 -68.190 1.00 91.18 222 ASP B N 1
ATOM 4754 C CA . ASP B 1 263 ? -27.326 48.970 -69.112 1.00 94.77 222 ASP B CA 1
ATOM 4755 C C . ASP B 1 263 ? -26.968 49.387 -70.542 1.00 95.08 222 ASP B C 1
ATOM 4756 O O . ASP B 1 263 ? -27.286 48.682 -71.504 1.00 82.33 222 ASP B O 1
ATOM 4761 N N . GLU B 1 264 ? -26.319 50.541 -70.673 1.00 95.41 223 GLU B N 1
ATOM 4762 C CA . GLU B 1 264 ? -25.947 51.075 -71.978 1.00 98.15 223 GLU B CA 1
ATOM 4763 C C . GLU B 1 264 ? -24.929 50.208 -72.699 1.00 95.12 223 GLU B C 1
ATOM 4764 O O . GLU B 1 264 ? -24.852 50.237 -73.927 1.00 107.08 223 GLU B O 1
ATOM 4770 N N . VAL B 1 265 ? -24.082 49.525 -71.934 1.00 83.39 224 VAL B N 1
ATOM 4771 C CA . VAL B 1 265 ? -23.024 48.692 -72.505 1.00 83.40 224 VAL B CA 1
ATOM 4772 C C . VAL B 1 265 ? -23.519 47.308 -72.943 1.00 87.45 224 VAL B C 1
ATOM 4773 O O . VAL B 1 265 ? -23.082 46.782 -73.969 1.00 91.04 224 VAL B O 1
ATOM 4777 N N . ARG B 1 266 ? -24.455 46.737 -72.192 1.00 85.42 225 ARG B N 1
ATOM 4778 C CA . ARG B 1 266 ? -25.010 45.421 -72.533 1.00 88.73 225 ARG B CA 1
ATOM 4779 C C . ARG B 1 266 ? -25.931 45.455 -73.764 1.00 86.43 225 ARG B C 1
ATOM 4780 O O . ARG B 1 266 ? -26.130 44.438 -74.426 1.00 85.40 225 ARG B O 1
ATOM 4788 N N . ALA B 1 267 ? -26.496 46.624 -74.048 1.00 91.20 226 ALA B N 1
ATOM 4789 C CA . ALA B 1 267 ? -27.188 46.880 -75.312 1.00 89.24 226 ALA B CA 1
ATOM 4790 C C . ALA B 1 267 ? -26.249 46.665 -76.505 1.00 92.66 226 ALA B C 1
ATOM 4791 O O . ALA B 1 267 ? -26.475 45.771 -77.324 1.00 93.89 226 ALA B O 1
ATOM 4793 N N . HIS B 1 268 ? -25.181 47.465 -76.564 1.00 85.84 227 HIS B N 1
ATOM 4794 C CA . HIS B 1 268 ? -24.198 47.417 -77.659 1.00 78.72 227 HIS B CA 1
ATOM 4795 C C . HIS B 1 268 ? -23.386 46.112 -77.681 1.00 81.60 227 HIS B C 1
ATOM 4796 O O . HIS B 1 268 ? -22.503 45.941 -78.524 1.00 81.26 227 HIS B O 1
ATOM 4798 N N . LEU B 1 269 ? -23.663 45.221 -76.729 1.00 79.74 228 LEU B N 1
ATOM 4799 C CA . LEU B 1 269 ? -23.361 43.790 -76.866 1.00 74.10 228 LEU B CA 1
ATOM 4800 C C . LEU B 1 269 ? -24.516 43.067 -77.558 1.00 73.98 228 LEU B C 1
ATOM 4801 O O . LEU B 1 269 ? -24.518 41.841 -77.676 1.00 64.34 228 LEU B O 1
ATOM 4806 N N . THR B 1 273 ? -21.382 39.535 -79.145 1.00 83.69 232 THR B N 1
ATOM 4807 C CA . THR B 1 273 ? -21.892 38.166 -79.161 1.00 90.29 232 THR B CA 1
ATOM 4808 C C . THR B 1 273 ? -21.299 37.338 -78.006 1.00 91.02 232 THR B C 1
ATOM 4809 O O . THR B 1 273 ? -21.599 37.607 -76.846 1.00 88.84 232 THR B O 1
ATOM 4811 N N . GLY B 1 274 ? -20.518 36.302 -78.319 1.00 97.43 233 GLY B N 1
ATOM 4812 C CA . GLY B 1 274 ? -19.753 35.556 -77.297 1.00 91.19 233 GLY B CA 1
ATOM 4813 C C . GLY B 1 274 ? -18.246 35.811 -77.356 1.00 92.29 233 GLY B C 1
ATOM 4814 O O . GLY B 1 274 ? -17.425 34.954 -76.990 1.00 79.34 233 GLY B O 1
ATOM 4815 N N . ARG B 1 275 ? -17.883 36.997 -77.832 1.00 90.97 234 ARG B N 1
ATOM 4816 C CA . ARG B 1 275 ? -16.482 37.348 -78.088 1.00 93.54 234 ARG B CA 1
ATOM 4817 C C . ARG B 1 275 ? -16.001 38.355 -77.043 1.00 83.21 234 ARG B C 1
ATOM 4818 O O . ARG B 1 275 ? -14.810 38.452 -76.749 1.00 74.27 234 ARG B O 1
ATOM 4826 N N . VAL B 1 276 ? -16.930 39.167 -76.558 1.00 84.81 235 VAL B N 1
ATOM 4827 C CA . VAL B 1 276 ? -16.625 40.226 -75.609 1.00 90.60 235 VAL B CA 1
ATOM 4828 C C . VAL B 1 276 ? -17.633 40.146 -74.460 1.00 88.98 235 VAL B C 1
ATOM 4829 O O . VAL B 1 276 ? -18.814 39.869 -74.678 1.00 80.22 235 VAL B O 1
ATOM 4833 N N . ASP B 1 277 ? -17.173 40.410 -73.242 1.00 85.49 236 ASP B N 1
ATOM 4834 C CA . ASP B 1 277 ? -18.050 40.380 -72.068 1.00 86.00 236 ASP B CA 1
ATOM 4835 C C . ASP B 1 277 ? -17.808 41.635 -71.230 1.00 82.75 236 ASP B C 1
ATOM 4836 O O . ASP B 1 277 ? -16.890 42.417 -71.511 1.00 70.10 236 ASP B O 1
ATOM 4841 N N . VAL B 1 278 ? -18.660 41.840 -70.230 1.00 75.94 237 VAL B N 1
ATOM 4842 C CA . VAL B 1 278 ? -18.372 42.786 -69.155 1.00 74.98 237 VAL B CA 1
ATOM 4843 C C . VAL B 1 278 ? -17.455 42.148 -68.094 1.00 65.39 237 VAL B C 1
ATOM 4844 O O . VAL B 1 278 ? -17.744 41.077 -67.564 1.00 61.41 237 VAL B O 1
ATOM 4848 N N . ALA B 1 279 ? -16.303 42.770 -67.872 1.00 60.52 238 ALA B N 1
ATOM 4849 C CA . ALA B 1 279 ? -15.313 42.248 -66.939 1.00 63.86 238 ALA B CA 1
ATOM 4850 C C . ALA B 1 279 ? -15.526 42.808 -65.533 1.00 61.25 238 ALA B C 1
ATOM 4851 O O . ALA B 1 279 ? -15.204 42.153 -64.546 1.00 58.89 238 ALA B O 1
ATOM 4853 N N . ALA B 1 280 ? -16.077 44.016 -65.451 1.00 53.72 239 ALA B N 1
ATOM 4854 C CA . ALA B 1 280 ? -16.196 44.717 -64.192 1.00 51.72 239 ALA B CA 1
ATOM 4855 C C . ALA B 1 280 ? -17.231 45.821 -64.316 1.00 60.20 239 ALA B C 1
ATOM 4856 O O . ALA B 1 280 ? -17.345 46.465 -65.358 1.00 61.81 239 ALA B O 1
ATOM 4858 N N . VAL B 1 281 ? -17.860 46.132 -63.193 1.00 67.36 240 VAL B N 1
ATOM 4859 C CA . VAL B 1 281 ? -18.808 47.225 -63.087 1.00 68.23 240 VAL B CA 1
ATOM 4860 C C . VAL B 1 281 ? -18.329 48.000 -61.863 1.00 65.11 240 VAL B C 1
ATOM 4861 O O . VAL B 1 281 ? -18.893 47.892 -60.786 1.00 55.91 240 VAL B O 1
ATOM 4865 N N . ASN B 1 282 ? -17.241 48.734 -62.041 1.00 55.71 241 ASN B N 1
ATOM 4866 C CA . ASN B 1 282 ? -16.613 49.511 -60.981 1.00 58.36 241 ASN B CA 1
ATOM 4867 C C . ASN B 1 282 ? -17.417 50.653 -60.396 1.00 64.89 241 ASN B C 1
ATOM 4868 O O . ASN B 1 282 ? -17.415 50.879 -59.195 1.00 70.83 241 ASN B O 1
ATOM 4873 N N . GLY B 1 283 ? -18.096 51.380 -61.257 1.00 65.45 242 GLY B N 1
ATOM 4874 C CA . GLY B 1 283 ? -18.876 52.521 -60.838 1.00 78.65 242 GLY B CA 1
ATOM 4875 C C . GLY B 1 283 ? -20.194 52.537 -61.564 1.00 85.71 242 GLY B C 1
ATOM 4876 O O . GLY B 1 283 ? -20.407 51.735 -62.468 1.00 76.62 242 GLY B O 1
ATOM 4877 N N . PRO B 1 284 ? -21.124 53.395 -61.131 1.00 90.81 243 PRO B N 1
ATOM 4878 C CA . PRO B 1 284 ? -22.373 53.416 -61.892 1.00 97.24 243 PRO B CA 1
ATOM 4879 C C . PRO B 1 284 ? -22.088 53.840 -63.333 1.00 93.82 243 PRO B C 1
ATOM 4880 O O . PRO B 1 284 ? -22.604 53.233 -64.262 1.00 88.28 243 PRO B O 1
ATOM 4884 N N . GLU B 1 285 ? -21.297 54.891 -63.500 1.00 101.64 244 GLU B N 1
ATOM 4885 C CA . GLU B 1 285 ? -20.849 55.347 -64.806 1.00 109.50 244 GLU B CA 1
ATOM 4886 C C . GLU B 1 285 ? -19.805 54.469 -65.509 1.00 112.82 244 GLU B C 1
ATOM 4887 O O . GLU B 1 285 ? -19.866 54.273 -66.721 1.00 132.72 244 GLU B O 1
ATOM 4893 N N . SER B 1 286 ? -18.848 53.951 -64.740 1.00 104.02 245 SER B N 1
ATOM 4894 C CA . SER B 1 286 ? -17.723 53.186 -65.291 1.00 90.95 245 SER B CA 1
ATOM 4895 C C . SER B 1 286 ? -17.811 51.663 -65.314 1.00 86.07 245 SER B C 1
ATOM 4896 O O . SER B 1 286 ? -18.100 51.022 -64.311 1.00 74.74 245 SER B O 1
ATOM 4899 N N . VAL B 1 287 ? -17.528 51.098 -66.482 1.00 76.44 246 VAL B N 1
ATOM 4900 C CA . VAL B 1 287 ? -17.532 49.658 -66.687 1.00 73.78 246 VAL B CA 1
ATOM 4901 C C . VAL B 1 287 ? -16.369 49.232 -67.574 1.00 69.08 246 VAL B C 1
ATOM 4902 O O . VAL B 1 287 ? -15.792 50.046 -68.273 1.00 71.87 246 VAL B O 1
ATOM 4906 N N . VAL B 1 288 ? -16.009 47.959 -67.525 1.00 66.83 247 VAL B N 1
ATOM 4907 C CA . VAL B 1 288 ? -14.882 47.468 -68.306 1.00 65.65 247 VAL B CA 1
ATOM 4908 C C . VAL B 1 288 ? -15.326 46.318 -69.203 1.00 69.11 247 VAL B C 1
ATOM 4909 O O . VAL B 1 288 ? -15.966 45.374 -68.737 1.00 58.87 247 VAL B O 1
ATOM 4913 N N . LEU B 1 289 ? -14.981 46.394 -70.488 1.00 74.20 248 LEU B N 1
ATOM 4914 C CA . LEU B 1 289 ? -15.189 45.257 -71.382 1.00 76.61 248 LEU B CA 1
ATOM 4915 C C . LEU B 1 289 ? -13.885 44.542 -71.682 1.00 72.53 248 LEU B C 1
ATOM 4916 O O . LEU B 1 289 ? -12.801 45.131 -71.697 1.00 70.05 248 LEU B O 1
ATOM 4921 N N . SER B 1 290 ? -14.022 43.274 -72.017 1.00 72.38 249 SER B N 1
ATOM 4922 C CA . SER B 1 290 ? -12.869 42.407 -72.108 1.00 74.13 249 SER B CA 1
ATOM 4923 C C . SER B 1 290 ? -13.143 41.304 -73.118 1.00 65.73 249 SER B C 1
ATOM 4924 O O . SER B 1 290 ? -14.269 40.826 -73.243 1.00 70.21 249 SER B O 1
ATOM 4927 N N . GLY B 1 291 ? -12.129 40.960 -73.894 1.00 74.08 250 GLY B N 1
ATOM 4928 C CA . GLY B 1 291 ? -12.253 39.865 -74.838 1.00 72.76 250 GLY B CA 1
ATOM 4929 C C . GLY B 1 291 ? -11.325 40.037 -76.019 1.00 72.45 250 GLY B C 1
ATOM 4930 O O . GLY B 1 291 ? -10.298 40.712 -75.919 1.00 63.24 250 GLY B O 1
ATOM 4931 N N . GLU B 1 292 ? -11.715 39.451 -77.149 1.00 75.89 251 GLU B N 1
ATOM 4932 C CA . GLU B 1 292 ? -10.907 39.479 -78.373 1.00 75.77 251 GLU B CA 1
ATOM 4933 C C . GLU B 1 292 ? -10.604 40.916 -78.781 1.00 70.05 251 GLU B C 1
ATOM 4934 O O . GLU B 1 292 ? -11.514 41.736 -78.886 1.00 63.53 251 GLU B O 1
ATOM 4940 N N . GLU B 1 293 ? -9.330 41.194 -79.048 1.00 75.21 252 GLU B N 1
ATOM 4941 C CA . GLU B 1 293 ? -8.864 42.551 -79.336 1.00 82.54 252 GLU B CA 1
ATOM 4942 C C . GLU B 1 293 ? -9.705 43.225 -80.405 1.00 84.73 252 GLU B C 1
ATOM 4943 O O . GLU B 1 293 ? -10.164 44.345 -80.221 1.00 82.89 252 GLU B O 1
ATOM 4949 N N . ALA B 1 294 ? -9.867 42.557 -81.542 1.00 85.17 253 ALA B N 1
ATOM 4950 C CA . ALA B 1 294 ? -10.571 43.150 -82.670 1.00 89.13 253 ALA B CA 1
ATOM 4951 C C . ALA B 1 294 ? -12.014 43.485 -82.300 1.00 85.33 253 ALA B C 1
ATOM 4952 O O . ALA B 1 294 ? -12.470 44.604 -82.525 1.00 90.19 253 ALA B O 1
ATOM 4954 N N . ALA B 1 295 ? -12.732 42.513 -81.741 1.00 85.92 254 ALA B N 1
ATOM 4955 C CA . ALA B 1 295 ? -14.109 42.738 -81.291 1.00 84.66 254 ALA B CA 1
ATOM 4956 C C . ALA B 1 295 ? -14.194 43.886 -80.277 1.00 85.39 254 ALA B C 1
ATOM 4957 O O . ALA B 1 295 ? -15.095 44.722 -80.359 1.00 78.13 254 ALA B O 1
ATOM 4959 N N . VAL B 1 296 ? -13.261 43.912 -79.320 1.00 83.89 255 VAL B N 1
ATOM 4960 C CA . VAL B 1 296 ? -13.234 44.949 -78.284 1.00 83.54 255 VAL B CA 1
ATOM 4961 C C . VAL B 1 296 ? -13.050 46.336 -78.918 1.00 88.87 255 VAL B C 1
ATOM 4962 O O . VAL B 1 296 ? -13.801 47.274 -78.626 1.00 87.27 255 VAL B O 1
ATOM 4966 N N . GLU B 1 297 ? -12.056 46.453 -79.792 1.00 84.49 256 GLU B N 1
ATOM 4967 C CA . GLU B 1 297 ? -11.836 47.678 -80.551 1.00 95.07 256 GLU B CA 1
ATOM 4968 C C . GLU B 1 297 ? -13.141 48.124 -81.213 1.00 98.82 256 GLU B C 1
ATOM 4969 O O . GLU B 1 297 ? -13.488 49.303 -81.172 1.00 83.66 256 GLU B O 1
ATOM 4975 N N . GLU B 1 298 ? -13.875 47.173 -81.793 1.00 108.81 257 GLU B N 1
ATOM 4976 C CA . GLU B 1 298 ? -15.127 47.481 -82.503 1.00 116.02 257 GLU B CA 1
ATOM 4977 C C . GLU B 1 298 ? -16.187 48.076 -81.576 1.00 114.04 257 GLU B C 1
ATOM 4978 O O . GLU B 1 298 ? -16.795 49.099 -81.901 1.00 112.19 257 GLU B O 1
ATOM 4984 N N . ILE B 1 299 ? -16.429 47.423 -80.442 1.00 104.11 258 ILE B N 1
ATOM 4985 C CA . ILE B 1 299 ? -17.424 47.912 -79.485 1.00 101.83 258 ILE B CA 1
ATOM 4986 C C . ILE B 1 299 ? -16.986 49.239 -78.867 1.00 96.55 258 ILE B C 1
ATOM 4987 O O . ILE B 1 299 ? -17.830 50.055 -78.502 1.00 83.96 258 ILE B O 1
ATOM 4992 N N . ALA B 1 300 ? -15.672 49.451 -78.764 1.00 98.26 259 ALA B N 1
ATOM 4993 C CA . ALA B 1 300 ? -15.118 50.688 -78.202 1.00 92.38 259 ALA B CA 1
ATOM 4994 C C . ALA B 1 300 ? -15.303 51.898 -79.106 1.00 94.42 259 ALA B C 1
ATOM 4995 O O . ALA B 1 300 ? -15.789 52.932 -78.659 1.00 93.99 259 ALA B O 1
ATOM 4997 N N . GLY B 1 301 ? -14.863 51.789 -80.358 1.00 100.56 260 GLY B N 1
ATOM 4998 C CA . GLY B 1 301 ? -15.116 52.835 -81.346 1.00 100.31 260 GLY B CA 1
ATOM 4999 C C . GLY B 1 301 ? -16.582 53.231 -81.387 1.00 98.00 260 GLY B C 1
ATOM 5000 O O . GLY B 1 301 ? -16.906 54.412 -81.482 1.00 107.77 260 GLY B O 1
ATOM 5001 N N . ARG B 1 302 ? -17.466 52.241 -81.258 1.00 94.82 261 ARG B N 1
ATOM 5002 C CA . ARG B 1 302 ? -18.911 52.445 -81.397 1.00 102.82 261 ARG B CA 1
ATOM 5003 C C . ARG B 1 302 ? -19.510 53.218 -80.218 1.00 104.20 261 ARG B C 1
ATOM 5004 O O . ARG B 1 302 ? -20.470 53.963 -80.389 1.00 100.27 261 ARG B O 1
ATOM 5012 N N . LEU B 1 303 ? -18.970 53.002 -79.022 1.00 116.00 262 LEU B N 1
ATOM 5013 C CA . LEU B 1 303 ? -19.374 53.765 -77.836 1.00 120.72 262 LEU B CA 1
ATOM 5014 C C . LEU B 1 303 ? -18.722 55.147 -77.807 1.00 119.13 262 LEU B C 1
ATOM 5015 O O . LEU B 1 303 ? -19.289 56.089 -77.255 1.00 109.93 262 LEU B O 1
ATOM 5020 N N . ALA B 1 304 ? -17.526 55.256 -78.387 1.00 122.97 263 ALA B N 1
ATOM 5021 C CA . ALA B 1 304 ? -16.821 56.540 -78.508 1.00 117.28 263 ALA B CA 1
ATOM 5022 C C . ALA B 1 304 ? -17.519 57.461 -79.502 1.00 113.70 263 ALA B C 1
ATOM 5023 O O . ALA B 1 304 ? -17.510 58.684 -79.349 1.00 103.52 263 ALA B O 1
ATOM 5025 N N . GLU B 1 305 ? -18.117 56.860 -80.524 1.00 114.65 264 GLU B N 1
ATOM 5026 C CA . GLU B 1 305 ? -18.926 57.592 -81.489 1.00 119.08 264 GLU B CA 1
ATOM 5027 C C . GLU B 1 305 ? -20.128 58.281 -80.839 1.00 116.16 264 GLU B C 1
ATOM 5028 O O . GLU B 1 305 ? -20.625 59.281 -81.360 1.00 130.21 264 GLU B O 1
ATOM 5034 N N . ALA B 1 306 ? -20.600 57.738 -79.719 1.00 103.77 265 ALA B N 1
ATOM 5035 C CA . ALA B 1 306 ? -21.754 58.302 -79.005 1.00 98.50 265 ALA B CA 1
ATOM 5036 C C . ALA B 1 306 ? -21.362 59.330 -77.932 1.00 107.51 265 ALA B C 1
ATOM 5037 O O . ALA B 1 306 ? -22.184 59.722 -77.099 1.00 100.14 265 ALA B O 1
ATOM 5039 N N . GLY B 1 307 ? -20.112 59.785 -77.968 1.00 116.32 266 GLY B N 1
ATOM 5040 C CA . GLY B 1 307 ? -19.697 60.940 -77.176 1.00 117.58 266 GLY B CA 1
ATOM 5041 C C . GLY B 1 307 ? -19.308 60.588 -75.750 1.00 116.10 266 GLY B C 1
ATOM 5042 O O . GLY B 1 307 ? -19.235 61.458 -74.891 1.00 105.63 266 GLY B O 1
ATOM 5043 N N . ARG B 1 308 ? -19.059 59.308 -75.497 1.00 120.37 267 ARG B N 1
ATOM 5044 C CA . ARG B 1 308 ? -18.649 58.849 -74.174 1.00 115.02 267 ARG B CA 1
ATOM 5045 C C . ARG B 1 308 ? -17.208 58.344 -74.196 1.00 109.86 267 ARG B C 1
ATOM 5046 O O . ARG B 1 308 ? -16.804 57.645 -75.120 1.00 113.33 267 ARG B O 1
ATOM 5054 N N . LYS B 1 309 ? -16.452 58.628 -73.142 1.00 101.71 268 LYS B N 1
ATOM 5055 C CA . LYS B 1 309 ? -15.022 58.337 -73.161 1.00 102.22 268 LYS B CA 1
ATOM 5056 C C . LYS B 1 309 ? -14.733 56.853 -72.951 1.00 97.75 268 LYS B C 1
ATOM 5057 O O . LYS B 1 309 ? -15.504 56.133 -72.313 1.00 86.80 268 LYS B O 1
ATOM 5063 N N . THR B 1 310 ? -13.633 56.399 -73.538 1.00 94.89 269 THR B N 1
ATOM 5064 C CA . THR B 1 310 ? -13.128 55.053 -73.310 1.00 100.78 269 THR B CA 1
ATOM 5065 C C . THR B 1 310 ? -11.619 55.079 -73.100 1.00 102.87 269 THR B C 1
ATOM 5066 O O . THR B 1 310 ? -10.932 55.990 -73.562 1.00 97.31 269 THR B O 1
ATOM 5070 N N . ARG B 1 311 ? -11.110 54.052 -72.431 1.00 103.65 270 ARG B N 1
ATOM 5071 C CA . ARG B 1 311 ? -9.722 54.025 -71.997 1.00 109.66 270 ARG B CA 1
ATOM 5072 C C . ARG B 1 311 ? -9.193 52.598 -72.118 1.00 101.33 270 ARG B C 1
ATOM 5073 O O . ARG B 1 311 ? -9.679 51.688 -71.448 1.00 99.27 270 ARG B O 1
ATOM 5081 N N . ARG B 1 312 ? -8.273 52.402 -73.055 1.00 91.13 271 ARG B N 1
ATOM 5082 C CA . ARG B 1 312 ? -7.627 51.113 -73.262 1.00 89.26 271 ARG B CA 1
ATOM 5083 C C . ARG B 1 312 ? -6.696 50.824 -72.101 1.00 86.52 271 ARG B C 1
ATOM 5084 O O . ARG B 1 312 ? -5.822 51.631 -71.784 1.00 99.18 271 ARG B O 1
ATOM 5092 N N . LEU B 1 313 ? -6.861 49.655 -71.494 1.00 89.27 272 LEU B N 1
ATOM 5093 C CA . LEU B 1 313 ? -6.053 49.260 -70.342 1.00 84.85 272 LEU B CA 1
ATOM 5094 C C . LEU B 1 313 ? -4.797 48.536 -70.821 1.00 80.04 272 LEU B C 1
ATOM 5095 O O . LEU B 1 313 ? -4.823 47.867 -71.853 1.00 74.45 272 LEU B O 1
ATOM 5100 N N . ARG B 1 314 ? -3.700 48.676 -70.081 1.00 81.55 273 ARG B N 1
ATOM 5101 C CA . ARG B 1 314 ? -2.434 48.036 -70.453 1.00 85.34 273 ARG B CA 1
ATOM 5102 C C . ARG B 1 314 ? -2.295 46.672 -69.788 1.00 84.53 273 ARG B C 1
ATOM 5103 O O . ARG B 1 314 ? -1.568 46.523 -68.802 1.00 86.65 273 ARG B O 1
ATOM 5111 N N . VAL B 1 315 ? -2.988 45.674 -70.326 1.00 81.35 274 VAL B N 1
ATOM 5112 C CA . VAL B 1 315 ? -3.108 44.390 -69.643 1.00 81.00 274 VAL B CA 1
ATOM 5113 C C . VAL B 1 315 ? -2.555 43.290 -70.528 1.00 85.35 274 VAL B C 1
ATOM 5114 O O . VAL B 1 315 ? -2.518 43.418 -71.749 1.00 80.60 274 VAL B O 1
ATOM 5118 N N . SER B 1 316 ? -2.191 42.183 -69.895 1.00 98.79 275 SER B N 1
ATOM 5119 C CA . SER B 1 316 ? -1.578 41.044 -70.574 1.00 95.31 275 SER B CA 1
ATOM 5120 C C . SER B 1 316 ? -2.627 40.215 -71.318 1.00 80.29 275 SER B C 1
ATOM 5121 O O . SER B 1 316 ? -2.354 39.650 -72.377 1.00 70.60 275 SER B O 1
ATOM 5124 N N . HIS B 1 317 ? -3.831 40.170 -70.755 1.00 77.82 276 HIS B N 1
ATOM 5125 C CA . HIS B 1 317 ? -4.856 39.206 -71.139 1.00 68.98 276 HIS B CA 1
ATOM 5126 C C . HIS B 1 317 ? -6.240 39.810 -70.891 1.00 62.30 276 HIS B C 1
ATOM 5127 O O . HIS B 1 317 ? -6.381 40.773 -70.135 1.00 55.60 276 HIS B O 1
ATOM 5134 N N . ALA B 1 318 ? -7.260 39.228 -71.509 1.00 61.15 277 ALA B N 1
ATOM 5135 C CA . ALA B 1 318 ? -8.631 39.724 -71.371 1.00 59.91 277 ALA B CA 1
ATOM 5136 C C . ALA B 1 318 ? -9.315 39.093 -70.162 1.00 57.15 277 ALA B C 1
ATOM 5137 O O . ALA B 1 318 ? -10.034 38.102 -70.294 1.00 54.17 277 ALA B O 1
ATOM 5139 N N . PHE B 1 319 ? -9.089 39.665 -68.982 1.00 59.87 278 PHE B N 1
ATOM 5140 C CA . PHE B 1 319 ? -9.560 39.046 -67.750 1.00 52.68 278 PHE B CA 1
ATOM 5141 C C . PHE B 1 319 ? -11.069 39.097 -67.670 1.00 50.58 278 PHE B C 1
ATOM 5142 O O . PHE B 1 319 ? -11.696 40.043 -68.131 1.00 53.01 278 PHE B O 1
ATOM 5150 N N . HIS B 1 320 ? -11.641 38.084 -67.028 1.00 53.85 279 HIS B N 1
ATOM 5151 C CA . HIS B 1 320 ? -13.081 38.007 -66.838 1.00 57.60 279 HIS B CA 1
ATOM 5152 C C . HIS B 1 320 ? -13.834 38.118 -68.154 1.00 55.38 279 HIS B C 1
ATOM 5153 O O . HIS B 1 320 ? -14.731 38.935 -68.308 1.00 51.95 279 HIS B O 1
ATOM 5160 N N . SER B 1 321 ? -13.421 37.287 -69.104 1.00 58.33 280 SER B N 1
ATOM 5161 C CA . SER B 1 321 ? -13.968 37.270 -70.453 1.00 56.38 280 SER B CA 1
ATOM 5162 C C . SER B 1 321 ? -14.032 35.824 -70.961 1.00 60.63 280 SER B C 1
ATOM 5163 O O . SER B 1 321 ? -13.566 34.893 -70.285 1.00 58.29 280 SER B O 1
ATOM 5166 N N . PRO B 1 322 ? -14.613 35.626 -72.155 1.00 58.51 281 PRO B N 1
ATOM 5167 C CA . PRO B 1 322 ? -14.606 34.304 -72.784 1.00 60.12 281 PRO B CA 1
ATOM 5168 C C . PRO B 1 322 ? -13.198 33.772 -73.051 1.00 63.71 281 PRO B C 1
ATOM 5169 O O . PRO B 1 322 ? -12.988 32.553 -73.087 1.00 66.72 281 PRO B O 1
ATOM 5173 N N . LEU B 1 323 ? -12.229 34.673 -73.180 1.00 63.08 282 LEU B N 1
ATOM 5174 C CA . LEU B 1 323 ? -10.846 34.262 -73.395 1.00 65.26 282 LEU B CA 1
ATOM 5175 C C . LEU B 1 323 ? -10.233 33.546 -72.185 1.00 65.14 282 LEU B C 1
ATOM 5176 O O . LEU B 1 323 ? -9.182 32.910 -72.298 1.00 61.50 282 LEU B O 1
ATOM 5181 N N . MET B 1 324 ? -10.921 33.575 -71.050 1.00 61.80 283 MET B N 1
ATOM 5182 C CA . MET B 1 324 ? -10.458 32.828 -69.881 1.00 64.84 283 MET B CA 1
ATOM 5183 C C . MET B 1 324 ? -10.904 31.358 -69.911 1.00 59.21 283 MET B C 1
ATOM 5184 O O . MET B 1 324 ? -10.378 30.518 -69.171 1.00 56.67 283 MET B O 1
ATOM 5189 N N . GLU B 1 325 ? -11.842 31.033 -70.793 1.00 61.96 284 GLU B N 1
ATOM 5190 C CA . GLU B 1 325 ? -12.504 29.725 -70.741 1.00 65.11 284 GLU B CA 1
ATOM 5191 C C . GLU B 1 325 ? -11.573 28.503 -70.877 1.00 58.87 284 GLU B C 1
ATOM 5192 O O . GLU B 1 325 ? -11.782 27.493 -70.201 1.00 55.52 284 GLU B O 1
ATOM 5198 N N . PRO B 1 326 ? -10.450 28.650 -71.598 1.00 56.83 285 PRO B N 1
ATOM 5199 C CA . PRO B 1 326 ? -9.540 27.506 -71.813 1.00 59.62 285 PRO B CA 1
ATOM 5200 C C . PRO B 1 326 ? -8.769 27.007 -70.567 1.00 66.56 285 PRO B C 1
ATOM 5201 O O . PRO B 1 326 ? -8.357 25.844 -70.513 1.00 64.46 285 PRO B O 1
ATOM 5205 N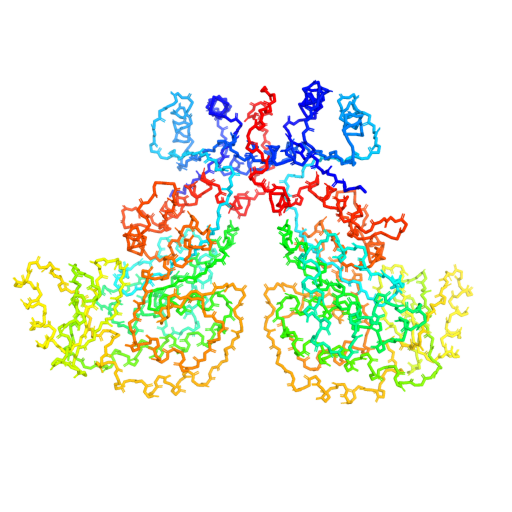 N . MET B 1 327 ? -8.607 27.865 -69.565 1.00 68.47 286 MET B N 1
ATOM 5206 C CA . MET B 1 327 ? -7.866 27.502 -68.353 1.00 67.91 286 MET B CA 1
ATOM 5207 C C . MET B 1 327 ? -8.787 26.948 -67.264 1.00 63.70 286 MET B C 1
ATOM 5208 O O . MET B 1 327 ? -8.310 26.464 -66.233 1.00 55.94 286 MET B O 1
ATOM 5213 N N . LEU B 1 328 ? -10.098 27.091 -67.458 1.00 57.84 287 LEU B N 1
ATOM 5214 C CA . LEU B 1 328 ? -11.041 26.934 -66.361 1.00 56.28 287 LEU B CA 1
ATOM 5215 C C . LEU B 1 328 ? -11.118 25.487 -65.879 1.00 60.42 287 LEU B C 1
ATOM 5216 O O . LEU B 1 328 ? -11.348 25.247 -64.701 1.00 53.10 287 LEU B O 1
ATOM 5221 N N . ASP B 1 329 ? -10.856 24.529 -66.767 1.00 58.57 288 ASP B N 1
ATOM 5222 C CA . ASP B 1 329 ? -10.958 23.114 -66.400 1.00 65.32 288 ASP B CA 1
ATOM 5223 C C . ASP B 1 329 ? -9.806 22.702 -65.491 1.00 63.15 288 ASP B C 1
ATOM 5224 O O . ASP B 1 329 ? -10.010 22.025 -64.480 1.00 64.71 288 ASP B O 1
ATOM 5229 N N . ALA B 1 330 ? -8.603 23.141 -65.845 1.00 60.76 289 ALA B N 1
ATOM 5230 C CA . ALA B 1 330 ? -7.422 22.898 -65.022 1.00 63.07 289 ALA B CA 1
ATOM 5231 C C . ALA B 1 330 ? -7.506 23.661 -63.706 1.00 59.04 289 ALA B C 1
ATOM 5232 O O . ALA B 1 330 ? -7.001 23.192 -62.688 1.00 52.10 289 ALA B O 1
ATOM 5234 N N . PHE B 1 331 ? -8.119 24.844 -63.732 1.00 57.65 290 PHE B N 1
ATOM 5235 C CA . PHE B 1 331 ? -8.251 25.659 -62.524 1.00 55.91 290 PHE B CA 1
ATOM 5236 C C . PHE B 1 331 ? -9.211 24.985 -61.553 1.00 59.15 290 PHE B C 1
ATOM 5237 O O . PHE B 1 331 ? -8.883 24.817 -60.379 1.00 58.57 290 PHE B O 1
ATOM 5245 N N . ARG B 1 332 ? -10.324 24.468 -62.073 1.00 61.49 291 ARG B N 1
ATOM 5246 C CA . ARG B 1 332 ? -11.259 23.714 -61.253 1.00 68.65 291 ARG B CA 1
ATOM 5247 C C . ARG B 1 332 ? -10.579 22.495 -60.647 1.00 64.64 291 ARG B C 1
ATOM 5248 O O . ARG B 1 332 ? -10.807 22.170 -59.487 1.00 59.47 291 ARG B O 1
ATOM 5256 N N . ARG B 1 333 ? -9.721 21.845 -61.426 1.00 64.92 292 ARG B N 1
ATOM 5257 C CA . ARG B 1 333 ? -8.992 20.662 -60.961 1.00 73.29 292 ARG B CA 1
ATOM 5258 C C . ARG B 1 333 ? -8.177 20.966 -59.699 1.00 68.38 292 ARG B C 1
ATOM 5259 O O . ARG B 1 333 ? -8.171 20.181 -58.748 1.00 66.60 292 ARG B O 1
ATOM 5267 N N . VAL B 1 334 ? -7.497 22.110 -59.693 1.00 65.53 293 VAL B N 1
ATOM 5268 C CA . VAL B 1 334 ? -6.713 22.533 -58.534 1.00 58.46 293 VAL B CA 1
ATOM 5269 C C . VAL B 1 334 ? -7.640 22.898 -57.383 1.00 54.98 293 VAL B C 1
ATOM 5270 O O . VAL B 1 334 ? -7.537 22.331 -56.309 1.00 53.86 293 VAL B O 1
ATOM 5274 N N . ALA B 1 335 ? -8.613 23.763 -57.653 1.00 59.65 294 ALA B N 1
ATOM 5275 C CA . ALA B 1 335 ? -9.537 24.237 -56.627 1.00 59.11 294 ALA B CA 1
ATOM 5276 C C . ALA B 1 335 ? -10.270 23.099 -55.907 1.00 63.88 294 ALA B C 1
ATOM 5277 O O . ALA B 1 335 ? -10.640 23.239 -54.745 1.00 57.31 294 ALA B O 1
ATOM 5279 N N . GLU B 1 336 ? -10.552 22.008 -56.613 1.00 63.46 295 GLU B N 1
ATOM 5280 C CA . GLU B 1 336 ? -11.411 20.971 -56.053 1.00 64.61 295 GLU B CA 1
ATOM 5281 C C . GLU B 1 336 ? -10.653 20.123 -55.052 1.00 66.25 295 GLU B C 1
ATOM 5282 O O . GLU B 1 336 ? -11.256 19.522 -54.158 1.00 55.29 295 GLU B O 1
ATOM 5288 N N . GLU B 1 337 ? -9.329 20.251 -55.077 1.00 64.69 296 GLU B N 1
ATOM 5289 C CA . GLU B 1 337 ? -8.468 19.586 -54.104 1.00 69.35 296 GLU B CA 1
ATOM 5290 C C . GLU B 1 337 ? -8.401 20.295 -52.739 1.00 68.71 296 GLU B C 1
ATOM 5291 O O . GLU B 1 337 ? -7.860 19.752 -51.779 1.00 58.28 296 GLU B O 1
ATOM 5297 N N . LEU B 1 338 ? -8.969 21.492 -52.639 1.00 68.18 297 LEU B N 1
ATOM 5298 C CA . LEU B 1 338 ? -8.736 22.338 -51.474 1.00 63.73 297 LEU B CA 1
ATOM 5299 C C . LEU B 1 338 ? -9.875 22.274 -50.459 1.00 65.36 297 LEU B C 1
ATOM 5300 O O . LEU B 1 338 ? -11.007 21.908 -50.789 1.00 63.70 297 LEU B O 1
ATOM 5305 N N . THR B 1 339 ? -9.579 22.697 -49.234 1.00 62.12 298 THR B N 1
ATOM 5306 C CA . THR B 1 339 ? -10.577 22.721 -48.190 1.00 57.95 298 THR B CA 1
ATOM 5307 C C . THR B 1 339 ? -11.053 24.150 -47.945 1.00 55.34 298 THR B C 1
ATOM 5308 O O . THR B 1 339 ? -10.255 25.068 -47.732 1.00 52.54 298 THR B O 1
ATOM 5312 N N . TYR B 1 340 ? -12.370 24.307 -47.955 1.00 51.47 299 TYR B N 1
ATOM 5313 C CA . TYR B 1 340 ? -13.007 25.605 -47.823 1.00 57.27 299 TYR B CA 1
ATOM 5314 C C . TYR B 1 340 ? -13.806 25.712 -46.515 1.00 65.44 299 TYR B C 1
ATOM 5315 O O . TYR B 1 340 ? -14.763 24.951 -46.287 1.00 58.19 299 TYR B O 1
ATOM 5324 N N . GLN B 1 341 ? -13.468 26.713 -45.707 1.00 61.81 300 GLN B N 1
ATOM 5325 C CA . GLN B 1 341 ? -14.152 26.939 -44.437 1.00 67.28 300 GLN B CA 1
ATOM 5326 C C . GLN B 1 341 ? -15.150 28.091 -44.507 1.00 65.22 300 GLN B C 1
ATOM 5327 O O . GLN B 1 341 ? -15.047 28.974 -45.362 1.00 58.07 300 GLN B O 1
ATOM 5333 N N . ALA B 1 342 ? -16.099 28.081 -43.576 1.00 65.68 301 ALA B N 1
ATOM 5334 C CA . ALA B 1 342 ? -16.950 29.238 -43.318 1.00 67.46 301 ALA B CA 1
ATOM 5335 C C . ALA B 1 342 ? -16.092 30.431 -42.890 1.00 61.02 301 ALA B C 1
ATOM 5336 O O . ALA B 1 342 ? -15.182 30.274 -42.063 1.00 53.07 301 ALA B O 1
ATOM 5338 N N . PRO B 1 343 ? -16.371 31.627 -43.456 1.00 57.80 302 PRO B N 1
ATOM 5339 C CA . PRO B 1 343 ? -15.600 32.828 -43.119 1.00 53.87 302 PRO B CA 1
ATOM 5340 C C . PRO B 1 343 ? -15.862 33.309 -41.687 1.00 52.82 302 PRO B C 1
ATOM 5341 O O . PRO B 1 343 ? -16.992 33.227 -41.205 1.00 54.47 302 PRO B O 1
ATOM 5345 N N . SER B 1 344 ? -14.796 33.721 -41.000 1.00 57.17 303 SER B N 1
ATOM 5346 C CA . SER B 1 344 ? -14.888 34.373 -39.689 1.00 57.27 303 SER B CA 1
ATOM 5347 C C . SER B 1 344 ? -15.437 35.791 -39.795 1.00 51.27 303 SER B C 1
ATOM 5348 O O . SER B 1 344 ? -15.898 36.340 -38.816 1.00 52.59 303 SER B O 1
ATOM 5351 N N . VAL B 1 345 ? -15.153 36.459 -40.903 1.00 54.80 304 VAL B N 1
ATOM 5352 C CA . VAL B 1 345 ? -15.614 37.823 -41.083 1.00 60.57 304 VAL B CA 1
ATOM 5353 C C . VAL B 1 345 ? -16.339 37.846 -42.402 1.00 60.77 304 VAL B C 1
ATOM 5354 O O . VAL B 1 345 ? -15.941 37.142 -43.335 1.00 57.21 304 VAL B O 1
ATOM 5358 N N . PRO B 1 346 ? -17.471 38.562 -42.446 1.00 56.36 305 PRO B N 1
ATOM 5359 C CA . PRO B 1 346 ? -18.279 38.624 -43.658 1.00 50.38 305 PRO B CA 1
ATOM 5360 C C . PRO B 1 346 ? -17.459 39.022 -44.902 1.00 47.31 305 PRO B C 1
ATOM 5361 O O . PRO B 1 346 ? -16.640 39.943 -44.854 1.00 42.97 305 PRO B O 1
ATOM 5365 N N . VAL B 1 347 ? -17.683 38.317 -46.001 1.00 44.64 306 VAL B N 1
ATOM 5366 C CA . VAL B 1 347 ? -16.949 38.561 -47.233 1.00 51.18 306 VAL B CA 1
ATOM 5367 C C . VAL B 1 347 ? -17.930 38.983 -48.294 1.00 53.66 306 VAL B C 1
ATOM 5368 O O . VAL B 1 347 ? -18.946 38.300 -48.495 1.00 55.10 306 VAL B O 1
ATOM 5372 N N . VAL B 1 348 ? -17.614 40.083 -48.985 1.00 53.11 307 VAL B N 1
ATOM 5373 C CA . VAL B 1 348 ? -18.443 40.581 -50.092 1.00 54.74 307 VAL B CA 1
ATOM 5374 C C . VAL B 1 348 ? -17.993 39.999 -51.423 1.00 58.44 307 VAL B C 1
ATOM 5375 O O . VAL B 1 348 ? -16.793 39.950 -51.707 1.00 61.71 307 VAL B O 1
ATOM 5379 N N . SER B 1 349 ? -18.960 39.600 -52.248 1.00 59.74 308 SER B N 1
ATOM 5380 C CA . SER B 1 349 ? -18.686 38.791 -53.432 1.00 60.89 308 SER B CA 1
ATOM 5381 C C . SER B 1 349 ? -18.564 39.687 -54.656 1.00 54.18 308 SER B C 1
ATOM 5382 O O . SER B 1 349 ? -19.373 40.579 -54.847 1.00 49.88 308 SER B O 1
ATOM 5385 N N . ASN B 1 350 ? -17.541 39.447 -55.470 1.00 51.36 309 ASN B N 1
ATOM 5386 C CA . ASN B 1 350 ? -17.453 40.040 -56.802 1.00 50.80 309 ASN B CA 1
ATOM 5387 C C . ASN B 1 350 ? -18.533 39.494 -57.751 1.00 55.68 309 ASN B C 1
ATOM 5388 O O . ASN B 1 350 ? -18.942 40.169 -58.704 1.00 51.30 309 ASN B O 1
ATOM 5393 N N . LEU B 1 351 ? -18.936 38.242 -57.543 1.00 60.81 310 LEU B N 1
ATOM 5394 C CA . LEU B 1 351 ? -19.937 37.617 -58.413 1.00 64.26 310 LEU B CA 1
ATOM 5395 C C . LEU B 1 351 ? -21.298 38.286 -58.275 1.00 66.26 310 LEU B C 1
ATOM 5396 O O . LEU B 1 351 ? -21.927 38.633 -59.272 1.00 67.76 310 LEU B O 1
ATOM 5401 N N . THR B 1 352 ? -21.725 38.499 -57.032 1.00 67.14 311 THR B N 1
ATOM 5402 C CA . THR B 1 352 ? -23.100 38.898 -56.739 1.00 64.29 311 THR B CA 1
ATOM 5403 C C . THR B 1 352 ? -23.202 40.364 -56.307 1.00 64.28 311 THR B C 1
ATOM 5404 O O . THR B 1 352 ? -24.238 40.996 -56.488 1.00 66.83 311 THR B O 1
ATOM 5408 N N . GLY B 1 353 ? -22.125 40.903 -55.741 1.00 63.43 312 GLY B N 1
ATOM 5409 C CA . GLY B 1 353 ? -22.155 42.235 -55.137 1.00 58.18 312 GLY B CA 1
ATOM 5410 C C . GLY B 1 353 ? -22.822 42.230 -53.775 1.00 63.01 312 GLY B C 1
ATOM 5411 O O . GLY B 1 353 ? -23.245 43.265 -53.268 1.00 60.86 312 GLY B O 1
ATOM 5412 N N . GLU B 1 354 ? -22.925 41.055 -53.176 1.00 59.62 313 GLU B N 1
ATOM 5413 C CA . GLU B 1 354 ? -23.397 40.962 -51.815 1.00 67.23 313 GLU B CA 1
ATOM 5414 C C . GLU B 1 354 ? -22.614 39.887 -51.090 1.00 59.80 313 GLU B C 1
ATOM 5415 O O . GLU B 1 354 ? -21.584 39.404 -51.570 1.00 54.30 313 GLU B O 1
ATOM 5421 N N . GLN B 1 355 ? -23.084 39.551 -49.908 1.00 54.49 314 GLN B N 1
ATOM 5422 C CA . GLN B 1 355 ? -22.354 38.670 -49.040 1.00 61.43 314 GLN B CA 1
ATOM 5423 C C . GLN B 1 355 ? -22.315 37.261 -49.619 1.00 57.73 314 GLN B C 1
ATOM 5424 O O . GLN B 1 355 ? -23.272 36.822 -50.236 1.00 60.63 314 GLN B O 1
ATOM 5430 N N . VAL B 1 356 ? -21.193 36.567 -49.431 1.00 67.29 315 VAL B N 1
ATOM 5431 C CA . VAL B 1 356 ? -21.146 35.106 -49.607 1.00 70.29 315 VAL B CA 1
ATOM 5432 C C . VAL B 1 356 ? -20.748 34.403 -48.312 1.00 68.69 315 VAL B C 1
ATOM 5433 O O . VAL B 1 356 ? -19.810 34.829 -47.633 1.00 69.03 315 VAL B O 1
ATOM 5437 N N . THR B 1 357 ? -21.449 33.321 -47.976 1.00 73.59 316 THR B N 1
ATOM 5438 C CA . THR B 1 357 ? -21.061 32.479 -46.830 1.00 80.54 316 THR B CA 1
ATOM 5439 C C . THR B 1 357 ? -20.599 31.098 -47.283 1.00 76.52 316 THR B C 1
ATOM 5440 O O . THR B 1 357 ? -20.117 30.305 -46.479 1.00 81.21 316 THR B O 1
ATOM 5444 N N . ALA B 1 358 ? -20.763 30.816 -48.570 1.00 81.93 317 ALA B N 1
ATOM 5445 C CA . ALA B 1 358 ? -20.362 29.532 -49.139 1.00 86.42 317 ALA B CA 1
ATOM 5446 C C . ALA B 1 358 ? -19.243 29.729 -50.155 1.00 74.97 317 ALA B C 1
ATOM 5447 O O . ALA B 1 358 ? -19.404 30.433 -51.146 1.00 77.22 317 ALA B O 1
ATOM 5449 N N . PHE B 1 359 ? -18.105 29.106 -49.895 1.00 68.35 318 PHE B N 1
ATOM 5450 C CA . PHE B 1 359 ? -17.021 29.088 -50.851 1.00 68.56 318 PHE B CA 1
ATOM 5451 C C . PHE B 1 359 ? -16.696 27.646 -51.211 1.00 70.20 318 PHE B C 1
ATOM 5452 O O . PHE B 1 359 ? -16.641 26.774 -50.346 1.00 66.01 318 PHE B O 1
ATOM 5460 N N . ASP B 1 360 ? -16.535 27.398 -52.502 1.00 65.66 319 ASP B N 1
ATOM 5461 C CA . ASP B 1 360 ? -16.081 26.102 -52.987 1.00 69.43 319 ASP B CA 1
ATOM 5462 C C . ASP B 1 360 ? -15.334 26.295 -54.291 1.00 69.23 319 ASP B C 1
ATOM 5463 O O . ASP B 1 360 ? -15.249 27.416 -54.817 1.00 61.28 319 ASP B O 1
ATOM 5468 N N . ALA B 1 361 ? -14.801 25.200 -54.817 1.00 64.29 320 ALA B N 1
ATOM 5469 C CA . ALA B 1 361 ? -14.071 25.249 -56.069 1.00 66.22 320 ALA B CA 1
ATOM 5470 C C . ALA B 1 361 ? -14.906 25.918 -57.174 1.00 65.28 320 ALA B C 1
ATOM 5471 O O . ALA B 1 361 ? -14.396 26.767 -57.902 1.00 62.13 320 ALA B O 1
ATOM 5473 N N . ALA B 1 362 ? -16.198 25.601 -57.232 1.00 58.37 321 ALA B N 1
ATOM 5474 C CA . ALA B 1 362 ? -17.105 26.179 -58.231 1.00 64.12 321 ALA B CA 1
ATOM 5475 C C . ALA B 1 362 ? -17.169 27.712 -58.179 1.00 56.80 321 ALA B C 1
ATOM 5476 O O . ALA B 1 362 ? -17.109 28.379 -59.216 1.00 53.95 321 ALA B O 1
ATOM 5478 N N . TYR B 1 363 ? -17.283 28.260 -56.974 1.00 54.60 322 TYR B N 1
ATOM 5479 C CA . TYR B 1 363 ? -17.245 29.707 -56.785 1.00 54.70 322 TYR B CA 1
ATOM 5480 C C . TYR B 1 363 ? -16.046 30.370 -57.467 1.00 52.11 322 TYR B C 1
ATOM 5481 O O . TYR B 1 363 ? -16.199 31.392 -58.138 1.00 51.27 322 TYR B O 1
ATOM 5490 N N . TRP B 1 364 ? -14.849 29.835 -57.237 1.00 50.07 323 TRP B N 1
ATOM 5491 C CA . TRP B 1 364 ? -13.617 30.490 -57.699 1.00 54.53 323 TRP B CA 1
ATOM 5492 C C . TRP B 1 364 ? -13.466 30.440 -59.217 1.00 55.38 323 TRP B C 1
ATOM 5493 O O . TRP B 1 364 ? -12.873 31.333 -59.829 1.00 55.76 323 TRP B O 1
ATOM 5504 N N . VAL B 1 365 ? -13.998 29.374 -59.808 1.00 55.88 324 VAL B N 1
ATOM 5505 C CA . VAL B 1 365 ? -13.968 29.181 -61.248 1.00 51.80 324 VAL B CA 1
ATOM 5506 C C . VAL B 1 365 ? -14.881 30.196 -61.920 1.00 55.14 324 VAL B C 1
ATOM 5507 O O . VAL B 1 365 ? -14.486 30.835 -62.900 1.00 58.90 324 VAL B O 1
ATOM 5511 N N . GLU B 1 366 ? -16.097 30.366 -61.392 1.00 57.24 325 GLU B N 1
ATOM 5512 C CA . GLU B 1 366 ? -17.016 31.369 -61.943 1.00 60.57 325 GLU B CA 1
ATOM 5513 C C . GLU B 1 366 ? -16.448 32.747 -61.712 1.00 61.97 325 GLU B C 1
ATOM 5514 O O . GLU B 1 366 ? -16.582 33.637 -62.544 1.00 54.75 325 GLU B O 1
ATOM 5520 N N . HIS B 1 367 ? -15.853 32.922 -60.545 1.00 58.66 326 HIS B N 1
ATOM 5521 C CA . HIS B 1 367 ? -15.240 34.183 -60.180 1.00 66.37 326 HIS B CA 1
ATOM 5522 C C . HIS B 1 367 ? -14.275 34.656 -61.267 1.00 59.42 326 HIS B C 1
ATOM 5523 O O . HIS B 1 367 ? -14.388 35.778 -61.752 1.00 60.02 326 HIS B O 1
ATOM 5530 N N . VAL B 1 368 ? -13.367 33.771 -61.667 1.00 57.99 327 VAL B N 1
ATOM 5531 C CA . VAL B 1 368 ? -12.439 34.020 -62.776 1.00 64.73 327 VAL B CA 1
ATOM 5532 C C . VAL B 1 368 ? -13.115 34.513 -64.063 1.00 61.16 327 VAL B C 1
ATOM 5533 O O . VAL B 1 368 ? -12.565 35.360 -64.768 1.00 64.95 327 VAL B O 1
ATOM 5537 N N . ARG B 1 369 ? -14.263 33.925 -64.391 1.00 60.14 328 ARG B N 1
ATOM 5538 C CA . ARG B 1 369 ? -14.906 34.097 -65.698 1.00 62.14 328 ARG B CA 1
ATOM 5539 C C . ARG B 1 369 ? -15.795 35.331 -65.748 1.00 62.09 328 ARG B C 1
ATOM 5540 O O . ARG B 1 369 ? -15.784 36.077 -66.733 1.00 56.30 328 ARG B O 1
ATOM 5548 N N . ARG B 1 370 ? -16.622 35.505 -64.723 1.00 61.20 329 ARG B N 1
ATOM 5549 C CA . ARG B 1 370 ? -17.708 36.465 -64.807 1.00 64.93 329 ARG B CA 1
ATOM 5550 C C . ARG B 1 370 ? -17.298 37.816 -64.227 1.00 62.16 329 ARG B C 1
ATOM 5551 O O . ARG B 1 370 ? -16.213 37.962 -63.663 1.00 60.04 329 ARG B O 1
ATOM 5559 N N . ALA B 1 371 ? -18.187 38.794 -64.377 1.00 60.48 330 ALA B N 1
ATOM 5560 C CA . ALA B 1 371 ? -17.891 40.193 -64.094 1.00 60.33 330 ALA B CA 1
ATOM 5561 C C . ALA B 1 371 ? -17.656 40.439 -62.607 1.00 58.58 330 ALA B C 1
ATOM 5562 O O . ALA B 1 371 ? -18.169 39.714 -61.758 1.00 54.49 330 ALA B O 1
ATOM 5564 N N . VAL B 1 372 ? -16.823 41.431 -62.315 1.00 55.82 331 VAL B N 1
ATOM 5565 C CA . VAL B 1 372 ? -16.566 41.862 -60.956 1.00 52.75 331 VAL B CA 1
ATOM 5566 C C . VAL B 1 372 ? -17.524 42.985 -60.675 1.00 47.96 331 VAL B C 1
ATOM 5567 O O . VAL B 1 372 ? -17.412 44.047 -61.269 1.00 51.08 331 VAL B O 1
ATOM 5571 N N . ARG B 1 373 ? -18.499 42.735 -59.820 1.00 50.19 332 ARG B N 1
ATOM 5572 C CA . ARG B 1 373 ? -19.464 43.755 -59.457 1.00 56.60 332 ARG B CA 1
ATOM 5573 C C . ARG B 1 373 ? -18.987 44.574 -58.259 1.00 58.43 332 ARG B C 1
ATOM 5574 O O . ARG B 1 373 ? -19.575 44.514 -57.191 1.00 53.64 332 ARG B O 1
ATOM 5582 N N . PHE B 1 374 ? -17.935 45.353 -58.456 1.00 55.82 333 PHE B N 1
ATOM 5583 C CA . PHE B 1 374 ? -17.354 46.156 -57.395 1.00 55.98 333 PHE B CA 1
ATOM 5584 C C . PHE B 1 374 ? -18.258 47.239 -56.835 1.00 55.66 333 PHE B C 1
ATOM 5585 O O . PHE B 1 374 ? -18.354 47.400 -55.634 1.00 47.30 333 PHE B O 1
ATOM 5593 N N . ALA B 1 375 ? -18.935 47.965 -57.711 1.00 57.75 334 ALA B N 1
ATOM 5594 C CA . ALA B 1 375 ? -19.805 49.052 -57.295 1.00 56.72 334 ALA B CA 1
ATOM 5595 C C . ALA B 1 375 ? -20.969 48.567 -56.459 1.00 57.56 334 ALA B C 1
ATOM 5596 O O . ALA B 1 375 ? -21.363 49.214 -55.511 1.00 54.25 334 ALA B O 1
ATOM 5598 N N . ASP B 1 376 ? -21.534 47.433 -56.841 1.00 58.19 335 ASP B N 1
ATOM 5599 C CA . ASP B 1 376 ? -22.645 46.859 -56.111 1.00 55.90 335 ASP B CA 1
ATOM 5600 C C . ASP B 1 376 ? -22.188 46.495 -54.730 1.00 53.45 335 ASP B C 1
ATOM 5601 O O . ASP B 1 376 ? -22.892 46.692 -53.762 1.00 51.71 335 ASP B O 1
ATOM 5606 N N . GLY B 1 377 ? -20.991 45.945 -54.658 1.00 54.67 336 GLY B N 1
ATOM 5607 C CA . GLY B 1 377 ? -20.411 45.579 -53.389 1.00 52.67 336 GLY B CA 1
ATOM 5608 C C . GLY B 1 377 ? -20.232 46.785 -52.498 1.00 48.88 336 GLY B C 1
ATOM 5609 O O . GLY B 1 377 ? -20.513 46.728 -51.317 1.00 45.15 336 GLY B O 1
ATOM 5610 N N . ILE B 1 378 ? -19.784 47.887 -53.073 1.00 46.30 337 ILE B N 1
ATOM 5611 C CA . ILE B 1 378 ? -19.631 49.107 -52.310 1.00 47.64 337 ILE B CA 1
ATOM 5612 C C . ILE B 1 378 ? -20.982 49.562 -51.793 1.00 47.89 337 ILE B C 1
ATOM 5613 O O . ILE B 1 378 ? -21.111 49.973 -50.660 1.00 50.01 337 ILE B O 1
ATOM 5618 N N . GLY B 1 379 ? -21.989 49.471 -52.638 1.00 48.58 338 GLY B N 1
ATOM 5619 C CA . GLY B 1 379 ? -23.323 49.848 -52.252 1.00 50.21 338 GLY B CA 1
ATOM 5620 C C . GLY B 1 379 ? -23.811 48.955 -51.149 1.00 52.13 338 GLY B C 1
ATOM 5621 O O . GLY B 1 379 ? -24.459 49.393 -50.233 1.00 63.55 338 GLY B O 1
ATOM 5622 N N . PHE B 1 380 ? -23.492 47.682 -51.255 1.00 49.62 339 PHE B N 1
ATOM 5623 C CA . PHE B 1 380 ? -23.897 46.727 -50.264 1.00 49.01 339 PHE B CA 1
ATOM 5624 C C . PHE B 1 380 ? -23.284 47.077 -48.928 1.00 52.43 339 PHE B C 1
ATOM 5625 O O . PHE B 1 380 ? -23.926 46.948 -47.895 1.00 54.07 339 PHE B O 1
ATOM 5633 N N . LEU B 1 381 ? -22.029 47.491 -48.952 1.00 49.60 340 LEU B N 1
ATOM 5634 C CA . LEU B 1 381 ? -21.325 47.839 -47.730 1.00 55.40 340 LEU B CA 1
ATOM 5635 C C . LEU B 1 381 ? -21.925 49.032 -47.004 1.00 54.44 340 LEU B C 1
ATOM 5636 O O . LEU B 1 381 ? -22.053 49.013 -45.798 1.00 61.34 340 LEU B O 1
ATOM 5641 N N . ALA B 1 382 ? -22.301 50.056 -47.753 1.00 55.24 341 ALA B N 1
ATOM 5642 C CA . ALA B 1 382 ? -22.946 51.231 -47.199 1.00 61.47 341 ALA B CA 1
ATOM 5643 C C . ALA B 1 382 ? -24.287 50.868 -46.583 1.00 60.52 341 ALA B C 1
ATOM 5644 O O . ALA B 1 382 ? -24.648 51.365 -45.536 1.00 56.57 341 ALA B O 1
ATOM 5646 N N . SER B 1 383 ? -24.994 49.964 -47.239 1.00 56.54 342 SER B N 1
ATOM 5647 C CA . SER B 1 383 ? -26.312 49.539 -46.822 1.00 62.19 342 SER B CA 1
ATOM 5648 C C . SER B 1 383 ? -26.246 48.921 -45.441 1.00 60.55 342 SER B C 1
ATOM 5649 O O . SER B 1 383 ? -27.183 49.005 -44.667 1.00 58.66 342 SER B O 1
ATOM 5652 N N . ARG B 1 384 ? -25.119 48.286 -45.154 1.00 67.14 343 ARG B N 1
ATOM 5653 C CA . ARG B 1 384 ? -24.863 47.653 -43.870 1.00 68.27 343 ARG B CA 1
ATOM 5654 C C . ARG B 1 384 ? -24.216 48.580 -42.836 1.00 65.74 343 ARG B C 1
ATOM 5655 O O . ARG B 1 384 ? -23.804 48.133 -41.783 1.00 61.01 343 ARG B O 1
ATOM 5663 N N . GLY B 1 385 ? -24.089 49.859 -43.159 1.00 64.94 344 GLY B N 1
ATOM 5664 C CA . GLY B 1 385 ? -23.626 50.854 -42.197 1.00 57.48 344 GLY B CA 1
ATOM 5665 C C . GLY B 1 385 ? -22.122 51.083 -42.195 1.00 62.61 344 GLY B C 1
ATOM 5666 O O . GLY B 1 385 ? -21.590 51.703 -41.265 1.00 60.21 344 GLY B O 1
ATOM 5667 N N . VAL B 1 386 ? -21.428 50.622 -43.239 1.00 50.45 345 VAL B N 1
ATOM 5668 C CA . VAL B 1 386 ? -19.986 50.869 -43.362 1.00 44.18 345 VAL B CA 1
ATOM 5669 C C . VAL B 1 386 ? -19.729 52.292 -43.810 1.00 40.03 345 VAL B C 1
ATOM 5670 O O . VAL B 1 386 ? -20.282 52.723 -44.798 1.00 43.73 345 VAL B O 1
ATOM 5674 N N . THR B 1 387 ? -18.880 53.008 -43.074 1.00 46.56 346 THR B N 1
ATOM 5675 C CA . THR B 1 387 ? -18.547 54.405 -43.373 1.00 47.20 346 THR B CA 1
ATOM 5676 C C . THR B 1 387 ? -17.025 54.597 -43.401 1.00 49.74 346 THR B C 1
ATOM 5677 O O . THR B 1 387 ? -16.515 55.700 -43.637 1.00 44.92 346 THR B O 1
ATOM 5681 N N . ARG B 1 388 ? -16.295 53.537 -43.091 1.00 45.97 347 ARG B N 1
ATOM 5682 C CA . ARG B 1 388 ? -14.847 53.603 -43.141 1.00 43.70 347 ARG B CA 1
ATOM 5683 C C . ARG B 1 388 ? -14.341 52.536 -44.103 1.00 39.57 347 ARG B C 1
ATOM 5684 O O . ARG B 1 388 ? -14.608 51.351 -43.918 1.00 42.98 347 ARG B O 1
ATOM 5692 N N . PHE B 1 389 ? -13.662 52.974 -45.154 1.00 40.93 348 PHE B N 1
ATOM 5693 C CA . PHE B 1 389 ? -13.141 52.076 -46.168 1.00 44.70 348 PHE B CA 1
ATOM 5694 C C . PHE B 1 389 ? -11.642 52.246 -46.268 1.00 41.44 348 PHE B C 1
ATOM 5695 O O . PHE B 1 389 ? -11.155 53.300 -46.657 1.00 42.92 348 PHE B O 1
ATOM 5703 N N . VAL B 1 390 ? -10.914 51.197 -45.948 1.00 43.86 349 VAL B N 1
ATOM 5704 C CA . VAL B 1 390 ? -9.476 51.243 -46.009 1.00 44.68 349 VAL B CA 1
ATOM 5705 C C . VAL B 1 390 ? -8.981 50.309 -47.084 1.00 45.43 349 VAL B C 1
ATOM 5706 O O . VAL B 1 390 ? -9.345 49.155 -47.110 1.00 46.61 349 VAL B O 1
ATOM 5710 N N . GLU B 1 391 ? -8.144 50.819 -47.971 1.00 47.11 350 GLU B N 1
ATOM 5711 C CA . GLU B 1 391 ? -7.668 50.018 -49.073 1.00 51.39 350 GLU B CA 1
ATOM 5712 C C . GLU B 1 391 ? -6.319 49.427 -48.738 1.00 46.75 350 GLU B C 1
ATOM 5713 O O . GLU B 1 391 ? -5.374 50.138 -48.444 1.00 43.38 350 GLU B O 1
ATOM 5719 N N . LEU B 1 392 ? -6.245 48.105 -48.783 1.00 43.09 351 LEU B N 1
ATOM 5720 C CA . LEU B 1 392 ? -4.997 47.418 -48.538 1.00 45.13 351 LEU B CA 1
ATOM 5721 C C . LEU B 1 392 ? -4.456 47.054 -49.895 1.00 42.86 351 LEU B C 1
ATOM 5722 O O . LEU B 1 392 ? -4.929 46.135 -50.539 1.00 44.48 351 LEU B O 1
ATOM 5727 N N . GLY B 1 393 ? -3.478 47.817 -50.341 1.00 45.37 352 GLY B N 1
ATOM 5728 C CA . GLY B 1 393 ? -2.878 47.602 -51.635 1.00 47.40 352 GLY B CA 1
ATOM 5729 C C . GLY B 1 393 ? -1.668 48.479 -51.799 1.00 45.78 352 GLY B C 1
ATOM 5730 O O . GLY B 1 393 ? -1.424 49.346 -50.979 1.00 54.11 352 GLY B O 1
ATOM 5731 N N . PRO B 1 394 ? -0.919 48.268 -52.880 1.00 55.90 353 PRO B N 1
ATOM 5732 C CA . PRO B 1 394 ? 0.286 49.023 -53.230 1.00 56.40 353 PRO B CA 1
ATOM 5733 C C . PRO B 1 394 ? -0.020 50.482 -53.483 1.00 54.08 353 PRO B C 1
ATOM 5734 O O . PRO B 1 394 ? 0.746 51.347 -53.121 1.00 55.55 353 PRO B O 1
ATOM 5738 N N . ASP B 1 395 ? -1.171 50.728 -54.047 1.00 30.00 354 ASP B N 1
ATOM 5739 C CA . ASP B 1 395 ? -1.590 52.065 -54.346 1.00 30.00 354 ASP B CA 1
ATOM 5740 C C . ASP B 1 395 ? -3.037 52.190 -53.936 1.00 30.00 354 ASP B C 1
ATOM 5741 O O . ASP B 1 395 ? -3.702 51.224 -53.570 1.00 30.00 354 ASP B O 1
ATOM 5746 N N . GLY B 1 396 ? -3.519 53.403 -53.884 1.00 60.59 355 GLY B N 1
ATOM 5747 C CA . GLY B 1 396 ? -4.918 53.552 -53.559 1.00 60.60 355 GLY B CA 1
ATOM 5748 C C . GLY B 1 396 ? -5.774 53.667 -54.804 1.00 65.10 355 GLY B C 1
ATOM 5749 O O . GLY B 1 396 ? -6.425 54.684 -54.992 1.00 67.55 355 GLY B O 1
ATOM 5750 N N . VAL B 1 397 ? -5.831 52.646 -55.653 1.00 70.44 356 VAL B N 1
ATOM 5751 C CA . VAL B 1 397 ? -6.684 52.843 -56.829 1.00 66.53 356 VAL B CA 1
ATOM 5752 C C . VAL B 1 397 ? -8.151 52.551 -56.504 1.00 59.92 356 VAL B C 1
ATOM 5753 O O . VAL B 1 397 ? -9.064 53.202 -56.985 1.00 54.44 356 VAL B O 1
ATOM 5757 N N . LEU B 1 398 ? -8.346 51.520 -55.706 1.00 53.10 357 LEU B N 1
ATOM 5758 C CA . LEU B 1 398 ? -9.635 51.063 -55.243 1.00 53.46 357 LEU B CA 1
ATOM 5759 C C . LEU B 1 398 ? -10.399 52.152 -54.531 1.00 50.05 357 LEU B C 1
ATOM 5760 O O . LEU B 1 398 ? -11.601 52.234 -54.656 1.00 48.55 357 LEU B O 1
ATOM 5765 N N . THR B 1 399 ? -9.705 52.967 -53.755 1.00 56.57 358 THR B N 1
ATOM 5766 C CA . THR B 1 399 ? -10.389 54.021 -53.026 1.00 59.18 358 THR B CA 1
ATOM 5767 C C . THR B 1 399 ? -11.020 54.983 -53.996 1.00 52.22 358 THR B C 1
ATOM 5768 O O . THR B 1 399 ? -12.120 55.445 -53.777 1.00 55.32 358 THR B O 1
ATOM 5772 N N . ALA B 1 400 ? -10.320 55.276 -55.078 1.00 59.74 359 ALA B N 1
ATOM 5773 C CA . ALA B 1 400 ? -10.871 56.161 -56.092 1.00 64.32 359 ALA B CA 1
ATOM 5774 C C . ALA B 1 400 ? -12.115 55.567 -56.731 1.00 55.35 359 ALA B C 1
ATOM 5775 O O . ALA B 1 400 ? -13.091 56.256 -56.935 1.00 58.93 359 ALA B O 1
ATOM 5777 N N . MET B 1 401 ? -12.086 54.280 -57.027 1.00 57.54 360 MET B N 1
ATOM 5778 C CA . MET B 1 401 ? -13.247 53.644 -57.616 1.00 58.29 360 MET B CA 1
ATOM 5779 C C . MET B 1 401 ? -14.440 53.671 -56.698 1.00 53.42 360 MET B C 1
ATOM 5780 O O . MET B 1 401 ? -15.553 53.897 -57.126 1.00 66.29 360 MET B O 1
ATOM 5785 N N . ALA B 1 402 ? -14.204 53.405 -55.430 1.00 60.44 361 ALA B N 1
ATOM 5786 C CA . ALA B 1 402 ? -15.281 53.373 -54.470 1.00 62.21 361 ALA B CA 1
ATOM 5787 C C . ALA B 1 402 ? -15.883 54.762 -54.383 1.00 63.07 361 ALA B C 1
ATOM 5788 O O . ALA B 1 402 ? -17.077 54.929 -54.211 1.00 51.66 361 ALA B O 1
ATOM 5790 N N . GLN B 1 403 ? -15.021 55.758 -54.469 1.00 58.79 362 GLN B N 1
ATOM 5791 C CA . GLN B 1 403 ? -15.446 57.131 -54.375 1.00 60.41 362 GLN B CA 1
ATOM 5792 C C . GLN B 1 403 ? -16.527 57.468 -55.374 1.00 65.12 362 GLN B C 1
ATOM 5793 O O . GLN B 1 403 ? -17.360 58.302 -55.101 1.00 70.25 362 GLN B O 1
ATOM 5799 N N . GLU B 1 404 ? -16.505 56.828 -56.536 1.00 70.14 363 GLU B N 1
ATOM 5800 C CA . GLU B 1 404 ? -17.558 56.992 -57.528 1.00 68.58 363 GLU B CA 1
ATOM 5801 C C . GLU B 1 404 ? -18.922 56.754 -56.894 1.00 60.76 363 GLU B C 1
ATOM 5802 O O . GLU B 1 404 ? -19.879 57.446 -57.201 1.00 68.53 363 GLU B O 1
ATOM 5808 N N . THR B 1 405 ? -19.021 55.639 -56.188 1.00 59.45 364 THR B N 1
ATOM 5809 C CA . THR B 1 405 ? -20.221 55.229 -55.474 1.00 62.86 364 THR B CA 1
ATOM 5810 C C . THR B 1 405 ? -20.583 56.071 -54.249 1.00 69.13 364 THR B C 1
ATOM 5811 O O . THR B 1 405 ? -21.752 56.262 -53.953 1.00 71.22 364 THR B O 1
ATOM 5815 N N . LEU B 1 406 ? -19.581 56.519 -53.500 1.00 72.35 365 LEU B N 1
ATOM 5816 C CA . LEU B 1 406 ? -19.839 57.297 -52.292 1.00 74.38 365 LEU B CA 1
ATOM 5817 C C . LEU B 1 406 ? -19.269 58.705 -52.352 1.00 74.56 365 LEU B C 1
ATOM 5818 O O . LEU B 1 406 ? -18.070 58.886 -52.531 1.00 66.13 365 LEU B O 1
ATOM 5823 N N . THR B 1 407 ? -20.129 59.703 -52.185 1.00 71.07 366 THR B N 1
ATOM 5824 C CA . THR B 1 407 ? -19.680 61.088 -52.230 1.00 70.27 366 THR B CA 1
ATOM 5825 C C . THR B 1 407 ? -19.736 61.861 -50.920 1.00 82.35 366 THR B C 1
ATOM 5826 O O . THR B 1 407 ? -19.301 63.005 -50.870 1.00 103.38 366 THR B O 1
ATOM 5828 N N . ASP B 1 408 ? -20.248 61.257 -49.858 1.00 78.73 367 ASP B N 1
ATOM 5829 C CA . ASP B 1 408 ? -20.371 61.974 -48.594 1.00 80.82 367 ASP B CA 1
ATOM 5830 C C . ASP B 1 408 ? -19.050 62.340 -47.946 1.00 88.11 367 ASP B C 1
ATOM 5831 O O . ASP B 1 408 ? -18.093 61.580 -47.983 1.00 99.64 367 ASP B O 1
ATOM 5836 N N . PRO B 1 409 ? -18.999 63.526 -47.346 1.00 94.88 368 PRO B N 1
ATOM 5837 C CA . PRO B 1 409 ? -17.828 64.027 -46.625 1.00 94.08 368 PRO B CA 1
ATOM 5838 C C . PRO B 1 409 ? -17.562 63.164 -45.391 1.00 87.80 368 PRO B C 1
ATOM 5839 O O . PRO B 1 409 ? -16.421 62.912 -45.027 1.00 78.61 368 PRO B O 1
ATOM 5843 N N . GLU B 1 410 ? -18.639 62.732 -44.750 1.00 78.52 369 GLU B N 1
ATOM 5844 C CA . GLU B 1 410 ? -18.561 61.923 -43.549 1.00 77.87 369 GLU B CA 1
ATOM 5845 C C . GLU B 1 410 ? -17.873 60.593 -43.791 1.00 75.90 369 GLU B C 1
ATOM 5846 O O . GLU B 1 410 ? -17.124 60.129 -42.945 1.00 90.32 369 GLU B O 1
ATOM 5852 N N . THR B 1 411 ? -18.144 59.961 -44.921 1.00 61.72 370 THR B N 1
ATOM 5853 C CA . THR B 1 411 ? -17.472 58.708 -45.236 1.00 57.47 370 THR B CA 1
ATOM 5854 C C . THR B 1 411 ? -15.973 58.883 -45.456 1.00 56.97 370 THR B C 1
ATOM 5855 O O . THR B 1 411 ? -15.541 59.831 -46.103 1.00 48.24 370 THR B O 1
ATOM 5859 N N . LEU B 1 412 ? -15.189 57.951 -44.925 1.00 47.78 371 LEU B N 1
ATOM 5860 C CA . LEU B 1 412 ? -13.741 57.993 -45.063 1.00 50.70 371 LEU B CA 1
ATOM 5861 C C . LEU B 1 412 ? -13.233 56.878 -45.962 1.00 50.81 371 LEU B C 1
ATOM 5862 O O . LEU B 1 412 ? -13.524 55.693 -45.734 1.00 49.99 371 LEU B O 1
ATOM 5867 N N . LEU B 1 413 ? -12.429 57.254 -46.948 1.00 48.81 372 LEU B N 1
ATOM 5868 C CA . LEU B 1 413 ? -11.805 56.287 -47.828 1.00 52.81 372 LEU B CA 1
ATOM 5869 C C . LEU B 1 413 ? -10.317 56.540 -47.843 1.00 51.83 372 LEU B C 1
ATOM 5870 O O . LEU B 1 413 ? -9.860 57.625 -48.182 1.00 44.91 372 LEU B O 1
ATOM 5875 N N . LEU B 1 414 ? -9.560 55.530 -47.449 1.00 56.69 373 LEU B N 1
ATOM 5876 C CA . LEU B 1 414 ? -8.156 55.715 -47.150 1.00 59.39 373 LEU B CA 1
ATOM 5877 C C . LEU B 1 414 ? -7.386 54.632 -47.845 1.00 44.38 373 LEU B C 1
ATOM 5878 O O . LEU B 1 414 ? -7.652 53.470 -47.608 1.00 46.04 373 LEU B O 1
ATOM 5883 N N . PRO B 1 415 ? -6.359 55.007 -48.615 1.00 48.07 374 PRO B N 1
ATOM 5884 C CA . PRO B 1 415 ? -5.323 54.046 -48.944 1.00 51.74 374 PRO B CA 1
ATOM 5885 C C . PRO B 1 415 ? -4.250 54.046 -47.890 1.00 47.60 374 PRO B C 1
ATOM 5886 O O . PRO B 1 415 ? -3.890 55.089 -47.369 1.00 55.16 374 PRO B O 1
ATOM 5890 N N . VAL B 1 416 ? -3.696 52.877 -47.644 1.00 44.15 375 VAL B N 1
ATOM 5891 C CA . VAL B 1 416 ? -2.689 52.713 -46.637 1.00 46.49 375 VAL B CA 1
ATOM 5892 C C . VAL B 1 416 ? -1.316 53.008 -47.225 1.00 48.15 375 VAL B C 1
ATOM 5893 O O . VAL B 1 416 ? -0.407 53.425 -46.503 1.00 47.63 375 VAL B O 1
ATOM 5897 N N . LEU B 1 417 ? -1.162 52.776 -48.528 1.00 45.68 376 LEU B N 1
ATOM 5898 C CA . LEU B 1 417 ? 0.055 53.163 -49.241 1.00 52.17 376 LEU B CA 1
ATOM 5899 C C . LEU B 1 417 ? -0.209 54.144 -50.391 1.00 52.87 376 LEU B C 1
ATOM 5900 O O . LEU B 1 417 ? -1.265 54.125 -51.020 1.00 51.15 376 LEU B O 1
ATOM 5905 N N . ARG B 1 418 ? 0.778 54.983 -50.604 1.00 58.62 377 ARG B N 1
ATOM 5906 C CA . ARG B 1 418 ? 0.748 56.007 -51.590 1.00 59.88 377 ARG B CA 1
ATOM 5907 C C . ARG B 1 418 ? 1.920 55.932 -52.517 1.00 69.87 377 ARG B C 1
ATOM 5908 O O . ARG B 1 418 ? 3.040 55.755 -52.081 1.00 80.40 377 ARG B O 1
ATOM 5916 N N . LYS B 1 419 ? 1.669 56.028 -53.813 1.00 81.06 378 LYS B N 1
ATOM 5917 C CA . LYS B 1 419 ? 2.757 56.228 -54.760 1.00 69.30 378 LYS B CA 1
ATOM 5918 C C . LYS B 1 419 ? 3.097 57.711 -54.536 1.00 70.47 378 LYS B C 1
ATOM 5919 O O . LYS B 1 419 ? 2.177 58.517 -54.387 1.00 71.30 378 LYS B O 1
ATOM 5925 N N . ASP B 1 420 ? 4.388 58.048 -54.614 1.00 71.27 379 ASP B N 1
ATOM 5926 C CA . ASP B 1 420 ? 5.049 59.375 -54.383 1.00 67.50 379 ASP B CA 1
ATOM 5927 C C . ASP B 1 420 ? 5.420 59.667 -52.936 1.00 68.74 379 ASP B C 1
ATOM 5928 O O . ASP B 1 420 ? 5.906 60.746 -52.621 1.00 69.79 379 ASP B O 1
ATOM 5933 N N . ARG B 1 421 ? 5.202 58.706 -52.055 1.00 59.28 380 ARG B N 1
ATOM 5934 C CA . ARG B 1 421 ? 5.597 58.884 -50.675 1.00 52.55 380 ARG B CA 1
ATOM 5935 C C . ARG B 1 421 ? 6.245 57.623 -50.194 1.00 46.34 380 ARG B C 1
ATOM 5936 O O . ARG B 1 421 ? 5.873 56.550 -50.610 1.00 45.96 380 ARG B O 1
ATOM 5944 N N . PRO B 1 422 ? 7.185 57.743 -49.260 1.00 43.19 381 PRO B N 1
ATOM 5945 C CA . PRO B 1 422 ? 7.844 56.579 -48.679 1.00 45.79 381 PRO B CA 1
ATOM 5946 C C . PRO B 1 422 ? 6.772 55.750 -47.974 1.00 46.93 381 PRO B C 1
ATOM 5947 O O . PRO B 1 422 ? 5.891 56.270 -47.319 1.00 38.86 381 PRO B O 1
ATOM 5951 N N . GLU B 1 423 ? 6.885 54.441 -48.064 1.00 47.40 382 GLU B N 1
ATOM 5952 C CA . GLU B 1 423 ? 5.809 53.587 -47.582 1.00 48.16 382 GLU B CA 1
ATOM 5953 C C . GLU B 1 423 ? 5.579 53.764 -46.066 1.00 46.11 382 GLU B C 1
ATOM 5954 O O . GLU B 1 423 ? 4.433 53.877 -45.645 1.00 41.35 382 GLU B O 1
ATOM 5960 N N . PRO B 1 424 ? 6.659 53.918 -45.262 1.00 38.97 383 PRO B N 1
ATOM 5961 C CA . PRO B 1 424 ? 6.464 54.039 -43.801 1.00 38.93 383 PRO B CA 1
ATOM 5962 C C . PRO B 1 424 ? 5.708 55.321 -43.440 1.00 44.60 383 PRO B C 1
ATOM 5963 O O . PRO B 1 424 ? 4.801 55.304 -42.590 1.00 38.53 383 PRO B O 1
ATOM 5967 N N . GLU B 1 425 ? 6.034 56.401 -44.140 1.00 38.70 384 GLU B N 1
ATOM 5968 C CA . GLU B 1 425 ? 5.335 57.658 -43.969 1.00 37.53 384 GLU B CA 1
ATOM 5969 C C . GLU B 1 425 ? 3.878 57.525 -44.388 1.00 40.39 384 GLU B C 1
ATOM 5970 O O . GLU B 1 425 ? 2.978 58.106 -43.797 1.00 38.17 384 GLU B O 1
ATOM 5976 N N . ALA B 1 426 ? 3.648 56.811 -45.467 1.00 39.28 385 ALA B N 1
ATOM 5977 C CA . ALA B 1 426 ? 2.312 56.713 -46.014 1.00 37.42 385 ALA B CA 1
ATOM 5978 C C . ALA B 1 426 ? 1.467 55.930 -45.041 1.00 35.61 385 ALA B C 1
ATOM 5979 O O . ALA B 1 426 ? 0.335 56.289 -44.746 1.00 34.50 385 ALA B O 1
ATOM 5981 N N . PHE B 1 427 ? 2.036 54.838 -44.552 1.00 33.48 386 PHE B N 1
ATOM 5982 C CA . PHE B 1 427 ? 1.335 53.965 -43.648 1.00 34.22 386 PHE B CA 1
ATOM 5983 C C . PHE B 1 427 ? 1.029 54.664 -42.326 1.00 34.91 386 PHE B C 1
ATOM 5984 O O . PHE B 1 427 ? -0.088 54.603 -41.827 1.00 32.27 386 PHE B O 1
ATOM 5992 N N . LEU B 1 428 ? 1.986 55.424 -41.824 1.00 36.90 387 LEU B N 1
ATOM 5993 C CA . LEU B 1 428 ? 1.791 56.175 -40.589 1.00 37.25 387 LEU B CA 1
ATOM 5994 C C . LEU B 1 428 ? 0.729 57.269 -40.726 1.00 35.84 387 LEU B C 1
ATOM 5995 O O . LEU B 1 428 ? -0.031 57.517 -39.808 1.00 32.84 387 LEU B O 1
ATOM 6000 N N . ASP B 1 429 ? 0.754 57.990 -41.837 1.00 32.46 388 ASP B N 1
ATOM 6001 C CA . ASP B 1 429 ? -0.256 59.000 -42.102 1.00 36.85 388 ASP B CA 1
ATOM 6002 C C . ASP B 1 429 ? -1.668 58.433 -42.273 1.00 35.97 388 ASP B C 1
ATOM 6003 O O . ASP B 1 429 ? -2.646 59.082 -41.903 1.00 36.27 388 ASP B O 1
ATOM 6008 N N . ALA B 1 430 ? -1.787 57.232 -42.814 1.00 36.98 389 ALA B N 1
ATOM 6009 C CA . ALA B 1 430 ? -3.104 56.615 -42.932 1.00 40.44 389 ALA B CA 1
ATOM 6010 C C . ALA B 1 430 ? -3.640 56.217 -41.557 1.00 38.58 389 ALA B C 1
ATOM 6011 O O . ALA B 1 430 ? -4.832 56.378 -41.254 1.00 34.62 389 ALA B O 1
ATOM 6013 N N . LEU B 1 431 ? -2.750 55.708 -40.724 1.00 33.50 390 LEU B N 1
ATOM 6014 C CA . LEU B 1 431 ? -3.112 55.408 -39.351 1.00 38.04 390 LEU B CA 1
ATOM 6015 C C . LEU B 1 431 ? -3.620 56.674 -38.651 1.00 37.63 390 LEU B C 1
ATOM 6016 O O . LEU B 1 431 ? -4.662 56.647 -37.988 1.00 35.55 390 LEU B O 1
ATOM 6021 N N . ALA B 1 432 ? -2.872 57.766 -38.802 1.00 32.73 391 ALA B N 1
ATOM 6022 C CA . ALA B 1 432 ? -3.153 59.000 -38.087 1.00 33.28 391 ALA B CA 1
ATOM 6023 C C . ALA B 1 432 ? -4.524 59.550 -38.493 1.00 35.46 391 ALA B C 1
ATOM 6024 O O . ALA B 1 432 ? -5.367 59.880 -37.654 1.00 29.03 391 ALA B O 1
ATOM 6026 N N . GLN B 1 433 ? -4.764 59.544 -39.794 1.00 37.21 392 GLN B N 1
ATOM 6027 C CA . GLN B 1 433 ? -5.999 60.050 -40.349 1.00 34.83 392 GLN B CA 1
ATOM 6028 C C . GLN B 1 433 ? -7.177 59.181 -39.914 1.00 34.09 392 GLN B C 1
ATOM 6029 O O . GLN B 1 433 ? -8.220 59.688 -39.493 1.00 41.66 392 GLN B O 1
ATOM 6035 N N . ALA B 1 434 ? -7.015 57.867 -39.999 1.00 34.46 393 ALA B N 1
ATOM 6036 C CA . ALA B 1 434 ? -8.054 56.927 -39.548 1.00 35.20 393 ALA B CA 1
ATOM 6037 C C . ALA B 1 434 ? -8.436 57.153 -38.080 1.00 35.44 393 ALA B C 1
ATOM 6038 O O . ALA B 1 434 ? -9.620 57.270 -37.736 1.00 34.61 393 ALA B O 1
ATOM 6040 N N . TRP B 1 435 ? -7.431 57.192 -37.216 1.00 31.59 394 TRP B N 1
ATOM 6041 C CA . TRP B 1 435 ? -7.665 57.388 -35.796 1.00 31.30 394 TRP B CA 1
ATOM 6042 C C . TRP B 1 435 ? -8.388 58.713 -35.522 1.00 33.50 394 TRP B C 1
ATOM 6043 O O . TRP B 1 435 ? -9.237 58.833 -34.645 1.00 38.12 394 TRP B O 1
ATOM 6054 N N . THR B 1 436 ? -7.982 59.720 -36.256 1.00 29.19 395 THR B N 1
ATOM 6055 C CA . THR B 1 436 ? -8.513 61.037 -36.105 1.00 35.59 395 THR B CA 1
ATOM 6056 C C . THR B 1 436 ? -10.022 61.084 -36.423 1.00 35.44 395 THR B C 1
ATOM 6057 O O . THR B 1 436 ? -10.745 61.943 -35.923 1.00 39.79 395 THR B O 1
ATOM 6061 N N . ARG B 1 437 ? -10.500 60.150 -37.233 1.00 35.96 396 ARG B N 1
ATOM 6062 C CA . ARG B 1 437 ? -11.918 60.097 -37.585 1.00 40.45 396 ARG B CA 1
ATOM 6063 C C . ARG B 1 437 ? -12.606 58.970 -36.822 1.00 44.09 396 ARG B C 1
ATOM 6064 O O . ARG B 1 437 ? -13.728 58.603 -37.131 1.00 44.85 396 ARG B O 1
ATOM 6072 N N . GLY B 1 438 ? -11.934 58.416 -35.825 1.00 39.07 397 GLY B N 1
ATOM 6073 C CA . GLY B 1 438 ? -12.602 57.487 -34.923 1.00 41.18 397 GLY B CA 1
ATOM 6074 C C . GLY B 1 438 ? -12.293 56.012 -35.110 1.00 41.05 397 GLY B C 1
ATOM 6075 O O . GLY B 1 438 ? -12.692 55.187 -34.291 1.00 41.23 397 GLY B O 1
ATOM 6076 N N . VAL B 1 439 ? -11.499 55.667 -36.115 1.00 40.07 398 VAL B N 1
ATOM 6077 C CA . VAL B 1 439 ? -11.057 54.296 -36.231 1.00 40.35 398 VAL B CA 1
ATOM 6078 C C . VAL B 1 439 ? -10.161 53.964 -35.051 1.00 41.73 398 VAL B C 1
ATOM 6079 O O . VAL B 1 439 ? -9.281 54.738 -34.679 1.00 37.66 398 VAL B O 1
ATOM 6083 N N . ASP B 1 440 ? -10.439 52.836 -34.411 1.00 44.36 399 ASP B N 1
ATOM 6084 C CA . ASP B 1 440 ? -9.757 52.504 -33.172 1.00 50.03 399 ASP B CA 1
ATOM 6085 C C . ASP B 1 440 ? -8.374 51.897 -33.398 1.00 50.40 399 ASP B C 1
ATOM 6086 O O . ASP B 1 440 ? -8.221 50.688 -33.543 1.00 73.02 399 ASP B O 1
ATOM 6091 N N . VAL B 1 441 ? -7.360 52.742 -33.339 1.00 41.27 400 VAL B N 1
ATOM 6092 C CA . VAL B 1 441 ? -5.997 52.315 -33.558 1.00 40.57 400 VAL B CA 1
ATOM 6093 C C . VAL B 1 441 ? -5.362 52.079 -32.189 1.00 41.59 400 VAL B C 1
ATOM 6094 O O . VAL B 1 441 ? -5.471 52.910 -31.293 1.00 44.51 400 VAL B O 1
ATOM 6098 N N . ASP B 1 442 ? -4.619 50.988 -32.068 1.00 45.92 401 ASP B N 1
ATOM 6099 C CA . ASP B 1 442 ? -3.932 50.661 -30.825 1.00 41.03 401 ASP B CA 1
ATOM 6100 C C . ASP B 1 442 ? -2.512 51.238 -30.806 1.00 35.35 401 ASP B C 1
ATOM 6101 O O . ASP B 1 442 ? -1.535 50.532 -31.063 1.00 37.42 401 ASP B O 1
ATOM 6106 N N . TRP B 1 443 ? -2.405 52.527 -30.511 1.00 30.32 402 TRP B N 1
ATOM 6107 C CA . TRP B 1 443 ? -1.129 53.221 -30.615 1.00 29.67 402 TRP B CA 1
ATOM 6108 C C . TRP B 1 443 ? -0.071 52.614 -29.714 1.00 28.06 402 TRP B C 1
ATOM 6109 O O . TRP B 1 443 ? 1.100 52.595 -30.064 1.00 26.51 402 TRP B O 1
ATOM 6120 N N . ALA B 1 444 ? -0.511 52.005 -28.617 1.00 30.78 403 ALA B N 1
ATOM 6121 C CA . ALA B 1 444 ? 0.388 51.446 -27.610 1.00 33.59 403 ALA B CA 1
ATOM 6122 C C . ALA B 1 444 ? 1.206 50.276 -28.166 1.00 37.96 403 ALA B C 1
ATOM 6123 O O . ALA B 1 444 ? 2.350 50.040 -27.742 1.00 36.67 403 ALA B O 1
ATOM 6125 N N . ALA B 1 445 ? 0.627 49.584 -29.148 1.00 39.58 404 ALA B N 1
ATOM 6126 C CA . ALA B 1 445 ? 1.302 48.508 -29.842 1.00 45.32 404 ALA B CA 1
ATOM 6127 C C . ALA B 1 445 ? 2.489 49.006 -30.658 1.00 49.08 404 ALA B C 1
ATOM 6128 O O . ALA B 1 445 ? 3.331 48.215 -31.068 1.00 48.85 404 ALA B O 1
ATOM 6130 N N . ARG B 1 446 ? 2.524 50.303 -30.945 1.00 43.82 405 ARG B N 1
ATOM 6131 C CA . ARG B 1 446 ? 3.666 50.904 -31.639 1.00 39.48 405 ARG B CA 1
ATOM 6132 C C . ARG B 1 446 ? 4.597 51.632 -30.663 1.00 37.44 405 ARG B C 1
ATOM 6133 O O . ARG B 1 446 ? 5.835 51.542 -30.746 1.00 35.55 405 ARG B O 1
ATOM 6141 N N . TYR B 1 447 ? 3.991 52.388 -29.758 1.00 34.01 406 TYR B N 1
ATOM 6142 C CA . TYR B 1 447 ? 4.743 53.083 -28.718 1.00 32.07 406 TYR B CA 1
ATOM 6143 C C . TYR B 1 447 ? 4.422 52.470 -27.361 1.00 28.51 406 TYR B C 1
ATOM 6144 O O . TYR B 1 447 ? 3.480 52.875 -26.700 1.00 28.14 406 TYR B O 1
ATOM 6153 N N . GLY B 1 448 ? 5.223 51.486 -26.956 1.00 31.70 407 GLY B N 1
ATOM 6154 C CA . GLY B 1 448 ? 4.973 50.705 -25.753 1.00 27.05 407 GLY B CA 1
ATOM 6155 C C . GLY B 1 448 ? 5.123 51.502 -24.478 1.00 27.67 407 GLY B C 1
ATOM 6156 O O . GLY B 1 448 ? 5.821 52.508 -24.441 1.00 32.86 407 GLY B O 1
ATOM 6157 N N . PRO B 1 449 ? 4.561 50.987 -23.382 1.00 28.86 408 PRO B N 1
ATOM 6158 C CA . PRO B 1 449 ? 4.596 51.677 -22.096 1.00 31.31 408 PRO B CA 1
ATOM 6159 C C . PRO B 1 449 ? 6.005 51.900 -21.515 1.00 31.69 408 PRO B C 1
ATOM 6160 O O . PRO B 1 449 ? 6.233 52.871 -20.775 1.00 28.91 408 PRO B O 1
ATOM 6164 N N . GLU B 1 450 ? 6.910 50.973 -21.777 1.00 31.71 409 GLU B N 1
ATOM 6165 C CA . GLU B 1 450 ? 8.263 51.042 -21.185 1.00 34.86 409 GLU B CA 1
ATOM 6166 C C . GLU B 1 450 ? 9.056 52.323 -21.562 1.00 33.39 409 GLU B C 1
ATOM 6167 O O . GLU B 1 450 ? 9.757 52.892 -20.726 1.00 26.77 409 GLU B O 1
ATOM 6173 N N . GLN B 1 451 ? 8.766 52.877 -22.735 1.00 30.83 410 GLN B N 1
ATOM 6174 C CA . GLN B 1 451 ? 9.356 54.144 -23.164 1.00 36.49 410 GLN B CA 1
ATOM 6175 C C . GLN B 1 451 ? 8.804 55.377 -22.457 1.00 34.54 410 GLN B C 1
ATOM 6176 O O . GLN B 1 451 ? 9.535 56.358 -22.322 1.00 30.01 410 GLN B O 1
ATOM 6182 N N . SER B 1 452 ? 7.573 55.307 -21.943 1.00 30.49 411 SER B N 1
ATOM 6183 C CA . SER B 1 452 ? 6.974 56.453 -21.235 1.00 34.43 411 SER B CA 1
ATOM 6184 C C . SER B 1 452 ? 7.512 56.618 -19.802 1.00 34.28 411 SER B C 1
ATOM 6185 O O . SER B 1 452 ? 7.333 57.673 -19.177 1.00 30.37 411 SER B O 1
ATOM 6188 N N . THR B 1 453 ? 8.141 55.577 -19.262 1.00 31.61 412 THR B N 1
ATOM 6189 C CA . THR B 1 453 ? 8.523 55.640 -17.845 1.00 31.96 412 THR B CA 1
ATOM 6190 C C . THR B 1 453 ? 9.600 56.705 -17.623 1.00 33.00 412 THR B C 1
ATOM 6191 O O . THR B 1 453 ? 10.576 56.813 -18.380 1.00 31.95 412 THR B O 1
ATOM 6195 N N . GLY B 1 454 ? 9.254 57.645 -16.762 1.00 29.00 413 GLY B N 1
ATOM 6196 C CA . GLY B 1 454 ? 10.090 58.789 -16.467 1.00 33.14 413 GLY B CA 1
ATOM 6197 C C . GLY B 1 454 ? 9.572 60.105 -17.039 1.00 31.18 413 GLY B C 1
ATOM 6198 O O . GLY B 1 454 ? 9.896 61.175 -16.528 1.00 30.14 413 GLY B O 1
ATOM 6199 N N . VAL B 1 455 ? 8.794 60.057 -18.105 1.00 29.94 414 VAL B N 1
ATOM 6200 C CA . VAL B 1 455 ? 8.299 61.303 -18.667 1.00 35.60 414 VAL B CA 1
ATOM 6201 C C . VAL B 1 455 ? 7.122 61.874 -17.881 1.00 35.44 414 VAL B C 1
ATOM 6202 O O . VAL B 1 455 ? 6.162 61.174 -17.589 1.00 31.14 414 VAL B O 1
ATOM 6206 N N . SER B 1 456 ? 7.227 63.139 -17.497 1.00 37.12 415 SER B N 1
ATOM 6207 C CA . SER B 1 456 ? 6.140 63.782 -16.778 1.00 38.73 415 SER B CA 1
ATOM 6208 C C . SER B 1 456 ? 5.487 64.809 -17.685 1.00 33.81 415 SER B C 1
ATOM 6209 O O . SER B 1 456 ? 6.027 65.881 -17.916 1.00 33.87 415 SER B O 1
ATOM 6211 N N . LEU B 1 457 ? 4.302 64.479 -18.172 1.00 35.80 416 LEU B N 1
ATOM 6212 C CA . LEU B 1 457 ? 3.558 65.365 -19.048 1.00 36.87 416 LEU B CA 1
ATOM 6213 C C . LEU B 1 457 ? 2.972 66.519 -18.256 1.00 39.80 416 LEU B C 1
ATOM 6214 O O . LEU B 1 457 ? 2.709 66.380 -17.071 1.00 43.33 416 LEU B O 1
ATOM 6219 N N . PRO B 1 458 ? 2.781 67.671 -18.906 1.00 46.63 417 PRO B N 1
ATOM 6220 C CA . PRO B 1 458 ? 2.207 68.828 -18.216 1.00 56.92 417 PRO B CA 1
ATOM 6221 C C . PRO B 1 458 ? 0.768 68.561 -17.790 1.00 62.94 417 PRO B C 1
ATOM 6222 O O . PRO B 1 458 ? 0.008 67.957 -18.540 1.00 70.06 417 PRO B O 1
ATOM 6226 N N . THR B 1 459 ? 0.404 69.016 -16.597 1.00 30.00 418 THR B N 1
ATOM 6227 C CA . THR B 1 459 ? -0.946 68.825 -16.076 1.00 30.00 418 THR B CA 1
ATOM 6228 C C . THR B 1 459 ? -1.845 70.014 -16.381 1.00 30.00 418 THR B C 1
ATOM 6229 O O . THR B 1 459 ? -2.757 69.918 -17.201 1.00 30.00 418 THR B O 1
#

InterPro domains:
  IPR001227 Acyl transferase domain superfamily [G3DSA:3.40.366.10] (544-848)
  IPR001227 Acyl transferase domain superfamily [G3DSA:3.40.366.10] (1553-1859)
  IPR001227 Acyl transferase domain superfamily [G3DSA:3.40.366.10] (3310-3603)
  IPR006162 Phosphopantetheine attachment site [PS00012] (2709-2724)
  IPR009081 Phosphopantetheine binding ACP domain [PF00550] (944-1010)
  IPR009081 Phosphopantetheine binding ACP domain [PF00550] (2684-2750)
  IPR009081 Phosphopantetheine binding ACP domain [PF00550] (4768-4834)
  IPR009081 Phosphopantetheine binding ACP domain [PS50075] (939-1014)
  IPR009081 Phosphopantetheine binding ACP domain [PS50075] (2679-2754)
  IPR009081 Phosphopantetheine binding ACP domain [PS50075] (4763-4838)
  IPR011032 GroES-like superfamily [SSF50129] (4170-4295)
  IPR013154 Alcohol dehydrogenase-like, N-terminal [PF08240] (4182-4237)
  IPR013968 Polyketide synthase-like, ketoreductase domain [PF08659] (2394-2573)
  IPR013968 Polyketide synthase-like, ketoreductase domain [PF08659] (4479-4657)
  IPR014030 Beta-ketoacyl synthase-like, N-terminal domain [PF00109] (23-263)
  IPR014030 Beta-ketoacyl synthase-like, N-terminal domain [PF00109] (1032-1282)
  IPR014030 Beta-ketoacyl synthase-like, N-terminal domain [PF00109] (2776-3026)
  IPR014031 Beta-ketoacyl synthase, C-terminal domain [PF02801] (272-388)
  IPR014031 Beta-ketoacyl synthase, C-terminal domain [PF02801] (1290-1407)
  IPR014031 Beta-ketoacyl synthase, C-terminal domain [PF02801] (3034-3151)

B-factor: mean 51.22, std 20.6, range [20.0, 176.43]

Foldseek 3Di:
DDDADADDDDQDDVVRVVVVVVVCVVPVVHDDRVVNNLCRQLVVQQPDKDKFADDDDPVRSVVLVVCVVVVHDDPRMDIAGAHSDDFFEEEEAEDAPQDDAQFPVLVLVPPPQLVVQLVVLVVLLPPPLVCCRRPPDPVSCQQQLNVLSSSLSQLLSVVRRQVLQVFDGQEYEYFQSRLLSRQVNLPFFPSNLSSLLSNLLRVLVSPQDFQKWKKKKFAAPVVLVVQCVVPPLAKDWAEDLARRITMMIGGNVVVVVSQVVVVVVVIDMGIDDHGHRWQGSSSVVSLVVSLVSQQPGGTDFGNHWYQAQQPLGTDGDDGSVSSSNSRHHHGYNQSVLVRCVVNRHQHYEYRGAACPSLVSSCSNPVDPLGYYAYLHHPVDRNVVSNVVRLRNCVNHPRDTNCCSVVPVVNCVPPDDDSVVD/DDDADADFDDDDDVVRVVVVVVVCVVPVVHDDRVVNNLCRQQVVQQADKDKWADDPDPVSSVVCVVCVVVVHHDPRMDIATAHSDDFFEEEEQEDPDPDDQQFPVLVLVVPVQLVVQLVVLDVLLPPCLVVDRRVDDPVVCQQLLNVLSNSLSQLLSVVRRQVLQPFDGQEYEYFQSRLLSRQVNLPFFPSNLSSLLRNLVRVLVSPQDFFKWKKKWQAAPVVLCVLHPQFKAWAEDLARRITMMMGGPVVNVVSQVVRVVVVIDMGIGPHRHGWQGSSSVVSLVVSLVSQQPGGTDFGNHWYAAQAPLGTDRDDGSVRSSNSRHHYGYNLSVLVRCVVNRHQHYEYRGSDQPSLVSSCNNPPDPLRYYAYCHHDPDRNVVSNVVRLRNCVSHPRDTNCCSVVPPVVCPPDDDDD

Nearest PDB structures (foldseek):
  6iyo-assembly1_B  TM=1.002E+00  e=1.489E-86  Streptomyces albus subsp. albus
  6iyo-assembly1_A  TM=9.961E-01  e=3.370E-80  Streptomyces albus subsp. albus
  8ee0-assembly1_A-2  TM=8.133E-01  e=2.064E-35  Saccharopolyspora erythraea
  8avz-assembly2_B  TM=8.791E-01  e=9.973E-25  Bacillus subtilis subsp. subtilis str. 168
  4rr5-assembly1_A  TM=8.769E-01  e=6.830E-22  Synechocystis sp. PCC 6803 substr. Kazusa

Organism: NCBI:txid67257

Secondary structure (DSSP, 8-state):
---EEEEEEEESHHHHHHHHHHHHHHHTT---HHHHHHHHHHHHHHHEEEEEEEESSHHHHHHHHHHHHHT---TTEEEEE--SS-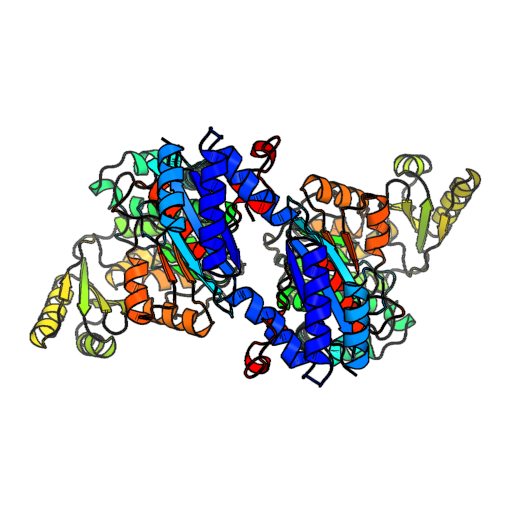-EEEEEE--TT---TTTTHHHHHH-HHHHHHHHHHHHHH-TTHHHHHHH--HHHHTSHHHHHHHHHHHHHHHHHHHHHTT---SEEEESTHHHHHHHHHTTSS-HHHHHHHHHHHHHHHHHSPS-EEEEEE-S-HHHHHHTTGGGTTTEEEEEEEETTEEEEEEEHHHHHHHHHHHHHTT--EEE---SS-TTSGGGGGGHHHHHHHHHTS--PPPSS-EE-TTTSSEE----HHHHHHHHHSPB-HHHHHHHHHHTTEEEEEEESSSSHHHHHHHHHH--SSSEEEES--TTS-HHHHHHHHHHHHHHTT----GGGTS-HHHHTT----GGG-/---EEEEEEEESHHHHHHHHHHHHHHHTT---HHHHHHHHHHHHHHHEEEEEEEESSHHHHHHHHHHHHHT---TTEEEEE--SS--EEEEEEPPSS---TTTTHHHHHH-HHHHHHHHHHHHHH-TTHHHHHHH--HHHHHSHHHHHHHHHHHHHHHHHHHHHTT---SEEEESTHHHHHHHHHTTSS-HHHHHHHHHHHHHHHHHSPS-EEEEEEES-HHHHHH----SEEEEE--SSSEEEEEEEHHHHHHHHHHHHTTT--EEE---SS--SSGGGGGGHHHHHHHHHTS--PPPSS-EE-TTTSSEE----HHHHHHHHHS-B-HHHHHHHHHHTTEEEEEEESSS-HHHHHHHHH---SSSEEEES--TTS-HHHHHHHHHHHHHHTT----GGGTS-HHHHTT-----

Sequence (836 aa):
AGLVAWPLSARGERALRGQAGRLADWADAGTGLSATASALVHRRSALEHRAVVTADSLEGQLAALRALAAGEEAPGLRQGQLPATQGRLAFLFSGQGAQRAGMGRELYAAEPVFAAAFDEVCAAFGEDLRERIFTARQEELDRTGTTQPALFAIEVALFRLVESLGVRPDFVAGHSIGELAAAHVAGVLSLPDACRLVAARGQLMEALPEGGAMVSVRATEDEVRAHLAEFTGRVDVAAVNGPESVVLSGEEAAVEEIAGRLAEAGRKTRRLRVSHAFHSPLMEPMLDAFRRVAEELTYQAPSVPVVSNLTGEQVTAFDAAYWVEHVRRAVRFADGIGFLASRGVTRFVELGPDGVLTAMAQETLTDPETLLLPVLRKDRPEPEAFLDALAQAWTRGVDVDWAARYGPEQSTGVSLPTYAFAGLVAWPLSARGERALRGQAGRLADWADAGTGLSATASALVHRRSALEHRAVVTADSLEGQLAALRALAAGEEAPGLRQGQLPATQGRLAFLFSGQGAQRAGMGRELYAAEPVFAAAFDEVCAAFGEDLRERIFTARQEELDRTGTTQPALFAIEVALFRLVESLGVRPDFVAGHSIGELAAAHVAGVLSLPDACRLVAARGQLMEALPEGGAMVSVRATEDEVRAHLTGRVDVAAVNGPESVVLSGEEAAVEEIAGRLAEAGRKTRRLRVSHAFHSPLMEPMLDAFRRVAEELTYQAPSVPVVSNLTGEQVTAFDAAYWVEHVRRAVRFADGIGFLASRGVTRFVELGPDGVLTAMAQETLTDPETLLLPVLRKDRPEPEAFLDALAQAWTRGVDVDWAARYGPEQSTGVSLPT

Radius of gyration: 29.95 Å; Cα contacts (8 Å, |Δi|>4): 1780; chains: 2; bounding box: 55×78×90 Å